Protein AF-0000000068240957 (afdb_homodimer)

Foldseek 3Di:
DVVLLVQLVVQFQHFLQSCVVNAAWDDPPQKIKGFHACARFLPGDFTKIKIWGFAVNAVCVVQVVDDPQLVLLLQLQLQVLLQVLCVVPPFKHFDHQPFFRFNFLQWDQDPGGIMGMIGGRQDDDHRTHHSVVNCCCVNPSVVVSNNLSRHCVNDPVVLSVQQSQLRQQLVQQLVCQVVVQFQKWFFWFFFQDACDPVGLAGNPPGDTEAADPVQWDWGQGPRPGITITGTHGFAEEEEEEAPPLCLVSVLLLQLQQLTAGGPPRRSSRMHGHVLEAEFFFDFQFWFFQDQLQQFFADDPPRDHNHGDTDRTDHRLRRRSRLVRLSVLLPHQEYEYEPVRHDPVQADDAPVNCVVQPPNRGGGQHCLLCRLVCCVPVVHGYYYYDYDDLSNLVRHPWYWYRDNNYTDTCNVVSVVVCVVDPGPDDRDRDDHDDDDFRWKWFLQLLLVQCVQQVNDWFFPWQQWTDRRPFIFGRNVRSNDRTRQASSQLNVLSVVSNPDHTMDRRSSVVSVVCCPDPNCVSDDSHRSHGHYDSSSSSSRQSRGSSIHIHD/DVVLLVLLVVQFQHFLQSVVVNAAWDDPPQKIKGFHACARFLPGDFTKIKIWGFAVNAVCVVQVVDDPQLVLLLQLQLQVLLQVLCVVPPFKHFDHQPFFRFNFLQWDQDPGGIMGMIGGRQDDDHRTHHSVVNCCCVNPSVVVSNNLSRHCVNDPVVLSVQQSQLRQQLVQQLVCQVVVQFQKWDFWFFFQDACDPVGLAGNPPGDTEAADPVQWDWDQGPRPGITITGTHGFAEEEEEEAPPLCLVSVLLLQLQQLTAGGPPRRSSRMHGHVLEAEFFFDFQFWFFQDQLQQWFADDPPRDHNHGDTDRTDHRLRRRSRLVRLSVLLPHQEYEYEPVRHDVVQADDAPVNCVVQPPNRGGGQHCLLCRLVCCVPVVHGYYYYDYDDLSNLVRHPWYWYRGNNYTDTCNVVSVVVCVVDPGPDDRDRDDHDDDDFRWKWFLQLLLVQCVQQVNDWFFPWQQWIDRRPFIFGRNVRSNDRTRQASSQLNVLSVVSNPDHTMDRRSSVVSVVCCPDPNCVSDDSHRSHGHYDSSSSSSRQSRGSSIHIHD

Organism: Vibrio cholerae serotype O1 (strain ATCC 39315 / El Tor Inaba N16961) (NCBI:txid243277)

Nearest PDB structures (foldseek):
  5d6a-assembly1_A  TM=9.905E-01  e=6.266E-98  Vibrio vulnificus YJ016
  4yj1-assembly1_A-2  TM=9.014E-01  e=1.721E-58  Trypanosoma brucei brucei TREU927
  4yix-assembly1_A-2  TM=8.793E-01  e=3.310E-57  Trypanosoma brucei brucei TREU927
  4yiy-assembly1_A  TM=8.798E-01  e=3.057E-55  Trypanosoma brucei brucei TREU927
  4yiy-assembly1_B  TM=8.734E-01  e=5.261E-55  Trypanosoma brucei brucei TREU927

InterPro domains:
  IPR019195 ABC transporter, ATPase, putative [PTHR38149] (3-548)
  IPR027417 P-loop containing nucleoside triphosphate hydrolase [SSF52540] (229-409)
  IPR046833 ATPase of the ABC class, N-terminal [PF20446] (1-151)
  IPR046834 ATPase of the ABC class, C-terminal [PF09818] (157-436)
  IPR049069 MRB1590-like, C-terminal domain [PF21117] (455-547)

Solvent-accessible surface area (backbone atoms only — not comparable to full-atom values): 55824 Å² total; per-residue (Å²): 68,66,67,58,50,55,53,35,64,72,39,51,64,30,58,43,61,60,58,58,72,65,55,44,77,38,57,63,84,73,34,36,40,35,36,78,44,67,42,74,42,78,84,45,67,58,14,38,35,35,38,40,30,44,39,90,75,19,75,52,56,70,48,76,77,46,54,72,51,32,40,45,30,45,31,48,51,32,39,50,46,34,36,62,57,27,65,80,39,88,40,43,50,49,56,75,43,82,64,42,60,62,61,41,39,18,30,43,82,54,98,64,22,45,34,41,20,36,33,38,47,70,49,51,60,78,57,24,25,33,27,68,60,40,46,44,42,64,69,51,50,43,53,50,38,52,46,42,35,53,23,44,90,59,36,63,55,71,59,48,51,50,43,15,42,43,35,32,27,35,54,45,42,44,70,44,26,67,83,70,47,26,44,31,38,41,29,50,62,29,33,63,54,46,61,28,54,91,34,89,50,50,34,80,89,58,73,54,33,51,48,34,75,94,37,49,41,76,44,67,27,91,70,76,40,72,42,52,15,25,46,40,58,60,36,35,33,35,37,30,43,29,67,82,14,42,57,66,43,52,50,52,43,47,60,52,17,46,43,42,33,40,81,86,46,32,46,37,60,30,30,22,45,72,46,50,44,76,54,44,37,43,63,30,40,39,43,62,34,38,64,39,56,79,38,35,44,77,39,62,95,68,49,57,34,66,54,26,64,42,53,49,27,42,35,42,55,28,27,52,48,48,50,51,51,37,55,63,49,59,47,41,28,37,35,38,45,49,43,42,23,19,44,39,32,49,35,63,35,50,56,32,47,67,72,47,44,65,89,60,34,20,51,38,27,39,68,62,43,50,61,50,36,30,75,75,69,60,30,21,34,42,36,39,40,56,13,67,42,76,56,62,81,69,41,74,38,32,36,31,25,54,78,53,30,54,37,78,37,40,69,58,51,54,51,47,45,71,77,54,65,78,79,55,76,81,66,70,86,65,79,84,75,85,76,79,57,47,24,35,39,18,50,58,50,36,52,35,23,62,75,26,73,63,40,65,43,42,52,53,70,39,29,40,31,47,22,76,42,72,23,70,34,61,82,52,73,72,68,79,36,37,24,29,42,30,35,40,43,51,50,52,52,56,47,24,70,42,77,51,64,37,62,43,52,60,61,55,51,51,60,55,55,48,83,71,34,63,72,83,45,73,96,49,21,52,30,18,71,61,55,64,56,56,42,51,55,50,54,55,37,33,79,80,60,48,52,42,111,69,67,66,58,51,56,53,36,64,70,39,51,65,29,58,42,60,60,58,58,72,66,56,44,77,39,58,63,83,74,34,36,40,34,36,78,43,68,40,73,41,79,83,43,68,59,14,37,34,35,39,39,30,45,39,89,74,17,74,52,56,69,49,77,77,46,53,72,51,31,40,44,32,44,30,47,50,32,39,50,48,34,36,63,57,26,65,81,38,90,40,43,49,50,55,74,44,83,65,42,59,62,62,41,40,21,30,44,80,55,99,64,20,44,34,40,21,35,31,36,47,68,48,50,60,80,58,25,24,33,26,68,60,42,46,44,43,63,69,51,51,44,53,50,38,51,46,42,36,54,23,44,92,60,34,63,55,68,58,48,52,51,44,15,41,44,34,32,27,36,52,45,43,45,69,46,25,65,83,70,47,26,43,32,39,41,31,51,63,28,35,63,55,47,60,28,53,92,34,89,49,50,34,79,88,58,74,55,34,52,49,34,77,93,38,50,43,75,45,64,28,91,70,75,42,72,43,52,15,28,46,42,58,60,38,34,32,36,37,32,42,28,66,81,15,42,58,67,44,50,51,52,43,47,60,52,17,45,44,43,35,43,82,86,46,32,44,37,60,29,28,22,44,72,47,51,45,75,54,44,36,44,63,31,39,40,43,63,33,38,62,39,58,79,36,33,43,78,39,64,95,68,48,58,34,66,56,27,65,42,54,49,27,44,35,42,56,28,28,53,47,48,51,52,53,36,54,60,49,60,48,43,29,40,34,37,45,49,42,41,21,19,44,39,31,49,34,63,36,49,58,32,48,66,71,46,44,66,87,59,33,20,52,39,26,40,68,62,43,51,63,51,38,30,73,74,68,60,30,22,35,41,36,38,40,56,14,66,43,76,56,62,82,68,42,74,38,32,34,31,25,54,77,56,29,54,37,79,38,42,68,58,49,53,50,48,45,69,75,54,66,80,82,55,75,79,66,69,86,66,77,86,73,85,78,80,57,47,23,36,41,18,50,56,48,38,51,36,23,63,75,26,72,62,40,66,42,41,53,54,69,40,30,40,31,49,22,76,42,73,25,70,33,62,83,54,74,70,68,78,37,37,24,27,42,30,34,38,43,50,50,51,53,55,46,23,70,41,75,50,66,38,62,43,53,60,60,54,51,50,59,56,55,47,84,71,36,63,73,85,44,72,98,50,21,54,30,19,72,61,54,65,57,57,44,51,56,50,53,54,37,32,78,82,61,50,53,41,109

Sequence (1098 aa):
MDRLIATLKKLEKQNYRAYQQIKGQYDFGDFTLFIDHIQSDPYASASRLRATRAWSLTGLDWLKEKSPAYQMAARDFIARAFAEFAKQDNSLSIAISGQTVLDSTSVLFNEHGIELRFRMSMPAEGRDILAKKALNILTFHLPKYIRRATLERELDKAALLHHCEIVEDQEAMRAQLDDLGLVAFIANGSVLPRLAGNCDLPMKEAVPFIAPKSLEVTLSTPNQGELVGMGIPQGITLIVGGGFHGKSTLLTALERSVYNHIPGDGRERMVTDVKAMKIRAEEGRCVHNLNLSNYINHLPMGKDTTDFSTQDASGSTSQSAWLQESIEAGVTTLLIDEDTSATNFMIRDERMQALVSKGEEPITPLVDRIGQLRDDLGISTLVVMGGSGDYLDVADTVIQMHDYQPVDVTEKAREVIAQHPTLRRNECETPLATFTPRALNCATLQKLLLDGKFRVSAKGLDALRFGKEFTDISALEQLQSSSEVNAIGWLWFQLAQLPGWTDNPAKAMTKMLEGDWYQAMPNHGDLAKPRILDAMAALNRMRKAQFKAMDRLIATLKKLEKQNYRAYQQIKGQYDFGDFTLFIDHIQSDPYASASRLRATRAWSLTGLDWLKEKSPAYQMAARDFIARAFAEFAKQDNSLSIAISGQTVLDSTSVLFNEHGIELRFRMSMPAEGRDILAKKALNILTFHLPKYIRRATLERELDKAALLHHCEIVEDQEAMRAQLDDLGLVAFIANGSVLPRLAGNCDLPMKEAVPFIAPKSLEVTLSTPNQGELVGMGIPQGITLIVGGGFHGKSTLLTALERSVYNHIPGDGRERMVTDVKAMKIRAEEGRCVHNLNLSNYINHLPMGKDTTDFSTQDASGSTSQSAWLQESIEAGVTTLLIDEDTSATNFMIRDERMQALVSKGEEPITPLVDRIGQLRDDLGISTLVVMGGSGDYLDVADTVIQMHDYQPVDVTEKAREVIAQHPTLRRNECETPLATFTPRALNCATLQKLLLDGKFRVSAKGLDALRFGKEFTDISALEQLQSSSEVNAIGWLWFQLAQLPGWTDNPAKAMTKMLEGDWYQAMPNHGDLAKPRILDAMAALNRMRKAQFKA

pLDDT: mean 94.47, std 4.99, range [72.31, 98.81]

Secondary structure (DSSP, 8-state):
-HHHHHHHHHTTTSBGGGGGGG-EEEE-SSSEEEEEE--SSTTSSPEEEEEEEEGGGTS-GGGGGS-HHHHHHHHHHHHHHHHHHHTTSTTEE----TTEE--BSSEEE-SSEEEEEEEE---EETTEE-HHHHHIIIIIIHHHHHHHHH-TTTS-HHHHHHHHHHHHHHHHHHHHHTTTTEEEEEETT----EEETTEEEEPTTPPPP---GGGEEEEEETTTEEEEEEEEESSEEEEEE-TTSSHHHHHHHHHHTTSEE-TTSS-TTEEE-TTEEEE---TT--EEEE--TTTB-S-GGG--STTEEESS--HHHHHHHHHHHHHHHT-SEEEEEGGGS-HHHH---HHHHHHS-GGG--B--GGGTHHHHHHHH--EEEEE-SS--GGGGG-SEEEEEETTEEEE-HHHHHHHHHHS---PPP---SPPPP-PPPEEEHHHHHHHHHHTTT-EEEETTTEEEETTEEEE-TT-TT---HHHHHHHHHHHHHHHTS-SEES-HHHHHHHHTSSSGGGGS-S-SS-BPPPHHHHHHHHTT-TT--EE-/-HHHHHHHHHTTTSBGGGGGGG-EEEE-SSSEEEEEE--SSTTSSPEEEEEEEEGGGTS-GGGGGS-HHHHHHHHHHHHHHHHHHHTTSTTEE----TTEE--BSSEEE-SSEEEEEEEE---EETTEE-HHHHHHIIIIIHHHHHHHHH-TTTS-HHHHHHHHHHHHHHHHHHHHHTTTTEEEEEETT----EEETTEEEEPTTPPPP---GGGEEEEEETTTEEEEEEEEESSEEEEEE-TTSSHHHHHHHHHHTTSEE-TTSS-TTEEE-TTEEEE---TT--EEEE--TTTB-S-GGG--STTEEESS--HHHHHHHHHHHHHHHT-SEEEEEGGGS-HHHH---HHHHHHS-GGG--B--GGGTHHHHHHHH--EEEEE-SS--GGGGG-SEEEEEETTEEEE-HHHHHHHHHHS---PPP---SPPPP-PPPEEEHHHHHHHHHHTTT-EEEETTTEEEETTEEEE-TT-TT---HHHHHHHHHHHHHHHTS-SEES-HHHHHHHHTSSSGGGGS-S-SS-B---HHHHHHHHTT-TT--EE-

Radius of gyration: 31.01 Å; Cα contacts (8 Å, |Δi|>4): 2462; chains: 2; bounding box: 88×85×67 Å

Structure (mmCIF, N/CA/C/O backbone):
data_AF-0000000068240957-model_v1
#
loop_
_entity.id
_entity.type
_entity.pdbx_description
1 polymer 'Isopentenyl-diphosphate delta-isomerase'
#
loop_
_atom_site.group_PDB
_atom_site.id
_atom_site.type_symbol
_atom_site.label_atom_id
_atom_site.label_alt_id
_atom_site.label_comp_id
_atom_site.label_asym_id
_atom_site.label_entity_id
_atom_site.label_seq_id
_atom_site.pdbx_PDB_ins_code
_atom_site.Cartn_x
_atom_site.Cartn_y
_atom_site.Cartn_z
_atom_site.occupancy
_atom_site.B_iso_or_equiv
_atom_site.auth_seq_id
_atom_site.auth_comp_id
_atom_site.auth_asym_id
_atom_site.auth_atom_id
_atom_site.pdbx_PDB_model_num
ATOM 1 N N . MET A 1 1 ? 40.156 -22.547 -15.945 1 86.25 1 MET A N 1
ATOM 2 C CA . MET A 1 1 ? 40.344 -22.094 -14.562 1 86.25 1 MET A CA 1
ATOM 3 C C . MET A 1 1 ? 41.688 -21.391 -14.391 1 86.25 1 MET A C 1
ATOM 5 O O . MET A 1 1 ? 41.75 -20.312 -13.781 1 86.25 1 MET A O 1
ATOM 9 N N . ASP A 1 2 ? 42.688 -21.875 -15.086 1 88 2 ASP A N 1
ATOM 10 C CA . ASP A 1 2 ? 44.031 -21.312 -14.93 1 88 2 ASP A CA 1
ATOM 11 C C . ASP A 1 2 ? 44.094 -19.891 -15.477 1 88 2 ASP A C 1
ATOM 13 O O . ASP A 1 2 ? 44.719 -19.016 -14.867 1 88 2 ASP A O 1
ATOM 17 N N . ARG A 1 3 ? 43.438 -19.75 -16.562 1 91 3 ARG A N 1
ATOM 18 C CA . ARG A 1 3 ? 43.406 -18.406 -17.156 1 91 3 ARG A CA 1
ATOM 19 C C . ARG A 1 3 ? 42.719 -17.422 -16.219 1 91 3 ARG A C 1
ATOM 21 O O . ARG A 1 3 ? 43.156 -16.281 -16.078 1 91 3 ARG A O 1
ATOM 28 N N . LEU A 1 4 ? 41.625 -17.859 -15.625 1 94.5 4 LEU A N 1
ATOM 29 C CA . LEU A 1 4 ? 40.875 -17.016 -14.688 1 94.5 4 LEU A CA 1
ATOM 30 C C . LEU A 1 4 ? 41.75 -16.672 -13.477 1 94.5 4 LEU A C 1
ATOM 32 O O . LEU A 1 4 ? 41.781 -15.523 -13.039 1 94.5 4 LEU A O 1
ATOM 36 N N . ILE A 1 5 ? 42.469 -17.625 -13.008 1 94.25 5 ILE A N 1
ATOM 37 C CA . ILE A 1 5 ? 43.344 -17.438 -11.844 1 94.25 5 ILE A CA 1
ATOM 38 C C . ILE A 1 5 ? 44.469 -16.453 -12.18 1 94.25 5 ILE A C 1
ATOM 40 O O . ILE A 1 5 ? 44.719 -15.523 -11.414 1 94.25 5 ILE A O 1
ATOM 44 N N . ALA A 1 6 ? 45.031 -16.641 -13.328 1 94.44 6 ALA A N 1
ATOM 45 C CA . ALA A 1 6 ? 46.125 -15.758 -13.75 1 94.44 6 ALA A CA 1
ATOM 46 C C . ALA A 1 6 ? 45.625 -14.32 -13.891 1 94.44 6 ALA A C 1
ATOM 48 O O . ALA A 1 6 ? 46.312 -13.383 -13.453 1 94.44 6 ALA A O 1
ATOM 49 N N . THR A 1 7 ? 44.562 -14.203 -14.469 1 95.19 7 THR A N 1
ATOM 50 C CA . THR A 1 7 ? 44 -12.867 -14.68 1 95.19 7 THR A CA 1
ATOM 51 C C . THR A 1 7 ? 43.656 -12.203 -13.344 1 95.19 7 THR A C 1
ATOM 53 O O . THR A 1 7 ? 44 -11.039 -13.125 1 95.19 7 THR A O 1
ATOM 56 N N . LEU A 1 8 ? 43.062 -12.891 -12.422 1 95.12 8 LEU A N 1
ATOM 57 C CA . LEU A 1 8 ? 42.625 -12.336 -11.148 1 95.12 8 LEU A CA 1
ATOM 58 C C . LEU A 1 8 ? 43.812 -11.969 -10.281 1 95.12 8 LEU A C 1
ATOM 60 O O . LEU A 1 8 ? 43.781 -10.961 -9.57 1 95.12 8 LEU A O 1
ATOM 64 N N . LYS A 1 9 ? 44.812 -12.773 -10.367 1 94.25 9 LYS A N 1
ATOM 65 C CA . LYS A 1 9 ? 46 -12.492 -9.578 1 94.25 9 LYS A CA 1
ATOM 66 C C . LYS A 1 9 ? 46.625 -11.156 -9.977 1 94.25 9 LYS A C 1
ATOM 68 O O . LYS A 1 9 ? 47.125 -10.43 -9.125 1 94.25 9 LYS A O 1
ATOM 73 N N . LYS A 1 10 ? 46.5 -10.812 -11.18 1 94.75 10 LYS A N 1
ATOM 74 C CA . LYS A 1 10 ? 47.031 -9.562 -11.68 1 94.75 10 LYS A CA 1
ATOM 75 C C . LYS A 1 10 ? 46.188 -8.367 -11.281 1 94.75 10 LYS A C 1
ATOM 77 O O . LYS A 1 10 ? 46.625 -7.223 -11.328 1 94.75 10 LYS A O 1
ATOM 82 N N . LEU A 1 11 ? 45 -8.656 -10.836 1 94.94 11 LEU A N 1
ATOM 83 C CA . LEU A 1 11 ? 44.031 -7.574 -10.594 1 94.94 11 LEU A CA 1
ATOM 84 C C . LEU A 1 11 ? 44.062 -7.164 -9.125 1 94.94 11 LEU A C 1
ATOM 86 O O . LEU A 1 11 ? 43.344 -6.238 -8.734 1 94.94 11 LEU A O 1
ATOM 90 N N . GLU A 1 12 ? 44.906 -7.75 -8.32 1 93.38 12 GLU A N 1
ATOM 91 C CA . GLU A 1 12 ? 44.906 -7.473 -6.891 1 93.38 12 GLU A CA 1
ATOM 92 C C . GLU A 1 12 ? 45.125 -5.992 -6.617 1 93.38 12 GLU A C 1
ATOM 94 O O . GLU A 1 12 ? 46.094 -5.41 -7.113 1 93.38 12 GLU A O 1
ATOM 99 N N . LYS A 1 13 ? 44.281 -5.352 -5.934 1 92.12 13 LYS A N 1
ATOM 100 C CA . LYS A 1 13 ? 44.375 -3.982 -5.434 1 92.12 13 LYS A CA 1
ATOM 101 C C . LYS A 1 13 ? 44.188 -2.969 -6.559 1 92.12 13 LYS A C 1
ATOM 103 O O . LYS A 1 13 ? 44.344 -1.763 -6.344 1 92.12 13 LYS A O 1
ATOM 108 N N . GLN A 1 14 ? 43.875 -3.531 -7.711 1 92.56 14 GLN A N 1
ATOM 109 C CA . GLN A 1 14 ? 43.531 -2.609 -8.789 1 92.56 14 GLN A CA 1
ATOM 110 C C . GLN A 1 14 ? 42.156 -2.02 -8.586 1 92.56 14 GLN A C 1
ATOM 112 O O . GLN A 1 14 ? 41.438 -2.396 -7.652 1 92.56 14 GLN A O 1
ATOM 117 N N . ASN A 1 15 ? 41.938 -1.093 -9.477 1 89.06 15 ASN A N 1
ATOM 118 C CA . ASN A 1 15 ? 40.625 -0.456 -9.414 1 89.06 15 ASN A CA 1
ATOM 119 C C . ASN A 1 15 ? 39.531 -1.445 -9.734 1 89.06 15 ASN A C 1
ATOM 121 O O . ASN A 1 15 ? 39.688 -2.309 -10.602 1 89.06 15 ASN A O 1
ATOM 125 N N . TYR A 1 16 ? 38.406 -1.317 -9.117 1 91.44 16 TYR A N 1
ATOM 126 C CA . TYR A 1 16 ? 37.281 -2.23 -9.172 1 91.44 16 TYR A CA 1
ATOM 127 C C . TYR A 1 16 ? 36.844 -2.482 -10.609 1 91.44 16 TYR A C 1
ATOM 129 O O . TYR A 1 16 ? 36.438 -3.592 -10.953 1 91.44 16 TYR A O 1
ATOM 137 N N . ARG A 1 17 ? 36.969 -1.469 -11.445 1 89.88 17 ARG A N 1
ATOM 138 C CA . ARG A 1 17 ? 36.531 -1.573 -12.844 1 89.88 17 ARG A CA 1
ATOM 139 C C . ARG A 1 17 ? 37.344 -2.641 -13.57 1 89.88 17 ARG A C 1
ATOM 141 O O . ARG A 1 17 ? 36.875 -3.195 -14.57 1 89.88 17 ARG A O 1
ATOM 148 N N . ALA A 1 18 ? 38.469 -2.896 -13.07 1 93.81 18 ALA A N 1
ATOM 149 C CA . ALA A 1 18 ? 39.375 -3.852 -13.711 1 93.81 18 ALA A CA 1
ATOM 150 C C . ALA A 1 18 ? 38.781 -5.262 -13.68 1 93.81 18 ALA A C 1
ATOM 152 O O . ALA A 1 18 ? 39.188 -6.129 -14.461 1 93.81 18 ALA A O 1
ATOM 153 N N . TYR A 1 19 ? 37.812 -5.504 -12.852 1 95.31 19 TYR A N 1
ATOM 154 C CA . TYR A 1 19 ? 37.125 -6.797 -12.82 1 95.31 19 TYR A CA 1
ATOM 155 C C . TYR A 1 19 ? 36.562 -7.145 -14.195 1 95.31 19 TYR A C 1
ATOM 157 O O . TYR A 1 19 ? 36.312 -8.312 -14.484 1 95.31 19 TYR A O 1
ATOM 165 N N . GLN A 1 20 ? 36.312 -6.148 -15.039 1 94.94 20 GLN A N 1
ATOM 166 C CA . GLN A 1 20 ? 35.75 -6.352 -16.375 1 94.94 20 GLN A CA 1
ATOM 167 C C . GLN A 1 20 ? 36.594 -7.301 -17.203 1 94.94 20 GLN A C 1
ATOM 169 O O . GLN A 1 20 ? 36.125 -7.93 -18.141 1 94.94 20 GLN A O 1
ATOM 174 N N . GLN A 1 21 ? 37.781 -7.465 -16.797 1 95.19 21 GLN A N 1
ATOM 175 C CA . GLN A 1 21 ? 38.75 -8.258 -17.562 1 95.19 21 GLN A CA 1
ATOM 176 C C . GLN A 1 21 ? 38.438 -9.75 -17.406 1 95.19 21 GLN A C 1
ATOM 178 O O . GLN A 1 21 ? 38.969 -10.562 -18.188 1 95.19 21 GLN A O 1
ATOM 183 N N . ILE A 1 22 ? 37.656 -10.031 -16.469 1 95.81 22 ILE A N 1
ATOM 184 C CA . ILE A 1 22 ? 37.438 -11.453 -16.234 1 95.81 22 ILE A CA 1
ATOM 185 C C . ILE 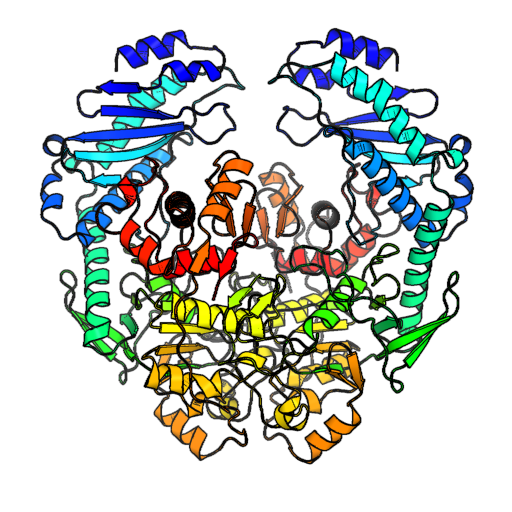A 1 22 ? 36.156 -11.906 -16.922 1 95.81 22 ILE A C 1
ATOM 187 O O . ILE A 1 22 ? 35.781 -13.078 -16.844 1 95.81 22 ILE A O 1
ATOM 191 N N . LYS A 1 23 ? 35.469 -11.047 -17.609 1 96.25 23 LYS A N 1
ATOM 192 C CA . LYS A 1 23 ? 34.312 -11.445 -18.406 1 96.25 23 LYS A CA 1
ATOM 193 C C . LYS A 1 23 ? 34.719 -12.516 -19.438 1 96.25 23 LYS A C 1
ATOM 195 O O . LYS A 1 23 ? 35.781 -12.438 -20.047 1 96.25 23 LYS A O 1
ATOM 200 N N . GLY A 1 24 ? 33.844 -13.602 -19.516 1 95.38 24 GLY A N 1
ATOM 201 C CA . GLY A 1 24 ? 34.125 -14.648 -20.484 1 95.38 24 GLY A CA 1
ATOM 202 C C . GLY A 1 24 ? 33.719 -16.031 -20.016 1 95.38 24 GLY A C 1
ATOM 203 O O . GLY A 1 24 ? 32.875 -16.156 -19.125 1 95.38 24 GLY A O 1
ATOM 204 N N . GLN A 1 25 ? 34.25 -16.984 -20.781 1 96.81 25 GLN A N 1
ATOM 205 C CA . GLN A 1 25 ? 33.938 -18.375 -20.516 1 96.81 25 GLN A CA 1
ATOM 206 C C . GLN A 1 25 ? 35.156 -19.125 -20.031 1 96.81 25 GLN A C 1
ATOM 208 O O . GLN A 1 25 ? 36.281 -18.922 -20.531 1 96.81 25 GLN A O 1
ATOM 213 N N . TYR A 1 26 ? 34.938 -19.938 -19.016 1 97.12 26 TYR A N 1
ATOM 214 C CA . TYR A 1 26 ? 36.062 -20.656 -18.406 1 97.12 26 TYR A CA 1
ATOM 215 C C . TYR A 1 26 ? 35.688 -22.125 -18.188 1 97.12 26 TYR A C 1
ATOM 217 O O . TYR A 1 26 ? 34.594 -22.438 -17.688 1 97.12 26 TYR A O 1
ATOM 225 N N . ASP A 1 27 ? 36.625 -22.953 -18.484 1 96.06 27 ASP A N 1
ATOM 226 C CA . ASP A 1 27 ? 36.406 -24.391 -18.312 1 96.06 27 ASP A CA 1
ATOM 227 C C . ASP A 1 27 ? 36.969 -24.859 -16.969 1 96.06 27 ASP A C 1
ATOM 229 O O . ASP A 1 27 ? 38.188 -24.781 -16.734 1 96.06 27 ASP A O 1
ATOM 233 N N . PHE A 1 28 ? 36.125 -25.438 -16.172 1 95.81 28 PHE A N 1
ATOM 234 C CA . PHE A 1 28 ? 36.531 -25.922 -14.867 1 95.81 28 PHE A CA 1
ATOM 235 C C . PHE A 1 28 ? 36.625 -27.438 -14.852 1 95.81 28 PHE A C 1
ATOM 237 O O . PHE A 1 28 ? 36.719 -28.047 -13.781 1 95.81 28 PHE A O 1
ATOM 244 N N . GLY A 1 29 ? 36.531 -28.078 -16.031 1 92.12 29 GLY A N 1
ATOM 245 C CA . GLY A 1 29 ? 36.562 -29.516 -16.141 1 92.12 29 GLY A CA 1
ATOM 246 C C . GLY A 1 29 ? 35.219 -30.188 -16 1 92.12 29 GLY A C 1
ATOM 247 O O . GLY A 1 29 ? 34.656 -30.688 -16.984 1 92.12 29 GLY A O 1
ATOM 248 N N . ASP A 1 30 ? 34.656 -30.031 -14.812 1 92.81 30 ASP A N 1
ATOM 249 C CA . ASP A 1 30 ? 33.375 -30.688 -14.547 1 92.81 30 ASP A CA 1
ATOM 250 C C . ASP A 1 30 ? 32.188 -29.797 -14.945 1 92.81 30 ASP A C 1
ATOM 252 O O . ASP A 1 30 ? 31.078 -30.281 -15.086 1 92.81 30 ASP A O 1
ATOM 256 N N . PHE A 1 31 ? 32.469 -28.531 -15.078 1 96.5 31 PHE A N 1
ATOM 257 C CA . PHE A 1 31 ? 31.469 -27.594 -15.547 1 96.5 31 PHE A CA 1
ATOM 258 C C . PHE A 1 31 ? 32.125 -26.406 -16.25 1 96.5 31 PHE A C 1
ATOM 260 O O . PHE A 1 31 ? 33.344 -26.25 -16.203 1 96.5 31 PHE A O 1
ATOM 267 N N . THR A 1 32 ? 31.297 -25.625 -16.938 1 97.06 32 THR A N 1
ATOM 268 C CA . THR A 1 32 ? 31.734 -24.406 -17.609 1 97.06 32 THR A CA 1
ATOM 269 C C . THR A 1 32 ? 31.156 -23.172 -16.938 1 97.06 32 THR A C 1
ATOM 271 O O . THR A 1 32 ? 29.953 -23.125 -16.656 1 97.06 32 THR A O 1
ATOM 274 N N . LEU A 1 33 ? 32.031 -22.266 -16.594 1 97.75 33 LEU A N 1
ATOM 275 C CA . LEU A 1 33 ? 31.625 -21.016 -15.953 1 97.75 33 LEU A CA 1
ATOM 276 C C . LEU A 1 33 ? 31.562 -19.891 -16.969 1 97.75 33 LEU A C 1
ATOM 278 O O . LEU A 1 33 ? 32.469 -19.703 -17.766 1 97.75 33 LEU A O 1
ATOM 282 N N . PHE A 1 34 ? 30.453 -19.203 -16.984 1 97.5 34 PHE A N 1
ATOM 283 C CA . PHE A 1 34 ? 30.266 -18 -17.797 1 97.5 34 PHE A CA 1
ATOM 284 C C . PHE A 1 34 ? 30.156 -16.766 -16.906 1 97.5 34 PHE A C 1
ATOM 286 O O . PHE A 1 34 ? 29.297 -16.703 -16.031 1 97.5 34 PHE A O 1
ATOM 293 N N . ILE A 1 35 ? 30.969 -15.789 -17.031 1 97.31 35 ILE A N 1
ATOM 294 C CA . ILE A 1 35 ? 30.844 -14.469 -16.422 1 97.31 35 ILE A CA 1
ATOM 295 C C . ILE A 1 35 ? 30.281 -13.477 -17.438 1 97.31 35 ILE A C 1
ATOM 297 O O . ILE A 1 35 ? 31.031 -12.891 -18.219 1 97.31 35 ILE A O 1
ATOM 301 N N . ASP A 1 36 ? 29.016 -13.273 -17.344 1 96.38 36 ASP A N 1
ATOM 302 C CA . ASP A 1 36 ? 28.297 -12.555 -18.391 1 96.38 36 ASP A CA 1
ATOM 303 C C . ASP A 1 36 ? 28.344 -11.047 -18.172 1 96.38 36 ASP A C 1
ATOM 305 O O . ASP A 1 36 ? 28.484 -10.273 -19.125 1 96.38 36 ASP A O 1
ATOM 309 N N . HIS A 1 37 ? 28.172 -10.648 -16.938 1 95.81 37 HIS A N 1
ATOM 310 C CA . HIS A 1 37 ? 28.125 -9.234 -16.594 1 95.81 37 HIS A CA 1
ATOM 311 C C . HIS A 1 37 ? 28.859 -8.977 -15.273 1 95.81 37 HIS A C 1
ATOM 313 O O . HIS A 1 37 ? 28.734 -9.75 -14.32 1 95.81 37 HIS A O 1
ATOM 319 N N . ILE A 1 38 ? 29.672 -7.891 -15.266 1 95.06 38 ILE A N 1
ATOM 320 C CA . ILE A 1 38 ? 30.406 -7.492 -14.062 1 95.06 38 ILE A CA 1
ATOM 321 C C . ILE A 1 38 ? 29.891 -6.145 -13.57 1 95.06 38 ILE A C 1
ATOM 323 O O . ILE A 1 38 ? 29.766 -5.195 -14.344 1 95.06 38 ILE A O 1
ATOM 327 N N . GLN A 1 39 ? 29.594 -6.199 -12.305 1 92.5 39 GLN A N 1
ATOM 328 C CA . GLN A 1 39 ? 29.109 -4.949 -11.719 1 92.5 39 GLN A CA 1
ATOM 329 C C . GLN A 1 39 ? 30.156 -3.848 -11.859 1 92.5 39 GLN A C 1
ATOM 331 O O . GLN A 1 39 ? 31.359 -4.105 -11.758 1 92.5 39 GLN A O 1
ATOM 336 N N . SER A 1 40 ? 29.688 -2.602 -12.039 1 85.75 40 SER A N 1
ATOM 337 C CA . SER A 1 40 ? 30.562 -1.468 -12.32 1 85.75 40 SER A CA 1
ATOM 338 C C . SER A 1 40 ? 31.188 -0.926 -11.039 1 85.75 40 SER A C 1
ATOM 340 O O . SER A 1 40 ? 32.25 -0.302 -11.078 1 85.75 40 SER A O 1
ATOM 342 N N . ASP A 1 41 ? 30.422 -1.121 -9.977 1 85.25 41 ASP A N 1
ATOM 343 C CA . ASP A 1 41 ? 30.844 -0.637 -8.672 1 85.25 41 ASP A CA 1
ATOM 344 C C . ASP A 1 41 ? 30.438 -1.604 -7.562 1 85.25 41 ASP A C 1
ATOM 346 O O . ASP A 1 41 ? 29.516 -2.406 -7.742 1 85.25 41 ASP A O 1
ATOM 350 N N . PRO A 1 42 ? 31.312 -1.604 -6.523 1 84.12 42 PRO A N 1
ATOM 351 C CA . PRO A 1 42 ? 31 -2.547 -5.449 1 84.12 42 PRO A CA 1
ATOM 352 C C . PRO A 1 42 ? 29.578 -2.385 -4.918 1 84.12 42 PRO A C 1
ATOM 354 O O . PRO A 1 42 ? 29.016 -3.326 -4.355 1 84.12 42 PRO A O 1
ATOM 357 N N . TYR A 1 43 ? 28.922 -1.273 -5.102 1 76.31 43 TYR A N 1
ATOM 358 C CA . TYR A 1 43 ? 27.594 -1.002 -4.543 1 76.31 43 TYR A CA 1
ATOM 359 C C . TYR A 1 43 ? 26.516 -1.131 -5.609 1 76.31 43 TYR A C 1
ATOM 361 O O . TYR A 1 43 ? 25.328 -1 -5.316 1 76.31 43 TYR A O 1
ATOM 369 N N . ALA A 1 44 ? 26.938 -1.353 -6.762 1 82.31 44 ALA A N 1
ATOM 370 C CA . ALA A 1 44 ? 26 -1.571 -7.859 1 82.31 44 ALA A CA 1
ATOM 371 C C . ALA A 1 44 ? 25.375 -2.961 -7.777 1 82.31 44 ALA A C 1
ATOM 373 O O . ALA A 1 44 ? 25.734 -3.758 -6.906 1 82.31 44 ALA A O 1
ATOM 374 N N . SER A 1 45 ? 24.406 -3.189 -8.656 1 87.75 45 SER A N 1
ATOM 375 C CA . SER A 1 45 ? 23.812 -4.516 -8.727 1 87.75 45 SER A CA 1
ATOM 376 C C . SER A 1 45 ? 24.859 -5.586 -8.984 1 87.75 45 SER A C 1
ATOM 378 O O . SER A 1 45 ? 25.781 -5.379 -9.789 1 87.75 45 SER A O 1
ATOM 380 N N . ALA A 1 46 ? 24.703 -6.656 -8.414 1 93.25 46 ALA A N 1
ATOM 381 C CA . ALA A 1 46 ? 25.703 -7.73 -8.422 1 93.25 46 ALA A CA 1
ATOM 382 C C . ALA A 1 46 ? 25.938 -8.242 -9.836 1 93.25 46 ALA A C 1
ATOM 384 O O . ALA A 1 46 ? 25.078 -8.117 -10.711 1 93.25 46 ALA A O 1
ATOM 385 N N . SER A 1 47 ? 27.125 -8.797 -10.023 1 96.44 47 SER A N 1
ATOM 386 C CA . SER A 1 47 ? 27.516 -9.391 -11.297 1 96.44 47 SER A CA 1
ATOM 387 C C . SER A 1 47 ? 26.656 -10.617 -11.617 1 96.44 47 SER A C 1
ATOM 389 O O . SER A 1 47 ? 26.156 -11.273 -10.711 1 96.44 47 SER A O 1
ATOM 391 N N . ARG A 1 48 ? 26.531 -10.93 -12.938 1 97.56 48 ARG A N 1
ATOM 392 C CA . ARG A 1 48 ? 25.719 -12.062 -13.383 1 97.56 48 ARG A CA 1
ATOM 393 C C . ARG A 1 48 ? 26.609 -13.172 -13.945 1 97.56 48 ARG A C 1
ATOM 395 O O . ARG A 1 48 ? 27.422 -12.938 -14.836 1 97.56 48 ARG A O 1
ATOM 402 N N . LEU A 1 49 ? 26.375 -14.344 -13.406 1 97.94 49 LEU A N 1
ATOM 403 C CA . LEU A 1 49 ? 27.156 -15.508 -13.805 1 97.94 49 LEU A CA 1
ATOM 404 C C . LEU A 1 49 ? 26.25 -16.688 -14.141 1 97.94 49 LEU A C 1
ATOM 406 O O . LEU A 1 49 ? 25.094 -16.734 -13.695 1 97.94 49 LEU A O 1
ATOM 410 N N . ARG A 1 50 ? 26.828 -17.656 -14.984 1 97.69 50 ARG A N 1
ATOM 411 C CA . ARG A 1 50 ? 26.172 -18.922 -15.297 1 97.69 50 ARG A CA 1
ATOM 412 C C . ARG A 1 50 ? 27.156 -20.094 -15.195 1 97.69 50 ARG A C 1
ATOM 414 O O . ARG A 1 50 ? 28.344 -19.922 -15.453 1 97.69 50 ARG A O 1
ATOM 421 N N . ALA A 1 51 ? 26.656 -21.156 -14.766 1 97.94 51 ALA A N 1
ATOM 422 C CA . ALA A 1 51 ? 27.406 -22.391 -14.758 1 97.94 51 ALA A CA 1
ATOM 423 C C . ALA A 1 51 ? 26.625 -23.516 -15.43 1 97.94 51 ALA A C 1
ATOM 425 O O . ALA A 1 51 ? 25.453 -23.719 -15.133 1 97.94 51 ALA A O 1
ATOM 426 N N . THR A 1 52 ? 27.281 -24.266 -16.359 1 97.69 52 THR A N 1
ATOM 427 C CA . THR A 1 52 ? 26.625 -25.375 -17.062 1 97.69 52 THR A CA 1
ATOM 428 C C . THR A 1 52 ? 27.375 -26.672 -16.828 1 97.69 52 THR A C 1
ATOM 430 O O . THR A 1 52 ? 28.594 -26.734 -17.016 1 97.69 52 THR A O 1
ATOM 433 N N . ARG A 1 53 ? 26.688 -27.625 -16.375 1 97.94 53 ARG A N 1
ATOM 434 C CA . ARG A 1 53 ? 27.219 -28.969 -16.219 1 97.94 53 ARG A CA 1
ATOM 435 C C . ARG A 1 53 ? 26.516 -29.953 -17.156 1 97.94 53 ARG A C 1
ATOM 437 O O . ARG A 1 53 ? 25.297 -30 -17.203 1 97.94 53 ARG A O 1
ATOM 444 N N . ALA A 1 54 ? 27.297 -30.75 -17.828 1 97.38 54 ALA A N 1
ATOM 445 C CA . ALA A 1 54 ? 26.75 -31.719 -18.766 1 97.38 54 ALA A CA 1
ATOM 446 C C . ALA A 1 54 ? 25.922 -32.781 -18.047 1 97.38 54 ALA A C 1
ATOM 448 O O . ALA A 1 54 ? 26.281 -33.219 -16.953 1 97.38 54 ALA A O 1
ATOM 449 N N . TRP A 1 55 ? 24.844 -33.25 -18.734 1 97.25 55 TRP A N 1
ATOM 450 C CA . TRP A 1 55 ? 23.953 -34.25 -18.156 1 97.25 55 TRP A CA 1
ATOM 451 C C . TRP A 1 55 ? 24.703 -35.5 -17.75 1 97.25 55 TRP A C 1
ATOM 453 O O . TRP A 1 55 ? 24.438 -36.062 -16.703 1 97.25 55 TRP A O 1
ATOM 463 N N . SER A 1 56 ? 25.688 -35.875 -18.531 1 95.38 56 SER A N 1
ATOM 464 C CA . SER A 1 56 ? 26.422 -37.125 -18.344 1 95.38 56 SER A CA 1
ATOM 465 C C . SER A 1 56 ? 27.203 -37.125 -17.031 1 95.38 56 SER A C 1
ATOM 467 O O . SER A 1 56 ? 27.562 -38.188 -16.5 1 95.38 56 SER A O 1
ATOM 469 N N . LEU A 1 57 ? 27.391 -35.969 -16.516 1 96.12 57 LEU A N 1
ATOM 470 C CA . LEU A 1 57 ? 28.219 -35.844 -15.32 1 96.12 57 LEU A CA 1
ATOM 471 C C . LEU A 1 57 ? 27.359 -35.688 -14.07 1 96.12 57 LEU A C 1
ATOM 473 O O . LEU A 1 57 ? 27.875 -35.688 -12.945 1 96.12 57 LEU A O 1
ATOM 477 N N . THR A 1 58 ? 26.047 -35.594 -14.203 1 97.38 58 THR A N 1
ATOM 478 C CA . THR A 1 58 ? 25.203 -35.156 -13.078 1 97.38 58 THR A CA 1
ATOM 479 C C . THR A 1 58 ? 24.578 -36.375 -12.398 1 97.38 58 THR A C 1
ATOM 481 O O . THR A 1 58 ? 24.281 -36.344 -11.203 1 97.38 58 THR A O 1
ATOM 484 N N . GLY A 1 59 ? 24.281 -37.469 -13.148 1 97 59 GLY A N 1
ATOM 485 C CA . GLY A 1 59 ? 23.469 -38.562 -12.664 1 97 59 GLY A CA 1
ATOM 486 C C . GLY A 1 59 ? 21.984 -38.219 -12.617 1 97 59 GLY A C 1
ATOM 487 O O . GLY A 1 59 ? 21.188 -39 -12.055 1 97 59 GLY A O 1
ATOM 488 N N . LEU A 1 60 ? 21.609 -37.125 -13.141 1 97.81 60 LEU A N 1
ATOM 489 C CA . LEU A 1 60 ? 20.25 -36.625 -13.055 1 97.81 60 LEU A CA 1
ATOM 490 C C . LEU A 1 60 ? 19.562 -36.656 -14.422 1 97.81 60 LEU A C 1
ATOM 492 O O . LEU A 1 60 ? 18.5 -36.094 -14.602 1 97.81 60 LEU A O 1
ATOM 496 N N . ASP A 1 61 ? 20.141 -37.375 -15.367 1 96.12 61 ASP A N 1
ATOM 497 C CA . ASP A 1 61 ? 19.656 -37.375 -16.75 1 96.12 61 ASP A CA 1
ATOM 498 C C . ASP A 1 61 ? 18.266 -38 -16.828 1 96.12 61 ASP A C 1
ATOM 500 O O . ASP A 1 61 ? 17.516 -37.781 -17.781 1 96.12 61 ASP A O 1
ATOM 504 N N . TRP A 1 62 ? 17.922 -38.75 -15.812 1 97.12 62 TRP A N 1
ATOM 505 C CA . TRP A 1 62 ? 16.594 -39.406 -15.766 1 97.12 62 TRP A CA 1
ATOM 506 C C . TRP A 1 62 ? 15.5 -38.344 -15.656 1 97.12 62 TRP A C 1
ATOM 508 O O . TRP A 1 62 ? 14.344 -38.594 -16 1 97.12 62 TRP A O 1
ATOM 518 N N . LEU A 1 63 ? 15.805 -37.156 -15.25 1 97.88 63 LEU A N 1
ATOM 519 C CA . LEU A 1 63 ? 14.844 -36.062 -15.117 1 97.88 63 LEU A CA 1
ATOM 520 C C . LEU A 1 63 ? 14.273 -35.656 -16.484 1 97.88 63 LEU A C 1
ATOM 522 O O . LEU A 1 63 ? 13.148 -35.188 -16.578 1 97.88 63 LEU A O 1
ATOM 526 N N . LYS A 1 64 ? 15.008 -35.844 -17.531 1 96.5 64 LYS A N 1
ATOM 527 C CA . LYS A 1 64 ? 14.594 -35.469 -18.875 1 96.5 64 LYS A CA 1
ATOM 528 C C . LYS A 1 64 ? 13.359 -36.25 -19.312 1 96.5 64 LYS A C 1
ATOM 530 O O . LYS A 1 64 ? 12.602 -35.781 -20.172 1 96.5 64 LYS A O 1
ATOM 535 N N . GLU A 1 65 ? 13.125 -37.375 -18.719 1 96.38 65 GLU A N 1
ATOM 536 C CA . GLU A 1 65 ? 12.031 -38.25 -19.109 1 96.38 65 GLU A CA 1
ATOM 537 C C . GLU A 1 65 ? 10.781 -37.969 -18.281 1 96.38 65 GLU A C 1
ATOM 539 O O . GLU A 1 65 ? 9.719 -38.562 -18.531 1 96.38 65 GLU A O 1
ATOM 544 N N . LYS A 1 66 ? 10.906 -37.094 -17.391 1 97.62 66 LYS A N 1
ATOM 545 C CA . LYS A 1 66 ? 9.781 -36.781 -16.516 1 97.62 66 LYS A CA 1
ATOM 546 C C . LYS A 1 66 ? 8.898 -35.688 -17.125 1 97.62 66 LYS A C 1
ATOM 548 O O . LYS A 1 66 ? 9.234 -35.125 -18.172 1 97.62 66 LYS A O 1
ATOM 553 N N . SER A 1 67 ? 7.734 -35.5 -16.531 1 96.81 67 SER A N 1
ATOM 554 C CA . SER A 1 67 ? 6.789 -34.5 -17 1 96.81 67 SER A CA 1
ATOM 555 C C . SER A 1 67 ? 7.363 -33.094 -16.859 1 96.81 67 SER A C 1
ATOM 557 O O . SER A 1 67 ? 8.305 -32.875 -16.094 1 96.81 67 SER A O 1
ATOM 559 N N . PRO A 1 68 ? 6.875 -32.125 -17.609 1 96.38 68 PRO A N 1
ATOM 560 C CA . PRO A 1 68 ? 7.336 -30.734 -17.484 1 96.38 68 PRO A CA 1
ATOM 561 C C . PRO A 1 68 ? 7.223 -30.203 -16.062 1 96.38 68 PRO A C 1
ATOM 563 O O . PRO A 1 68 ? 8.109 -29.484 -15.594 1 96.38 68 PRO A O 1
ATOM 566 N N . ALA A 1 69 ? 6.172 -30.625 -15.352 1 97.62 69 ALA A N 1
ATOM 567 C CA . ALA A 1 69 ? 5.988 -30.188 -13.969 1 97.62 69 ALA A CA 1
ATOM 568 C C . ALA A 1 69 ? 7.082 -30.75 -13.07 1 97.62 69 ALA A C 1
ATOM 570 O O . ALA A 1 69 ? 7.602 -30.047 -12.195 1 97.62 69 ALA A O 1
ATOM 571 N N . TYR A 1 70 ? 7.363 -31.953 -13.297 1 98.5 70 TYR A N 1
ATOM 572 C CA . TYR A 1 70 ? 8.414 -32.625 -12.539 1 98.5 70 TYR A CA 1
ATOM 573 C C . TYR A 1 70 ? 9.766 -31.969 -12.781 1 98.5 70 TYR A C 1
ATOM 575 O O . TYR A 1 70 ? 10.539 -31.734 -11.844 1 98.5 70 TYR A O 1
ATOM 583 N N . GLN A 1 71 ? 10.047 -31.641 -13.984 1 98.25 71 GLN A N 1
ATOM 584 C CA . GLN A 1 71 ? 11.297 -30.984 -14.352 1 98.25 71 GLN A CA 1
ATOM 585 C C . GLN A 1 71 ? 11.391 -29.594 -13.75 1 98.25 71 GLN A C 1
ATOM 587 O O . GLN A 1 71 ? 12.445 -29.188 -13.242 1 98.25 71 GLN A O 1
ATOM 592 N N . MET A 1 72 ? 10.32 -28.859 -13.836 1 97.88 72 MET A N 1
ATOM 593 C CA . MET A 1 72 ? 10.281 -27.547 -13.227 1 97.88 72 MET A CA 1
ATOM 594 C C . MET A 1 72 ? 10.57 -27.625 -11.727 1 97.88 72 MET A C 1
ATOM 596 O O . MET A 1 72 ? 11.336 -26.812 -11.195 1 97.88 72 MET A O 1
ATOM 600 N N . ALA A 1 73 ? 9.961 -28.578 -11.086 1 98.69 73 ALA A N 1
ATOM 601 C CA . ALA A 1 73 ? 10.164 -28.781 -9.648 1 98.69 73 ALA A CA 1
ATOM 602 C C . ALA A 1 73 ? 11.625 -29.125 -9.352 1 98.69 73 ALA A C 1
ATOM 604 O O . ALA A 1 73 ? 12.18 -28.672 -8.352 1 98.69 73 ALA A O 1
ATOM 605 N N . ALA A 1 74 ? 12.172 -29.922 -10.203 1 98.81 74 ALA A N 1
ATOM 606 C CA . ALA A 1 74 ? 13.57 -30.297 -10.023 1 98.81 74 ALA A CA 1
ATOM 607 C C . ALA A 1 74 ? 14.477 -29.078 -10.148 1 98.81 74 ALA A C 1
ATOM 609 O O . ALA A 1 74 ? 15.414 -28.906 -9.359 1 98.81 74 ALA A O 1
ATOM 610 N N . ARG A 1 75 ? 14.203 -28.312 -11.125 1 98.69 75 ARG A N 1
ATOM 611 C CA . ARG A 1 75 ? 14.969 -27.078 -11.289 1 98.69 75 ARG A CA 1
ATOM 612 C C . ARG A 1 75 ? 14.852 -26.203 -10.047 1 98.69 75 ARG A C 1
ATOM 614 O O . ARG A 1 75 ? 15.844 -25.641 -9.586 1 98.69 75 ARG A O 1
ATOM 621 N N . ASP A 1 76 ? 13.672 -26.109 -9.547 1 98.69 76 ASP A N 1
ATOM 622 C CA . ASP A 1 76 ? 13.438 -25.312 -8.344 1 98.69 76 ASP A CA 1
ATOM 623 C C . ASP A 1 76 ? 14.219 -25.875 -7.16 1 98.69 76 ASP A C 1
ATOM 625 O O . ASP A 1 76 ? 14.828 -25.109 -6.402 1 98.69 76 ASP A O 1
ATOM 629 N N . PHE A 1 77 ? 14.188 -27.172 -7.031 1 98.69 77 PHE A N 1
ATOM 630 C CA . PHE A 1 77 ? 14.891 -27.828 -5.93 1 98.69 77 PHE A CA 1
ATOM 631 C C . PHE A 1 77 ? 16.391 -27.547 -6.012 1 98.69 77 PHE A C 1
ATOM 633 O O . PHE A 1 77 ? 17.031 -27.25 -5 1 98.69 77 PHE A O 1
ATOM 640 N N . ILE A 1 78 ? 16.906 -27.641 -7.176 1 98.62 78 ILE A N 1
ATOM 641 C CA . ILE A 1 78 ? 18.328 -27.406 -7.398 1 98.62 78 ILE A CA 1
ATOM 642 C C . ILE A 1 78 ? 18.672 -25.953 -7.059 1 98.62 78 ILE A C 1
ATOM 644 O O . ILE A 1 78 ? 19.703 -25.688 -6.418 1 98.62 78 ILE A O 1
ATOM 648 N N . ALA A 1 79 ? 17.859 -25.062 -7.469 1 98.56 79 ALA A N 1
ATOM 649 C CA . ALA A 1 79 ? 18.078 -23.656 -7.148 1 98.56 79 ALA A CA 1
ATOM 650 C C . ALA A 1 79 ? 18.094 -23.438 -5.637 1 98.56 79 ALA A C 1
ATOM 652 O O . ALA A 1 79 ? 18.953 -22.719 -5.121 1 98.56 79 ALA A O 1
ATOM 653 N N . ARG A 1 80 ? 17.172 -24.031 -4.953 1 98 80 ARG A N 1
ATOM 654 C CA . ARG A 1 80 ? 17.094 -23.891 -3.502 1 98 80 ARG A CA 1
ATOM 655 C C . ARG A 1 80 ? 18.297 -24.516 -2.828 1 98 80 ARG A C 1
ATOM 657 O O . ARG A 1 80 ? 18.797 -24 -1.818 1 98 80 ARG A O 1
ATOM 664 N N . ALA A 1 81 ? 18.719 -25.641 -3.326 1 97.38 81 ALA A N 1
ATOM 665 C CA . ALA A 1 81 ? 19.922 -26.266 -2.793 1 97.38 81 ALA A CA 1
ATOM 666 C C . ALA A 1 81 ? 21.125 -25.344 -2.924 1 97.38 81 ALA A C 1
ATOM 668 O O . ALA A 1 81 ? 21.875 -25.156 -1.963 1 97.38 81 ALA A O 1
ATOM 669 N N . PHE A 1 82 ? 21.266 -24.812 -4.121 1 97.44 82 PHE A N 1
ATOM 670 C CA . PHE A 1 82 ? 22.359 -23.859 -4.344 1 97.44 82 PHE A CA 1
ATOM 671 C C . PHE A 1 82 ? 22.266 -22.688 -3.379 1 97.44 82 PHE A C 1
ATOM 673 O O . PHE A 1 82 ? 23.266 -22.266 -2.807 1 97.44 82 PHE A O 1
ATOM 680 N N . ALA A 1 83 ? 21.078 -22.172 -3.217 1 96.81 83 ALA A N 1
ATOM 681 C CA . ALA A 1 83 ? 20.859 -21.031 -2.346 1 96.81 83 ALA A CA 1
ATOM 682 C C . ALA A 1 83 ? 21.266 -21.344 -0.906 1 96.81 83 ALA A C 1
ATOM 684 O O . ALA A 1 83 ? 21.812 -20.484 -0.204 1 96.81 83 ALA A O 1
ATOM 685 N N . GLU A 1 84 ? 20.938 -22.484 -0.456 1 94.94 84 GLU A N 1
ATOM 686 C CA . GLU A 1 84 ? 21.25 -22.906 0.905 1 94.94 84 GLU A CA 1
ATOM 687 C C . GLU A 1 84 ? 22.766 -22.922 1.133 1 94.94 84 GLU A C 1
ATOM 689 O O . GLU A 1 84 ? 23.25 -22.453 2.17 1 94.94 84 GLU A O 1
ATOM 694 N N . PHE A 1 85 ? 23.484 -23.359 0.183 1 91.94 85 PHE A N 1
ATOM 695 C CA . PHE A 1 85 ? 24.938 -23.422 0.307 1 91.94 85 PHE A CA 1
ATOM 696 C C . PHE A 1 85 ? 25.547 -22.031 0.184 1 91.94 85 PHE A C 1
ATOM 698 O O . PHE A 1 85 ? 26.547 -21.734 0.835 1 91.94 85 PHE A O 1
ATOM 705 N N . ALA A 1 86 ? 24.906 -21.25 -0.616 1 92.62 86 ALA A N 1
ATOM 706 C CA . ALA A 1 86 ? 25.422 -19.891 -0.87 1 92.62 86 ALA A CA 1
ATOM 707 C C . ALA A 1 86 ? 25.234 -19 0.352 1 92.62 86 ALA A C 1
ATOM 709 O O . ALA A 1 86 ? 25.875 -17.953 0.458 1 92.62 86 ALA A O 1
ATOM 710 N N . LYS A 1 87 ? 24.391 -19.359 1.276 1 88.44 87 LYS A N 1
ATOM 711 C CA . LYS A 1 87 ? 24.172 -18.578 2.488 1 88.44 87 LYS A CA 1
ATOM 712 C C . LYS A 1 87 ? 25.469 -18.422 3.283 1 88.44 87 LYS A C 1
ATOM 714 O O . LYS A 1 87 ? 25.609 -17.484 4.07 1 88.44 87 LYS A O 1
ATOM 719 N N . GLN A 1 88 ? 26.312 -19.297 3.113 1 83.94 88 GLN A N 1
ATOM 720 C CA . GLN A 1 88 ? 27.578 -19.266 3.838 1 83.94 88 GLN A CA 1
ATOM 721 C C . GLN A 1 88 ? 28.453 -18.109 3.365 1 83.94 88 GLN A C 1
ATOM 723 O O . GLN A 1 88 ? 29.328 -17.641 4.105 1 83.94 88 GLN A O 1
ATOM 728 N N . ASP A 1 89 ? 28.219 -17.828 2.113 1 80.75 89 ASP A N 1
ATOM 729 C CA . ASP A 1 89 ? 28.938 -16.703 1.525 1 80.75 89 ASP A CA 1
ATOM 730 C C . ASP A 1 89 ? 27.969 -15.602 1.081 1 80.75 89 ASP A C 1
ATOM 732 O O . ASP A 1 89 ? 27.078 -15.852 0.251 1 80.75 89 ASP A O 1
ATOM 736 N N . ASN A 1 90 ? 28 -14.445 1.664 1 82.94 90 ASN A N 1
ATOM 737 C CA . ASN A 1 90 ? 27.078 -13.352 1.386 1 82.94 90 ASN A CA 1
ATOM 738 C C . ASN A 1 90 ? 27.297 -12.766 -0.005 1 82.94 90 ASN A C 1
ATOM 740 O O . ASN A 1 90 ? 26.5 -11.961 -0.479 1 82.94 90 ASN A O 1
ATOM 744 N N . SER A 1 91 ? 28.281 -13.336 -0.722 1 91.31 91 SER A N 1
ATOM 745 C CA . SER A 1 91 ? 28.625 -12.742 -2.01 1 91.31 91 SER A CA 1
ATOM 746 C C . SER A 1 91 ? 27.859 -13.414 -3.148 1 91.31 91 SER A C 1
ATOM 748 O O . SER A 1 91 ? 27.734 -12.852 -4.242 1 91.31 91 SER A O 1
ATOM 750 N N . LEU A 1 92 ? 27.391 -14.641 -2.91 1 95.06 92 LEU A N 1
ATOM 751 C CA . LEU A 1 92 ? 26.688 -15.391 -3.945 1 95.06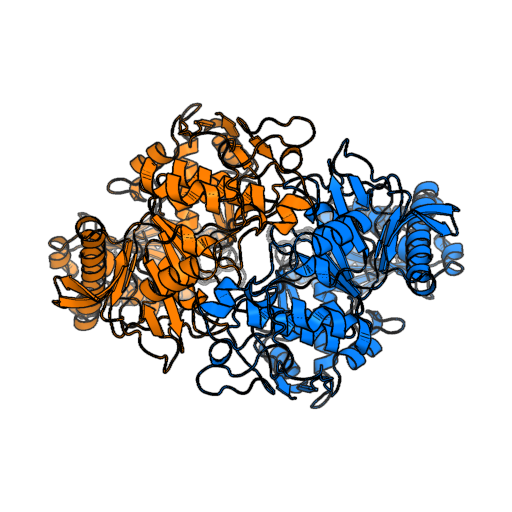 92 LEU A CA 1
ATOM 752 C C . LEU A 1 92 ? 25.188 -15.461 -3.643 1 95.06 92 LEU A C 1
ATOM 754 O O . LEU A 1 92 ? 24.797 -15.609 -2.486 1 95.06 92 LEU A O 1
ATOM 758 N N . SER A 1 93 ? 24.406 -15.258 -4.738 1 95.88 93 SER A N 1
ATOM 759 C CA . SER A 1 93 ? 22.953 -15.367 -4.555 1 95.88 93 SER A CA 1
ATOM 760 C C . SER A 1 93 ? 22.281 -15.914 -5.805 1 95.88 93 SER A C 1
ATOM 762 O O . SER A 1 93 ? 22.75 -15.688 -6.922 1 95.88 93 SER A O 1
ATOM 764 N N . ILE A 1 94 ? 21.266 -16.656 -5.633 1 97.38 94 ILE A N 1
ATOM 765 C CA . ILE A 1 94 ? 20.422 -17.172 -6.707 1 97.38 94 ILE A CA 1
ATOM 766 C C . ILE A 1 94 ? 18.969 -16.875 -6.395 1 97.38 94 ILE A C 1
ATOM 768 O O . ILE A 1 94 ? 18.547 -16.922 -5.234 1 97.38 94 ILE A O 1
ATOM 772 N N . ALA A 1 95 ? 18.203 -16.516 -7.414 1 96.81 95 ALA A N 1
ATOM 773 C CA . ALA A 1 95 ? 16.812 -16.109 -7.215 1 96.81 95 ALA A CA 1
ATOM 774 C C . ALA A 1 95 ? 15.945 -17.312 -6.852 1 96.81 95 ALA A C 1
ATOM 776 O O . ALA A 1 95 ? 16.016 -18.359 -7.5 1 96.81 95 ALA A O 1
ATOM 777 N N . ILE A 1 96 ? 15.203 -17.141 -5.832 1 96.5 96 ILE A N 1
ATOM 778 C CA . ILE A 1 96 ? 14.219 -18.125 -5.414 1 96.5 96 ILE A CA 1
ATOM 779 C C . ILE A 1 96 ? 12.859 -17.469 -5.238 1 96.5 96 ILE A C 1
ATOM 781 O O . ILE A 1 96 ? 12.75 -16.234 -5.246 1 96.5 96 ILE A O 1
ATOM 785 N N . SER A 1 97 ? 11.812 -18.281 -5.113 1 95.56 97 SER A N 1
ATOM 786 C CA . SER A 1 97 ? 10.453 -17.75 -5.066 1 95.56 97 SER A CA 1
ATOM 787 C C . SER A 1 97 ? 9.758 -18.109 -3.762 1 95.56 97 SER A C 1
ATOM 789 O O . SER A 1 97 ? 8.578 -18.469 -3.762 1 95.56 97 SER A O 1
ATOM 791 N N . GLY A 1 98 ? 10.484 -18.109 -2.672 1 94.75 98 GLY A N 1
ATOM 792 C CA . GLY A 1 98 ? 9.898 -18.344 -1.359 1 94.75 98 GLY A CA 1
ATOM 793 C C . GLY A 1 98 ? 9.172 -19.672 -1.253 1 94.75 98 GLY A C 1
ATOM 794 O O . GLY A 1 98 ? 9.75 -20.719 -1.549 1 94.75 98 GLY A O 1
ATOM 795 N N . GLN A 1 99 ? 7.824 -19.547 -0.875 1 97.44 99 GLN A N 1
ATOM 796 C CA . GLN A 1 99 ? 7.035 -20.75 -0.625 1 97.44 99 GLN A CA 1
ATOM 797 C C . GLN A 1 99 ? 6.461 -21.312 -1.923 1 97.44 99 GLN A C 1
ATOM 799 O O . GLN A 1 99 ? 5.957 -22.438 -1.951 1 97.44 99 GLN A O 1
ATOM 804 N N . THR A 1 100 ? 6.582 -20.594 -3.033 1 98 100 THR A N 1
ATOM 805 C CA . THR A 1 100 ? 5.973 -21.016 -4.289 1 98 100 THR A CA 1
ATOM 806 C C . THR A 1 100 ? 7.027 -21.578 -5.242 1 98 100 THR A C 1
ATOM 808 O O . THR A 1 100 ? 8.219 -21.312 -5.078 1 98 100 THR A O 1
ATOM 811 N N . VAL A 1 101 ? 6.594 -22.406 -6.113 1 98.5 101 VAL A N 1
ATOM 812 C CA . VAL A 1 101 ? 7.422 -22.938 -7.191 1 98.5 101 VAL A CA 1
ATOM 813 C C . VAL A 1 101 ? 6.988 -22.328 -8.523 1 98.5 101 VAL A C 1
ATOM 815 O O . VAL A 1 101 ? 5.859 -22.547 -8.969 1 98.5 101 VAL A O 1
ATOM 818 N N . LEU A 1 102 ? 7.848 -21.562 -9.078 1 98 102 LEU A N 1
ATOM 819 C CA . LEU A 1 102 ? 7.57 -20.891 -10.344 1 98 102 LEU A CA 1
ATOM 820 C C . LEU A 1 102 ? 8.5 -21.391 -11.445 1 98 102 LEU A C 1
ATOM 822 O O . LEU A 1 102 ? 9.57 -21.938 -11.156 1 98 102 LEU A O 1
ATOM 826 N N . ASP A 1 103 ? 8.031 -21.312 -12.68 1 97.94 103 ASP A N 1
ATOM 827 C CA . ASP A 1 103 ? 8.914 -21.547 -13.812 1 97.94 103 ASP A CA 1
ATOM 828 C C . ASP A 1 103 ? 9.922 -20.422 -13.969 1 97.94 103 ASP A C 1
ATOM 830 O O . ASP A 1 103 ? 9.641 -19.422 -14.633 1 97.94 103 ASP A O 1
ATOM 834 N N . SER A 1 104 ? 11.102 -20.609 -13.414 1 97.81 104 SER A N 1
ATOM 835 C CA . SER A 1 104 ? 12.078 -19.516 -13.305 1 97.81 104 SER A CA 1
ATOM 836 C C . SER A 1 104 ? 13.336 -19.828 -14.109 1 97.81 104 SER A C 1
ATOM 838 O O . SER A 1 104 ? 13.539 -20.953 -14.555 1 97.81 104 SER A O 1
ATOM 840 N N . THR A 1 105 ? 14.148 -18.828 -14.273 1 98.19 105 THR A N 1
ATOM 841 C CA . THR A 1 105 ? 15.352 -18.969 -15.078 1 98.19 105 THR A CA 1
ATOM 842 C C . THR A 1 105 ? 16.578 -19.203 -14.195 1 98.19 105 THR A C 1
ATOM 844 O O . THR A 1 105 ? 17.703 -19.25 -14.688 1 98.19 105 THR A O 1
ATOM 847 N N . SER A 1 106 ? 16.375 -19.375 -12.906 1 98.25 106 SER A N 1
ATOM 848 C CA . SER A 1 106 ? 17.5 -19.625 -12 1 98.25 106 SER A CA 1
ATOM 849 C C . SER A 1 106 ? 18.25 -20.891 -12.391 1 98.25 106 SER A C 1
ATOM 851 O O . SER A 1 106 ? 19.484 -20.922 -12.32 1 98.25 106 SER A O 1
ATOM 853 N N . VAL A 1 107 ? 17.484 -21.875 -12.703 1 98.62 107 VAL A N 1
ATOM 854 C CA . VAL A 1 107 ? 18.031 -23.141 -13.188 1 98.62 107 VAL A CA 1
ATOM 855 C C . VAL A 1 107 ? 17.297 -23.562 -14.453 1 98.62 107 VAL A C 1
ATOM 857 O O . VAL A 1 107 ? 16.062 -23.547 -14.5 1 98.62 107 VAL A O 1
ATOM 860 N N . LEU A 1 108 ? 18.062 -23.938 -15.469 1 97.88 108 LEU A N 1
ATOM 861 C CA . LEU A 1 108 ? 17.5 -24.375 -16.734 1 97.88 108 LEU A CA 1
ATOM 862 C C . LEU A 1 108 ? 18.016 -25.75 -17.125 1 97.88 108 LEU A C 1
ATOM 864 O O . LEU A 1 108 ? 19.172 -26.094 -16.844 1 97.88 108 LEU A O 1
ATOM 868 N N . PHE A 1 109 ? 17.156 -26.562 -17.641 1 97.31 109 PHE A N 1
ATOM 869 C CA . PHE A 1 109 ? 17.516 -27.797 -18.312 1 97.31 109 PHE A CA 1
ATOM 870 C C . PHE A 1 109 ? 17.578 -27.609 -19.812 1 97.31 109 PHE A C 1
ATOM 872 O O . PHE A 1 109 ? 16.562 -27.297 -20.453 1 97.31 109 PHE A O 1
ATOM 879 N N . ASN A 1 110 ? 18.688 -27.703 -20.328 1 92.44 110 ASN A N 1
ATOM 880 C CA . ASN A 1 110 ? 18.797 -27.625 -21.781 1 92.44 110 ASN A CA 1
ATOM 881 C C . ASN A 1 110 ? 19.328 -28.938 -22.375 1 92.44 110 ASN A C 1
ATOM 883 O O . ASN A 1 110 ? 19.453 -29.938 -21.656 1 92.44 110 ASN A O 1
ATOM 887 N N . GLU A 1 111 ? 19.531 -28.906 -23.688 1 91.44 111 GLU A N 1
ATOM 888 C CA . GLU A 1 111 ? 19.953 -30.125 -24.375 1 91.44 111 GLU A CA 1
ATOM 889 C C . GLU A 1 111 ? 21.328 -30.594 -23.891 1 91.44 111 GLU A C 1
ATOM 891 O O . GLU A 1 111 ? 21.594 -31.797 -23.859 1 91.44 111 GLU A O 1
ATOM 896 N N . HIS A 1 112 ? 22.094 -29.688 -23.375 1 92.38 112 HIS A N 1
ATOM 897 C CA . HIS A 1 112 ? 23.469 -29.984 -23.047 1 92.38 112 HIS A CA 1
ATOM 898 C C . HIS A 1 112 ? 23.625 -30.359 -21.562 1 92.38 112 HIS A C 1
ATOM 900 O O . HIS A 1 112 ? 24.547 -31.078 -21.188 1 92.38 112 HIS A O 1
ATOM 906 N N . GLY A 1 113 ? 22.797 -29.781 -20.781 1 96.88 113 GLY A N 1
ATOM 907 C CA . GLY A 1 113 ? 22.953 -30.062 -19.359 1 96.88 113 GLY A CA 1
ATOM 908 C C . GLY A 1 113 ? 22.125 -29.141 -18.484 1 96.88 113 GLY A C 1
ATOM 909 O O . GLY A 1 113 ? 21.062 -28.672 -18.891 1 96.88 113 GLY A O 1
ATOM 910 N N . ILE A 1 114 ? 22.609 -29.078 -17.234 1 98.25 114 ILE A N 1
ATOM 911 C CA . ILE A 1 114 ? 21.969 -28.234 -16.234 1 98.25 114 ILE A CA 1
ATOM 912 C C . ILE A 1 114 ? 22.688 -26.891 -16.156 1 98.25 114 ILE A C 1
ATOM 914 O O . ILE A 1 114 ? 23.906 -26.844 -15.961 1 98.25 114 ILE A O 1
ATOM 918 N N . GLU A 1 115 ? 21.969 -25.828 -16.344 1 98.19 115 GLU A N 1
ATOM 919 C CA . GLU A 1 115 ? 22.531 -24.484 -16.281 1 98.19 115 GLU A CA 1
ATOM 920 C C . GLU A 1 115 ? 22.031 -23.734 -15.055 1 98.19 115 GLU A C 1
ATOM 922 O O . GLU A 1 115 ? 20.828 -23.641 -14.82 1 98.19 115 GLU A O 1
ATOM 927 N N . LEU A 1 116 ? 22.922 -23.25 -14.258 1 98.38 116 LEU A N 1
ATOM 928 C CA . LEU A 1 116 ? 22.625 -22.375 -13.125 1 98.38 116 LEU A CA 1
ATOM 929 C C . LEU A 1 116 ? 22.906 -20.922 -13.469 1 98.38 116 LEU A C 1
ATOM 931 O O . LEU A 1 116 ? 23.953 -20.609 -14.047 1 98.38 116 LEU A O 1
ATOM 935 N N . ARG A 1 117 ? 22 -20.062 -13.164 1 98.44 117 ARG A N 1
ATOM 936 C CA . ARG A 1 117 ? 22.203 -18.625 -13.32 1 98.44 117 ARG A CA 1
ATOM 937 C C . ARG A 1 117 ? 22.156 -17.922 -11.969 1 98.44 117 ARG A C 1
ATOM 939 O O . ARG A 1 117 ? 21.141 -17.969 -11.266 1 98.44 117 ARG A O 1
ATOM 946 N N . PHE A 1 118 ? 23.203 -17.297 -11.578 1 97.69 118 PHE A N 1
ATOM 947 C CA . PHE A 1 118 ? 23.297 -16.703 -10.242 1 97.69 118 PHE A CA 1
ATOM 948 C C . PHE A 1 118 ? 24.062 -15.391 -10.281 1 97.69 118 PHE A C 1
ATOM 950 O O . PHE A 1 118 ? 24.469 -14.93 -11.352 1 97.69 118 PHE A O 1
ATOM 957 N N . ARG A 1 119 ? 24.109 -14.742 -9.156 1 97 119 ARG A N 1
ATOM 958 C CA . ARG A 1 119 ? 24.781 -13.445 -9.039 1 97 119 ARG A CA 1
ATOM 959 C C . ARG A 1 119 ? 25.922 -13.516 -8.023 1 97 119 ARG A C 1
ATOM 961 O O . ARG A 1 119 ? 25.875 -14.305 -7.086 1 97 119 ARG A O 1
ATOM 968 N N . MET A 1 120 ? 26.859 -12.695 -8.258 1 96.44 120 MET A N 1
ATOM 969 C CA . MET A 1 120 ? 27.984 -12.594 -7.336 1 96.44 120 MET A CA 1
ATOM 970 C C . MET A 1 120 ? 28.391 -11.141 -7.129 1 96.44 120 MET A C 1
ATOM 972 O O . MET A 1 120 ? 28.609 -10.414 -8.102 1 96.44 120 MET A O 1
ATOM 976 N N . SER A 1 121 ? 28.484 -10.789 -5.898 1 95.06 121 SER A N 1
ATOM 977 C CA . SER A 1 121 ? 29.078 -9.5 -5.582 1 95.06 121 SER A CA 1
ATOM 978 C C . SER A 1 121 ? 30.609 -9.602 -5.512 1 95.06 121 SER A C 1
ATOM 980 O O . SER A 1 121 ? 31.141 -10.219 -4.59 1 95.06 121 SER A O 1
ATOM 982 N N . MET A 1 122 ? 31.219 -8.938 -6.41 1 94.94 122 MET A N 1
ATOM 983 C CA . MET A 1 122 ? 32.688 -9.016 -6.461 1 94.94 122 MET A CA 1
ATOM 984 C C . MET A 1 122 ? 33.312 -8.312 -5.258 1 94.94 122 MET A C 1
ATOM 986 O O . MET A 1 122 ? 32.938 -7.18 -4.941 1 94.94 122 MET A O 1
ATOM 990 N N . PRO A 1 123 ? 34.188 -9.047 -4.633 1 94.06 123 PRO A N 1
ATOM 991 C CA . PRO A 1 123 ? 34.75 -8.5 -3.395 1 94.06 123 PRO A CA 1
ATOM 992 C C . PRO A 1 123 ? 35.625 -7.27 -3.633 1 94.06 123 PRO A C 1
ATOM 994 O O . PRO A 1 123 ? 36.344 -7.203 -4.633 1 94.06 123 PRO A O 1
ATOM 997 N N . ALA A 1 124 ? 35.531 -6.445 -2.711 1 91.62 124 ALA A N 1
ATOM 998 C CA . ALA A 1 124 ? 36.344 -5.23 -2.768 1 91.62 124 ALA A CA 1
ATOM 999 C C . ALA A 1 124 ? 36.594 -4.664 -1.371 1 91.62 124 ALA A C 1
ATOM 1001 O O . ALA A 1 124 ? 35.875 -5.012 -0.424 1 91.62 124 ALA A O 1
ATOM 1002 N N . GLU A 1 125 ? 37.625 -4.105 -1.156 1 87.62 125 GLU A N 1
ATOM 1003 C CA . GLU A 1 125 ? 37.875 -3.201 -0.039 1 87.62 125 GLU A CA 1
ATOM 1004 C C . GLU A 1 125 ? 37.75 -1.742 -0.479 1 87.62 125 GLU A C 1
ATOM 1006 O O . GLU A 1 125 ? 38.688 -1.216 -1.117 1 87.62 125 GLU A O 1
ATOM 1011 N N . GLY A 1 126 ? 36.688 -1.228 -0.083 1 79.38 126 GLY A N 1
ATOM 1012 C CA . GLY A 1 126 ? 36.406 0.013 -0.776 1 79.38 126 GLY A CA 1
ATOM 1013 C C . GLY A 1 126 ? 36.156 -0.177 -2.264 1 79.38 126 GLY A C 1
ATOM 1014 O O . GLY A 1 126 ? 35.219 -0.853 -2.67 1 79.38 126 GLY A O 1
ATOM 1015 N N . ARG A 1 127 ? 37.031 0.35 -3.088 1 80.88 127 ARG A N 1
ATOM 1016 C CA . ARG A 1 127 ? 36.938 0.156 -4.531 1 80.88 127 ARG A CA 1
ATOM 1017 C C . ARG A 1 127 ? 38.188 -0.557 -5.074 1 80.88 127 ARG A C 1
ATOM 1019 O O . ARG A 1 127 ? 38.406 -0.557 -6.281 1 80.88 127 ARG A O 1
ATOM 1026 N N . ASP A 1 128 ? 38.938 -1.088 -4.125 1 88.12 128 ASP A N 1
ATOM 1027 C CA . ASP A 1 128 ? 40.062 -1.901 -4.52 1 88.12 128 ASP A CA 1
ATOM 1028 C C . ASP A 1 128 ? 39.719 -3.383 -4.57 1 88.12 128 ASP A C 1
ATOM 1030 O O . ASP A 1 128 ? 39.062 -3.898 -3.656 1 88.12 128 ASP A O 1
ATOM 1034 N N . ILE A 1 129 ? 40.156 -3.895 -5.602 1 94 129 ILE A N 1
ATOM 1035 C CA . ILE A 1 129 ? 39.812 -5.289 -5.855 1 94 129 ILE A CA 1
ATOM 1036 C C . ILE A 1 129 ? 40.469 -6.184 -4.805 1 94 129 ILE A C 1
ATOM 1038 O O . ILE A 1 129 ? 41.656 -6.027 -4.5 1 94 129 ILE A O 1
ATOM 1042 N N . LEU A 1 130 ? 39.719 -7.008 -4.273 1 94.69 130 LEU A N 1
ATOM 1043 C CA . LEU A 1 130 ? 40.25 -8.109 -3.465 1 94.69 130 LEU A CA 1
ATOM 1044 C C . LEU A 1 130 ? 40.312 -9.398 -4.277 1 94.69 130 LEU A C 1
ATOM 1046 O O . LEU A 1 130 ? 39.438 -10.258 -4.156 1 94.69 130 LEU A O 1
ATOM 1050 N N . ALA A 1 131 ? 41.312 -9.555 -4.984 1 94.94 131 ALA A N 1
ATOM 1051 C CA . ALA A 1 131 ? 41.438 -10.641 -5.949 1 94.94 131 ALA A CA 1
ATOM 1052 C C . ALA A 1 131 ? 41.562 -11.992 -5.242 1 94.94 131 ALA A C 1
ATOM 1054 O O . ALA A 1 131 ? 41.062 -13.008 -5.73 1 94.94 131 ALA A O 1
ATOM 1055 N N . LYS A 1 132 ? 42.25 -12.047 -4.168 1 94.94 132 LYS A N 1
ATOM 1056 C CA . LYS A 1 132 ? 42.438 -13.289 -3.416 1 94.94 132 LYS A CA 1
ATOM 1057 C C . LYS A 1 132 ? 41.094 -13.82 -2.939 1 94.94 132 LYS A C 1
ATOM 1059 O O . LYS A 1 132 ? 40.812 -15.023 -3.045 1 94.94 132 LYS A O 1
ATOM 1064 N N . LYS A 1 133 ? 40.344 -12.906 -2.459 1 94.94 133 LYS A N 1
ATOM 1065 C CA . LYS A 1 133 ? 39 -13.305 -1.997 1 94.94 133 LYS A CA 1
ATOM 1066 C C . LYS A 1 133 ? 38.125 -13.758 -3.162 1 94.94 133 LYS A C 1
ATOM 1068 O O . LYS A 1 133 ? 37.406 -14.758 -3.053 1 94.94 133 LYS A O 1
ATOM 1073 N N . ALA A 1 134 ? 38.156 -13.023 -4.219 1 95.94 134 ALA A N 1
ATOM 1074 C CA . ALA A 1 134 ? 37.406 -13.383 -5.414 1 95.94 134 ALA A CA 1
ATOM 1075 C C . ALA A 1 134 ? 37.812 -14.766 -5.922 1 95.94 134 ALA A C 1
ATOM 1077 O O . ALA A 1 134 ? 36.969 -15.578 -6.289 1 95.94 134 ALA A O 1
ATOM 1078 N N . LEU A 1 135 ? 39.125 -14.969 -5.902 1 95.5 135 LEU A N 1
ATOM 1079 C CA . LEU A 1 135 ? 39.656 -16.25 -6.348 1 95.5 135 LEU A CA 1
ATOM 1080 C C . LEU A 1 135 ? 39.188 -17.375 -5.457 1 95.5 135 LEU A C 1
ATOM 1082 O O . LEU A 1 135 ? 38.781 -18.453 -5.949 1 95.5 135 LEU A O 1
ATOM 1086 N N . ASN A 1 136 ? 39.219 -17.109 -4.246 1 95.19 136 ASN A N 1
ATOM 1087 C CA . ASN A 1 136 ? 38.75 -18.125 -3.303 1 95.19 136 ASN A CA 1
ATOM 1088 C C . ASN A 1 136 ? 37.281 -18.469 -3.545 1 95.19 136 ASN A C 1
ATOM 1090 O O . ASN A 1 136 ? 36.906 -19.641 -3.533 1 95.19 136 ASN A O 1
ATOM 1094 N N . ILE A 1 137 ? 36.438 -17.547 -3.766 1 95.62 137 ILE A N 1
ATOM 1095 C CA . ILE A 1 137 ? 35 -17.766 -3.982 1 95.62 137 ILE A CA 1
ATOM 1096 C C . ILE A 1 137 ? 34.781 -18.5 -5.305 1 95.62 137 ILE A C 1
ATOM 1098 O O . ILE A 1 137 ? 34.062 -19.484 -5.359 1 95.62 137 ILE A O 1
ATOM 1102 N N . LEU A 1 138 ? 35.469 -18.125 -6.352 1 96.06 138 LEU A N 1
ATOM 1103 C CA . LEU A 1 138 ? 35.219 -18.609 -7.703 1 96.06 138 LEU A CA 1
ATOM 1104 C C . LEU A 1 138 ? 35.844 -19.984 -7.91 1 96.06 138 LEU A C 1
ATOM 1106 O O . LEU A 1 138 ? 35.344 -20.781 -8.703 1 96.06 138 LEU A O 1
ATOM 1110 N N . THR A 1 139 ? 36.938 -20.281 -7.215 1 95.12 139 THR A N 1
ATOM 1111 C CA . THR A 1 139 ? 37.688 -21.5 -7.555 1 95.12 139 THR A CA 1
ATOM 1112 C C . THR A 1 139 ? 37.562 -22.531 -6.434 1 95.12 139 THR A C 1
ATOM 1114 O O . THR A 1 139 ? 37.812 -23.719 -6.641 1 95.12 139 THR A O 1
ATOM 1117 N N . PHE A 1 140 ? 37.188 -22.062 -5.305 1 93.56 140 PHE A N 1
ATOM 1118 C CA . PHE A 1 140 ? 37.062 -23.016 -4.199 1 93.56 140 PHE A CA 1
ATOM 1119 C C . PHE A 1 140 ? 35.625 -23.172 -3.775 1 93.56 140 PHE A C 1
ATOM 1121 O O . PHE A 1 140 ? 35.062 -24.281 -3.812 1 93.56 140 PHE A O 1
ATOM 1128 N N . HIS A 1 141 ? 34.906 -22.172 -3.35 1 94.62 141 HIS A N 1
ATOM 1129 C CA . HIS A 1 141 ? 33.562 -22.25 -2.824 1 94.62 141 HIS A CA 1
ATOM 1130 C C . HIS A 1 141 ? 32.562 -22.547 -3.932 1 94.62 141 HIS A C 1
ATOM 1132 O O . HIS A 1 141 ? 31.75 -23.469 -3.816 1 94.62 141 HIS A O 1
ATOM 1138 N N . LEU A 1 142 ? 32.625 -21.766 -5.012 1 96.06 142 LEU A N 1
ATOM 1139 C CA . LEU A 1 142 ? 31.641 -21.875 -6.086 1 96.06 142 LEU A CA 1
ATOM 1140 C C . LEU A 1 142 ? 31.609 -23.281 -6.68 1 96.06 142 LEU A C 1
ATOM 1142 O O . LEU A 1 142 ? 30.547 -23.875 -6.84 1 96.06 142 LEU A O 1
ATOM 1146 N N . PRO A 1 143 ? 32.75 -23.844 -7.027 1 95.94 143 PRO A N 1
ATOM 1147 C CA . PRO A 1 143 ? 32.719 -25.203 -7.559 1 95.94 143 PRO A CA 1
ATOM 1148 C C . PRO A 1 143 ? 32.094 -26.203 -6.59 1 95.94 143 PRO A C 1
ATOM 1150 O O . PRO A 1 143 ? 31.391 -27.125 -7.016 1 95.94 143 PRO A O 1
ATOM 1153 N N . LYS A 1 144 ? 32.344 -25.984 -5.344 1 95.44 144 LYS A N 1
ATOM 1154 C CA . LYS A 1 144 ? 31.734 -26.859 -4.332 1 95.44 144 LYS A CA 1
ATOM 1155 C C . LYS A 1 144 ? 30.219 -26.719 -4.32 1 95.44 144 LYS A C 1
ATOM 1157 O O . LYS A 1 144 ? 29.5 -27.719 -4.238 1 95.44 144 LYS A O 1
ATOM 1162 N N . TYR A 1 145 ? 29.75 -25.531 -4.375 1 96.12 145 TYR A N 1
ATOM 1163 C CA . TYR A 1 145 ? 28.312 -25.266 -4.371 1 96.12 145 TYR A CA 1
ATOM 1164 C C . TYR A 1 145 ? 27.656 -25.859 -5.609 1 96.12 145 TYR A C 1
ATOM 1166 O O . TYR A 1 145 ? 26.578 -26.469 -5.523 1 96.12 145 TYR A O 1
ATOM 1174 N N . ILE A 1 146 ? 28.266 -25.688 -6.777 1 97 146 ILE A N 1
ATOM 1175 C CA . ILE A 1 146 ? 27.734 -26.219 -8.031 1 97 146 ILE A CA 1
ATOM 1176 C C . ILE A 1 146 ? 27.672 -27.734 -7.973 1 97 146 ILE A C 1
ATOM 1178 O O . ILE A 1 146 ? 26.672 -28.344 -8.359 1 97 146 ILE A O 1
ATOM 1182 N N . ARG A 1 147 ? 28.719 -28.312 -7.473 1 95.94 147 ARG A N 1
ATOM 1183 C CA . ARG A 1 147 ? 28.781 -29.766 -7.34 1 95.94 147 ARG A CA 1
ATOM 1184 C C . ARG A 1 147 ? 27.656 -30.281 -6.434 1 95.94 147 ARG A C 1
ATOM 1186 O O . ARG A 1 147 ? 26.938 -31.203 -6.805 1 95.94 147 ARG A O 1
ATOM 1193 N N . ARG A 1 148 ? 27.5 -29.672 -5.355 1 95.5 148 ARG A N 1
ATOM 1194 C CA . ARG A 1 148 ? 26.531 -30.109 -4.355 1 95.5 148 ARG A CA 1
ATOM 1195 C C . ARG A 1 148 ? 25.109 -29.906 -4.844 1 95.5 148 ARG A C 1
ATOM 1197 O O . ARG A 1 148 ? 24.188 -30.609 -4.422 1 95.5 148 ARG A O 1
ATOM 1204 N N . ALA A 1 149 ? 24.938 -29.031 -5.793 1 97 149 ALA A N 1
ATOM 1205 C CA . ALA A 1 149 ? 23.594 -28.703 -6.262 1 97 149 ALA A CA 1
ATOM 1206 C C . ALA A 1 149 ? 23.25 -29.484 -7.523 1 97 149 ALA A C 1
ATOM 1208 O O . ALA A 1 149 ? 22.078 -29.625 -7.871 1 97 149 ALA A O 1
ATOM 1209 N N . THR A 1 150 ? 24.25 -30.016 -8.242 1 97.81 150 THR A N 1
ATOM 1210 C CA . THR A 1 150 ? 23.938 -30.531 -9.57 1 97.81 150 THR A CA 1
ATOM 1211 C C . THR A 1 150 ? 24.297 -32 -9.68 1 97.81 150 THR A C 1
ATOM 1213 O O . THR A 1 150 ? 24.031 -32.625 -10.703 1 97.81 150 THR A O 1
ATOM 1216 N N . LEU A 1 151 ? 24.906 -32.594 -8.656 1 97.44 151 LEU A N 1
ATOM 1217 C CA . LEU A 1 151 ? 25.219 -34 -8.68 1 97.44 151 LEU A CA 1
ATOM 1218 C C . LEU A 1 151 ? 24.219 -34.812 -7.848 1 97.44 151 LEU A C 1
ATOM 1220 O O . LEU A 1 151 ? 24.016 -34.5 -6.668 1 97.44 151 LEU A O 1
ATOM 1224 N N . GLU A 1 152 ? 23.703 -35.812 -8.43 1 97.19 152 GLU A N 1
ATOM 1225 C CA . GLU A 1 152 ? 22.703 -36.625 -7.758 1 97.19 152 GLU A CA 1
ATOM 1226 C C . GLU A 1 152 ? 23.25 -37.188 -6.438 1 97.19 152 GLU A C 1
ATOM 1228 O O . GLU A 1 152 ? 22.531 -37.219 -5.43 1 97.19 152 GLU A O 1
ATOM 1233 N N . ARG A 1 153 ? 24.484 -37.625 -6.41 1 95.75 153 ARG A N 1
ATOM 1234 C CA . ARG A 1 153 ? 25.078 -38.281 -5.25 1 95.75 153 ARG A CA 1
ATOM 1235 C C . ARG A 1 153 ? 25.281 -37.281 -4.109 1 95.75 153 ARG A C 1
ATOM 1237 O O . ARG A 1 153 ? 25.453 -37.656 -2.955 1 95.75 153 ARG A O 1
ATOM 1244 N N . GLU A 1 154 ? 25.312 -35.969 -4.414 1 95.94 154 GLU A N 1
ATOM 1245 C CA . GLU A 1 154 ? 25.531 -34.938 -3.402 1 95.94 154 GLU A CA 1
ATOM 1246 C C . GLU A 1 154 ? 24.219 -34.344 -2.932 1 95.94 154 GLU A C 1
ATOM 1248 O O . GLU A 1 154 ? 24.156 -33.719 -1.871 1 95.94 154 GLU A O 1
ATOM 1253 N N . LEU A 1 155 ? 23.188 -34.531 -3.689 1 96.38 155 LEU A N 1
ATOM 1254 C CA . LEU A 1 155 ? 21.875 -34 -3.355 1 96.38 155 LEU A CA 1
ATOM 1255 C C . LEU A 1 155 ? 21.125 -34.938 -2.422 1 96.38 155 LEU A C 1
ATOM 1257 O O . LEU A 1 155 ? 21.391 -36.156 -2.412 1 96.38 155 LEU A O 1
ATOM 1261 N N . ASP A 1 156 ? 20.297 -34.375 -1.595 1 97 156 ASP A N 1
ATOM 1262 C CA . ASP A 1 156 ? 19.328 -35.188 -0.889 1 97 156 ASP A CA 1
ATOM 1263 C C . ASP A 1 156 ? 18.281 -35.75 -1.854 1 97 156 ASP A C 1
ATOM 1265 O O . ASP A 1 156 ? 17.25 -35.125 -2.104 1 97 156 ASP A O 1
ATOM 1269 N N . LYS A 1 157 ? 18.531 -36.906 -2.328 1 96.88 157 LYS A N 1
ATOM 1270 C CA . LYS A 1 157 ? 17.719 -37.5 -3.393 1 96.88 157 LYS A CA 1
ATOM 1271 C C . LYS A 1 157 ? 16.281 -37.688 -2.943 1 96.88 157 LYS A C 1
ATOM 1273 O O . LYS A 1 157 ? 15.344 -37.406 -3.701 1 96.88 157 LYS A O 1
ATOM 1278 N N . ALA A 1 158 ? 16.125 -38.156 -1.711 1 98 158 ALA A N 1
ATOM 1279 C CA . ALA A 1 158 ? 14.773 -38.375 -1.191 1 98 158 ALA A CA 1
ATOM 1280 C C . ALA A 1 158 ? 13.992 -37.062 -1.17 1 98 158 ALA A C 1
ATOM 1282 O O . ALA A 1 158 ? 12.82 -37.031 -1.553 1 98 158 ALA A O 1
ATOM 1283 N N . ALA A 1 159 ? 14.586 -36 -0.724 1 98.19 159 ALA A N 1
ATOM 1284 C CA . ALA A 1 159 ? 13.945 -34.688 -0.683 1 98.19 159 ALA A CA 1
ATOM 1285 C C . ALA A 1 159 ? 13.648 -34.188 -2.09 1 98.19 159 ALA A C 1
ATOM 1287 O O . ALA A 1 159 ? 12.602 -33.562 -2.328 1 98.19 159 ALA A O 1
ATOM 1288 N N . LEU A 1 160 ? 14.586 -34.438 -2.988 1 98.56 160 LEU A N 1
ATOM 1289 C CA . LEU A 1 160 ? 14.398 -34.031 -4.383 1 98.56 160 LEU A CA 1
ATOM 1290 C C . LEU A 1 160 ? 13.172 -34.75 -4.973 1 98.56 160 LEU A C 1
ATOM 1292 O O . LEU A 1 160 ? 12.312 -34.094 -5.566 1 98.56 160 LEU A O 1
ATOM 1296 N N . LEU A 1 161 ? 13.094 -36.031 -4.75 1 98.5 161 LEU A N 1
ATOM 1297 C CA . LEU A 1 161 ? 11.969 -36.781 -5.277 1 98.5 161 LEU A CA 1
ATOM 1298 C C . LEU A 1 161 ? 10.648 -36.312 -4.684 1 98.5 161 LEU A C 1
ATOM 1300 O O . LEU A 1 161 ? 9.688 -36.094 -5.414 1 98.5 161 LEU A O 1
ATOM 1304 N N . HIS A 1 162 ? 10.68 -36.094 -3.406 1 98.56 162 HIS A N 1
ATOM 1305 C CA . HIS A 1 162 ? 9.477 -35.656 -2.713 1 98.56 162 HIS A CA 1
ATOM 1306 C C . HIS A 1 162 ? 9.023 -34.312 -3.215 1 98.56 162 HIS A C 1
ATOM 1308 O O . HIS A 1 162 ? 7.832 -34.094 -3.469 1 98.56 162 HIS A O 1
ATOM 1314 N N . HIS A 1 163 ? 9.922 -33.375 -3.381 1 98.69 163 HIS A N 1
ATOM 1315 C CA . HIS A 1 163 ? 9.648 -32.031 -3.887 1 98.69 163 HIS A CA 1
ATOM 1316 C C . HIS A 1 163 ? 9.016 -32.094 -5.273 1 98.69 163 HIS A C 1
ATOM 1318 O O . HIS A 1 163 ? 8.008 -31.438 -5.523 1 98.69 163 HIS A O 1
ATOM 1324 N N . CYS A 1 164 ? 9.57 -32.906 -6.137 1 98.81 164 CYS A N 1
ATOM 1325 C CA . CYS A 1 164 ? 9.086 -33.031 -7.504 1 98.81 164 CYS A CA 1
ATOM 1326 C C . CYS A 1 164 ? 7.707 -33.656 -7.539 1 98.81 164 CYS A C 1
ATOM 1328 O O . CYS A 1 164 ? 6.82 -33.219 -8.258 1 98.81 164 CYS A O 1
ATOM 1330 N N . GLU A 1 165 ? 7.543 -34.688 -6.734 1 98.69 165 GLU A N 1
ATOM 1331 C CA . GLU A 1 165 ? 6.277 -35.406 -6.695 1 98.69 165 GLU A CA 1
ATOM 1332 C C . GLU A 1 165 ? 5.141 -34.5 -6.207 1 98.69 165 GLU A C 1
ATOM 1334 O O . GLU A 1 165 ? 4.039 -34.531 -6.762 1 98.69 165 GLU A O 1
ATOM 1339 N N . ILE A 1 166 ? 5.391 -33.719 -5.258 1 98.69 166 ILE A N 1
ATOM 1340 C CA . ILE A 1 166 ? 4.383 -32.844 -4.684 1 98.69 166 ILE A CA 1
ATOM 1341 C C . ILE A 1 166 ? 3.967 -31.781 -5.711 1 98.69 166 ILE A C 1
ATOM 1343 O O . ILE A 1 166 ? 2.777 -31.5 -5.875 1 98.69 166 ILE A O 1
ATOM 1347 N N . VAL A 1 167 ? 4.902 -31.234 -6.422 1 98.69 167 VAL A N 1
ATOM 1348 C CA . VAL A 1 167 ? 4.609 -30.219 -7.418 1 98.69 167 VAL A CA 1
ATOM 1349 C C . VAL A 1 167 ? 3.838 -30.828 -8.586 1 98.69 167 VAL A C 1
ATOM 1351 O O . VAL A 1 167 ? 2.861 -30.25 -9.07 1 98.69 167 VAL A O 1
ATOM 1354 N N . GLU A 1 168 ? 4.273 -32.031 -8.984 1 98.69 168 GLU A N 1
ATOM 1355 C CA . GLU A 1 168 ? 3.584 -32.719 -10.062 1 98.69 168 GLU A CA 1
ATOM 1356 C C . GLU A 1 168 ? 2.135 -33.031 -9.688 1 98.69 168 GLU A C 1
ATOM 1358 O O . GLU A 1 168 ? 1.235 -32.906 -10.523 1 98.69 168 GLU A O 1
ATOM 1363 N N . ASP A 1 169 ? 1.95 -33.375 -8.469 1 98.75 169 ASP A N 1
ATOM 1364 C CA . ASP A 1 169 ? 0.604 -33.688 -7.98 1 98.75 169 ASP A CA 1
ATOM 1365 C C . ASP A 1 169 ? -0.272 -32.406 -8.016 1 98.75 169 ASP A C 1
ATOM 1367 O O . ASP A 1 169 ? -1.465 -32.5 -8.32 1 98.75 169 ASP A O 1
ATOM 1371 N N . GLN A 1 170 ? 0.236 -31.297 -7.68 1 98.69 170 GLN A N 1
ATOM 1372 C CA . GLN A 1 170 ? -0.522 -30.047 -7.719 1 98.69 170 GLN A CA 1
ATOM 1373 C C . GLN A 1 170 ? -0.966 -29.719 -9.141 1 98.69 170 GLN A C 1
ATOM 1375 O O . GLN A 1 170 ? -2.113 -29.328 -9.367 1 98.69 170 GLN A O 1
ATOM 1380 N N . GLU A 1 171 ? -0.044 -29.953 -10.078 1 98.31 171 GLU A N 1
ATOM 1381 C CA . GLU A 1 171 ? -0.404 -29.734 -11.477 1 98.31 171 GLU A CA 1
ATOM 1382 C C . GLU A 1 171 ? -1.492 -30.703 -11.93 1 98.31 171 GLU A C 1
ATOM 1384 O O . GLU A 1 171 ? -2.4 -30.328 -12.672 1 98.31 171 GLU A O 1
ATOM 1389 N N . ALA A 1 172 ? -1.358 -31.891 -11.469 1 98.38 172 ALA A N 1
ATOM 1390 C CA . ALA A 1 172 ? -2.354 -32.906 -11.82 1 98.38 172 ALA A CA 1
ATOM 1391 C C . ALA A 1 172 ? -3.717 -32.562 -11.227 1 98.38 172 ALA A C 1
ATOM 1393 O O . ALA A 1 172 ? -4.742 -32.688 -11.898 1 98.38 172 ALA A O 1
ATOM 1394 N N . MET A 1 173 ? -3.738 -32.156 -10.023 1 98.62 173 MET A N 1
ATOM 1395 C CA . MET A 1 173 ? -4.988 -31.75 -9.383 1 98.62 173 MET A CA 1
ATOM 1396 C C . MET A 1 173 ? -5.617 -30.578 -10.109 1 98.62 173 MET A C 1
ATOM 1398 O O . MET A 1 173 ? -6.816 -30.578 -10.398 1 98.62 173 MET A O 1
ATOM 1402 N N . ARG A 1 174 ? -4.875 -29.594 -10.414 1 98.5 174 ARG A N 1
ATOM 1403 C CA . ARG A 1 174 ? -5.383 -28.391 -11.078 1 98.5 174 ARG A CA 1
ATOM 1404 C C . ARG A 1 174 ? -5.98 -28.734 -12.438 1 98.5 174 ARG A C 1
ATOM 1406 O O . ARG A 1 174 ? -6.992 -28.156 -12.836 1 98.5 174 ARG A O 1
ATOM 1413 N N . ALA A 1 175 ? -5.355 -29.672 -13.141 1 97.94 175 ALA A N 1
ATOM 1414 C CA . ALA A 1 175 ? -5.805 -30.078 -14.477 1 97.94 175 ALA A CA 1
ATOM 1415 C C . ALA A 1 175 ? -7.168 -30.766 -14.406 1 97.94 175 ALA A C 1
ATOM 1417 O O . ALA A 1 175 ? -7.875 -30.844 -15.414 1 97.94 175 ALA A O 1
ATOM 1418 N N . GLN A 1 176 ? -7.551 -31.219 -13.242 1 98.25 176 GLN A N 1
ATOM 1419 C CA . GLN A 1 176 ? -8.805 -31.938 -13.078 1 98.25 176 GLN A CA 1
ATOM 1420 C C . GLN A 1 176 ? -9.953 -30.984 -12.758 1 98.25 176 GLN A C 1
ATOM 1422 O O . GLN A 1 176 ? -11.125 -31.375 -12.82 1 98.25 176 GLN A O 1
ATOM 1427 N N . LEU A 1 177 ? -9.68 -29.766 -12.367 1 98.56 177 LEU A N 1
ATOM 1428 C CA . LEU A 1 177 ? -10.688 -28.859 -11.828 1 98.56 177 LEU A CA 1
ATOM 1429 C C . LEU A 1 177 ? -11.797 -28.609 -12.844 1 98.56 177 LEU A C 1
ATOM 1431 O O . LEU A 1 177 ? -12.977 -28.781 -12.531 1 98.56 177 LEU A O 1
ATOM 1435 N N . ASP A 1 178 ? -11.414 -28.328 -14.078 1 97.19 178 ASP A N 1
ATOM 1436 C CA . ASP A 1 178 ? -12.398 -27.969 -15.102 1 97.19 178 ASP A CA 1
ATOM 1437 C C . ASP A 1 178 ? -13.336 -29.141 -15.391 1 97.19 178 ASP A C 1
ATOM 1439 O O . ASP A 1 178 ? -14.555 -28.969 -15.438 1 97.19 178 ASP A O 1
ATOM 1443 N N . ASP A 1 179 ? -12.805 -30.281 -15.508 1 97.44 179 ASP A N 1
ATOM 1444 C CA . ASP A 1 179 ? -13.578 -31.484 -15.812 1 97.44 179 ASP A CA 1
ATOM 1445 C C . ASP A 1 179 ? -14.57 -31.797 -14.695 1 97.44 179 ASP A C 1
ATOM 1447 O O . ASP A 1 179 ? -15.648 -32.344 -14.945 1 97.44 179 ASP A O 1
ATOM 1451 N N . LEU A 1 180 ? -14.203 -31.438 -13.523 1 98 180 LEU A N 1
ATOM 1452 C CA . LEU A 1 180 ? -15.047 -31.734 -12.375 1 98 180 LEU A CA 1
ATOM 1453 C C . LEU A 1 180 ? -15.969 -30.562 -12.055 1 98 180 LEU A C 1
ATOM 1455 O O . LEU A 1 180 ? -16.703 -30.594 -11.062 1 98 180 LEU A O 1
ATOM 1459 N N . GLY A 1 181 ? -15.898 -29.5 -12.852 1 98.12 181 GLY A N 1
ATOM 1460 C CA . GLY A 1 181 ? -16.734 -28.328 -12.633 1 98.12 181 GLY A CA 1
ATOM 1461 C C . GLY A 1 181 ? -16.344 -27.547 -11.391 1 98.12 181 GLY A C 1
ATOM 1462 O O . GLY A 1 181 ? -17.203 -27.031 -10.672 1 98.12 181 GLY A O 1
ATOM 1463 N N . LEU A 1 182 ? -15.039 -27.516 -11.094 1 98.69 182 LEU A N 1
ATOM 1464 C CA . LEU A 1 182 ? -14.523 -26.844 -9.898 1 98.69 182 LEU A CA 1
ATOM 1465 C C . LEU A 1 182 ? -13.656 -25.656 -10.273 1 98.69 182 LEU A C 1
ATOM 1467 O O . LEU A 1 182 ? -13.055 -25.625 -11.352 1 98.69 182 LEU A O 1
ATOM 1471 N N . VAL A 1 183 ? -13.617 -24.672 -9.359 1 98.44 183 VAL A N 1
ATOM 1472 C CA . VAL A 1 183 ? -12.695 -23.562 -9.539 1 98.44 183 VAL A CA 1
ATOM 1473 C C . VAL A 1 183 ? -11.477 -23.75 -8.633 1 98.44 183 VAL A C 1
ATOM 1475 O O . VAL A 1 183 ? -10.414 -23.172 -8.883 1 98.44 183 VAL A O 1
ATOM 1478 N N . ALA A 1 184 ? -11.648 -24.516 -7.543 1 98.81 184 ALA A N 1
ATOM 1479 C CA . ALA A 1 184 ? -10.578 -24.734 -6.578 1 98.81 184 ALA A CA 1
ATOM 1480 C C . ALA A 1 184 ? -10.805 -26.031 -5.785 1 98.81 184 ALA A C 1
ATOM 1482 O O . ALA A 1 184 ? -11.906 -26.562 -5.777 1 98.81 184 ALA A O 1
ATOM 1483 N N . PHE A 1 185 ? -9.773 -26.547 -5.223 1 98.81 185 PHE A N 1
ATOM 1484 C CA . PHE A 1 185 ? -9.781 -27.719 -4.371 1 98.81 185 PHE A CA 1
ATOM 1485 C C . PHE A 1 185 ? -8.844 -27.531 -3.18 1 98.81 185 PHE A C 1
ATOM 1487 O O . PHE A 1 185 ? -7.727 -27.031 -3.336 1 98.81 185 PHE A O 1
ATOM 1494 N N . ILE A 1 186 ? -9.328 -27.812 -1.981 1 98.81 186 ILE A N 1
ATOM 1495 C CA . ILE A 1 186 ? -8.531 -27.781 -0.755 1 98.81 186 ILE A CA 1
ATOM 1496 C C . ILE A 1 186 ? -8.57 -29.156 -0.084 1 98.81 186 ILE A C 1
ATOM 1498 O O . ILE A 1 186 ? -9.625 -29.594 0.393 1 98.81 186 ILE A O 1
ATOM 1502 N N . ALA A 1 187 ? -7.461 -29.781 0.03 1 98.69 187 ALA A N 1
ATOM 1503 C CA . ALA A 1 187 ? -7.402 -31.109 0.64 1 98.69 187 ALA A CA 1
ATOM 1504 C C . ALA A 1 187 ? -7.574 -31.031 2.154 1 98.69 187 ALA A C 1
ATOM 1506 O O . ALA A 1 187 ? -7.16 -30.047 2.779 1 98.69 187 ALA A O 1
ATOM 1507 N N . ASN A 1 188 ? -8.172 -32.094 2.701 1 98.44 188 ASN A N 1
ATOM 1508 C CA . ASN A 1 188 ? -8.211 -32.219 4.156 1 98.44 188 ASN A CA 1
ATOM 1509 C C . ASN A 1 188 ? -6.805 -32.219 4.75 1 98.44 188 ASN A C 1
ATOM 1511 O O . ASN A 1 188 ? -5.895 -32.844 4.184 1 98.44 188 ASN A O 1
ATOM 1515 N N . GLY A 1 189 ? -6.668 -31.469 5.844 1 97.62 189 GLY A N 1
ATOM 1516 C CA . GLY A 1 189 ? -5.379 -31.438 6.516 1 97.62 189 GLY A CA 1
ATOM 1517 C C . GLY A 1 189 ? -4.52 -30.25 6.098 1 97.62 189 GLY A C 1
ATOM 1518 O O . GLY A 1 189 ? -3.463 -30.016 6.684 1 97.62 189 GLY A O 1
ATOM 1519 N N . SER A 1 190 ? -4.902 -29.484 5.137 1 98.12 190 SER A N 1
ATOM 1520 C CA . SER A 1 190 ? -4.152 -28.312 4.695 1 98.12 190 SER A CA 1
ATOM 1521 C C . SER A 1 190 ? -4.055 -27.266 5.801 1 98.12 190 SER A C 1
ATOM 1523 O O . SER A 1 190 ? -4.949 -27.172 6.645 1 98.12 190 SER A O 1
ATOM 1525 N N . VAL A 1 191 ? -2.988 -26.547 5.828 1 97.88 191 VAL A N 1
ATOM 1526 C CA . VAL A 1 191 ? -2.752 -25.453 6.762 1 97.88 191 VAL A CA 1
ATOM 1527 C C . VAL A 1 191 ? -2.762 -24.125 6.012 1 97.88 191 VAL A C 1
ATOM 1529 O O . VAL A 1 191 ? -1.815 -23.797 5.289 1 97.88 191 VAL A O 1
ATOM 1532 N N . LEU A 1 192 ? -3.77 -23.312 6.309 1 96.94 192 LEU A N 1
ATOM 1533 C CA . LEU A 1 192 ? -4.008 -22.125 5.496 1 96.94 192 LEU A CA 1
ATOM 1534 C C . LEU A 1 192 ? -3.361 -20.906 6.125 1 96.94 192 LEU A C 1
ATOM 1536 O O . LEU A 1 192 ? -2.73 -20.109 5.434 1 96.94 192 LEU A O 1
ATOM 1540 N N . PRO A 1 193 ? -3.418 -20.672 7.5 1 94.19 193 PRO A N 1
ATOM 1541 C CA . PRO A 1 193 ? -2.908 -19.438 8.102 1 94.19 193 PRO A CA 1
ATOM 1542 C C . PRO A 1 193 ? -1.383 -19.359 8.086 1 94.19 193 PRO A C 1
ATOM 1544 O O . PRO A 1 193 ? -0.708 -20.391 8.055 1 94.19 193 PRO A O 1
ATOM 1547 N N . ARG A 1 194 ? -0.888 -18.172 8.047 1 94.94 194 ARG A N 1
ATOM 1548 C CA . ARG A 1 194 ? 0.545 -17.906 8.047 1 94.94 194 ARG A CA 1
ATOM 1549 C C . ARG A 1 194 ? 1.004 -17.375 9.398 1 94.94 194 ARG A C 1
ATOM 1551 O O . ARG A 1 194 ? 0.179 -17 10.242 1 94.94 194 ARG A O 1
ATOM 1558 N N . LEU A 1 195 ? 2.262 -17.312 9.555 1 91.81 195 LEU A N 1
ATOM 1559 C CA . LEU A 1 195 ? 2.867 -16.938 10.828 1 91.81 195 LEU A CA 1
ATOM 1560 C C . LEU A 1 195 ? 2.547 -15.492 11.18 1 91.81 195 LEU A C 1
ATOM 1562 O O . LEU A 1 195 ? 2.264 -15.18 12.336 1 91.81 195 LEU A O 1
ATOM 1566 N N . ALA A 1 196 ? 2.676 -14.648 10.18 1 89.75 196 ALA A N 1
ATOM 1567 C CA . ALA A 1 196 ? 2.414 -13.211 10.32 1 89.75 196 ALA A CA 1
ATOM 1568 C C . ALA A 1 196 ? 2.062 -12.586 8.969 1 89.75 196 ALA A C 1
ATOM 1570 O O . ALA A 1 196 ? 2.256 -13.203 7.922 1 89.75 196 ALA A O 1
ATOM 1571 N N . GLY A 1 197 ? 1.493 -11.445 9.039 1 86.25 197 GLY A N 1
ATOM 1572 C CA . GLY A 1 197 ? 1.105 -10.766 7.816 1 86.25 197 GLY A CA 1
ATOM 1573 C C . GLY A 1 197 ? 2.273 -10.508 6.883 1 86.25 197 GLY A C 1
ATOM 1574 O O . GLY A 1 197 ? 2.1 -10.445 5.664 1 86.25 197 GLY A O 1
ATOM 1575 N N . ASN A 1 198 ? 3.432 -10.367 7.48 1 85.62 198 ASN A N 1
ATOM 1576 C CA . ASN A 1 198 ? 4.613 -10.094 6.668 1 85.62 198 ASN A CA 1
ATOM 1577 C C . ASN A 1 198 ? 5.484 -11.336 6.516 1 85.62 198 ASN A C 1
ATOM 1579 O O . ASN A 1 198 ? 6.656 -11.234 6.141 1 85.62 198 ASN A O 1
ATOM 1583 N N . CYS A 1 199 ? 4.898 -12.539 6.859 1 90.69 199 CYS A N 1
ATOM 1584 C CA . CYS A 1 199 ? 5.625 -13.805 6.781 1 90.69 199 CYS A CA 1
ATOM 1585 C C . CYS A 1 199 ? 4.758 -14.898 6.18 1 90.69 199 CYS A C 1
ATOM 1587 O O . CYS A 1 199 ? 3.719 -15.258 6.742 1 90.69 199 CYS A O 1
ATOM 1589 N N . ASP A 1 200 ? 5.238 -15.5 5.133 1 93.94 200 ASP A N 1
ATOM 1590 C CA . ASP A 1 200 ? 4.43 -16.453 4.371 1 93.94 200 ASP A CA 1
ATOM 1591 C C . ASP A 1 200 ? 4.633 -17.875 4.879 1 93.94 200 ASP A C 1
ATOM 1593 O O . ASP A 1 200 ? 4.105 -18.828 4.297 1 93.94 200 ASP A O 1
ATOM 1597 N N . LEU A 1 201 ? 5.391 -18.078 5.988 1 96.06 201 LEU A N 1
ATOM 1598 C CA . LEU A 1 201 ? 5.57 -19.391 6.59 1 96.06 201 LEU A CA 1
ATOM 1599 C C . LEU A 1 201 ? 4.293 -19.844 7.293 1 96.06 201 LEU A C 1
ATOM 1601 O O . LEU A 1 201 ? 3.52 -19.016 7.781 1 96.06 201 LEU A O 1
ATOM 1605 N N . PRO A 1 202 ? 4.082 -21.141 7.273 1 96.12 202 PRO A N 1
ATOM 1606 C CA . PRO A 1 202 ? 2.848 -21.625 7.895 1 96.12 202 PRO A CA 1
ATOM 1607 C C . PRO A 1 202 ? 2.809 -21.375 9.398 1 96.12 202 PRO A C 1
ATOM 1609 O O . PRO A 1 202 ? 3.84 -21.469 10.07 1 96.12 202 PRO A O 1
ATOM 1612 N N . MET A 1 203 ? 1.665 -21.031 9.859 1 94.38 203 MET A N 1
ATOM 1613 C CA . MET A 1 203 ? 1.451 -20.875 11.297 1 94.38 203 MET A CA 1
ATOM 1614 C C . MET A 1 203 ? 1.665 -22.203 12.023 1 94.38 203 MET A C 1
ATOM 1616 O O . MET A 1 203 ? 1.226 -23.25 11.547 1 94.38 203 MET A O 1
ATOM 1620 N N . LYS A 1 204 ? 2.295 -22.109 13.18 1 91.62 204 LYS A N 1
ATOM 1621 C CA . LYS A 1 204 ? 2.496 -23.312 13.992 1 91.62 204 LYS A CA 1
ATOM 1622 C C . LYS A 1 204 ? 1.218 -23.703 14.727 1 91.62 204 LYS A C 1
ATOM 1624 O O . LYS A 1 204 ? 0.479 -22.828 15.203 1 91.62 204 LYS A O 1
ATOM 1629 N N . GLU A 1 205 ? 0.903 -24.891 14.773 1 90 205 GLU A N 1
ATOM 1630 C CA . GLU A 1 205 ? -0.234 -25.422 15.516 1 90 205 GLU A CA 1
ATOM 1631 C C . GLU A 1 205 ? -1.554 -24.875 14.977 1 90 205 GLU A C 1
ATOM 1633 O O . GLU A 1 205 ? -2.477 -24.609 15.742 1 90 205 GLU A O 1
ATOM 1638 N N . ALA A 1 206 ? -1.584 -24.594 13.711 1 92.56 206 ALA A N 1
ATOM 1639 C CA . ALA A 1 206 ? -2.807 -24.125 13.062 1 92.56 206 ALA A CA 1
ATOM 1640 C C . ALA A 1 206 ? -3.85 -25.234 13.008 1 92.56 206 ALA A C 1
ATOM 1642 O O . ALA A 1 206 ? -3.508 -26.422 13.047 1 92.56 206 ALA A O 1
ATOM 1643 N N . VAL A 1 207 ? -5.098 -24.891 13 1 93.5 207 VAL A N 1
ATOM 1644 C CA . VAL A 1 207 ? -6.184 -25.844 12.828 1 93.5 207 VAL A CA 1
ATOM 1645 C C . VAL A 1 207 ? -6.207 -26.344 11.383 1 93.5 207 VAL A C 1
ATOM 1647 O O . VAL A 1 207 ? -6.395 -25.562 10.445 1 93.5 207 VAL A O 1
ATOM 1650 N N . PRO A 1 208 ? -5.992 -27.625 11.203 1 96.62 208 PRO A N 1
ATOM 1651 C CA . PRO A 1 208 ? -6.016 -28.141 9.836 1 96.62 208 PRO A CA 1
ATOM 1652 C C . PRO A 1 208 ? -7.402 -28.062 9.195 1 96.62 208 PRO A C 1
ATOM 1654 O O . PRO A 1 208 ? -8.414 -28.266 9.875 1 96.62 208 PRO A O 1
ATOM 1657 N N . PHE A 1 209 ? -7.461 -27.875 7.941 1 97.75 209 PHE A N 1
ATOM 1658 C CA . PHE A 1 209 ? -8.68 -27.688 7.164 1 97.75 209 PHE A CA 1
ATOM 1659 C C . PHE A 1 209 ? -9.43 -29.016 7.023 1 97.75 209 PHE A C 1
ATOM 1661 O O . PHE A 1 209 ? -8.82 -30.062 6.766 1 97.75 209 PHE A O 1
ATOM 1668 N N . ILE A 1 210 ? -10.719 -29.031 7.203 1 98.19 210 ILE A N 1
ATOM 1669 C CA . ILE A 1 210 ? -11.562 -30.188 7 1 98.19 210 ILE A CA 1
ATOM 1670 C C . ILE A 1 210 ? -12.797 -29.797 6.18 1 98.19 210 ILE A C 1
ATOM 1672 O O . ILE A 1 210 ? -13.539 -28.906 6.562 1 98.19 210 ILE A O 1
ATOM 1676 N N . ALA A 1 211 ? -13.008 -30.531 5.098 1 98.25 211 ALA A N 1
ATOM 1677 C CA . ALA A 1 211 ? -14.102 -30.203 4.176 1 98.25 211 ALA A CA 1
ATOM 1678 C C . ALA A 1 211 ? -15.445 -30.641 4.75 1 98.25 211 ALA A C 1
ATOM 1680 O O . ALA A 1 211 ? -15.555 -31.688 5.383 1 98.25 211 ALA A O 1
ATOM 1681 N N . PRO A 1 212 ? -16.453 -29.781 4.578 1 98.06 212 PRO A N 1
ATOM 1682 C CA . PRO A 1 212 ? -17.781 -30.297 4.871 1 98.06 212 PRO A CA 1
ATOM 1683 C C . PRO A 1 212 ? -18.188 -31.438 3.932 1 98.06 212 PRO A C 1
ATOM 1685 O O . PRO A 1 212 ? -17.859 -31.406 2.744 1 98.06 212 PRO A O 1
ATOM 1688 N N . LYS A 1 213 ? -18.953 -32.281 4.402 1 97.19 213 LYS A N 1
ATOM 1689 C CA . LYS A 1 213 ? -19.297 -33.5 3.672 1 97.19 213 LYS A CA 1
ATOM 1690 C C . LYS A 1 213 ? -20 -33.156 2.352 1 97.19 213 LYS A C 1
ATOM 1692 O O . LYS A 1 213 ? -19.734 -33.781 1.331 1 97.19 213 LYS A O 1
ATOM 1697 N N . SER A 1 214 ? -20.781 -32.188 2.33 1 97.62 214 SER A N 1
ATOM 1698 C CA . SER A 1 214 ? -21.594 -31.844 1.165 1 97.62 214 SER A CA 1
ATOM 1699 C C . SER A 1 214 ? -20.734 -31.312 0.025 1 97.62 214 SER A C 1
ATOM 1701 O O . SER A 1 214 ? -21.156 -31.328 -1.134 1 97.62 214 SER A O 1
ATOM 1703 N N . LEU A 1 215 ? -19.531 -30.891 0.31 1 98.19 215 LEU A N 1
ATOM 1704 C CA . LEU A 1 215 ? -18.656 -30.312 -0.71 1 98.19 215 LEU A CA 1
ATOM 1705 C C . LEU A 1 215 ? -17.406 -31.156 -0.883 1 98.19 215 LEU A C 1
ATOM 1707 O O . LEU A 1 215 ? -16.453 -30.734 -1.545 1 98.19 215 LEU A O 1
ATOM 1711 N N . GLU A 1 216 ? -17.359 -32.281 -0.28 1 98.25 216 GLU A N 1
ATOM 1712 C CA . GLU A 1 216 ? -16.203 -33.156 -0.331 1 98.25 216 GLU A CA 1
ATOM 1713 C C . GLU A 1 216 ? -16.062 -33.812 -1.702 1 98.25 216 GLU A C 1
ATOM 1715 O O . GLU A 1 216 ? -17.047 -34.312 -2.26 1 98.25 216 GLU A O 1
ATOM 1720 N N . VAL A 1 217 ? -14.914 -33.781 -2.234 1 98.44 217 VAL A N 1
ATOM 1721 C CA . VAL A 1 217 ? -14.586 -34.438 -3.506 1 98.44 217 VAL A CA 1
ATOM 1722 C C . VAL A 1 217 ? -13.234 -35.125 -3.396 1 98.44 217 VAL A C 1
ATOM 1724 O O . VAL A 1 217 ? -12.469 -34.875 -2.465 1 98.44 217 VAL A O 1
ATOM 1727 N N . THR A 1 218 ? -13.008 -36.031 -4.32 1 98.44 218 THR A N 1
ATOM 1728 C CA . THR A 1 218 ? -11.75 -36.781 -4.371 1 98.44 218 THR A CA 1
ATOM 1729 C C . THR A 1 218 ? -11.023 -36.5 -5.688 1 98.44 218 THR A C 1
ATOM 1731 O O . THR A 1 218 ? -11.617 -36.625 -6.762 1 98.44 218 THR A O 1
ATOM 1734 N N . LEU A 1 219 ? -9.844 -36.094 -5.598 1 98.44 219 LEU A N 1
ATOM 1735 C CA . LEU A 1 219 ? -8.984 -35.938 -6.766 1 98.44 219 LEU A CA 1
ATOM 1736 C C . LEU A 1 219 ? -7.891 -37 -6.773 1 98.44 219 LEU A C 1
ATOM 1738 O O . LEU A 1 219 ? -7.434 -37.438 -5.711 1 98.44 219 LEU A O 1
ATOM 1742 N N . SER A 1 220 ? -7.473 -37.375 -7.969 1 97.94 220 SER A N 1
ATOM 1743 C CA . SER A 1 220 ? -6.406 -38.344 -8.109 1 97.94 220 SER A CA 1
ATOM 1744 C C . SER A 1 220 ? -5.066 -37.688 -8.406 1 97.94 220 SER A C 1
ATOM 1746 O O . SER A 1 220 ? -5.008 -36.719 -9.188 1 97.94 220 SER A O 1
ATOM 1748 N N . THR A 1 221 ? -4.09 -38.156 -7.77 1 98.12 221 THR A N 1
ATOM 1749 C CA . THR A 1 221 ? -2.744 -37.656 -8.016 1 98.12 221 THR A CA 1
ATOM 1750 C C . THR A 1 221 ? -1.802 -38.812 -8.391 1 98.12 221 THR A C 1
ATOM 1752 O O . THR A 1 221 ? -2 -39.938 -7.969 1 98.12 221 THR A O 1
ATOM 1755 N N . PRO A 1 222 ? -0.822 -38.562 -9.164 1 97.81 222 PRO A N 1
ATOM 1756 C CA . PRO A 1 222 ? 0.106 -39.594 -9.609 1 97.81 222 PRO A CA 1
ATOM 1757 C C . PRO A 1 222 ? 0.976 -40.125 -8.469 1 97.81 222 PRO A C 1
ATOM 1759 O O . PRO A 1 222 ? 1.381 -41.312 -8.492 1 97.81 222 PRO A O 1
ATOM 1762 N N . ASN A 1 223 ? 1.223 -39.312 -7.426 1 98.06 223 ASN A N 1
ATOM 1763 C CA . ASN A 1 223 ? 2.24 -39.719 -6.465 1 98.06 223 ASN A CA 1
ATOM 1764 C C . ASN A 1 223 ? 1.657 -39.875 -5.066 1 98.06 223 ASN A C 1
ATOM 1766 O O . ASN A 1 223 ? 2.209 -40.625 -4.242 1 98.06 223 ASN A O 1
ATOM 1770 N N . GLN A 1 224 ? 0.575 -39.219 -4.758 1 96.69 224 GLN A N 1
ATOM 1771 C CA . GLN A 1 224 ? 0.008 -39.312 -3.416 1 96.69 224 GLN A CA 1
ATOM 1772 C C . GLN A 1 224 ? -1.288 -40.125 -3.408 1 96.69 224 GLN A C 1
ATOM 1774 O O . GLN A 1 224 ? -1.92 -40.281 -2.361 1 96.69 224 GLN A O 1
ATOM 1779 N N . GLY A 1 225 ? -1.688 -40.562 -4.52 1 97.31 225 GLY A N 1
ATOM 1780 C CA . GLY A 1 225 ? -2.957 -41.25 -4.613 1 97.31 225 GLY A CA 1
ATOM 1781 C C . GLY A 1 225 ? -4.156 -40.344 -4.574 1 97.31 225 GLY A C 1
ATOM 1782 O O . GLY A 1 225 ? -4.125 -39.25 -5.145 1 97.31 225 GLY A O 1
ATOM 1783 N N . GLU A 1 226 ? -5.191 -40.812 -3.945 1 98 226 GLU A N 1
ATOM 1784 C CA . GLU A 1 226 ? -6.426 -40.062 -3.867 1 98 226 GLU A CA 1
ATOM 1785 C C . GLU A 1 226 ? -6.387 -39.062 -2.701 1 98 226 GLU A C 1
ATOM 1787 O O . GLU A 1 226 ? -5.969 -39.438 -1.597 1 98 226 GLU A O 1
ATOM 1792 N N . LEU A 1 227 ? -6.762 -37.906 -3.025 1 98.25 227 LEU A N 1
ATOM 1793 C CA . LEU A 1 227 ? -6.855 -36.875 -2.002 1 98.25 227 LEU A CA 1
ATOM 1794 C C . LEU A 1 227 ? -8.297 -36.406 -1.836 1 98.25 227 LEU A C 1
ATOM 1796 O O . LEU A 1 227 ? -8.969 -36.062 -2.82 1 98.25 227 LEU A O 1
ATOM 1800 N N . VAL A 1 228 ? -8.734 -36.375 -0.608 1 98.56 228 VAL A N 1
ATOM 1801 C CA . VAL A 1 228 ? -10.086 -35.938 -0.278 1 98.56 228 VAL A CA 1
ATOM 1802 C C . VAL A 1 228 ? -10.047 -34.531 0.293 1 98.56 228 VAL A C 1
ATOM 1804 O O . VAL A 1 228 ? -9.164 -34.188 1.086 1 98.56 228 VAL A O 1
ATOM 1807 N N . GLY A 1 229 ? -10.969 -33.75 -0.19 1 98.69 229 GLY A N 1
ATOM 1808 C CA . GLY A 1 229 ? -11.023 -32.375 0.291 1 98.69 229 GLY A CA 1
ATOM 1809 C C . GLY A 1 229 ? -12.258 -31.625 -0.186 1 98.69 229 GLY A C 1
ATOM 1810 O O . GLY A 1 229 ? -13.227 -32.25 -0.634 1 98.69 229 GLY A O 1
ATOM 1811 N N . MET A 1 230 ? -12.266 -30.297 -0.028 1 98.81 230 MET A N 1
ATOM 1812 C CA . MET A 1 230 ? -13.391 -29.469 -0.429 1 98.81 230 MET A CA 1
ATOM 1813 C C . MET A 1 230 ? -13.211 -28.969 -1.859 1 98.81 230 MET A C 1
ATOM 1815 O O . MET A 1 230 ? -12.195 -28.359 -2.188 1 98.81 230 MET A O 1
ATOM 1819 N N . GLY A 1 231 ? -14.148 -29.297 -2.689 1 98.75 231 GLY A N 1
ATOM 1820 C CA . GLY A 1 231 ? -14.227 -28.703 -4.008 1 98.75 231 GLY A CA 1
ATOM 1821 C C . GLY A 1 231 ? -15.141 -27.484 -4.055 1 98.75 231 GLY A C 1
ATOM 1822 O O . GLY A 1 231 ? -16.266 -27.516 -3.539 1 98.75 231 GLY A O 1
ATOM 1823 N N . ILE A 1 232 ? -14.664 -26.422 -4.555 1 98.75 232 ILE A N 1
ATOM 1824 C CA . ILE A 1 232 ? -15.5 -25.25 -4.773 1 98.75 232 ILE A CA 1
ATOM 1825 C C . ILE A 1 232 ? -16.031 -25.25 -6.203 1 98.75 232 ILE A C 1
ATOM 1827 O O . ILE A 1 232 ? -15.273 -25.156 -7.164 1 98.75 232 ILE A O 1
ATOM 1831 N N . PRO A 1 233 ? -17.281 -25.297 -6.379 1 98.56 233 PRO A N 1
ATOM 1832 C CA . PRO A 1 233 ? -17.844 -25.438 -7.719 1 98.56 233 PRO A CA 1
ATOM 1833 C C . PRO A 1 233 ? -17.781 -24.156 -8.531 1 98.56 233 PRO A C 1
ATOM 1835 O O . PRO A 1 233 ? -17.688 -23.062 -7.965 1 98.56 233 PRO A O 1
ATOM 1838 N N . GLN A 1 234 ? -17.797 -24.328 -9.828 1 98.31 234 GLN A N 1
ATOM 1839 C CA . GLN A 1 234 ? -18 -23.188 -10.703 1 98.31 234 GLN A CA 1
ATOM 1840 C C . GLN A 1 234 ? -19.344 -22.5 -10.422 1 98.31 234 GLN A C 1
ATOM 1842 O O . GLN A 1 234 ? -20.297 -23.141 -9.977 1 98.31 234 GLN A O 1
ATOM 1847 N N . GLY A 1 235 ? -19.375 -21.219 -10.711 1 98.31 235 GLY A N 1
ATOM 1848 C CA . GLY A 1 235 ? -20.516 -20.406 -10.375 1 98.31 235 GLY A CA 1
ATOM 1849 C C . GLY A 1 235 ? -20.203 -19.297 -9.375 1 98.31 235 GLY A C 1
ATOM 1850 O O . GLY A 1 235 ? -19.109 -18.734 -9.398 1 98.31 235 GLY A O 1
ATOM 1851 N N . ILE A 1 236 ? -21.219 -18.922 -8.609 1 98.38 236 ILE A N 1
ATOM 1852 C CA . ILE A 1 236 ? -21.062 -17.875 -7.613 1 98.38 236 ILE A CA 1
ATOM 1853 C C . ILE A 1 236 ? -21 -18.5 -6.219 1 98.38 236 ILE A C 1
ATOM 1855 O O . ILE A 1 236 ? -22 -19.078 -5.75 1 98.38 236 ILE A O 1
ATOM 1859 N N . THR A 1 237 ? -19.875 -18.469 -5.57 1 98.56 237 THR A N 1
ATOM 1860 C CA . THR A 1 237 ? -19.688 -18.969 -4.215 1 98.56 237 THR A CA 1
ATOM 1861 C C . THR A 1 237 ? -19.469 -17.812 -3.234 1 98.56 237 THR A C 1
ATOM 1863 O O . THR A 1 237 ? -18.625 -16.953 -3.469 1 98.56 237 THR A O 1
ATOM 1866 N N . LEU A 1 238 ? -20.234 -17.812 -2.174 1 97.94 238 LEU A N 1
ATOM 1867 C CA . LEU A 1 238 ? -20.062 -16.828 -1.109 1 97.94 238 LEU A CA 1
ATOM 1868 C C . LEU A 1 238 ? -19.375 -17.438 0.1 1 97.94 238 LEU A C 1
ATOM 1870 O O . LEU A 1 238 ? -19.719 -18.547 0.515 1 97.94 238 LEU A O 1
ATOM 1874 N N . ILE A 1 239 ? -18.375 -16.812 0.568 1 97.12 239 ILE A N 1
ATOM 1875 C CA . ILE A 1 239 ? -17.734 -17.172 1.83 1 97.12 239 ILE A CA 1
ATOM 1876 C C . ILE A 1 239 ? -18.156 -16.172 2.916 1 97.12 239 ILE A C 1
ATOM 1878 O O . ILE A 1 239 ? -17.859 -14.984 2.824 1 97.12 239 ILE A O 1
ATOM 1882 N N . VAL A 1 240 ? -18.844 -16.672 3.932 1 95.06 240 VAL A N 1
ATOM 1883 C CA . VAL A 1 240 ? -19.391 -15.82 4.977 1 95.06 240 VAL A CA 1
ATOM 1884 C C . VAL A 1 240 ? -18.891 -16.281 6.344 1 95.06 240 VAL A C 1
ATOM 1886 O O . VAL A 1 240 ? -18.172 -17.281 6.441 1 95.06 240 VAL A O 1
ATOM 1889 N N . GLY A 1 241 ? -19.203 -15.523 7.41 1 90.44 241 GLY A N 1
ATOM 1890 C CA . GLY A 1 241 ? -18.797 -15.852 8.766 1 90.44 241 GLY A CA 1
ATOM 1891 C C . GLY A 1 241 ? -18.453 -14.625 9.602 1 90.44 241 GLY A C 1
ATOM 1892 O O . GLY A 1 241 ? -18.406 -13.516 9.078 1 90.44 241 GLY A O 1
ATOM 1893 N N . GLY A 1 242 ? -18.297 -14.93 10.836 1 84.25 242 GLY A N 1
ATOM 1894 C CA . GLY A 1 242 ? -17.953 -13.844 11.75 1 84.25 242 GLY A CA 1
ATOM 1895 C C . GLY A 1 242 ? -16.531 -13.352 11.594 1 84.25 242 GLY A C 1
ATOM 1896 O O . GLY A 1 242 ? -15.75 -13.93 10.836 1 84.25 242 GLY A O 1
ATOM 1897 N N . GLY A 1 243 ? -16.297 -12.25 12.25 1 82.19 243 GLY A N 1
ATOM 1898 C CA . GLY A 1 243 ? -14.938 -11.727 12.258 1 82.19 243 GLY A CA 1
ATOM 1899 C C . GLY A 1 243 ? -13.93 -12.68 12.883 1 82.19 243 GLY A C 1
ATOM 1900 O O . GLY A 1 243 ? -14.234 -13.344 13.875 1 82.19 243 GLY A O 1
ATOM 1901 N N . PHE A 1 244 ? -12.766 -12.758 12.25 1 82.19 244 PHE A N 1
ATOM 1902 C CA . PHE A 1 244 ? -11.633 -13.508 12.781 1 82.19 244 PHE A CA 1
ATOM 1903 C C . PHE A 1 244 ? -11.922 -15 12.781 1 82.19 244 PHE A C 1
ATOM 1905 O O . PHE A 1 244 ? -11.359 -15.75 13.586 1 82.19 244 PHE A O 1
ATOM 1912 N N . HIS A 1 245 ? -12.805 -15.438 11.914 1 88.62 245 HIS A N 1
ATOM 1913 C CA . HIS A 1 245 ? -13.102 -16.859 11.789 1 88.62 245 HIS A CA 1
ATOM 1914 C C . HIS A 1 245 ? -12.375 -17.469 10.594 1 88.62 245 HIS A C 1
ATOM 1916 O O . HIS A 1 245 ? -12.516 -18.672 10.32 1 88.62 245 HIS A O 1
ATOM 1922 N N . GLY A 1 246 ? -11.664 -16.656 9.82 1 91.12 246 GLY A N 1
ATOM 1923 C CA . GLY A 1 246 ? -10.781 -17.203 8.805 1 91.12 246 GLY A CA 1
ATOM 1924 C C . GLY A 1 246 ? -11.242 -16.922 7.391 1 91.12 246 GLY A C 1
ATOM 1925 O O . GLY A 1 246 ? -10.773 -17.547 6.441 1 91.12 246 GLY A O 1
ATOM 1926 N N . LYS A 1 247 ? -12.195 -16.031 7.16 1 93.62 247 LYS A N 1
ATOM 1927 C CA . LYS A 1 247 ? -12.703 -15.719 5.832 1 93.62 247 LYS A CA 1
ATOM 1928 C C . LYS A 1 247 ? -11.586 -15.242 4.91 1 93.62 247 LYS A C 1
ATOM 1930 O O . LYS A 1 247 ? -11.367 -15.82 3.844 1 93.62 247 LYS A O 1
ATOM 1935 N N . SER A 1 248 ? -10.906 -14.242 5.348 1 92.31 248 SER A N 1
ATOM 1936 C CA . SER A 1 248 ? -9.836 -13.688 4.531 1 92.31 248 SER A CA 1
ATOM 1937 C C . SER A 1 248 ? -8.672 -14.664 4.395 1 92.31 248 SER A C 1
ATOM 1939 O O . SER A 1 248 ? -8.016 -14.719 3.355 1 92.31 248 SER A O 1
ATOM 1941 N N . THR A 1 249 ? -8.414 -15.477 5.422 1 94 249 THR A N 1
ATOM 1942 C CA . THR A 1 249 ? -7.367 -16.5 5.383 1 94 249 THR A CA 1
ATOM 1943 C C . THR A 1 249 ? -7.641 -17.516 4.273 1 94 249 THR A C 1
ATOM 1945 O O . THR A 1 249 ? -6.738 -17.859 3.512 1 94 249 THR A O 1
ATOM 1948 N N . LEU A 1 250 ? -8.891 -17.891 4.227 1 97.06 250 LEU A N 1
ATOM 1949 C CA . LEU A 1 250 ? -9.281 -18.828 3.188 1 97.06 250 LEU A CA 1
ATOM 1950 C C . LEU A 1 250 ? -9.109 -18.219 1.802 1 97.06 250 LEU A C 1
ATOM 1952 O O . LEU A 1 250 ? -8.516 -18.828 0.914 1 97.06 250 LEU A O 1
ATOM 1956 N N . LEU A 1 251 ? -9.594 -17.016 1.604 1 96.94 251 LEU A N 1
ATOM 1957 C CA . LEU A 1 251 ? -9.5 -16.375 0.299 1 96.94 251 LEU A CA 1
ATOM 1958 C C . LEU A 1 251 ? -8.047 -16.156 -0.102 1 96.94 251 LEU A C 1
ATOM 1960 O O . LEU A 1 251 ? -7.684 -16.359 -1.262 1 96.94 251 LEU A O 1
ATOM 1964 N N . THR A 1 252 ? -7.254 -15.773 0.834 1 95.69 252 THR A N 1
ATOM 1965 C CA . THR A 1 252 ? -5.84 -15.539 0.557 1 95.69 252 THR A CA 1
ATOM 1966 C C . THR A 1 252 ? -5.148 -16.844 0.138 1 95.69 252 THR A C 1
ATOM 1968 O O . THR A 1 252 ? -4.336 -16.844 -0.788 1 95.69 252 THR A O 1
ATOM 1971 N N . ALA A 1 253 ? -5.457 -17.875 0.837 1 97.5 253 ALA A N 1
ATOM 1972 C CA . ALA A 1 253 ? -4.898 -19.172 0.466 1 97.5 253 ALA A CA 1
ATOM 1973 C C . ALA A 1 253 ? -5.305 -19.562 -0.952 1 97.5 253 ALA A C 1
ATOM 1975 O O . ALA A 1 253 ? -4.48 -20.031 -1.731 1 97.5 253 ALA A O 1
ATOM 1976 N N . LEU A 1 254 ? -6.547 -19.297 -1.286 1 98.06 254 LEU A N 1
ATOM 1977 C CA . LEU A 1 254 ? -7.062 -19.641 -2.609 1 98.06 254 LEU A CA 1
ATOM 1978 C C . LEU A 1 254 ? -6.391 -18.781 -3.686 1 98.06 254 LEU A C 1
ATOM 1980 O O . LEU A 1 254 ? -6.016 -19.297 -4.742 1 98.06 254 LEU A O 1
ATOM 1984 N N . GLU A 1 255 ? -6.254 -17.547 -3.438 1 97.06 255 GLU A N 1
ATOM 1985 C CA . GLU A 1 255 ? -5.688 -16.641 -4.441 1 97.06 255 GLU A CA 1
ATOM 1986 C C . GLU A 1 255 ? -4.23 -17 -4.734 1 97.06 255 GLU A C 1
ATOM 1988 O O . GLU A 1 255 ? -3.764 -16.844 -5.867 1 97.06 255 GLU A O 1
ATOM 1993 N N . ARG A 1 256 ? -3.533 -17.547 -3.746 1 97.12 256 ARG A N 1
ATOM 1994 C CA . ARG A 1 256 ? -2.127 -17.891 -3.924 1 97.12 256 ARG A CA 1
ATOM 1995 C C . ARG A 1 256 ? -1.981 -19.297 -4.52 1 97.12 256 ARG A C 1
ATOM 1997 O O . ARG A 1 256 ? -0.936 -19.625 -5.078 1 97.12 256 ARG A O 1
ATOM 2004 N N . SER A 1 257 ? -2.979 -20.062 -4.402 1 98.25 257 SER A N 1
ATOM 2005 C CA . SER A 1 257 ? -2.906 -21.438 -4.844 1 98.25 257 SER A CA 1
ATOM 2006 C C . SER A 1 257 ? -3.066 -21.547 -6.355 1 98.25 257 SER A C 1
ATOM 2008 O O . SER A 1 257 ? -3.223 -22.656 -6.891 1 98.25 257 SER A O 1
ATOM 2010 N N . VAL A 1 258 ? -3.041 -20.406 -7.027 1 98.31 258 VAL A N 1
ATOM 2011 C CA . VAL A 1 258 ? -2.875 -20.438 -8.477 1 98.31 258 VAL A CA 1
ATOM 2012 C C . VAL A 1 258 ? -1.473 -20.922 -8.82 1 98.31 258 VAL A C 1
ATOM 2014 O O . VAL A 1 258 ? -1.228 -21.375 -9.945 1 98.31 258 VAL A O 1
ATOM 2017 N N . TYR A 1 259 ? -0.595 -20.859 -7.809 1 98.44 259 TYR A N 1
ATOM 2018 C CA . TYR A 1 259 ? 0.771 -21.344 -7.934 1 98.44 259 TYR A CA 1
ATOM 2019 C C . TYR A 1 259 ? 0.948 -22.656 -7.16 1 98.44 259 TYR A C 1
ATOM 2021 O O . TYR A 1 259 ? 0.11 -23 -6.328 1 98.44 259 TYR A O 1
ATOM 2029 N N . ASN A 1 260 ? 2.023 -23.359 -7.496 1 98.62 260 ASN A N 1
ATOM 2030 C CA . ASN A 1 260 ? 2.422 -24.516 -6.707 1 98.62 260 ASN A CA 1
ATOM 2031 C C . ASN A 1 260 ? 3.197 -24.109 -5.461 1 98.62 260 ASN A C 1
ATOM 2033 O O . ASN A 1 260 ? 3.908 -23.094 -5.469 1 98.62 260 ASN A O 1
ATOM 2037 N N . HIS A 1 261 ? 2.986 -24.875 -4.395 1 98.69 261 HIS A N 1
ATOM 2038 C CA . HIS A 1 261 ? 3.699 -24.625 -3.146 1 98.69 261 HIS A CA 1
ATOM 2039 C C . HIS A 1 261 ? 4.648 -25.766 -2.811 1 98.69 261 HIS A C 1
ATOM 2041 O O . HIS A 1 261 ? 4.43 -26.906 -3.24 1 98.69 261 HIS A O 1
ATOM 2047 N N . ILE A 1 262 ? 5.684 -25.484 -2.068 1 98.62 262 ILE A N 1
ATOM 2048 C CA . ILE A 1 262 ? 6.688 -26.469 -1.689 1 98.62 262 ILE A CA 1
ATOM 2049 C C . ILE A 1 262 ? 6.121 -27.406 -0.627 1 98.62 262 ILE A C 1
ATOM 2051 O O . ILE A 1 262 ? 5.16 -27.062 0.064 1 98.62 262 ILE A O 1
ATOM 2055 N N . PRO A 1 263 ? 6.758 -28.641 -0.541 1 98.19 263 PRO A N 1
ATOM 2056 C CA . PRO A 1 263 ? 6.332 -29.547 0.529 1 98.19 263 PRO A CA 1
ATOM 2057 C C . PRO A 1 263 ? 6.504 -28.938 1.919 1 98.19 263 PRO A C 1
ATOM 2059 O O . PRO A 1 263 ? 7.52 -28.281 2.193 1 98.19 263 PRO A O 1
ATOM 2062 N N . GLY A 1 264 ? 5.5 -29.078 2.721 1 96.69 264 GLY A N 1
ATOM 2063 C CA . GLY A 1 264 ? 5.578 -28.594 4.09 1 96.69 264 GLY A CA 1
ATOM 2064 C C . GLY A 1 264 ? 4.992 -27.203 4.266 1 96.69 264 GLY A C 1
ATOM 2065 O O . GLY A 1 264 ? 4.867 -26.719 5.391 1 96.69 264 GLY A O 1
ATOM 2066 N N . ASP A 1 265 ? 4.594 -26.594 3.203 1 97.56 265 ASP A N 1
ATOM 2067 C CA . ASP A 1 265 ? 4.004 -25.266 3.264 1 97.56 265 ASP A CA 1
ATOM 2068 C C . ASP A 1 265 ? 2.604 -25.312 3.865 1 97.56 265 ASP A C 1
ATOM 2070 O O . ASP A 1 265 ? 2.145 -24.328 4.461 1 97.56 265 ASP A O 1
ATOM 2074 N N . GLY A 1 266 ? 1.928 -26.375 3.785 1 97.69 266 GLY A N 1
ATOM 2075 C CA . GLY A 1 266 ? 0.55 -26.5 4.234 1 97.69 266 GLY A CA 1
ATOM 2076 C C . GLY A 1 266 ? -0.461 -26.266 3.125 1 97.69 266 GLY A C 1
ATOM 2077 O O . GLY A 1 266 ? -1.628 -26.641 3.254 1 97.69 266 GLY A O 1
ATOM 2078 N N . ARG A 1 267 ? -0.02 -25.688 2.045 1 97.75 267 ARG A N 1
ATOM 2079 C CA . ARG A 1 267 ? -0.909 -25.406 0.925 1 97.75 267 ARG A CA 1
ATOM 2080 C C . ARG A 1 267 ? -0.538 -26.234 -0.298 1 97.75 267 ARG A C 1
ATOM 2082 O O . ARG A 1 267 ? -1.038 -25.984 -1.397 1 97.75 267 ARG A O 1
ATOM 2089 N N . GLU A 1 268 ? 0.328 -27.188 -0.118 1 98.38 268 GLU A N 1
ATOM 2090 C CA . GLU A 1 268 ? 0.818 -27.953 -1.25 1 98.38 268 GLU A CA 1
ATOM 2091 C C . GLU A 1 268 ? -0.229 -28.969 -1.722 1 98.38 268 GLU A C 1
ATOM 2093 O O . GLU A 1 268 ? 0.002 -29.703 -2.68 1 98.38 268 GLU A O 1
ATOM 2098 N N . ARG A 1 269 ? -1.365 -28.984 -1.113 1 98.25 269 ARG A N 1
ATOM 2099 C CA . ARG A 1 269 ? -2.465 -29.844 -1.562 1 98.25 269 ARG A CA 1
ATOM 2100 C C . ARG A 1 269 ? -3.713 -29 -1.851 1 98.25 269 ARG A C 1
ATOM 2102 O O . ARG A 1 269 ? -4.836 -29.5 -1.736 1 98.25 269 ARG A O 1
ATOM 2109 N N . MET A 1 270 ? -3.496 -27.781 -2.139 1 98 270 MET A N 1
ATOM 2110 C CA . MET A 1 270 ? -4.523 -26.844 -2.559 1 98 270 MET A CA 1
ATOM 2111 C C . MET A 1 270 ? -4.23 -26.297 -3.955 1 98 270 MET A C 1
ATOM 2113 O O . MET A 1 270 ? -3.078 -26 -4.277 1 98 270 MET A O 1
ATOM 2117 N N . VAL A 1 271 ? -5.262 -26.25 -4.812 1 98.81 271 VAL A N 1
ATOM 2118 C CA . VAL A 1 271 ? -5.066 -25.719 -6.152 1 98.81 271 VAL A CA 1
ATOM 2119 C C . VAL A 1 271 ? -6.254 -24.844 -6.543 1 98.81 271 VAL A C 1
ATOM 2121 O O . VAL A 1 271 ? -7.387 -25.109 -6.129 1 98.81 271 VAL A O 1
ATOM 2124 N N . THR A 1 272 ? -6.039 -23.812 -7.234 1 98.75 272 THR A N 1
ATOM 2125 C CA . THR A 1 272 ? -7.035 -22.906 -7.781 1 98.75 272 THR A CA 1
ATOM 2126 C C . THR A 1 272 ? -6.848 -22.734 -9.289 1 98.75 272 THR A C 1
ATOM 2128 O O . THR A 1 272 ? -5.738 -22.906 -9.805 1 98.75 272 THR A O 1
ATOM 2131 N N . ASP A 1 273 ? -7.898 -22.438 -9.953 1 97.5 273 ASP A N 1
ATOM 2132 C CA . ASP A 1 273 ? -7.863 -22.078 -11.367 1 97.5 273 ASP A CA 1
ATOM 2133 C C . ASP A 1 273 ? -6.746 -21.078 -11.656 1 97.5 273 ASP A C 1
ATOM 2135 O O . ASP A 1 273 ? -6.672 -20.016 -11.031 1 97.5 273 ASP A O 1
ATOM 2139 N N . VAL A 1 274 ? -5.887 -21.406 -12.617 1 97.56 274 VAL A N 1
ATOM 2140 C CA . VAL A 1 274 ? -4.719 -20.578 -12.922 1 97.56 274 VAL A CA 1
ATOM 2141 C C . VAL A 1 274 ? -5.168 -19.219 -13.445 1 97.56 274 VAL A C 1
ATOM 2143 O O . VAL A 1 274 ? -4.445 -18.234 -13.312 1 97.56 274 VAL A O 1
ATOM 2146 N N . LYS A 1 275 ? -6.363 -19.094 -14 1 98.12 275 LYS A N 1
ATOM 2147 C CA . LYS A 1 275 ? -6.883 -17.844 -14.555 1 98.12 275 LYS A CA 1
ATOM 2148 C C . LYS A 1 275 ? -7.781 -17.141 -13.555 1 98.12 275 LYS A C 1
ATOM 2150 O O . LYS A 1 275 ? -8.703 -16.422 -13.945 1 98.12 275 LYS A O 1
ATOM 2155 N N . ALA A 1 276 ? -7.566 -17.406 -12.281 1 98.69 276 ALA A N 1
ATOM 2156 C CA . ALA A 1 276 ? -8.266 -16.672 -11.234 1 98.69 276 ALA A CA 1
ATOM 2157 C C . ALA A 1 276 ? -7.582 -15.328 -10.953 1 98.69 276 ALA A C 1
ATOM 2159 O O . ALA A 1 276 ? -6.352 -15.25 -10.906 1 98.69 276 ALA A O 1
ATOM 2160 N N . MET A 1 277 ? -8.414 -14.289 -10.883 1 98.62 277 MET A N 1
ATOM 2161 C CA . MET A 1 277 ? -7.898 -12.953 -10.617 1 98.62 277 MET A CA 1
ATOM 2162 C C . MET A 1 277 ? -8.617 -12.312 -9.43 1 98.62 277 MET A C 1
ATOM 2164 O O . MET A 1 277 ? -9.852 -12.297 -9.391 1 98.62 277 MET A O 1
ATOM 2168 N N . LYS A 1 278 ? -7.867 -11.891 -8.445 1 98.25 278 LYS A N 1
ATOM 2169 C CA . LYS A 1 278 ? -8.445 -11.117 -7.352 1 98.25 278 LYS A CA 1
ATOM 2170 C C . LYS A 1 278 ? -8.523 -9.633 -7.703 1 98.25 278 LYS A C 1
ATOM 2172 O O . LYS A 1 278 ? -7.523 -9.039 -8.117 1 98.25 278 LYS A O 1
ATOM 2177 N N . ILE A 1 279 ? -9.688 -9.062 -7.59 1 97.88 279 ILE A N 1
ATOM 2178 C CA . ILE A 1 279 ? -9.852 -7.645 -7.902 1 97.88 279 ILE A CA 1
ATOM 2179 C C . ILE A 1 279 ? -10.25 -6.879 -6.645 1 97.88 279 ILE A C 1
ATOM 2181 O O . ILE A 1 279 ? -10.805 -7.457 -5.707 1 97.88 279 ILE A O 1
ATOM 2185 N N . ARG A 1 280 ? -9.945 -5.648 -6.547 1 96.81 280 ARG A N 1
ATOM 2186 C CA . ARG A 1 280 ? -10.242 -4.766 -5.422 1 96.81 280 ARG A CA 1
ATOM 2187 C C . ARG A 1 280 ? -10.359 -3.318 -5.883 1 96.81 280 ARG A C 1
ATOM 2189 O O . ARG A 1 280 ? -10.102 -3.006 -7.043 1 96.81 280 ARG A O 1
ATOM 2196 N N . ALA A 1 281 ? -10.805 -2.523 -4.977 1 95.25 281 ALA A N 1
ATOM 2197 C CA . ALA A 1 281 ? -10.766 -1.088 -5.246 1 95.25 281 ALA A CA 1
ATOM 2198 C C . ALA A 1 281 ? -9.336 -0.562 -5.195 1 95.25 281 ALA A C 1
ATOM 2200 O O . ALA A 1 281 ? -8.547 -0.958 -4.328 1 95.25 281 ALA A O 1
ATOM 2201 N N . GLU A 1 282 ? -8.969 0.179 -6.152 1 94.5 282 GLU A N 1
ATOM 2202 C CA . GLU A 1 282 ? -7.656 0.817 -6.23 1 94.5 282 GLU A CA 1
ATOM 2203 C C . GLU A 1 282 ? -7.785 2.299 -6.57 1 94.5 282 GLU A C 1
ATOM 2205 O O . GLU A 1 282 ? -7.457 2.717 -7.684 1 94.5 282 GLU A O 1
ATOM 2210 N N . GLU A 1 283 ? -8.094 3.039 -5.609 1 89.88 283 GLU A N 1
ATOM 2211 C CA . GLU A 1 283 ? -8.344 4.465 -5.805 1 89.88 283 GLU A CA 1
ATOM 2212 C C . GLU A 1 283 ? -7.082 5.184 -6.281 1 89.88 283 GLU A C 1
ATOM 2214 O O . GLU A 1 283 ? -5.984 4.922 -5.781 1 89.88 283 GLU A O 1
ATOM 2219 N N . GLY A 1 284 ? -7.27 6.066 -7.242 1 91.44 284 GLY A N 1
ATOM 2220 C CA . GLY A 1 284 ? -6.176 6.902 -7.711 1 91.44 284 GLY A CA 1
ATOM 2221 C C . GLY A 1 284 ? -5.453 6.316 -8.906 1 91.44 284 GLY A C 1
ATOM 2222 O O . GLY A 1 284 ? -4.648 7 -9.547 1 91.44 284 GLY A O 1
ATOM 2223 N N . ARG A 1 285 ? -5.73 5.066 -9.281 1 94.62 285 ARG A N 1
ATOM 2224 C CA . ARG A 1 285 ? -5.039 4.461 -10.414 1 94.62 285 ARG A CA 1
ATOM 2225 C C . ARG A 1 285 ? -5.539 5.047 -11.734 1 94.62 285 ARG A C 1
ATOM 2227 O O . ARG A 1 285 ? -6.562 5.734 -11.766 1 94.62 285 ARG A O 1
ATOM 2234 N N . CYS A 1 286 ? -4.859 4.812 -12.812 1 96.56 286 CYS A N 1
ATOM 2235 C CA . CYS A 1 286 ? -5.254 5.266 -14.141 1 96.56 286 CYS A CA 1
ATOM 2236 C C . CYS A 1 286 ? -6.117 4.223 -14.844 1 96.56 286 CYS A C 1
ATOM 2238 O O . CYS A 1 286 ? -6.086 3.045 -14.484 1 96.56 286 CYS A O 1
ATOM 2240 N N . VAL A 1 287 ? -6.914 4.621 -15.727 1 96.62 287 VAL A N 1
ATOM 2241 C CA . VAL A 1 287 ? -7.707 3.801 -16.641 1 96.62 287 VAL A CA 1
ATOM 2242 C C . VAL A 1 287 ? -7.578 4.34 -18.062 1 96.62 287 VAL A C 1
ATOM 2244 O O . VAL A 1 287 ? -7.598 5.551 -18.281 1 96.62 287 VAL A O 1
ATOM 2247 N N . HIS A 1 288 ? -7.359 3.441 -19.031 1 97.81 288 HIS A N 1
ATOM 2248 C CA . HIS A 1 288 ? -7.098 3.879 -20.406 1 97.81 288 HIS A CA 1
ATOM 2249 C C . HIS A 1 288 ? -8.164 3.357 -21.359 1 97.81 288 HIS A C 1
ATOM 2251 O O . HIS A 1 288 ? -8.227 2.156 -21.625 1 97.81 288 HIS A O 1
ATOM 2257 N N . ASN A 1 289 ? -8.992 4.242 -21.953 1 96.56 289 ASN A N 1
ATOM 2258 C CA . ASN A 1 289 ? -9.891 3.979 -23.078 1 96.56 289 ASN A CA 1
ATOM 2259 C C . ASN A 1 289 ? -10.688 2.697 -22.875 1 96.56 289 ASN A C 1
ATOM 2261 O O . ASN A 1 289 ? -10.773 1.859 -23.766 1 96.56 289 ASN A O 1
ATOM 2265 N N . LEU A 1 290 ? -11.211 2.492 -21.766 1 96.56 290 LEU A N 1
ATOM 2266 C CA . LEU A 1 290 ? -11.922 1.268 -21.406 1 96.56 290 LEU A CA 1
ATOM 2267 C C . LEU A 1 290 ? -13.43 1.455 -21.547 1 96.56 290 LEU A C 1
ATOM 2269 O O . LEU A 1 290 ? -13.961 2.504 -21.172 1 96.56 290 LEU A O 1
ATOM 2273 N N . ASN A 1 291 ? -14.094 0.544 -22.141 1 95.38 291 ASN A N 1
ATOM 2274 C CA . ASN A 1 291 ? -15.555 0.57 -22.156 1 95.38 291 ASN A CA 1
ATOM 2275 C C . ASN A 1 291 ? -16.141 0.055 -20.844 1 95.38 291 ASN A C 1
ATOM 2277 O O . ASN A 1 291 ? -16.062 -1.141 -20.562 1 95.38 291 ASN A O 1
ATOM 2281 N N . LEU A 1 292 ? -16.719 0.888 -20.078 1 94 292 LEU A N 1
ATOM 2282 C CA . LEU A 1 292 ? -17.25 0.543 -18.766 1 94 292 LEU A CA 1
ATOM 2283 C C . LEU A 1 292 ? -18.781 0.629 -18.766 1 94 292 LEU A C 1
ATOM 2285 O O . LEU A 1 292 ? -19.406 0.656 -17.703 1 94 292 LEU A O 1
ATOM 2289 N N . SER A 1 293 ? -19.406 0.636 -19.906 1 92.5 293 SER A N 1
ATOM 2290 C CA . SER A 1 293 ? -20.844 0.886 -20.031 1 92.5 293 SER A CA 1
ATOM 2291 C C . SER A 1 293 ? -21.656 -0.207 -19.344 1 92.5 293 SER A C 1
ATOM 2293 O O . SER A 1 293 ? -22.812 0.009 -19 1 92.5 293 SER A O 1
ATOM 2295 N N . ASN A 1 294 ? -21.078 -1.362 -19.156 1 93.44 294 ASN A N 1
ATOM 2296 C CA . ASN A 1 294 ? -21.766 -2.434 -18.438 1 93.44 294 ASN A CA 1
ATOM 2297 C C . ASN A 1 294 ? -22.016 -2.072 -16.984 1 93.44 294 ASN A C 1
ATOM 2299 O O . ASN A 1 294 ? -22.922 -2.613 -16.344 1 93.44 294 ASN A O 1
ATOM 2303 N N . TYR A 1 295 ? -21.188 -1.128 -16.438 1 93.38 295 TYR A N 1
ATOM 2304 C CA . TYR A 1 295 ? -21.172 -0.939 -14.992 1 93.38 295 TYR A CA 1
ATOM 2305 C C . TYR A 1 295 ? -21.422 0.521 -14.625 1 93.38 295 TYR A C 1
ATOM 2307 O O . TYR A 1 295 ? -21.812 0.83 -13.5 1 93.38 295 TYR A O 1
ATOM 2315 N N . ILE A 1 296 ? -21 1.348 -15.445 1 90 296 ILE A N 1
ATOM 2316 C CA . ILE A 1 296 ? -21.094 2.777 -15.172 1 90 296 ILE A CA 1
ATOM 2317 C C . ILE A 1 296 ? -21.828 3.479 -16.312 1 90 296 ILE A C 1
ATOM 2319 O O . ILE A 1 296 ? -21.422 3.367 -17.469 1 90 296 ILE A O 1
ATOM 2323 N N . ASN A 1 297 ? -22.844 4.188 -15.883 1 84.56 297 ASN A N 1
ATOM 2324 C CA . ASN A 1 297 ? -23.594 4.938 -16.875 1 84.56 297 ASN A CA 1
ATOM 2325 C C . ASN A 1 297 ? -23.828 6.379 -16.438 1 84.56 297 ASN A C 1
ATOM 2327 O O . ASN A 1 297 ? -23.875 6.668 -15.242 1 84.56 297 ASN A O 1
ATOM 2331 N N . HIS A 1 298 ? -23.906 7.344 -17.266 1 78.94 298 HIS A N 1
ATOM 2332 C CA . HIS A 1 298 ? -24.328 8.719 -17.016 1 78.94 298 HIS A CA 1
ATOM 2333 C C . HIS A 1 298 ? -23.344 9.422 -16.078 1 78.94 298 HIS A C 1
ATOM 2335 O O . HIS A 1 298 ? -23.766 10.016 -15.078 1 78.94 298 HIS A O 1
ATOM 2341 N N . LEU A 1 299 ? -22.156 9.375 -16.391 1 80 299 LEU A N 1
ATOM 2342 C CA . LEU A 1 299 ? -21.188 10.094 -15.57 1 80 299 LEU A CA 1
ATOM 2343 C C . LEU A 1 299 ? -21.438 11.594 -15.617 1 80 299 LEU A C 1
ATOM 2345 O O . LEU A 1 299 ? -21.984 12.109 -16.594 1 80 299 LEU A O 1
ATOM 2349 N N . PRO A 1 300 ? -21.047 12.266 -14.539 1 77.19 300 PRO A N 1
ATOM 2350 C CA . PRO A 1 300 ? -21.203 13.727 -14.539 1 77.19 300 PRO A CA 1
ATOM 2351 C C . PRO A 1 300 ? -20.547 14.391 -15.742 1 77.19 300 PRO A C 1
ATOM 2353 O O . PRO A 1 300 ? -19.562 13.883 -16.266 1 77.19 300 PRO A O 1
ATOM 2356 N N . MET A 1 301 ? -21.094 15.539 -16.188 1 75.25 301 MET A N 1
ATOM 2357 C CA . MET A 1 301 ? -20.609 16.375 -17.281 1 75.25 301 MET A CA 1
ATOM 2358 C C . MET A 1 301 ? -20.656 15.617 -18.609 1 75.25 301 MET A C 1
ATOM 2360 O O . MET A 1 301 ? -19.953 15.969 -19.547 1 75.25 301 MET A O 1
ATOM 2364 N N . GLY A 1 302 ? -21.328 14.477 -18.641 1 72.31 302 GLY A N 1
ATOM 2365 C CA . GLY A 1 302 ? -21.562 13.734 -19.859 1 72.31 302 GLY A CA 1
ATOM 2366 C C . GLY A 1 302 ? -20.344 12.953 -20.328 1 72.31 302 GLY A C 1
ATOM 2367 O O . GLY A 1 302 ? -20.172 12.719 -21.531 1 72.31 302 GLY A O 1
ATOM 2368 N N . LYS A 1 303 ? -19.547 12.648 -19.422 1 78.5 303 LYS A N 1
ATOM 2369 C CA . LYS A 1 303 ? -18.375 11.867 -19.797 1 78.5 303 LYS A CA 1
ATOM 2370 C C . LYS A 1 303 ? -18.781 10.516 -20.375 1 78.5 303 LYS A C 1
ATOM 2372 O O . LYS A 1 303 ? -19.703 9.867 -19.875 1 78.5 303 LYS A O 1
ATOM 2377 N N . ASP A 1 304 ? -18.078 10.156 -21.438 1 84.06 304 ASP A N 1
ATOM 2378 C CA . ASP A 1 304 ? -18.359 8.93 -22.172 1 84.06 304 ASP A CA 1
ATOM 2379 C C . ASP A 1 304 ? -17.812 7.711 -21.438 1 84.06 304 ASP A C 1
ATOM 2381 O O . ASP A 1 304 ? -16.609 7.648 -21.141 1 84.06 304 ASP A O 1
ATOM 2385 N N . THR A 1 305 ? -18.656 6.73 -21.125 1 89.12 305 THR A N 1
ATOM 2386 C CA . THR A 1 305 ? -18.234 5.531 -20.406 1 89.12 305 THR A CA 1
ATOM 2387 C C . THR A 1 305 ? -17.844 4.43 -21.391 1 89.12 305 THR A C 1
ATOM 2389 O O . THR A 1 305 ? -17.312 3.393 -20.984 1 89.12 305 THR A O 1
ATOM 2392 N N . THR A 1 306 ? -18.062 4.629 -22.688 1 91.5 306 THR A N 1
ATOM 2393 C CA . THR A 1 306 ? -17.703 3.646 -23.703 1 91.5 306 THR A CA 1
ATOM 2394 C C . THR A 1 306 ? -16.219 3.779 -24.078 1 91.5 306 THR A C 1
ATOM 2396 O O . THR A 1 306 ? -15.648 2.881 -24.688 1 91.5 306 THR A O 1
ATOM 2399 N N . ASP A 1 307 ? -15.727 4.828 -23.766 1 93.56 307 ASP A N 1
ATOM 2400 C CA . ASP A 1 307 ? -14.305 5.109 -23.938 1 93.56 307 ASP A CA 1
ATOM 2401 C C . ASP A 1 307 ? -13.75 5.91 -22.766 1 93.56 307 ASP A C 1
ATOM 2403 O O . ASP A 1 307 ? -13.266 7.027 -22.938 1 93.56 307 ASP A O 1
ATOM 2407 N N . PHE A 1 308 ? -13.688 5.27 -21.688 1 93.19 308 PHE A N 1
ATOM 2408 C CA . PHE A 1 308 ? -13.414 5.934 -20.422 1 93.19 308 PHE A CA 1
ATOM 2409 C C . PHE A 1 308 ? -11.914 5.977 -20.141 1 93.19 308 PHE A C 1
ATOM 2411 O O . PHE A 1 308 ? -11.234 4.957 -20.25 1 93.19 308 PHE A O 1
ATOM 2418 N N . SER A 1 309 ? -11.391 7.168 -19.812 1 93.75 309 SER A N 1
ATOM 2419 C CA . SER A 1 309 ? -10 7.344 -19.406 1 93.75 309 SER A CA 1
ATOM 2420 C C . SER A 1 309 ? -9.898 8.328 -18.234 1 93.75 309 SER A C 1
ATOM 2422 O O . SER A 1 309 ? -10.625 9.32 -18.188 1 93.75 309 SER A O 1
ATOM 2424 N N . THR A 1 310 ? -9.062 8 -17.297 1 91.88 310 THR A N 1
ATOM 2425 C CA . THR A 1 310 ? -8.789 8.891 -16.188 1 91.88 310 THR A CA 1
ATOM 2426 C C . THR A 1 310 ? -7.422 8.586 -15.578 1 91.88 310 THR A C 1
ATOM 2428 O O . THR A 1 310 ? -6.902 7.477 -15.719 1 91.88 310 THR A O 1
ATOM 2431 N N . GLN A 1 311 ? -6.758 9.555 -14.984 1 93.06 311 GLN A N 1
ATOM 2432 C CA . GLN A 1 311 ? -5.504 9.375 -14.258 1 93.06 311 GLN A CA 1
ATOM 2433 C C . GLN A 1 311 ? -5.754 9.289 -12.758 1 93.06 311 GLN A C 1
ATOM 2435 O O . GLN A 1 311 ? -4.809 9.172 -11.969 1 93.06 311 GLN A O 1
ATOM 2440 N N . ASP A 1 312 ? -7.035 9.297 -12.422 1 91.69 312 ASP A N 1
ATOM 2441 C CA . ASP A 1 312 ? -7.422 9.289 -11.016 1 91.69 312 ASP A CA 1
ATOM 2442 C C . ASP A 1 312 ? -8.797 8.648 -10.828 1 91.69 312 ASP A C 1
ATOM 2444 O O . ASP A 1 312 ? -9.766 9.328 -10.508 1 91.69 312 ASP A O 1
ATOM 2448 N N . ALA A 1 313 ? -8.836 7.387 -10.836 1 91.69 313 ALA A N 1
ATOM 2449 C CA . ALA A 1 313 ? -10.094 6.652 -10.742 1 91.69 313 ALA A CA 1
ATOM 2450 C C . ALA A 1 313 ? -10.602 6.625 -9.297 1 91.69 313 ALA A C 1
ATOM 2452 O O . ALA A 1 313 ? -9.812 6.527 -8.359 1 91.69 313 ALA A O 1
ATOM 2453 N N . SER A 1 314 ? -11.898 6.668 -9.148 1 89.56 314 SER A N 1
ATOM 2454 C CA . SER A 1 314 ? -12.523 6.469 -7.852 1 89.56 314 SER A CA 1
ATOM 2455 C C . SER A 1 314 ? -12.57 4.988 -7.48 1 89.56 314 SER A C 1
ATOM 2457 O O . SER A 1 314 ? -12.227 4.129 -8.289 1 89.56 314 SER A O 1
ATOM 2459 N N . GLY A 1 315 ? -12.977 4.68 -6.301 1 91.5 315 GLY A N 1
ATOM 2460 C CA . GLY A 1 315 ? -13.055 3.299 -5.848 1 91.5 315 GLY A CA 1
ATOM 2461 C C . GLY A 1 315 ? -13.906 2.422 -6.742 1 91.5 315 GLY A C 1
ATOM 2462 O O . GLY A 1 315 ? -13.453 1.377 -7.211 1 91.5 315 GLY A O 1
ATOM 2463 N N . SER A 1 316 ? -15.07 2.891 -7.062 1 92.19 316 SER A N 1
ATOM 2464 C CA . SER A 1 316 ? -16 2.092 -7.852 1 92.19 316 SER A CA 1
ATOM 2465 C C . SER A 1 316 ? -15.547 1.979 -9.305 1 92.19 316 SER A C 1
ATOM 2467 O O . SER A 1 316 ? -15.602 0.898 -9.891 1 92.19 316 SER A O 1
ATOM 2469 N N . THR A 1 317 ? -14.992 3.086 -9.812 1 92.31 317 THR A N 1
ATOM 2470 C CA . THR A 1 317 ? -14.547 3.064 -11.203 1 92.31 317 THR A CA 1
ATOM 2471 C C . THR A 1 317 ? -13.281 2.23 -11.359 1 92.31 317 THR A C 1
ATOM 2473 O O . THR A 1 317 ? -13.109 1.528 -12.359 1 92.31 317 THR A O 1
ATOM 2476 N N . SER A 1 318 ? -12.438 2.262 -10.375 1 95.69 318 SER A N 1
ATOM 2477 C CA . SER A 1 318 ? -11.203 1.488 -10.445 1 95.69 318 SER A CA 1
ATOM 2478 C C . SER A 1 318 ? -11.492 -0.01 -10.398 1 95.69 318 SER A C 1
ATOM 2480 O O . SER A 1 318 ? -10.891 -0.783 -11.148 1 95.69 318 SER A O 1
ATOM 2482 N N . GLN A 1 319 ? -12.398 -0.391 -9.555 1 96.81 319 GLN A N 1
ATOM 2483 C CA . GLN A 1 319 ? -12.711 -1.81 -9.414 1 96.81 319 GLN A CA 1
ATOM 2484 C C . GLN A 1 319 ? -13.469 -2.328 -10.633 1 96.81 319 GLN A C 1
ATOM 2486 O O . GLN A 1 319 ? -13.203 -3.432 -11.117 1 96.81 319 GLN A O 1
ATOM 2491 N N . SER A 1 320 ? -14.406 -1.533 -11.156 1 96.44 320 SER A N 1
ATOM 2492 C CA . SER A 1 320 ? -15.109 -1.923 -12.375 1 96.44 320 SER A CA 1
ATOM 2493 C C . SER A 1 320 ? -14.148 -2.039 -13.555 1 96.44 320 SER A C 1
ATOM 2495 O O . SER A 1 320 ? -14.281 -2.941 -14.383 1 96.44 320 SER A O 1
ATOM 2497 N N . ALA A 1 321 ? -13.219 -1.092 -13.555 1 97.25 321 ALA A N 1
ATOM 2498 C CA . ALA A 1 321 ? -12.203 -1.153 -14.602 1 97.25 321 ALA A CA 1
ATOM 2499 C C . ALA A 1 321 ? -11.383 -2.436 -14.5 1 97.25 321 ALA A C 1
ATOM 2501 O O . ALA A 1 321 ? -11.117 -3.098 -15.508 1 97.25 321 ALA A O 1
ATOM 2502 N N . TRP A 1 322 ? -10.977 -2.799 -13.281 1 98.38 322 TRP A N 1
ATOM 2503 C CA . TRP A 1 322 ? -10.188 -4.012 -13.062 1 98.38 322 TRP A CA 1
ATOM 2504 C C . TRP A 1 322 ? -10.961 -5.246 -13.516 1 98.38 322 TRP A C 1
ATOM 2506 O O . TRP A 1 322 ? -10.391 -6.145 -14.141 1 98.38 322 TRP A O 1
ATOM 2516 N N . LEU A 1 323 ? -12.219 -5.258 -13.281 1 98.12 323 LEU A N 1
ATOM 2517 C CA . LEU A 1 323 ? -13.078 -6.355 -13.719 1 98.12 323 LEU A CA 1
ATOM 2518 C C . LEU A 1 323 ? -13.086 -6.465 -15.242 1 98.12 323 LEU A C 1
ATOM 2520 O O . LEU A 1 323 ? -12.812 -7.531 -15.789 1 98.12 323 LEU A O 1
ATOM 2524 N N . GLN A 1 324 ? -13.367 -5.379 -15.883 1 97.56 324 GLN A N 1
ATOM 2525 C CA . GLN A 1 324 ? -13.445 -5.383 -17.344 1 97.56 324 GLN A CA 1
ATOM 2526 C C . GLN A 1 324 ? -12.094 -5.711 -17.969 1 97.56 324 GLN A C 1
ATOM 2528 O O . GLN A 1 324 ? -12.023 -6.445 -18.953 1 97.56 324 GLN A O 1
ATOM 2533 N N . GLU A 1 325 ? -11.039 -5.145 -17.406 1 98.25 325 GLU A N 1
ATOM 2534 C CA . GLU A 1 325 ? -9.688 -5.441 -17.875 1 98.25 325 GLU A CA 1
ATOM 2535 C C . GLU A 1 325 ? -9.359 -6.926 -17.719 1 98.25 325 GLU A C 1
ATOM 2537 O O . GLU A 1 325 ? -8.688 -7.508 -18.562 1 98.25 325 GLU A O 1
ATOM 2542 N N . SER A 1 326 ? -9.805 -7.574 -16.625 1 98.31 326 SER A N 1
ATOM 2543 C CA . SER A 1 326 ? -9.586 -9 -16.406 1 98.31 326 SER A CA 1
ATOM 2544 C C . SER A 1 326 ? -10.32 -9.844 -17.438 1 98.31 326 SER A C 1
ATOM 2546 O O . SER A 1 326 ? -9.797 -10.852 -17.906 1 98.31 326 SER A O 1
ATOM 2548 N N . ILE A 1 327 ? -11.531 -9.414 -17.766 1 97.56 327 ILE A N 1
ATOM 2549 C CA . ILE A 1 327 ? -12.305 -10.109 -18.797 1 97.56 327 ILE A CA 1
ATOM 2550 C C . ILE A 1 327 ? -11.562 -10.039 -20.125 1 97.56 327 ILE A C 1
ATOM 2552 O O . ILE A 1 327 ? -11.414 -11.055 -20.812 1 97.56 327 ILE A O 1
ATOM 2556 N N . GLU A 1 328 ? -11.031 -8.859 -20.375 1 96.31 328 GLU A N 1
ATOM 2557 C CA . GLU A 1 328 ? -10.258 -8.656 -21.609 1 96.31 328 GLU A CA 1
ATOM 2558 C C . GLU A 1 328 ? -9.047 -9.578 -21.641 1 96.31 328 GLU A C 1
ATOM 2560 O O . GLU A 1 328 ? -8.648 -10.039 -22.719 1 96.31 328 GLU A O 1
ATOM 2565 N N . ALA A 1 329 ? -8.492 -9.883 -20.5 1 97.19 329 ALA A N 1
ATOM 2566 C CA . ALA A 1 329 ? -7.262 -10.656 -20.391 1 97.19 329 ALA A CA 1
ATOM 2567 C C . ALA A 1 329 ? -7.562 -12.156 -20.312 1 97.19 329 ALA A C 1
ATOM 2569 O O . ALA A 1 329 ? -6.648 -12.977 -20.312 1 97.19 329 ALA A O 1
ATOM 2570 N N . GLY A 1 330 ? -8.828 -12.562 -20.156 1 96.88 330 GLY A N 1
ATOM 2571 C CA . GLY A 1 330 ? -9.211 -13.961 -20.234 1 96.88 330 GLY A CA 1
ATOM 2572 C C . GLY A 1 330 ? -9.461 -14.594 -18.875 1 96.88 330 GLY A C 1
ATOM 2573 O O . GLY A 1 330 ? -9.266 -15.797 -18.703 1 96.88 330 GLY A O 1
ATOM 2574 N N . VAL A 1 331 ? -9.977 -13.82 -17.938 1 98.19 331 VAL A N 1
ATOM 2575 C CA . VAL A 1 331 ? -10.25 -14.32 -16.594 1 98.19 331 VAL A CA 1
ATOM 2576 C C . VAL A 1 331 ? -11.375 -15.352 -16.641 1 98.19 331 VAL A C 1
ATOM 2578 O O . VAL A 1 331 ? -12.32 -15.211 -17.422 1 98.19 331 VAL A O 1
ATOM 2581 N N . THR A 1 332 ? -11.273 -16.406 -15.805 1 98.31 332 THR A N 1
ATOM 2582 C CA . THR A 1 332 ? -12.336 -17.391 -15.719 1 98.31 332 THR A CA 1
ATOM 2583 C C . THR A 1 332 ? -12.93 -17.422 -14.312 1 98.31 332 THR A C 1
ATOM 2585 O O . THR A 1 332 ? -14.016 -17.969 -14.102 1 98.31 332 THR A O 1
ATOM 2588 N N . THR A 1 333 ? -12.172 -16.922 -13.359 1 98.69 333 THR A N 1
ATOM 2589 C CA . THR A 1 333 ? -12.633 -16.875 -11.977 1 98.69 333 THR A CA 1
ATOM 2590 C C . THR A 1 333 ? -12.242 -15.562 -11.32 1 98.69 333 THR A C 1
ATOM 2592 O O . THR A 1 333 ? -11.094 -15.133 -11.406 1 98.69 333 THR A O 1
ATOM 2595 N N . LEU A 1 334 ? -13.211 -14.906 -10.695 1 98.56 334 LEU A N 1
ATOM 2596 C CA . LEU A 1 334 ? -12.961 -13.664 -9.969 1 98.56 334 LEU A CA 1
ATOM 2597 C C . LEU A 1 334 ? -12.984 -13.906 -8.461 1 98.56 334 LEU A C 1
ATOM 2599 O O . LEU A 1 334 ? -13.852 -14.633 -7.961 1 98.56 334 LEU A O 1
ATOM 2603 N N . LEU A 1 335 ? -12.016 -13.445 -7.789 1 98.62 335 LEU A N 1
ATOM 2604 C CA . LEU A 1 335 ? -11.953 -13.43 -6.332 1 98.62 335 LEU A CA 1
ATOM 2605 C C . LEU A 1 335 ? -12.164 -12.023 -5.789 1 98.62 335 LEU A C 1
ATOM 2607 O O . LEU A 1 335 ? -11.492 -11.078 -6.219 1 98.62 335 LEU A O 1
ATOM 2611 N N . ILE A 1 336 ? -13.109 -11.859 -4.891 1 97.44 336 ILE A N 1
ATOM 2612 C CA . ILE A 1 336 ? -13.461 -10.539 -4.383 1 97.44 336 ILE A CA 1
ATOM 2613 C C . ILE A 1 336 ? -13.562 -10.586 -2.859 1 97.44 336 ILE A C 1
ATOM 2615 O O . ILE A 1 336 ? -14.195 -11.484 -2.299 1 97.44 336 ILE A O 1
ATOM 2619 N N . ASP A 1 337 ? -12.906 -9.711 -2.215 1 95.19 337 ASP A N 1
ATOM 2620 C CA . ASP A 1 337 ? -13.023 -9.492 -0.775 1 95.19 337 ASP A CA 1
ATOM 2621 C C . ASP A 1 337 ? -13.789 -8.211 -0.471 1 95.19 337 ASP A C 1
ATOM 2623 O O . ASP A 1 337 ? -13.375 -7.121 -0.879 1 95.19 337 ASP A O 1
ATOM 2627 N N . GLU A 1 338 ? -14.828 -8.344 0.212 1 91.62 338 GLU A N 1
ATOM 2628 C CA . GLU A 1 338 ? -15.68 -7.207 0.536 1 91.62 338 GLU A CA 1
ATOM 2629 C C . GLU A 1 338 ? -14.883 -6.102 1.227 1 91.62 338 GLU A C 1
ATOM 2631 O O . GLU A 1 338 ? -15.141 -4.918 1.003 1 91.62 338 GLU A O 1
ATOM 2636 N N . ASP A 1 339 ? -13.914 -6.469 2 1 90.44 339 ASP A N 1
ATOM 2637 C CA . ASP A 1 339 ? -13.18 -5.523 2.834 1 90.44 339 ASP A CA 1
ATOM 2638 C C . ASP A 1 339 ? -12.258 -4.645 1.985 1 90.44 339 ASP A C 1
ATOM 2640 O O . ASP A 1 339 ? -11.789 -3.602 2.447 1 90.44 339 ASP A O 1
ATOM 2644 N N . THR A 1 340 ? -11.984 -5.043 0.796 1 92.75 340 THR A N 1
ATOM 2645 C CA . THR A 1 340 ? -11.094 -4.266 -0.056 1 92.75 340 THR A CA 1
ATOM 2646 C C . THR A 1 340 ? -11.82 -3.787 -1.308 1 92.75 340 THR A C 1
ATOM 2648 O O . THR A 1 340 ? -11.188 -3.402 -2.295 1 92.75 340 THR A O 1
ATOM 2651 N N . SER A 1 341 ? -13.109 -3.855 -1.297 1 94.31 341 SER A N 1
ATOM 2652 C CA . SER A 1 341 ? -13.914 -3.471 -2.449 1 94.31 341 SER A CA 1
ATOM 2653 C C . SER A 1 341 ? -14.633 -2.146 -2.205 1 94.31 341 SER A C 1
ATOM 2655 O O . SER A 1 341 ? -14.836 -1.747 -1.058 1 94.31 341 SER A O 1
ATOM 2657 N N . ALA A 1 342 ? -14.93 -1.484 -3.277 1 92.81 342 ALA A N 1
ATOM 2658 C CA . ALA A 1 342 ? -15.812 -0.329 -3.189 1 92.81 342 ALA A CA 1
ATOM 2659 C C . ALA A 1 342 ? -17.266 -0.763 -2.955 1 92.81 342 ALA A C 1
ATOM 2661 O O . ALA A 1 342 ? -17.859 -1.446 -3.793 1 92.81 342 ALA A O 1
ATOM 2662 N N . THR A 1 343 ? -17.828 -0.343 -1.917 1 89.69 343 THR A N 1
ATOM 2663 C CA . THR A 1 343 ? -19.141 -0.799 -1.504 1 89.69 343 THR A CA 1
ATOM 2664 C C . THR A 1 343 ? -20.188 -0.451 -2.559 1 89.69 343 THR A C 1
ATOM 2666 O O . THR A 1 343 ? -21.047 -1.277 -2.891 1 89.69 343 THR A O 1
ATOM 2669 N N . ASN A 1 344 ? -20.094 0.718 -3.146 1 88.75 344 ASN A N 1
ATOM 2670 C CA . ASN A 1 344 ? -21.094 1.162 -4.102 1 88.75 344 ASN A CA 1
ATOM 2671 C C . ASN A 1 344 ? -21 0.385 -5.414 1 88.75 344 ASN A C 1
ATOM 2673 O O . ASN A 1 344 ? -21.953 0.395 -6.211 1 88.75 344 ASN A O 1
ATOM 2677 N N . PHE A 1 345 ? -19.922 -0.226 -5.672 1 93.44 345 PHE A N 1
ATOM 2678 C CA . PHE A 1 345 ? -19.828 -1.12 -6.82 1 93.44 345 PHE A CA 1
ATOM 2679 C C . PHE A 1 345 ? -20.391 -2.498 -6.488 1 93.44 345 PHE A C 1
ATOM 2681 O O . PHE A 1 345 ? -20.906 -3.191 -7.363 1 93.44 345 PHE A O 1
ATOM 2688 N N . MET A 1 346 ? -20.234 -2.854 -5.23 1 93 346 MET A N 1
ATOM 2689 C CA . MET A 1 346 ? -20.672 -4.18 -4.812 1 93 346 MET A CA 1
ATOM 2690 C C . MET A 1 346 ? -22.203 -4.215 -4.652 1 93 346 MET A C 1
ATOM 2692 O O . MET A 1 346 ? -22.844 -5.164 -5.094 1 93 346 MET A O 1
ATOM 2696 N N . ILE A 1 347 ? -22.703 -3.141 -3.969 1 89.19 347 ILE A N 1
ATOM 2697 C CA . ILE A 1 347 ? -24.125 -3.178 -3.668 1 89.19 347 ILE A CA 1
ATOM 2698 C C . ILE A 1 347 ? -24.672 -1.755 -3.57 1 89.19 347 ILE A C 1
ATOM 2700 O O . ILE A 1 347 ? -23.906 -0.798 -3.439 1 89.19 347 ILE A O 1
ATOM 2704 N N . ARG A 1 348 ? -26 -1.657 -3.725 1 86.94 348 ARG A N 1
ATOM 2705 C CA . ARG A 1 348 ? -26.812 -0.496 -3.369 1 86.94 348 ARG A CA 1
ATOM 2706 C C . ARG A 1 348 ? -28.125 -0.923 -2.729 1 86.94 348 ARG A C 1
ATOM 2708 O O . ARG A 1 348 ? -29 -1.466 -3.402 1 86.94 348 ARG A O 1
ATOM 2715 N N . ASP A 1 349 ? -28.203 -0.612 -1.448 1 81.94 349 ASP A N 1
ATOM 2716 C CA . ASP A 1 349 ? -29.375 -1.123 -0.747 1 81.94 349 ASP A CA 1
ATOM 2717 C C . ASP A 1 349 ? -30.594 -0.244 -1.009 1 81.94 349 ASP A C 1
ATOM 2719 O O . ASP A 1 349 ? -30.5 0.764 -1.713 1 81.94 349 ASP A O 1
ATOM 2723 N N . GLU A 1 350 ? -31.672 -0.634 -0.488 1 81.81 350 GLU A N 1
ATOM 2724 C CA . GLU A 1 350 ? -32.969 0.002 -0.786 1 81.81 350 GLU A CA 1
ATOM 2725 C C . GLU A 1 350 ? -32.969 1.446 -0.293 1 81.81 350 GLU A C 1
ATOM 2727 O O . GLU A 1 350 ? -33.5 2.33 -0.97 1 81.81 350 GLU A O 1
ATOM 2732 N N . ARG A 1 351 ? -32.438 1.69 0.81 1 84.69 351 ARG A N 1
ATOM 2733 C CA . ARG A 1 351 ? -32.438 3.029 1.393 1 84.69 351 ARG A CA 1
ATOM 2734 C C . ARG A 1 351 ? -31.578 3.99 0.589 1 84.69 351 ARG A C 1
ATOM 2736 O O . ARG A 1 351 ? -31.969 5.137 0.354 1 84.69 351 ARG A O 1
ATOM 2743 N N . MET A 1 352 ? -30.516 3.533 0.179 1 87.19 352 MET A N 1
ATOM 2744 C CA . MET A 1 352 ? -29.641 4.363 -0.646 1 87.19 352 MET A CA 1
ATOM 2745 C C . MET A 1 352 ? -30.25 4.613 -2.018 1 87.19 352 MET A C 1
ATOM 2747 O O . MET A 1 352 ? -30.109 5.695 -2.584 1 87.19 352 MET A O 1
ATOM 2751 N N . GLN A 1 353 ? -30.953 3.6 -2.48 1 85.06 353 GLN A N 1
ATOM 2752 C CA . GLN A 1 353 ? -31.656 3.771 -3.748 1 85.06 353 GLN A CA 1
ATOM 2753 C C . GLN A 1 353 ? -32.719 4.848 -3.641 1 85.06 353 GLN A C 1
ATOM 2755 O O . GLN A 1 353 ? -32.969 5.594 -4.594 1 85.06 353 GLN A O 1
ATOM 2760 N N . ALA A 1 354 ? -33.25 4.895 -2.502 1 86.06 354 ALA A N 1
ATOM 2761 C CA . ALA A 1 354 ? -34.312 5.875 -2.268 1 86.06 354 ALA A CA 1
ATOM 2762 C C . ALA A 1 354 ? -33.719 7.27 -2.066 1 86.06 354 ALA A C 1
ATOM 2764 O O . ALA A 1 354 ? -34.312 8.266 -2.486 1 86.06 354 ALA A O 1
ATOM 2765 N N . LEU A 1 355 ? -32.625 7.348 -1.487 1 89.19 355 LEU A N 1
ATOM 2766 C CA . LEU A 1 355 ? -32.031 8.633 -1.161 1 89.19 355 LEU A CA 1
ATOM 2767 C C . LEU A 1 355 ? -31.375 9.25 -2.395 1 89.19 355 LEU A C 1
ATOM 2769 O O . LEU A 1 355 ? -31.516 10.453 -2.639 1 89.19 355 LEU A O 1
ATOM 2773 N N . VAL A 1 356 ? -30.641 8.461 -3.115 1 86 356 VAL A N 1
ATOM 2774 C CA . VAL A 1 356 ? -29.969 8.875 -4.34 1 86 356 VAL A CA 1
ATOM 2775 C C . VAL A 1 356 ? -30.641 8.234 -5.547 1 86 356 VAL A C 1
ATOM 2777 O O . VAL A 1 356 ? -30.516 7.027 -5.773 1 86 356 VAL A O 1
ATOM 2780 N N . SER A 1 357 ? -31.266 9.039 -6.273 1 80.56 357 SER A N 1
ATOM 2781 C CA . SER A 1 357 ? -32.031 8.516 -7.398 1 80.56 357 SER A CA 1
ATOM 2782 C C . SER A 1 357 ? -31.141 7.863 -8.438 1 80.56 357 SER A C 1
ATOM 2784 O O . SER A 1 357 ? -29.953 8.203 -8.539 1 80.56 357 SER A O 1
ATOM 2786 N N . LYS A 1 358 ? -31.766 6.945 -9.117 1 76.44 358 LYS A N 1
ATOM 2787 C CA . LYS A 1 358 ? -31.016 6.188 -10.109 1 76.44 358 LYS A CA 1
ATOM 2788 C C . LYS A 1 358 ? -30.422 7.113 -11.172 1 76.44 358 LYS A C 1
ATOM 2790 O O . LYS A 1 358 ? -29.312 6.879 -11.656 1 76.44 358 LYS A O 1
ATOM 2795 N N . GLY A 1 359 ? -31.062 8.07 -11.5 1 75.12 359 GLY A N 1
ATOM 2796 C CA . GLY A 1 359 ? -30.562 9.023 -12.477 1 75.12 359 GLY A CA 1
ATOM 2797 C C . GLY A 1 359 ? -29.312 9.742 -12 1 75.12 359 GLY A C 1
ATOM 2798 O O . GLY A 1 359 ? -28.516 10.227 -12.82 1 75.12 359 GLY A O 1
ATOM 2799 N N . GLU A 1 360 ? -29.141 9.68 -10.75 1 78.06 360 GLU A N 1
ATOM 2800 C CA . GLU A 1 360 ? -28 10.375 -10.164 1 78.06 360 GLU A CA 1
ATOM 2801 C C . GLU A 1 360 ? -26.906 9.398 -9.766 1 78.06 360 GLU A C 1
ATOM 2803 O O . GLU A 1 360 ? -25.875 9.805 -9.203 1 78.06 360 GLU A O 1
ATOM 2808 N N . GLU A 1 361 ? -27.188 8.156 -10.07 1 79.69 361 GLU A N 1
ATOM 2809 C CA . GLU A 1 361 ? -26.203 7.125 -9.758 1 79.69 361 GLU A CA 1
ATOM 2810 C C . GLU A 1 361 ? -25.719 6.426 -11.031 1 79.69 361 GLU A C 1
ATOM 2812 O O . GLU A 1 361 ? -26.438 5.59 -11.594 1 79.69 361 GLU A O 1
ATOM 2817 N N . PRO A 1 362 ? -24.5 6.672 -11.297 1 83.56 362 PRO A N 1
ATOM 2818 C CA . PRO A 1 362 ? -24 6.117 -12.555 1 83.56 362 PRO A CA 1
ATOM 2819 C C . PRO A 1 362 ? -23.641 4.637 -12.438 1 83.56 362 PRO A C 1
ATOM 2821 O O . PRO A 1 362 ? -23.531 3.945 -13.453 1 83.56 362 PRO A O 1
ATOM 2824 N N . ILE A 1 363 ? -23.5 4.039 -11.281 1 87.69 363 ILE A N 1
ATOM 2825 C CA . ILE A 1 363 ? -22.906 2.713 -11.109 1 87.69 363 ILE A CA 1
ATOM 2826 C C . ILE A 1 363 ? -24.016 1.659 -11.078 1 87.69 363 ILE A C 1
ATOM 2828 O O . ILE A 1 363 ? -25.016 1.824 -10.375 1 87.69 363 ILE A O 1
ATOM 2832 N N . THR A 1 364 ? -23.938 0.752 -11.898 1 90.69 364 THR A N 1
ATOM 2833 C CA . THR A 1 364 ? -24.688 -0.49 -11.734 1 90.69 364 THR A CA 1
ATOM 2834 C C . THR A 1 364 ? -23.922 -1.466 -10.844 1 90.69 364 THR A C 1
ATOM 2836 O O . THR A 1 364 ? -22.844 -1.942 -11.211 1 90.69 364 THR A O 1
ATOM 2839 N N . PRO A 1 365 ? -24.5 -1.75 -9.734 1 92.25 365 PRO A N 1
ATOM 2840 C CA . PRO A 1 365 ? -23.75 -2.582 -8.781 1 92.25 365 PRO A CA 1
ATOM 2841 C C . PRO A 1 365 ? -23.469 -3.98 -9.32 1 92.25 365 PRO A C 1
ATOM 2843 O O . PRO A 1 365 ? -24.234 -4.508 -10.125 1 92.25 365 PRO A O 1
ATOM 2846 N N . LEU A 1 366 ? -22.422 -4.57 -8.883 1 94.75 366 LEU A N 1
ATOM 2847 C CA . LEU A 1 366 ? -21.984 -5.883 -9.328 1 94.75 366 LEU A CA 1
ATOM 2848 C C . LEU A 1 366 ? -23.016 -6.953 -9 1 94.75 366 LEU A C 1
ATOM 2850 O O . LEU A 1 366 ? -23.188 -7.914 -9.75 1 94.75 366 LEU A O 1
ATOM 2854 N N . VAL A 1 367 ? -23.75 -6.785 -7.891 1 93.44 367 VAL A N 1
ATOM 2855 C CA . VAL A 1 367 ? -24.766 -7.754 -7.461 1 93.44 367 VAL A CA 1
ATOM 2856 C C . VAL A 1 367 ? -25.797 -7.941 -8.562 1 93.44 367 VAL A C 1
ATOM 2858 O O . VAL A 1 367 ? -26.391 -9.016 -8.688 1 93.44 367 VAL A O 1
ATOM 2861 N N . ASP A 1 368 ? -25.969 -6.953 -9.422 1 93.19 368 ASP A N 1
ATOM 2862 C CA . ASP A 1 368 ? -26.969 -7 -10.484 1 93.19 368 ASP A CA 1
ATOM 2863 C C . ASP A 1 368 ? -26.359 -7.559 -11.773 1 93.19 368 ASP A C 1
ATOM 2865 O O . ASP A 1 368 ? -27.094 -7.906 -12.711 1 93.19 368 ASP A O 1
ATOM 2869 N N . ARG A 1 369 ? -25.078 -7.66 -11.828 1 94.75 369 ARG A N 1
ATOM 2870 C CA . ARG A 1 369 ? -24.391 -8.094 -13.047 1 94.75 369 ARG A CA 1
ATOM 2871 C C . ARG A 1 369 ? -23.75 -9.461 -12.859 1 94.75 369 ARG A C 1
ATOM 2873 O O . ARG A 1 369 ? -23.469 -10.164 -13.836 1 94.75 369 ARG A O 1
ATOM 2880 N N . ILE A 1 370 ? -23.5 -9.859 -11.695 1 95.44 370 ILE A N 1
ATOM 2881 C CA . ILE A 1 370 ? -22.672 -11.016 -11.359 1 95.44 370 ILE A CA 1
ATOM 2882 C C . ILE A 1 370 ? -23.312 -12.289 -11.922 1 95.44 370 ILE A C 1
ATOM 2884 O O . ILE A 1 370 ? -22.609 -13.195 -12.367 1 95.44 370 ILE A O 1
ATOM 2888 N N . GLY A 1 371 ? -24.641 -12.391 -11.938 1 95.31 371 GLY A N 1
ATOM 2889 C CA . GLY A 1 371 ? -25.328 -13.516 -12.547 1 95.31 371 GLY A CA 1
ATOM 2890 C C . GLY A 1 371 ? -25.078 -13.625 -14.039 1 95.31 371 GLY A C 1
ATOM 2891 O O . GLY A 1 371 ? -24.922 -14.727 -14.57 1 95.31 371 GLY A O 1
ATOM 2892 N N . GLN A 1 372 ? -25.031 -12.492 -14.664 1 95.19 372 GLN A N 1
ATOM 2893 C CA . GLN A 1 372 ? -24.797 -12.461 -16.109 1 95.19 372 GLN A CA 1
ATOM 2894 C C . GLN A 1 372 ? -23.359 -12.867 -16.438 1 95.19 372 GLN A C 1
ATOM 2896 O O . GLN A 1 372 ? -23.094 -13.469 -17.469 1 95.19 372 GLN A O 1
ATOM 2901 N N . LEU A 1 373 ? -22.453 -12.492 -15.594 1 96.81 373 LEU A N 1
ATOM 2902 C CA . LEU A 1 373 ? -21.078 -12.914 -15.797 1 96.81 373 LEU A CA 1
ATOM 2903 C C . LEU A 1 373 ? -20.969 -14.43 -15.781 1 96.81 373 LEU A C 1
ATOM 2905 O O . LEU A 1 373 ? -20.266 -15.016 -16.609 1 96.81 373 LEU A O 1
ATOM 2909 N N . ARG A 1 374 ? -21.672 -15.008 -14.875 1 96.19 374 ARG A N 1
ATOM 2910 C CA . ARG A 1 374 ? -21.703 -16.469 -14.781 1 96.19 374 ARG A CA 1
ATOM 2911 C C . ARG A 1 374 ? -22.422 -17.062 -15.992 1 96.19 374 ARG A C 1
ATOM 2913 O O . ARG A 1 374 ? -21.859 -17.922 -16.688 1 96.19 374 ARG A O 1
ATOM 2920 N N . ASP A 1 375 ? -23.594 -16.594 -16.328 1 96.06 375 ASP A N 1
ATOM 2921 C CA . ASP A 1 375 ? -24.484 -17.234 -17.297 1 96.06 375 ASP A CA 1
ATOM 2922 C C . ASP A 1 375 ? -24.047 -16.953 -18.719 1 96.06 375 ASP A C 1
ATOM 2924 O O . ASP A 1 375 ? -24.094 -17.844 -19.578 1 96.06 375 ASP A O 1
ATOM 2928 N N . ASP A 1 376 ? -23.562 -15.734 -18.938 1 95.19 376 ASP A N 1
ATOM 2929 C CA . ASP A 1 376 ? -23.281 -15.32 -20.312 1 95.19 376 ASP A CA 1
ATOM 2930 C C . ASP A 1 376 ? -21.797 -15.5 -20.641 1 95.19 376 ASP A C 1
ATOM 2932 O O . ASP A 1 376 ? -21.453 -15.766 -21.797 1 95.19 376 ASP A O 1
ATOM 2936 N N . LEU A 1 377 ? -20.938 -15.344 -19.672 1 96.19 377 LEU A N 1
ATOM 2937 C CA . LEU A 1 377 ? -19.5 -15.359 -19.969 1 96.19 377 LEU A CA 1
ATOM 2938 C C . LEU A 1 377 ? -18.828 -16.562 -19.344 1 96.19 377 LEU A C 1
ATOM 2940 O O . LEU A 1 377 ? -17.656 -16.828 -19.609 1 96.19 377 LEU A O 1
ATOM 2944 N N . GLY A 1 378 ? -19.531 -17.281 -18.469 1 96.56 378 GLY A N 1
ATOM 2945 C CA . GLY A 1 378 ? -18.953 -18.453 -17.828 1 96.56 378 GLY A CA 1
ATOM 2946 C C . GLY A 1 378 ? -17.875 -18.109 -16.797 1 96.56 378 GLY A C 1
ATOM 2947 O O . GLY A 1 378 ? -16.953 -18.891 -16.578 1 96.56 378 GLY A O 1
ATOM 2948 N N . ILE A 1 379 ? -17.953 -16.922 -16.234 1 98.06 379 ILE A N 1
ATOM 2949 C CA . ILE A 1 379 ? -16.969 -16.469 -15.242 1 98.06 379 ILE A CA 1
ATOM 2950 C C . ILE A 1 379 ? -17.484 -16.781 -13.836 1 98.06 379 ILE A C 1
ATOM 2952 O O . ILE A 1 379 ? -18.562 -16.328 -13.453 1 98.06 379 ILE A O 1
ATOM 2956 N N . SER A 1 380 ? -16.75 -17.609 -13.117 1 98.62 380 SER A N 1
ATOM 2957 C CA . SER A 1 380 ? -17.078 -17.906 -11.734 1 98.62 380 SER A CA 1
ATOM 2958 C C . SER A 1 380 ? -16.594 -16.812 -10.797 1 98.62 380 SER A C 1
ATOM 2960 O O . SER A 1 380 ? -15.68 -16.062 -11.133 1 98.62 380 SER A O 1
ATOM 2962 N N . THR A 1 381 ? -17.312 -16.656 -9.68 1 98.25 381 THR A N 1
ATOM 2963 C CA . THR A 1 381 ? -16.938 -15.617 -8.727 1 98.25 381 THR A CA 1
ATOM 2964 C C . THR A 1 381 ? -16.938 -16.156 -7.301 1 98.25 381 THR A C 1
ATOM 2966 O O . THR A 1 381 ? -17.891 -16.828 -6.895 1 98.25 381 THR A O 1
ATOM 2969 N N . LEU A 1 382 ? -15.891 -16.031 -6.602 1 98.25 382 LEU A N 1
ATOM 2970 C CA . LEU A 1 382 ? -15.805 -16.25 -5.16 1 98.25 382 LEU A CA 1
ATOM 2971 C C . LEU A 1 382 ? -15.773 -14.93 -4.406 1 98.25 382 LEU A C 1
ATOM 2973 O O . LEU A 1 382 ? -14.867 -14.117 -4.602 1 98.25 382 LEU A O 1
ATOM 2977 N N . VAL A 1 383 ? -16.75 -14.688 -3.537 1 97.19 383 VAL A N 1
ATOM 2978 C CA . VAL A 1 383 ? -16.891 -13.406 -2.842 1 97.19 383 VAL A CA 1
ATOM 2979 C C . VAL A 1 383 ? -16.875 -13.641 -1.333 1 97.19 383 VAL A C 1
ATOM 2981 O O . VAL A 1 383 ? -17.688 -14.406 -0.812 1 97.19 383 VAL A O 1
ATOM 2984 N N . VAL A 1 384 ? -15.953 -13.047 -0.704 1 95.62 384 VAL A N 1
ATOM 2985 C CA . VAL A 1 384 ? -15.984 -13.016 0.755 1 95.62 384 VAL A CA 1
ATOM 2986 C C . VAL A 1 384 ? -16.875 -11.875 1.231 1 95.62 384 VAL A C 1
ATOM 2988 O O . VAL A 1 384 ? -16.656 -10.711 0.875 1 95.62 384 VAL A O 1
ATOM 2991 N N . MET A 1 385 ? -17.875 -12.234 2.004 1 91.94 385 MET A N 1
ATOM 2992 C CA . MET A 1 385 ? -18.844 -11.258 2.502 1 91.94 385 MET A CA 1
ATOM 2993 C C . MET A 1 385 ? -18.969 -11.344 4.02 1 91.94 385 MET A C 1
ATOM 2995 O O . MET A 1 385 ? -19.016 -12.445 4.578 1 91.94 385 MET A O 1
ATOM 2999 N N . GLY A 1 386 ? -19.078 -10.219 4.691 1 82.88 386 GLY A N 1
ATOM 3000 C CA . GLY A 1 386 ? -19.234 -10.203 6.137 1 82.88 386 GLY A CA 1
ATOM 3001 C C . GLY A 1 386 ? -20.453 -9.422 6.598 1 82.88 386 GLY A C 1
ATOM 3002 O O . GLY A 1 386 ? -21.078 -9.781 7.598 1 82.88 386 GLY A O 1
ATOM 3003 N N . GLY A 1 387 ? -20.844 -8.438 5.879 1 81.62 387 GLY A N 1
ATOM 3004 C CA . GLY A 1 387 ? -21.844 -7.531 6.418 1 81.62 387 GLY A CA 1
ATOM 3005 C C . GLY A 1 387 ? -23.109 -7.477 5.582 1 81.62 387 GLY A C 1
ATOM 3006 O O . GLY A 1 387 ? -24.203 -7.215 6.105 1 81.62 387 GLY A O 1
ATOM 3007 N N . SER A 1 388 ? -23 -7.738 4.371 1 83.19 388 SER A N 1
ATOM 3008 C CA . SER A 1 388 ? -24.141 -7.582 3.484 1 83.19 388 SER A CA 1
ATOM 3009 C C . SER A 1 388 ? -24.672 -8.938 3.014 1 83.19 388 SER A C 1
ATOM 3011 O O . SER A 1 388 ? -23.891 -9.797 2.592 1 83.19 388 SER A O 1
ATOM 3013 N N . GLY A 1 389 ? -25.969 -9.086 3.08 1 86.56 389 GLY A N 1
ATOM 3014 C CA . GLY A 1 389 ? -26.562 -10.344 2.652 1 86.56 389 GLY A CA 1
ATOM 3015 C C . GLY A 1 389 ? -27.188 -10.266 1.266 1 86.56 389 GLY A C 1
ATOM 3016 O O . GLY A 1 389 ? -27.875 -11.188 0.833 1 86.56 389 GLY A O 1
ATOM 3017 N N . ASP A 1 390 ? -26.922 -9.234 0.508 1 87.12 390 ASP A N 1
ATOM 3018 C CA . ASP A 1 390 ? -27.547 -9.008 -0.79 1 87.12 390 ASP A CA 1
ATOM 3019 C C . ASP A 1 390 ? -27.078 -10.047 -1.811 1 87.12 390 ASP A C 1
ATOM 3021 O O . ASP A 1 390 ? -27.812 -10.391 -2.734 1 87.12 390 ASP A O 1
ATOM 3025 N N . TYR A 1 391 ? -25.969 -10.602 -1.627 1 92.75 391 TYR A N 1
ATOM 3026 C CA . TYR A 1 391 ? -25.422 -11.531 -2.602 1 92.75 391 TYR A CA 1
ATOM 3027 C C . TYR A 1 391 ? -25.969 -12.93 -2.396 1 92.75 391 TYR A C 1
ATOM 3029 O O . TYR A 1 391 ? -25.734 -13.828 -3.217 1 92.75 391 TYR A O 1
ATOM 3037 N N . LEU A 1 392 ? -26.672 -13.164 -1.314 1 93.44 392 LEU A N 1
ATOM 3038 C CA . LEU A 1 392 ? -27.266 -14.477 -1.06 1 93.44 392 LEU A CA 1
ATOM 3039 C C . LEU A 1 392 ? -28.219 -14.875 -2.172 1 93.44 392 LEU A C 1
ATOM 3041 O O . LEU A 1 392 ? -28.328 -16.047 -2.529 1 93.44 392 LEU A O 1
ATOM 3045 N N . ASP A 1 393 ? -28.844 -13.891 -2.789 1 91.69 393 ASP A N 1
ATOM 3046 C CA . ASP A 1 393 ? -29.875 -14.133 -3.805 1 91.69 393 ASP A CA 1
ATOM 3047 C C . ASP A 1 393 ? -29.266 -14.727 -5.07 1 91.69 393 ASP A C 1
ATOM 3049 O O . ASP A 1 393 ? -29.938 -15.406 -5.836 1 91.69 393 ASP A O 1
ATOM 3053 N N . VAL A 1 394 ? -28.031 -14.461 -5.297 1 93.5 394 VAL A N 1
ATOM 3054 C CA . VAL A 1 394 ? -27.422 -14.844 -6.566 1 93.5 394 VAL A CA 1
ATOM 3055 C C . VAL A 1 394 ? -26.406 -15.961 -6.34 1 93.5 394 VAL A C 1
ATOM 3057 O O . VAL A 1 394 ? -25.812 -16.469 -7.293 1 93.5 394 VAL A O 1
ATOM 3060 N N . ALA A 1 395 ? -26.234 -16.422 -5.129 1 96.56 395 ALA A N 1
ATOM 3061 C CA . ALA A 1 395 ? -25.188 -17.391 -4.785 1 96.56 395 ALA A CA 1
ATOM 3062 C C . ALA A 1 395 ? -25.625 -18.812 -5.117 1 96.56 395 ALA A C 1
ATOM 3064 O O . ALA A 1 395 ? -26.781 -19.188 -4.863 1 96.56 395 ALA A O 1
ATOM 3065 N N . ASP A 1 396 ? -24.75 -19.562 -5.715 1 97.88 396 ASP A N 1
ATOM 3066 C CA . ASP A 1 396 ? -24.984 -20.984 -5.941 1 97.88 396 ASP A CA 1
ATOM 3067 C C . ASP A 1 396 ? -24.562 -21.812 -4.73 1 97.88 396 ASP A C 1
ATOM 3069 O O . ASP A 1 396 ? -25.141 -22.859 -4.449 1 97.88 396 ASP A O 1
ATOM 3073 N N . THR A 1 397 ? -23.5 -21.422 -4.105 1 98.25 397 THR A N 1
ATOM 3074 C CA . THR A 1 397 ? -22.922 -22.094 -2.939 1 98.25 397 THR A CA 1
ATOM 3075 C C . THR A 1 397 ? -22.562 -21.062 -1.864 1 98.25 397 THR A C 1
ATOM 3077 O O . THR A 1 397 ? -22.062 -19.984 -2.172 1 98.25 397 THR A O 1
ATOM 3080 N N . VAL A 1 398 ? -22.906 -21.359 -0.638 1 98.06 398 VAL A N 1
ATOM 3081 C CA . VAL A 1 398 ? -22.562 -20.484 0.479 1 98.06 398 VAL A CA 1
ATOM 3082 C C . VAL A 1 398 ? -21.781 -21.281 1.532 1 98.06 398 VAL A C 1
ATOM 3084 O O . VAL A 1 398 ? -22.281 -22.25 2.082 1 98.06 398 VAL A O 1
ATOM 3087 N N . ILE A 1 399 ? -20.578 -20.859 1.812 1 97.94 399 ILE A N 1
ATOM 3088 C CA . ILE A 1 399 ? -19.703 -21.5 2.789 1 97.94 399 ILE A CA 1
ATOM 3089 C C . ILE A 1 399 ? -19.484 -20.562 3.979 1 97.94 399 ILE A C 1
ATOM 3091 O O . ILE A 1 399 ? -19.031 -19.438 3.812 1 97.94 399 ILE A O 1
ATOM 3095 N N . GLN A 1 400 ? -19.812 -20.984 5.176 1 96.69 400 GLN A N 1
ATOM 3096 C CA . GLN A 1 400 ? -19.578 -20.219 6.395 1 96.69 400 GLN A CA 1
ATOM 3097 C C . GLN A 1 400 ? -18.312 -20.703 7.102 1 96.69 400 GLN A C 1
ATOM 3099 O O . GLN A 1 400 ? -18.141 -21.906 7.348 1 96.69 400 GLN A O 1
ATOM 3104 N N . MET A 1 401 ? -17.406 -19.812 7.312 1 95.25 401 MET A N 1
ATOM 3105 C CA . MET A 1 401 ? -16.266 -20.125 8.164 1 95.25 401 MET A CA 1
ATOM 3106 C C . MET A 1 401 ? -16.625 -20.016 9.641 1 95.25 401 MET A C 1
ATOM 3108 O O . MET A 1 401 ? -17.047 -18.953 10.094 1 95.25 401 MET A O 1
ATOM 3112 N N . HIS A 1 402 ? -16.5 -21.031 10.32 1 92.38 402 HIS A N 1
ATOM 3113 C CA . HIS A 1 402 ? -16.797 -21.109 11.75 1 92.38 402 HIS A CA 1
ATOM 3114 C C . HIS A 1 402 ? -15.656 -21.781 12.508 1 92.38 402 HIS A C 1
ATOM 3116 O O . HIS A 1 402 ? -15.391 -22.969 12.305 1 92.38 402 HIS A O 1
ATOM 3122 N N . ASP A 1 403 ? -14.984 -21.016 13.414 1 90.94 403 ASP A N 1
ATOM 3123 C CA . ASP A 1 403 ? -13.836 -21.516 14.156 1 90.94 403 ASP A CA 1
ATOM 3124 C C . ASP A 1 403 ? -12.766 -22.078 13.211 1 90.94 403 ASP A C 1
ATOM 3126 O O . ASP A 1 403 ? -12.289 -23.203 13.391 1 90.94 403 ASP A O 1
ATOM 3130 N N . TYR A 1 404 ? -12.602 -21.438 12.172 1 92.25 404 TYR A N 1
ATOM 3131 C CA . TYR A 1 404 ? -11.555 -21.672 11.18 1 92.25 404 TYR A CA 1
ATOM 3132 C C . TYR A 1 404 ? -11.875 -22.906 10.352 1 92.25 404 TYR A C 1
ATOM 3134 O O . TYR A 1 404 ? -10.992 -23.469 9.695 1 92.25 404 TYR A O 1
ATOM 3142 N N . GLN A 1 405 ? -13.133 -23.375 10.414 1 95.88 405 GLN A N 1
ATOM 3143 C CA . GLN A 1 405 ? -13.578 -24.5 9.602 1 95.88 405 GLN A CA 1
ATOM 3144 C C . GLN A 1 405 ? -14.719 -24.094 8.664 1 95.88 405 GLN A C 1
ATOM 3146 O O . GLN A 1 405 ? -15.555 -23.266 9.023 1 95.88 405 GLN A O 1
ATOM 3151 N N . PRO A 1 406 ? -14.75 -24.703 7.492 1 97.5 406 PRO A N 1
ATOM 3152 C CA . PRO A 1 406 ? -15.852 -24.406 6.566 1 97.5 406 PRO A CA 1
ATOM 3153 C C . PRO A 1 406 ? -17.094 -25.234 6.848 1 97.5 406 PRO A C 1
ATOM 3155 O O . PRO A 1 406 ? -17 -26.422 7.148 1 97.5 406 PRO A O 1
ATOM 3158 N N . VAL A 1 407 ? -18.203 -24.594 6.777 1 97.19 407 VAL A N 1
ATOM 3159 C CA . VAL A 1 407 ? -19.516 -25.25 6.887 1 97.19 407 VAL A CA 1
ATOM 3160 C C . VAL A 1 407 ? -20.375 -24.859 5.691 1 97.19 407 VAL A C 1
ATOM 3162 O O . VAL A 1 407 ? -20.484 -23.688 5.344 1 97.19 407 VAL A O 1
ATOM 3165 N N . ASP A 1 408 ? -20.953 -25.875 5.055 1 97.94 408 ASP A N 1
ATOM 3166 C CA . ASP A 1 408 ? -21.875 -25.609 3.955 1 97.94 408 ASP A CA 1
ATOM 3167 C C . ASP A 1 408 ? -23.219 -25.141 4.477 1 97.94 408 ASP A C 1
ATOM 3169 O O . ASP A 1 408 ? -23.969 -25.922 5.074 1 97.94 408 ASP A O 1
ATOM 3173 N N . VAL A 1 409 ? -23.531 -23.891 4.18 1 97.12 409 VAL A N 1
ATOM 3174 C CA . VAL A 1 409 ? -24.797 -23.344 4.668 1 97.12 409 VAL A CA 1
ATOM 3175 C C . VAL A 1 409 ? -25.672 -22.938 3.488 1 97.12 409 VAL A C 1
ATOM 3177 O O . VAL A 1 409 ? -26.422 -21.969 3.582 1 97.12 409 VAL A O 1
ATOM 3180 N N . THR A 1 410 ? -25.484 -23.531 2.359 1 97.5 410 THR A N 1
ATOM 3181 C CA . THR A 1 410 ? -26.219 -23.219 1.148 1 97.5 410 THR A CA 1
ATOM 3182 C C . THR A 1 410 ? -27.734 -23.344 1.386 1 97.5 410 THR A C 1
ATOM 3184 O O . THR A 1 410 ? -28.5 -22.453 1.024 1 97.5 410 THR A O 1
ATOM 3187 N N . GLU A 1 411 ? -28.141 -24.406 2.01 1 96.62 411 GLU A N 1
ATOM 3188 C CA . GLU A 1 411 ? -29.562 -24.609 2.279 1 96.62 411 GLU A CA 1
ATOM 3189 C C . GLU A 1 411 ? -30.078 -23.609 3.297 1 96.62 411 GLU A C 1
ATOM 3191 O O . GLU A 1 411 ? -31.188 -23.078 3.141 1 96.62 411 GLU A O 1
ATOM 3196 N N . LYS A 1 412 ? -29.281 -23.391 4.27 1 95.38 412 LYS A N 1
ATOM 3197 C CA . LYS A 1 412 ? -29.672 -22.391 5.258 1 95.38 412 LYS A CA 1
ATOM 3198 C C . LYS A 1 412 ? -29.844 -21.016 4.613 1 95.38 412 LYS A C 1
ATOM 3200 O O . LYS A 1 412 ? -30.766 -20.266 4.961 1 95.38 412 LYS A O 1
ATOM 3205 N N . ALA A 1 413 ? -28.969 -20.656 3.773 1 95.38 413 ALA A N 1
ATOM 3206 C CA . ALA A 1 413 ? -29.047 -19.375 3.062 1 95.38 413 ALA A CA 1
ATOM 3207 C C . ALA A 1 413 ? -30.344 -19.266 2.27 1 95.38 413 ALA A C 1
ATOM 3209 O O . ALA A 1 413 ? -30.953 -18.203 2.232 1 95.38 413 ALA A O 1
ATOM 3210 N N . ARG A 1 414 ? -30.75 -20.328 1.675 1 95.19 414 ARG A N 1
ATOM 3211 C CA . ARG A 1 414 ? -32 -20.344 0.925 1 95.19 414 ARG A CA 1
ATOM 3212 C C . ARG A 1 414 ? -33.188 -20.078 1.841 1 95.19 414 ARG A C 1
ATOM 3214 O O . ARG A 1 414 ? -34.125 -19.359 1.462 1 95.19 414 ARG A O 1
ATOM 3221 N N . GLU A 1 415 ? -33.094 -20.609 2.969 1 94.88 415 GLU A N 1
ATOM 3222 C CA . GLU A 1 415 ? -34.125 -20.375 3.959 1 94.88 415 GLU A CA 1
ATOM 3223 C C . GLU A 1 415 ? -34.156 -18.906 4.379 1 94.88 415 GLU A C 1
ATOM 3225 O O . GLU A 1 415 ? -35.25 -18.312 4.516 1 94.88 415 GLU A O 1
ATOM 3230 N N . VAL A 1 416 ? -33.062 -18.391 4.574 1 92.44 416 VAL A N 1
ATOM 3231 C CA . VAL A 1 416 ? -32.938 -17 4.992 1 92.44 416 VAL A CA 1
ATOM 3232 C C . VAL A 1 416 ? -33.531 -16.094 3.914 1 92.44 416 VAL A C 1
ATOM 3234 O O . VAL A 1 416 ? -34.219 -15.117 4.219 1 92.44 416 VAL A O 1
ATOM 3237 N N . ILE A 1 417 ? -33.25 -16.391 2.705 1 92.56 417 ILE A N 1
ATOM 3238 C CA . ILE A 1 417 ? -33.75 -15.602 1.579 1 92.56 417 ILE A CA 1
ATOM 3239 C C . ILE A 1 417 ? -35.281 -15.633 1.57 1 92.56 417 ILE A C 1
ATOM 3241 O O . ILE A 1 417 ? -35.906 -14.609 1.333 1 92.56 417 ILE A O 1
ATOM 3245 N N . ALA A 1 418 ? -35.781 -16.75 1.818 1 92.38 418 ALA A N 1
ATOM 3246 C CA . ALA A 1 418 ? -37.25 -16.922 1.817 1 92.38 418 ALA A CA 1
ATOM 3247 C C . ALA A 1 418 ? -37.875 -16.141 2.955 1 92.38 418 ALA A C 1
ATOM 3249 O O . ALA A 1 418 ? -38.969 -15.555 2.787 1 92.38 418 ALA A O 1
ATOM 3250 N N . GLN A 1 419 ? -37.219 -16.047 4.047 1 90.38 419 GLN A N 1
ATOM 3251 C CA . GLN A 1 419 ? -37.781 -15.398 5.238 1 90.38 419 GLN A CA 1
ATOM 3252 C C . GLN A 1 419 ? -37.562 -13.891 5.191 1 90.38 419 GLN A C 1
ATOM 3254 O O . GLN A 1 419 ? -38.344 -13.133 5.797 1 90.38 419 GLN A O 1
ATOM 3259 N N . HIS A 1 420 ? -36.5 -13.523 4.484 1 87.69 420 HIS A N 1
ATOM 3260 C CA . HIS A 1 420 ? -36.156 -12.109 4.414 1 87.69 420 HIS A CA 1
ATOM 3261 C C . HIS A 1 420 ? -35.938 -11.664 2.969 1 87.69 420 HIS A C 1
ATOM 3263 O O . HIS A 1 420 ? -34.844 -11.312 2.568 1 87.69 420 HIS A O 1
ATOM 3269 N N . PRO A 1 421 ? -37.031 -11.516 2.285 1 83.69 421 PRO A N 1
ATOM 3270 C CA . PRO A 1 421 ? -36.906 -11.125 0.879 1 83.69 421 PRO A CA 1
ATOM 3271 C C . PRO A 1 421 ? -36.375 -9.711 0.706 1 83.69 421 PRO A C 1
ATOM 3273 O O . PRO A 1 421 ? -36.656 -8.828 1.52 1 83.69 421 PRO A O 1
ATOM 3276 N N . THR A 1 422 ? -35.562 -9.586 -0.244 1 78.56 422 THR A N 1
ATOM 3277 C CA . THR A 1 422 ? -34.969 -8.281 -0.501 1 78.56 422 THR A CA 1
ATOM 3278 C C . THR A 1 422 ? -36 -7.301 -1.04 1 78.56 422 THR A C 1
ATOM 3280 O O . THR A 1 422 ? -36.938 -7.703 -1.749 1 78.56 422 THR A O 1
ATOM 3283 N N . LEU A 1 423 ? -35.75 -6.031 -0.68 1 75.69 423 LEU A N 1
ATOM 3284 C CA . LEU A 1 423 ? -36.594 -4.977 -1.231 1 75.69 423 LEU A CA 1
ATOM 3285 C C . LEU A 1 423 ? -35.812 -4.133 -2.238 1 75.69 423 LEU A C 1
ATOM 3287 O O . LEU A 1 423 ? -36.312 -3.123 -2.73 1 75.69 423 LEU A O 1
ATOM 3291 N N . ARG A 1 424 ? -34.656 -4.672 -2.537 1 79.88 424 ARG A N 1
ATOM 3292 C CA . ARG A 1 424 ? -33.812 -3.971 -3.512 1 79.88 424 ARG A CA 1
ATOM 3293 C C . ARG A 1 424 ? -34.344 -4.18 -4.93 1 79.88 424 ARG A C 1
ATOM 3295 O O . ARG A 1 424 ? -34.875 -5.246 -5.25 1 79.88 424 ARG A O 1
ATOM 3302 N N . ARG A 1 425 ? -34.188 -3.125 -5.785 1 79.5 425 ARG A N 1
ATOM 3303 C CA . ARG A 1 425 ? -34.562 -3.219 -7.195 1 79.5 425 ARG A CA 1
ATOM 3304 C C . ARG A 1 425 ? -33.344 -3.451 -8.062 1 79.5 425 ARG A C 1
ATOM 3306 O O . ARG A 1 425 ? -32.281 -2.83 -7.852 1 79.5 425 ARG A O 1
ATOM 3313 N N . ASN A 1 426 ? -33.438 -4.383 -8.898 1 82.62 426 ASN A N 1
ATOM 3314 C CA . ASN A 1 426 ? -32.375 -4.59 -9.875 1 82.62 426 ASN A CA 1
ATOM 3315 C C . ASN A 1 426 ? -32.156 -3.354 -10.75 1 82.62 426 ASN A C 1
ATOM 3317 O O . ASN A 1 426 ? -33.125 -2.793 -11.273 1 82.62 426 ASN A O 1
ATOM 3321 N N . GLU A 1 427 ? -30.969 -2.953 -10.945 1 80.38 427 GLU A N 1
ATOM 3322 C CA . GLU A 1 427 ? -30.703 -1.687 -11.625 1 80.38 427 GLU A CA 1
ATOM 3323 C C . GLU A 1 427 ? -30.094 -1.912 -13 1 80.38 427 GLU A C 1
ATOM 3325 O O . GLU A 1 427 ? -29.578 -0.977 -13.617 1 80.38 427 GLU A O 1
ATOM 3330 N N . CYS A 1 428 ? -30.125 -3.111 -13.438 1 79.25 428 CYS A N 1
ATOM 3331 C CA . CYS A 1 428 ? -29.625 -3.389 -14.781 1 79.25 428 CYS A CA 1
ATOM 3332 C C . CYS A 1 428 ? -30.594 -2.844 -15.836 1 79.25 428 CYS A C 1
ATOM 3334 O O . CYS A 1 428 ? -31.781 -3.17 -15.828 1 79.25 428 CYS A O 1
ATOM 3336 N N . GLU A 1 429 ? -29.984 -2.033 -16.688 1 77.88 429 GLU A N 1
ATOM 3337 C CA . GLU A 1 429 ? -30.844 -1.433 -17.719 1 77.88 429 GLU A CA 1
ATOM 3338 C C . GLU A 1 429 ? -30.609 -2.088 -19.078 1 77.88 429 GLU A C 1
ATOM 3340 O O . GLU A 1 429 ? -31.484 -2.055 -19.938 1 77.88 429 GLU A O 1
ATOM 3345 N N . THR A 1 430 ? -29.453 -2.676 -19.297 1 82.56 430 THR A N 1
ATOM 3346 C CA . THR A 1 430 ? -29.047 -3.254 -20.578 1 82.56 430 THR A CA 1
ATOM 3347 C C . THR A 1 430 ? -28.422 -4.629 -20.375 1 82.56 430 THR A C 1
ATOM 3349 O O . THR A 1 430 ? -27.922 -4.938 -19.297 1 82.56 430 THR A O 1
ATOM 3352 N N . PRO A 1 431 ? -28.562 -5.434 -21.438 1 87.69 431 PRO A N 1
ATOM 3353 C CA . PRO A 1 431 ? -27.828 -6.699 -21.359 1 87.69 431 PRO A CA 1
ATOM 3354 C C . PRO A 1 431 ? -26.312 -6.5 -21.266 1 87.69 431 PRO A C 1
ATOM 3356 O O . PRO A 1 431 ? -25.812 -5.43 -21.594 1 87.69 431 PRO A O 1
ATOM 3359 N N . LEU A 1 432 ? -25.719 -7.539 -20.734 1 91.81 432 LEU A N 1
ATOM 3360 C CA . LEU A 1 432 ? -24.266 -7.492 -20.656 1 91.81 432 LEU A CA 1
ATOM 3361 C C . LEU A 1 432 ? -23.625 -7.492 -22.047 1 91.81 432 LEU A C 1
ATOM 3363 O O . LEU A 1 432 ? -23.875 -8.398 -22.844 1 91.81 432 LEU A O 1
ATOM 3367 N N . ALA A 1 433 ? -22.891 -6.465 -22.266 1 90.69 433 ALA A N 1
ATOM 3368 C CA . ALA A 1 433 ? -22.25 -6.34 -23.578 1 90.69 433 ALA A CA 1
ATOM 3369 C C . ALA A 1 433 ? -20.844 -6.938 -23.547 1 90.69 433 ALA A C 1
ATOM 3371 O O . ALA A 1 433 ? -20.188 -6.969 -22.484 1 90.69 433 ALA A O 1
ATOM 3372 N N . THR A 1 434 ? -20.453 -7.531 -24.656 1 91.19 434 THR A N 1
ATOM 3373 C CA . THR A 1 434 ? -19.078 -7.984 -24.844 1 91.19 434 THR A CA 1
ATOM 3374 C C . THR A 1 434 ? -18.297 -7.016 -25.734 1 91.19 434 THR A C 1
ATOM 3376 O O . THR A 1 434 ? -18.859 -6.473 -26.688 1 91.19 434 THR A O 1
ATOM 3379 N N . PHE A 1 435 ? -17.078 -6.898 -25.359 1 91.19 435 PHE A N 1
ATOM 3380 C CA . PHE A 1 435 ? -16.266 -5.922 -26.078 1 91.19 435 PHE A CA 1
ATOM 3381 C C . PHE A 1 435 ? -15.016 -6.57 -26.672 1 91.19 435 PHE A C 1
ATOM 3383 O O . PHE A 1 435 ? -14.508 -7.551 -26.109 1 91.19 435 PHE A O 1
ATOM 3390 N N . THR A 1 436 ? -14.539 -5.988 -27.766 1 91.75 436 THR A N 1
ATOM 3391 C CA . THR A 1 436 ? -13.242 -6.387 -28.297 1 91.75 436 THR A CA 1
ATOM 3392 C C . THR A 1 436 ? -12.109 -5.871 -27.422 1 91.75 436 THR A C 1
ATOM 3394 O O . THR A 1 436 ? -12.203 -4.789 -26.844 1 91.75 436 THR A O 1
ATOM 3397 N N . PRO A 1 437 ? -11.047 -6.68 -27.328 1 94.69 437 PRO A N 1
ATOM 3398 C CA . PRO A 1 437 ? -9.906 -6.203 -26.547 1 94.69 437 PRO A CA 1
ATOM 3399 C C . PRO A 1 437 ? -9.328 -4.891 -27.062 1 94.69 437 PRO A C 1
ATOM 3401 O O . PRO A 1 437 ? -9.289 -4.676 -28.281 1 94.69 437 PRO A O 1
ATOM 3404 N N . ARG A 1 438 ? -8.906 -4.066 -26.266 1 96.56 438 ARG A N 1
ATOM 3405 C CA . ARG A 1 438 ? -8.289 -2.797 -26.641 1 96.56 438 ARG A CA 1
ATOM 3406 C C . ARG A 1 438 ? -6.934 -3.023 -27.297 1 96.56 438 ARG A C 1
ATOM 3408 O O . ARG A 1 438 ? -6.207 -3.949 -26.938 1 96.56 438 ARG A O 1
ATOM 3415 N N . ALA A 1 439 ? -6.625 -2.137 -28.141 1 97.62 439 ALA A N 1
ATOM 3416 C CA . ALA A 1 439 ? -5.316 -2.17 -28.781 1 97.62 439 ALA A CA 1
ATOM 3417 C C . ALA A 1 439 ? -4.293 -1.358 -27.984 1 97.62 439 ALA A C 1
ATOM 3419 O O . ALA A 1 439 ? -4.656 -0.439 -27.25 1 97.62 439 ALA A O 1
ATOM 3420 N N . LEU A 1 440 ? -3.033 -1.729 -28.094 1 98.12 440 LEU A N 1
ATOM 3421 C CA . LEU A 1 440 ? -1.936 -1.061 -27.406 1 98.12 440 LEU A CA 1
ATOM 3422 C C . LEU A 1 440 ? -0.961 -0.445 -28.406 1 98.12 440 LEU A C 1
ATOM 3424 O O . LEU A 1 440 ? -0.604 -1.079 -29.406 1 98.12 440 LEU A O 1
ATOM 3428 N N . ASN A 1 441 ? -0.578 0.752 -28.172 1 98 441 ASN A N 1
ATOM 3429 C CA . ASN A 1 441 ? 0.431 1.413 -28.984 1 98 441 ASN A CA 1
ATOM 3430 C C . ASN A 1 441 ? 1.843 1.012 -28.578 1 98 441 ASN A C 1
ATOM 3432 O O . ASN A 1 441 ? 2.418 1.604 -27.656 1 98 441 ASN A O 1
ATOM 3436 N N . CYS A 1 442 ? 2.424 0.157 -29.25 1 97.56 442 CYS A N 1
ATOM 3437 C CA . CYS A 1 442 ? 3.738 -0.379 -28.922 1 97.56 442 CYS A CA 1
ATOM 3438 C C . CYS A 1 442 ? 4.82 0.679 -29.109 1 97.56 442 CYS A C 1
ATOM 3440 O O . CYS A 1 442 ? 5.855 0.636 -28.438 1 97.56 442 CYS A O 1
ATOM 3442 N N . ALA A 1 443 ? 4.566 1.649 -29.938 1 96.25 443 ALA A N 1
ATOM 3443 C CA . ALA A 1 443 ? 5.535 2.717 -30.172 1 96.25 443 ALA A CA 1
ATOM 3444 C C . ALA A 1 443 ? 5.75 3.561 -28.922 1 96.25 443 ALA A C 1
ATOM 3446 O O . ALA A 1 443 ? 6.855 4.047 -28.672 1 96.25 443 ALA A O 1
ATOM 3447 N N . THR A 1 444 ? 4.727 3.721 -28.25 1 96 444 THR A N 1
ATOM 3448 C CA . THR A 1 444 ? 4.832 4.484 -27.016 1 96 444 THR A CA 1
ATOM 3449 C C . THR A 1 444 ? 5.73 3.77 -26 1 96 444 THR A C 1
ATOM 3451 O O . THR A 1 444 ? 6.496 4.41 -25.281 1 96 444 THR A O 1
ATOM 3454 N N . LEU A 1 445 ? 5.699 2.465 -25.906 1 96.62 445 LEU A N 1
ATOM 3455 C CA . LEU A 1 445 ? 6.57 1.684 -25.031 1 96.62 445 LEU A CA 1
ATOM 3456 C C . LEU A 1 445 ? 8.031 1.842 -25.453 1 96.62 445 LEU A C 1
ATOM 3458 O O . LEU A 1 445 ? 8.906 1.98 -24.594 1 96.62 445 LEU A O 1
ATOM 3462 N N . GLN A 1 446 ? 8.203 1.85 -26.719 1 96.06 446 GLN A N 1
ATOM 3463 C CA . GLN A 1 446 ? 9.555 2.012 -27.234 1 96.06 446 GLN A CA 1
ATOM 3464 C C . GLN A 1 446 ? 10.133 3.375 -26.844 1 96.06 446 GLN A C 1
ATOM 3466 O O . GLN A 1 446 ? 11.305 3.48 -26.484 1 96.06 446 GLN A O 1
ATOM 3471 N N . LYS A 1 447 ? 9.344 4.359 -27 1 95.94 447 LYS A N 1
ATOM 3472 C CA . LYS A 1 447 ? 9.766 5.707 -26.641 1 95.94 447 LYS A CA 1
ATOM 3473 C C . LYS A 1 447 ? 10.148 5.781 -25.156 1 95.94 447 LYS A C 1
ATOM 3475 O O . LYS A 1 447 ? 11.141 6.422 -24.797 1 95.94 447 LYS A O 1
ATOM 3480 N N . LEU A 1 448 ? 9.391 5.137 -24.297 1 95.62 448 LEU A N 1
ATOM 3481 C CA . LEU A 1 448 ? 9.672 5.125 -22.875 1 95.62 448 LEU A CA 1
ATOM 3482 C C . LEU A 1 448 ? 11.016 4.465 -22.578 1 95.62 448 LEU A C 1
ATOM 3484 O O . LEU A 1 448 ? 11.781 4.941 -21.734 1 95.62 448 LEU A O 1
ATOM 3488 N N . LEU A 1 449 ? 11.289 3.354 -23.25 1 95.31 449 LEU A N 1
ATOM 3489 C CA . LEU A 1 449 ? 12.555 2.646 -23.078 1 95.31 449 LEU A CA 1
ATOM 3490 C C . LEU A 1 449 ? 13.727 3.52 -23.5 1 95.31 449 LEU A C 1
ATOM 3492 O O . LEU A 1 449 ? 14.75 3.582 -22.812 1 95.31 449 LEU A O 1
ATOM 3496 N N . LEU A 1 450 ? 13.539 4.188 -24.625 1 93.5 450 LEU A N 1
ATOM 3497 C CA . LEU A 1 450 ? 14.586 5.059 -25.156 1 93.5 450 LEU A CA 1
ATOM 3498 C C . LEU A 1 450 ? 14.891 6.195 -24.188 1 93.5 450 LEU A C 1
ATOM 3500 O O . LEU A 1 450 ? 16.062 6.5 -23.922 1 93.5 450 LEU A O 1
ATOM 3504 N N . ASP A 1 451 ? 13.898 6.75 -23.656 1 92.5 451 ASP A N 1
ATOM 3505 C CA . ASP A 1 451 ? 14.047 7.871 -22.734 1 92.5 451 ASP A CA 1
ATOM 3506 C C . ASP A 1 451 ? 14.734 7.438 -21.438 1 92.5 451 ASP A C 1
ATOM 3508 O O . ASP A 1 451 ? 15.398 8.242 -20.781 1 92.5 451 ASP A O 1
ATOM 3512 N N . GLY A 1 452 ? 14.562 6.203 -21.094 1 92.44 452 GLY A N 1
ATOM 3513 C CA . GLY A 1 452 ? 15.094 5.723 -19.828 1 92.44 452 GLY A CA 1
ATOM 3514 C C . GLY A 1 452 ? 16.312 4.832 -19.984 1 92.44 452 GLY A C 1
ATOM 3515 O O . GLY A 1 452 ? 16.578 3.975 -19.141 1 92.44 452 GLY A O 1
ATOM 3516 N N . LYS A 1 453 ? 16.922 4.879 -21.062 1 92.31 453 LYS A N 1
ATOM 3517 C CA . LYS A 1 453 ? 18.156 4.145 -21.359 1 92.31 453 LYS A CA 1
ATOM 3518 C C . LYS A 1 453 ? 17.922 2.637 -21.266 1 92.31 453 LYS A C 1
ATOM 3520 O O . LYS A 1 453 ? 18.766 1.909 -20.734 1 92.31 453 LYS A O 1
ATOM 3525 N N . PHE A 1 454 ? 16.734 2.188 -21.578 1 91.94 454 PHE A N 1
ATOM 3526 C CA . PHE A 1 454 ? 16.344 0.792 -21.734 1 91.94 454 PHE A CA 1
ATOM 3527 C C . PHE A 1 454 ? 16.406 0.053 -20.406 1 91.94 454 PHE A C 1
ATOM 3529 O O . PHE A 1 454 ? 16.656 -1.156 -20.359 1 91.94 454 PHE A O 1
ATOM 3536 N N . ARG A 1 455 ? 16.25 0.79 -19.328 1 93.56 455 ARG A N 1
ATOM 3537 C CA . ARG A 1 455 ? 16.266 0.167 -18 1 93.56 455 ARG A CA 1
ATOM 3538 C C . ARG A 1 455 ? 14.938 -0.502 -17.688 1 93.56 455 ARG A C 1
ATOM 3540 O O . ARG A 1 455 ? 13.875 0.1 -17.875 1 93.56 455 ARG A O 1
ATOM 3547 N N . VAL A 1 456 ? 14.977 -1.771 -17.344 1 96 456 VAL A N 1
ATOM 3548 C CA . VAL A 1 456 ? 13.828 -2.557 -16.906 1 96 456 VAL A CA 1
ATOM 3549 C C . VAL A 1 456 ? 14.156 -3.277 -15.602 1 96 456 VAL A C 1
ATOM 3551 O O . VAL A 1 456 ? 15.117 -4.051 -15.539 1 96 456 VAL A O 1
ATOM 3554 N N . SER A 1 457 ? 13.398 -2.945 -14.547 1 95.69 457 SER A N 1
ATOM 3555 C CA . SER A 1 457 ? 13.727 -3.6 -13.281 1 95.69 457 SER A CA 1
ATOM 3556 C C . SER A 1 457 ? 12.539 -3.584 -12.32 1 95.69 457 SER A C 1
ATOM 3558 O O . SER A 1 457 ? 11.797 -2.598 -12.258 1 95.69 457 SER A O 1
ATOM 3560 N N . ALA A 1 458 ? 12.453 -4.676 -11.602 1 95.5 458 ALA A N 1
ATOM 3561 C CA . ALA A 1 458 ? 11.453 -4.773 -10.539 1 95.5 458 ALA A CA 1
ATOM 3562 C C . ALA A 1 458 ? 11.945 -4.105 -9.258 1 95.5 458 ALA A C 1
ATOM 3564 O O . ALA A 1 458 ? 13.125 -4.215 -8.906 1 95.5 458 ALA A O 1
ATOM 3565 N N . LYS A 1 459 ? 11.125 -3.377 -8.617 1 92.5 459 LYS A N 1
ATOM 3566 C CA . LYS A 1 459 ? 11.344 -2.922 -7.246 1 92.5 459 LYS A CA 1
ATOM 3567 C C . LYS A 1 459 ? 10.484 -3.711 -6.262 1 92.5 459 LYS A C 1
ATOM 3569 O O . LYS A 1 459 ? 9.445 -3.227 -5.812 1 92.5 459 LYS A O 1
ATOM 3574 N N . GLY A 1 460 ? 11.016 -4.934 -5.953 1 92.06 460 GLY A N 1
ATOM 3575 C CA . GLY A 1 460 ? 10.188 -5.852 -5.18 1 92.06 460 GLY A CA 1
ATOM 3576 C C . GLY A 1 460 ? 8.914 -6.258 -5.898 1 92.06 460 GLY A C 1
ATOM 3577 O O . GLY A 1 460 ? 8.945 -6.59 -7.086 1 92.06 460 GLY A O 1
ATOM 3578 N N . LEU A 1 461 ? 7.848 -6.242 -5.109 1 93.31 461 LEU A N 1
ATOM 3579 C CA . LEU A 1 461 ? 6.535 -6.562 -5.66 1 93.31 461 LEU A CA 1
ATOM 3580 C C . LEU A 1 461 ? 5.68 -5.305 -5.781 1 93.31 461 LEU A C 1
ATOM 3582 O O . LEU A 1 461 ? 4.504 -5.383 -6.148 1 93.31 461 LEU A O 1
ATOM 3586 N N . ASP A 1 462 ? 6.293 -4.137 -5.609 1 92.19 462 ASP A N 1
ATOM 3587 C CA . ASP A 1 462 ? 5.508 -2.918 -5.453 1 92.19 462 ASP A CA 1
ATOM 3588 C C . ASP A 1 462 ? 5.508 -2.092 -6.734 1 92.19 462 ASP A C 1
ATOM 3590 O O . ASP A 1 462 ? 4.582 -1.316 -6.984 1 92.19 462 ASP A O 1
ATOM 3594 N N . ALA A 1 463 ? 6.574 -2.234 -7.477 1 96.19 463 ALA A N 1
ATOM 3595 C CA . ALA A 1 463 ? 6.68 -1.352 -8.633 1 96.19 463 ALA A CA 1
ATOM 3596 C C . ALA A 1 463 ? 7.527 -1.989 -9.734 1 96.19 463 ALA A C 1
ATOM 3598 O O . ALA A 1 463 ? 8.383 -2.832 -9.453 1 96.19 463 ALA A O 1
ATOM 3599 N N . LEU A 1 464 ? 7.273 -1.62 -10.93 1 98 464 LEU A N 1
ATOM 3600 C CA . LEU A 1 464 ? 8.039 -1.999 -12.109 1 98 464 LEU A CA 1
ATOM 3601 C C . LEU A 1 464 ? 8.586 -0.766 -12.828 1 98 464 LEU A C 1
ATOM 3603 O O . LEU A 1 464 ? 7.816 0.101 -13.25 1 98 464 LEU A O 1
ATOM 3607 N N . ARG A 1 465 ? 9.844 -0.672 -12.867 1 97.44 465 ARG A N 1
ATOM 3608 C CA . ARG A 1 465 ? 10.492 0.399 -13.625 1 97.44 465 ARG A CA 1
ATOM 3609 C C . ARG A 1 465 ? 10.609 0.035 -15.102 1 97.44 465 ARG A C 1
ATOM 3611 O O . ARG A 1 465 ? 11.125 -1.03 -15.445 1 97.44 465 ARG A O 1
ATOM 3618 N N . PHE A 1 466 ? 10.148 0.811 -15.945 1 97.88 466 PHE A N 1
ATOM 3619 C CA . PHE A 1 466 ? 10.227 0.681 -17.391 1 97.88 466 PHE A CA 1
ATOM 3620 C C . PHE A 1 466 ? 10.688 1.988 -18.031 1 97.88 466 PHE A C 1
ATOM 3622 O O . PHE A 1 466 ? 9.875 2.887 -18.266 1 97.88 466 PHE A O 1
ATOM 3629 N N . GLY A 1 467 ? 11.945 2.045 -18.281 1 96 467 GLY A N 1
ATOM 3630 C CA . GLY A 1 467 ? 12.531 3.326 -18.625 1 96 467 GLY A CA 1
ATOM 3631 C C . GLY A 1 467 ? 12.516 4.328 -17.484 1 96 467 GLY A C 1
ATOM 3632 O O . GLY A 1 467 ? 13.016 4.039 -16.406 1 96 467 GLY A O 1
ATOM 3633 N N . LYS A 1 468 ? 11.945 5.434 -17.719 1 93.19 468 LYS A N 1
ATOM 3634 C CA . LYS A 1 468 ? 11.867 6.465 -16.688 1 93.19 468 LYS A CA 1
ATOM 3635 C C . LYS A 1 468 ? 10.578 6.328 -15.875 1 93.19 468 LYS A C 1
ATOM 3637 O O . LYS A 1 468 ? 10.438 6.953 -14.82 1 93.19 468 LYS A O 1
ATOM 3642 N N . GLU A 1 469 ? 9.773 5.406 -16.359 1 94.25 469 GLU A N 1
ATOM 3643 C CA . GLU A 1 469 ? 8.453 5.277 -15.742 1 94.25 469 GLU A CA 1
ATOM 3644 C C . GLU A 1 469 ? 8.453 4.215 -14.648 1 94.25 469 GLU A C 1
ATOM 3646 O O . GLU A 1 469 ? 9.078 3.162 -14.797 1 94.25 469 GLU A O 1
ATOM 3651 N N . PHE A 1 470 ? 7.855 4.555 -13.523 1 94.44 470 PHE A N 1
ATOM 3652 C CA . PHE A 1 470 ? 7.582 3.592 -12.461 1 94.44 470 PHE A CA 1
ATOM 3653 C C . PHE A 1 470 ? 6.094 3.283 -12.383 1 94.44 470 PHE A C 1
ATOM 3655 O O . PHE A 1 470 ? 5.273 4.191 -12.234 1 94.44 470 PHE A O 1
ATOM 3662 N N . THR A 1 471 ? 5.797 2.074 -12.562 1 96.94 471 THR A N 1
ATOM 3663 C CA . THR A 1 471 ? 4.41 1.629 -12.477 1 96.94 471 THR A CA 1
ATOM 3664 C C . THR A 1 471 ? 4.129 1.003 -11.109 1 96.94 471 THR A C 1
ATOM 3666 O O . THR A 1 471 ? 4.77 0.023 -10.727 1 96.94 471 THR A O 1
ATOM 3669 N N . ASP A 1 472 ? 3.193 1.604 -10.438 1 95.94 472 ASP A N 1
ATOM 3670 C CA . ASP A 1 472 ? 2.781 1.067 -9.141 1 95.94 472 ASP A CA 1
ATOM 3671 C C . ASP A 1 472 ? 1.938 -0.193 -9.312 1 95.94 472 ASP A C 1
ATOM 3673 O O . ASP A 1 472 ? 0.854 -0.146 -9.898 1 95.94 472 ASP A O 1
ATOM 3677 N N . ILE A 1 473 ? 2.434 -1.295 -8.781 1 97.38 473 ILE A N 1
ATOM 3678 C CA . ILE A 1 473 ? 1.692 -2.545 -8.906 1 97.38 473 ILE A CA 1
ATOM 3679 C C . ILE A 1 473 ? 1.479 -3.162 -7.527 1 97.38 473 ILE A C 1
ATOM 3681 O O . ILE A 1 473 ? 1.354 -4.383 -7.398 1 97.38 473 ILE A O 1
ATOM 3685 N N . SER A 1 474 ? 1.47 -2.391 -6.492 1 94.19 474 SER A N 1
ATOM 3686 C CA . SER A 1 474 ? 1.365 -2.852 -5.113 1 94.19 474 SER A CA 1
ATOM 3687 C C . SER A 1 474 ? 0.009 -3.494 -4.848 1 94.19 474 SER A C 1
ATOM 3689 O O . SER A 1 474 ? -0.124 -4.324 -3.943 1 94.19 474 SER A O 1
ATOM 3691 N N . ALA A 1 475 ? -0.979 -3.137 -5.676 1 95.12 475 ALA A N 1
ATOM 3692 C CA . ALA A 1 475 ? -2.326 -3.664 -5.477 1 95.12 475 ALA A CA 1
ATOM 3693 C C . ALA A 1 475 ? -2.438 -5.094 -5.992 1 95.12 475 ALA A C 1
ATOM 3695 O O . ALA A 1 475 ? -3.404 -5.797 -5.688 1 95.12 475 ALA A O 1
ATOM 3696 N N . LEU A 1 476 ? -1.51 -5.555 -6.84 1 97.12 476 LEU A N 1
ATOM 3697 C CA . LEU A 1 476 ? -1.541 -6.902 -7.402 1 97.12 476 LEU A CA 1
ATOM 3698 C C . LEU A 1 476 ? -1.057 -7.926 -6.383 1 97.12 476 LEU A C 1
ATOM 3700 O O . LEU A 1 476 ? 0.093 -8.367 -6.438 1 97.12 476 LEU A O 1
ATOM 3704 N N . GLU A 1 477 ? -1.913 -8.461 -5.684 1 94.81 477 GLU A N 1
ATOM 3705 C CA . GLU A 1 477 ? -1.604 -9.273 -4.508 1 94.81 477 GLU A CA 1
ATOM 3706 C C . GLU A 1 477 ? -1.162 -10.672 -4.906 1 94.81 477 GLU A C 1
ATOM 3708 O O . GLU A 1 477 ? -0.563 -11.391 -4.102 1 94.81 477 GLU A O 1
ATOM 3713 N N . GLN A 1 478 ? -1.43 -11.055 -6.094 1 97.25 478 GLN A N 1
ATOM 3714 C CA . GLN A 1 478 ? -1.16 -12.438 -6.473 1 97.25 478 GLN A CA 1
ATOM 3715 C C . GLN A 1 478 ? 0.274 -12.602 -6.965 1 97.25 478 GLN A C 1
ATOM 3717 O O . GLN A 1 478 ? 0.749 -13.727 -7.145 1 97.25 478 GLN A O 1
ATOM 3722 N N . LEU A 1 479 ? 1.007 -11.523 -7.203 1 97.38 479 LEU A N 1
ATOM 3723 C CA . LEU A 1 479 ? 2.426 -11.633 -7.523 1 97.38 479 LEU A CA 1
ATOM 3724 C C . LEU A 1 479 ? 3.217 -12.141 -6.32 1 97.38 479 LEU A C 1
ATOM 3726 O O . LEU A 1 479 ? 3.051 -11.633 -5.207 1 97.38 479 LEU A O 1
ATOM 3730 N N . GLN A 1 480 ? 4.148 -13.141 -6.539 1 95.88 480 GLN A N 1
ATOM 3731 C CA . GLN A 1 480 ? 4.793 -13.812 -5.418 1 95.88 480 GLN A CA 1
ATOM 3732 C C . GLN A 1 480 ? 6.297 -13.547 -5.41 1 95.88 480 GLN A C 1
ATOM 3734 O O . GLN A 1 480 ? 6.969 -13.789 -4.402 1 95.88 480 GLN A O 1
ATOM 3739 N N . SER A 1 481 ? 6.801 -13.008 -6.57 1 96.56 481 SER A N 1
ATOM 3740 C CA . SER A 1 481 ? 8.25 -12.828 -6.664 1 96.56 481 SER A CA 1
ATOM 3741 C C . SER A 1 481 ? 8.602 -11.633 -7.547 1 96.56 481 SER A C 1
ATOM 3743 O O . SER A 1 481 ? 7.902 -11.352 -8.523 1 96.56 481 SER A O 1
ATOM 3745 N N . SER A 1 482 ? 9.688 -11.031 -7.18 1 97.31 482 SER A N 1
ATOM 3746 C CA . SER A 1 482 ? 10.195 -9.969 -8.031 1 97.31 482 SER A CA 1
ATOM 3747 C C . SER A 1 482 ? 10.617 -10.5 -9.398 1 97.31 482 SER A C 1
ATOM 3749 O O . SER A 1 482 ? 10.641 -9.758 -10.383 1 97.31 482 SER A O 1
ATOM 3751 N N . SER A 1 483 ? 10.938 -11.797 -9.453 1 98.19 483 SER A N 1
ATOM 3752 C CA . SER A 1 483 ? 11.312 -12.422 -10.719 1 98.19 483 SER A CA 1
ATOM 3753 C C . SER A 1 483 ? 10.156 -12.383 -11.711 1 98.19 483 SER A C 1
ATOM 3755 O O . SER A 1 483 ? 10.367 -12.25 -12.922 1 98.19 483 SER A O 1
ATOM 3757 N N . GLU A 1 484 ? 8.953 -12.516 -11.211 1 98.31 484 GLU A N 1
ATOM 3758 C CA . GLU A 1 484 ? 7.777 -12.367 -12.062 1 98.31 484 GLU A CA 1
ATOM 3759 C C . GLU A 1 484 ? 7.668 -10.945 -12.617 1 98.31 484 GLU A C 1
ATOM 3761 O O . GLU A 1 484 ? 7.398 -10.758 -13.805 1 98.31 484 GLU A O 1
ATOM 3766 N N . VAL A 1 485 ? 7.906 -10.023 -11.742 1 98.5 485 VAL A N 1
ATOM 3767 C CA . VAL A 1 485 ? 7.801 -8.617 -12.109 1 98.5 485 VAL A CA 1
ATOM 3768 C C . VAL A 1 485 ? 8.859 -8.281 -13.164 1 98.5 485 VAL A C 1
ATOM 3770 O O . VAL A 1 485 ? 8.57 -7.586 -14.141 1 98.5 485 VAL A O 1
ATOM 3773 N N . ASN A 1 486 ? 10.07 -8.797 -12.945 1 98.25 486 ASN A N 1
ATOM 3774 C CA . ASN A 1 486 ? 11.109 -8.617 -13.953 1 98.25 486 ASN A CA 1
ATOM 3775 C C . ASN A 1 486 ? 10.68 -9.172 -15.305 1 98.25 486 ASN A C 1
ATOM 3777 O O . ASN A 1 486 ? 10.852 -8.516 -16.328 1 98.25 486 ASN A O 1
ATOM 3781 N N . ALA A 1 487 ? 10.141 -10.336 -15.25 1 98.38 487 ALA A N 1
ATOM 3782 C CA . ALA A 1 487 ? 9.727 -10.977 -16.5 1 98.38 487 ALA A CA 1
ATOM 3783 C C . ALA A 1 487 ? 8.625 -10.18 -17.188 1 98.38 487 ALA A C 1
ATOM 3785 O O . ALA A 1 487 ? 8.586 -10.086 -18.422 1 98.38 487 ALA A O 1
ATOM 3786 N N . ILE A 1 488 ? 7.715 -9.586 -16.438 1 98.56 488 ILE A N 1
ATOM 3787 C CA . ILE A 1 488 ? 6.668 -8.727 -16.984 1 98.56 488 ILE A CA 1
ATOM 3788 C C . ILE A 1 488 ? 7.297 -7.543 -17.719 1 98.56 488 ILE A C 1
ATOM 3790 O O . ILE A 1 488 ? 6.891 -7.207 -18.828 1 98.56 488 ILE A O 1
ATOM 3794 N N . GLY A 1 489 ? 8.289 -6.965 -17.078 1 98.38 489 GLY A N 1
ATOM 3795 C CA . GLY A 1 489 ? 9 -5.875 -17.734 1 98.38 489 GLY A CA 1
ATOM 3796 C C . GLY A 1 489 ? 9.602 -6.273 -19.062 1 98.38 489 GLY A C 1
ATOM 3797 O O . GLY A 1 489 ? 9.516 -5.523 -20.047 1 98.38 489 GLY A O 1
ATOM 3798 N N . TRP A 1 490 ? 10.141 -7.426 -19.109 1 97.44 490 TRP A N 1
ATOM 3799 C CA . TRP A 1 490 ? 10.789 -7.871 -20.344 1 97.44 490 TRP A CA 1
ATOM 3800 C C . TRP A 1 490 ? 9.75 -8.281 -21.391 1 97.44 490 TRP A C 1
ATOM 3802 O O . TRP A 1 490 ? 10.016 -8.211 -22.594 1 97.44 490 TRP A O 1
ATOM 3812 N N . LEU A 1 491 ? 8.578 -8.711 -20.969 1 97.62 491 LEU A N 1
ATOM 3813 C CA . LEU A 1 491 ? 7.473 -8.891 -21.906 1 97.62 491 LEU A CA 1
ATOM 3814 C C . LEU A 1 491 ? 7.094 -7.574 -22.562 1 97.62 491 LEU A C 1
ATOM 3816 O O . LEU A 1 491 ? 6.863 -7.523 -23.766 1 97.62 491 LEU A O 1
ATOM 3820 N N . TRP A 1 492 ? 7.02 -6.508 -21.672 1 97.75 492 TRP A N 1
ATOM 3821 C CA . TRP A 1 492 ? 6.742 -5.18 -22.203 1 97.75 492 TRP A CA 1
ATOM 3822 C C . TRP A 1 492 ? 7.801 -4.766 -23.234 1 97.75 492 TRP A C 1
ATOM 3824 O O . TRP A 1 492 ? 7.488 -4.137 -24.234 1 97.75 492 TRP A O 1
ATOM 3834 N N . PHE A 1 493 ? 9.031 -5.137 -22.938 1 97.44 493 PHE A N 1
ATOM 3835 C CA . PHE A 1 493 ? 10.148 -4.855 -23.844 1 97.44 493 PHE A CA 1
ATOM 3836 C C . PHE A 1 493 ? 9.93 -5.504 -25.203 1 97.44 493 PHE A C 1
ATOM 3838 O O . PHE A 1 493 ? 10.156 -4.879 -26.234 1 97.44 493 PHE A O 1
ATOM 3845 N N . GLN A 1 494 ? 9.492 -6.742 -25.188 1 96.62 494 GLN A N 1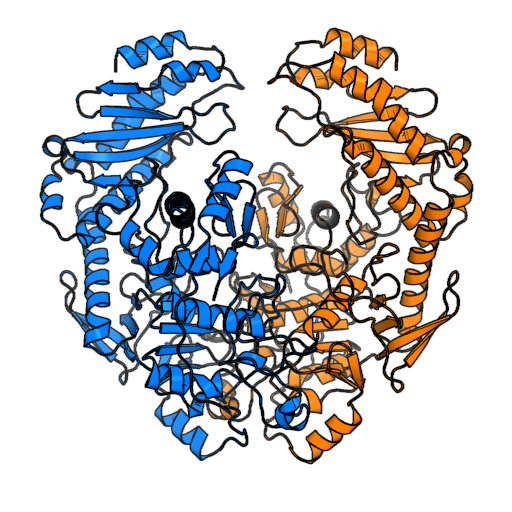
ATOM 3846 C CA . GLN A 1 494 ? 9.211 -7.453 -26.438 1 96.62 494 GLN A CA 1
ATOM 3847 C C . GLN A 1 494 ? 8.047 -6.816 -27.172 1 96.62 494 GLN A C 1
ATOM 3849 O O . GLN A 1 494 ? 8.086 -6.688 -28.406 1 96.62 494 GLN A O 1
ATOM 3854 N N . LEU A 1 495 ? 7.031 -6.418 -26.469 1 97.06 495 LEU A N 1
ATOM 3855 C CA . LEU A 1 495 ? 5.918 -5.711 -27.094 1 97.06 495 LEU A CA 1
ATOM 3856 C C . LEU A 1 495 ? 6.398 -4.441 -27.781 1 97.06 495 LEU A C 1
ATOM 3858 O O . LEU A 1 495 ? 5.934 -4.117 -28.875 1 97.06 495 LEU A O 1
ATOM 3862 N N . ALA A 1 496 ? 7.305 -3.781 -27.109 1 96.75 496 ALA A N 1
ATOM 3863 C CA . ALA A 1 496 ? 7.82 -2.506 -27.609 1 96.75 496 ALA A CA 1
ATOM 3864 C C . ALA A 1 496 ? 8.516 -2.684 -28.953 1 96.75 496 ALA A C 1
ATOM 3866 O O . ALA A 1 496 ? 8.664 -1.722 -29.703 1 96.75 496 ALA A O 1
ATOM 3867 N N . GLN A 1 497 ? 8.938 -3.891 -29.203 1 95 497 GLN A N 1
ATOM 3868 C CA . GLN A 1 497 ? 9.656 -4.152 -30.438 1 95 497 GLN A CA 1
ATOM 3869 C C . GLN A 1 497 ? 8.695 -4.332 -31.609 1 95 497 GLN A C 1
ATOM 3871 O O . GLN A 1 497 ? 9.109 -4.309 -32.781 1 95 497 GLN A O 1
ATOM 3876 N N . LEU A 1 498 ? 7.461 -4.496 -31.297 1 95.19 498 LEU A N 1
ATOM 3877 C CA . LEU A 1 498 ? 6.465 -4.637 -32.375 1 95.19 498 LEU A CA 1
ATOM 3878 C C . LEU A 1 498 ? 6.152 -3.285 -33 1 95.19 498 LEU A C 1
ATOM 3880 O O . LEU A 1 498 ? 6.172 -2.256 -32.312 1 95.19 498 LEU A O 1
ATOM 3884 N N . PRO A 1 499 ? 5.848 -3.279 -34.281 1 93.25 499 PRO A N 1
ATOM 3885 C CA . PRO A 1 499 ? 5.543 -2.008 -34.93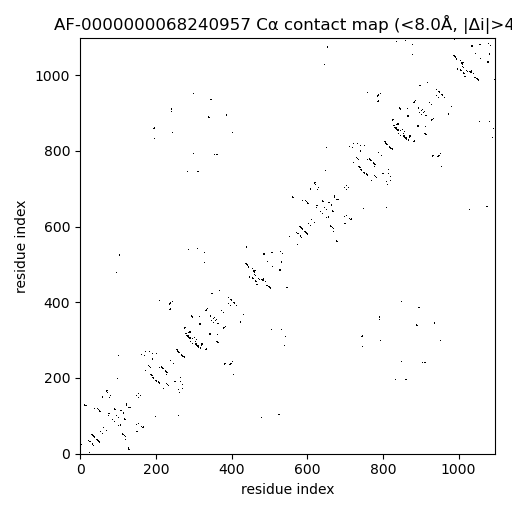8 1 93.25 499 PRO A CA 1
ATOM 3886 C C . PRO A 1 499 ? 4.113 -1.537 -34.688 1 93.25 499 PRO A C 1
ATOM 3888 O O . PRO A 1 499 ? 3.172 -2.332 -34.781 1 93.25 499 PRO A O 1
ATOM 3891 N N . GLY A 1 500 ? 3.943 -0.393 -34.406 1 94 500 GLY A N 1
ATOM 3892 C CA . GLY A 1 500 ? 2.637 0.244 -34.344 1 94 500 GLY A CA 1
ATOM 3893 C C . GLY A 1 500 ? 1.766 -0.287 -33.25 1 94 500 GLY A C 1
ATOM 3894 O O . GLY A 1 500 ? 2.199 -0.351 -32.094 1 94 500 GLY A O 1
ATOM 3895 N N . TRP A 1 501 ? 0.523 -0.645 -33.625 1 96.25 501 TRP A N 1
ATOM 3896 C CA . TRP A 1 501 ? -0.483 -1.062 -32.656 1 96.25 501 TRP A CA 1
ATOM 3897 C C . TRP A 1 501 ? -0.624 -2.582 -32.656 1 96.25 501 TRP A C 1
ATOM 3899 O O . TRP A 1 501 ? -0.551 -3.23 -33.688 1 96.25 501 TRP A O 1
ATOM 3909 N N . THR A 1 502 ? -0.723 -3.117 -31.516 1 96.69 502 THR A N 1
ATOM 3910 C CA . THR A 1 502 ? -1.146 -4.504 -31.375 1 96.69 502 THR A CA 1
ATOM 3911 C C . THR A 1 502 ? -2.605 -4.582 -30.922 1 96.69 502 THR A C 1
ATOM 3913 O O . THR A 1 502 ? -2.979 -4.027 -29.891 1 96.69 502 THR A O 1
ATOM 3916 N N . ASP A 1 503 ? -3.414 -5.332 -31.641 1 95.38 503 ASP A N 1
ATOM 3917 C CA . ASP A 1 503 ? -4.859 -5.355 -31.438 1 95.38 503 ASP A CA 1
ATOM 3918 C C . ASP A 1 503 ? -5.227 -6.129 -30.172 1 95.38 503 ASP A C 1
ATOM 3920 O O . ASP A 1 503 ? -6.285 -5.906 -29.578 1 95.38 503 ASP A O 1
ATOM 3924 N N . ASN A 1 504 ? -4.371 -7.051 -29.859 1 96.75 504 ASN A N 1
ATOM 3925 C CA . ASN A 1 504 ? -4.629 -7.879 -28.688 1 96.75 504 ASN A CA 1
ATOM 3926 C C . ASN A 1 504 ? -3.346 -8.156 -27.906 1 96.75 504 ASN A C 1
ATOM 3928 O O . ASN A 1 504 ? -2.74 -9.219 -28.062 1 96.75 504 ASN A O 1
ATOM 3932 N N . PRO A 1 505 ? -3.008 -7.242 -27.047 1 97.38 505 PRO A N 1
ATOM 3933 C CA . PRO A 1 505 ? -1.752 -7.398 -26.312 1 97.38 505 PRO A CA 1
ATOM 3934 C C . PRO A 1 505 ? -1.715 -8.68 -25.469 1 97.38 505 PRO A C 1
ATOM 3936 O O . PRO A 1 505 ? -0.651 -9.281 -25.312 1 97.38 505 PRO A O 1
ATOM 3939 N N . ALA A 1 506 ? -2.822 -9.133 -24.938 1 97.38 506 ALA A N 1
ATOM 3940 C CA . ALA A 1 506 ? -2.865 -10.383 -24.172 1 97.38 506 ALA A CA 1
ATOM 3941 C C . ALA A 1 506 ? -2.465 -11.57 -25.031 1 97.38 506 ALA A C 1
ATOM 3943 O O . ALA A 1 506 ? -1.664 -12.406 -24.609 1 97.38 506 ALA A O 1
ATOM 3944 N N . LYS A 1 507 ? -2.998 -11.625 -26.219 1 96.94 507 LYS A N 1
ATOM 3945 C CA . LYS A 1 507 ? -2.666 -12.703 -27.156 1 96.94 507 LYS A CA 1
ATOM 3946 C C . LYS A 1 507 ? -1.207 -12.617 -27.594 1 96.94 507 LYS A C 1
ATOM 3948 O O . LYS A 1 507 ? -0.532 -13.648 -27.703 1 96.94 507 LYS A O 1
ATOM 3953 N N . ALA A 1 508 ? -0.779 -11.414 -27.828 1 97.06 508 ALA A N 1
ATOM 3954 C CA . ALA A 1 508 ? 0.618 -11.227 -28.219 1 97.06 508 ALA A CA 1
ATOM 3955 C C . ALA A 1 508 ? 1.559 -11.742 -27.141 1 97.06 508 ALA A C 1
ATOM 3957 O O . ALA A 1 508 ? 2.512 -12.469 -27.422 1 97.06 508 ALA A O 1
ATOM 3958 N N . MET A 1 509 ? 1.272 -11.398 -25.922 1 97.25 509 MET A N 1
ATOM 3959 C CA . MET A 1 509 ? 2.123 -11.836 -24.812 1 97.25 509 MET A CA 1
ATOM 3960 C C . MET A 1 509 ? 2.004 -13.336 -24.594 1 97.25 509 MET A C 1
ATOM 3962 O O . MET A 1 509 ? 2.975 -13.992 -24.203 1 97.25 509 MET A O 1
ATOM 3966 N N . THR A 1 510 ? 0.841 -13.898 -24.812 1 97.19 510 THR A N 1
ATOM 3967 C CA . THR A 1 510 ? 0.668 -15.344 -24.719 1 97.19 510 THR A CA 1
ATOM 3968 C C . THR A 1 510 ? 1.599 -16.062 -25.688 1 97.19 510 THR A C 1
ATOM 3970 O O . THR A 1 510 ? 2.244 -17.047 -25.328 1 97.19 510 THR A O 1
ATOM 3973 N N . LYS A 1 511 ? 1.683 -15.562 -26.844 1 96.31 511 LYS A N 1
ATOM 3974 C CA . LYS A 1 511 ? 2.557 -16.156 -27.844 1 96.31 511 LYS A CA 1
ATOM 3975 C C . LYS A 1 511 ? 4.023 -16.047 -27.438 1 96.31 511 LYS A C 1
ATOM 3977 O O . LYS A 1 511 ? 4.793 -16.984 -27.641 1 96.31 511 LYS A O 1
ATOM 3982 N N . MET A 1 512 ? 4.348 -14.984 -26.844 1 96.19 512 MET A N 1
ATOM 3983 C CA . MET A 1 512 ? 5.723 -14.766 -26.406 1 96.19 512 MET A CA 1
ATOM 3984 C C . MET A 1 512 ? 6.113 -15.742 -25.312 1 96.19 512 MET A C 1
ATOM 3986 O O . MET A 1 512 ? 7.289 -16.078 -25.156 1 96.19 512 MET A O 1
ATOM 3990 N N . LEU A 1 513 ? 5.148 -16.203 -24.547 1 96.44 513 LEU A N 1
ATOM 3991 C CA . LEU A 1 513 ? 5.434 -17.047 -23.391 1 96.44 513 LEU A CA 1
ATOM 3992 C C . LEU A 1 513 ? 5.312 -18.516 -23.75 1 96.44 513 LEU A C 1
ATOM 3994 O O . LEU A 1 513 ? 5.5 -19.391 -22.906 1 96.44 513 LEU A O 1
ATOM 3998 N N . GLU A 1 514 ? 5.059 -18.828 -25 1 94 514 GLU A N 1
ATOM 3999 C CA . GLU A 1 514 ? 4.953 -20.219 -25.438 1 94 514 GLU A CA 1
ATOM 4000 C C . GLU A 1 514 ? 6.332 -20.859 -25.578 1 94 514 GLU A C 1
ATOM 4002 O O . GLU A 1 514 ? 7.316 -20.172 -25.844 1 94 514 GLU A O 1
ATOM 4007 N N . GLY A 1 515 ? 6.352 -22.141 -25.281 1 91.56 515 GLY A N 1
ATOM 4008 C CA . GLY A 1 515 ? 7.598 -22.875 -25.438 1 91.56 515 GLY A CA 1
ATOM 4009 C C . GLY A 1 515 ? 8.68 -22.422 -24.484 1 91.56 515 GLY A C 1
ATOM 4010 O O . GLY A 1 515 ? 8.445 -22.344 -23.266 1 91.56 515 GLY A O 1
ATOM 4011 N N . ASP A 1 516 ? 9.906 -22.25 -25.062 1 91.88 516 ASP A N 1
ATOM 4012 C CA . ASP A 1 516 ? 11.016 -21.75 -24.25 1 91.88 516 ASP A CA 1
ATOM 4013 C C . ASP A 1 516 ? 10.938 -20.234 -24.109 1 91.88 516 ASP A C 1
ATOM 4015 O O . ASP A 1 516 ? 11.758 -19.5 -24.688 1 91.88 516 ASP A O 1
ATOM 4019 N N . TRP A 1 517 ? 10.094 -19.828 -23.25 1 94.56 517 TRP A N 1
ATOM 4020 C CA . TRP A 1 517 ? 9.695 -18.422 -23.125 1 94.56 517 TRP A CA 1
ATOM 4021 C C . TRP A 1 517 ? 10.891 -17.547 -22.766 1 94.56 517 TRP A C 1
ATOM 4023 O O . TRP A 1 517 ? 10.945 -16.375 -23.172 1 94.56 517 TRP A O 1
ATOM 4033 N N . TYR A 1 518 ? 11.891 -18.094 -22.047 1 93.94 518 TYR A N 1
ATOM 4034 C CA . TYR A 1 518 ? 13.008 -17.312 -21.516 1 93.94 518 TYR A CA 1
ATOM 4035 C C . TYR A 1 518 ? 14.023 -17 -22.609 1 93.94 518 TYR A C 1
ATOM 4037 O O . TYR A 1 518 ? 14.898 -16.156 -22.438 1 93.94 518 TYR A O 1
ATOM 4045 N N . GLN A 1 519 ? 13.922 -17.641 -23.719 1 91.62 519 GLN A N 1
ATOM 4046 C CA . GLN A 1 519 ? 14.891 -17.453 -24.797 1 91.62 519 GLN A CA 1
ATOM 4047 C C . GLN A 1 519 ? 14.781 -16.062 -25.406 1 91.62 519 GLN A C 1
ATOM 4049 O O . GLN A 1 519 ? 15.75 -15.531 -25.953 1 91.62 519 GLN A O 1
ATOM 4054 N N . ALA A 1 520 ? 13.594 -15.508 -25.281 1 88.38 520 ALA A N 1
ATOM 4055 C CA . ALA A 1 520 ? 13.375 -14.172 -25.828 1 88.38 520 ALA A CA 1
ATOM 4056 C C . ALA A 1 520 ? 13.734 -13.102 -24.812 1 88.38 520 ALA A C 1
ATOM 4058 O O . ALA A 1 520 ? 13.586 -11.906 -25.078 1 88.38 520 ALA A O 1
ATOM 4059 N N . MET A 1 521 ? 14.266 -13.484 -23.719 1 93.69 521 MET A N 1
ATOM 4060 C CA . MET A 1 521 ? 14.625 -12.57 -22.625 1 93.69 521 MET A CA 1
ATOM 4061 C C . MET A 1 521 ? 16.125 -12.648 -22.328 1 93.69 521 MET A C 1
ATOM 4063 O O . MET A 1 521 ? 16.812 -13.516 -22.859 1 93.69 521 MET A O 1
ATOM 4067 N N . PRO A 1 522 ? 16.625 -11.672 -21.594 1 93.88 522 PRO A N 1
ATOM 4068 C CA . PRO A 1 522 ? 18.047 -11.727 -21.266 1 93.88 522 PRO A CA 1
ATOM 4069 C C . PRO A 1 522 ? 18.406 -12.953 -20.422 1 93.88 522 PRO A C 1
ATOM 4071 O O . PRO A 1 522 ? 17.547 -13.508 -19.719 1 93.88 522 PRO A O 1
ATOM 4074 N N . ASN A 1 523 ? 19.641 -13.297 -20.547 1 93.81 523 ASN A N 1
ATOM 4075 C CA . ASN A 1 523 ? 20.125 -14.438 -19.781 1 93.81 523 ASN A CA 1
ATOM 4076 C C . ASN A 1 523 ? 20.266 -14.086 -18.297 1 93.81 523 ASN A C 1
ATOM 4078 O O . ASN A 1 523 ? 21.359 -14.172 -17.734 1 93.81 523 ASN A O 1
ATOM 4082 N N . HIS A 1 524 ? 19.172 -13.734 -17.766 1 95.81 524 HIS A N 1
ATOM 4083 C CA . HIS A 1 524 ? 19.125 -13.391 -16.344 1 95.81 524 HIS A CA 1
ATOM 4084 C C . HIS A 1 524 ? 18.562 -14.547 -15.531 1 95.81 524 HIS A C 1
ATOM 4086 O O . HIS A 1 524 ? 17.703 -15.305 -16.016 1 95.81 524 HIS A O 1
ATOM 4092 N N . GLY A 1 525 ? 19.062 -14.719 -14.383 1 97.56 525 GLY A N 1
ATOM 4093 C CA . GLY A 1 525 ? 18.609 -15.805 -13.523 1 97.56 525 GLY A CA 1
ATOM 4094 C C . GLY A 1 525 ? 17.453 -15.406 -12.617 1 97.56 525 GLY A C 1
ATOM 4095 O O . GLY A 1 525 ? 16.938 -16.234 -11.867 1 97.56 525 GLY A O 1
ATOM 4096 N N . ASP A 1 526 ? 17.031 -14.18 -12.703 1 97.56 526 ASP A N 1
ATOM 4097 C CA . ASP A 1 526 ? 15.984 -13.68 -11.812 1 97.56 526 ASP A CA 1
ATOM 4098 C C . ASP A 1 526 ? 14.719 -13.344 -12.602 1 97.56 526 ASP A C 1
ATOM 4100 O O . ASP A 1 526 ? 14.141 -12.266 -12.414 1 97.56 526 ASP A O 1
ATOM 4104 N N . LEU A 1 527 ? 14.328 -14.266 -13.5 1 98.31 527 LEU A N 1
ATOM 4105 C CA . LEU A 1 527 ? 13.062 -14.195 -14.219 1 98.31 527 LEU A CA 1
ATOM 4106 C C . LEU A 1 527 ? 12.18 -15.398 -13.891 1 98.31 527 LEU A C 1
ATOM 4108 O O . LEU A 1 527 ? 12.688 -16.5 -13.695 1 98.31 527 LEU A O 1
ATOM 4112 N N . ALA A 1 528 ? 10.938 -15.172 -13.82 1 98.38 528 ALA A N 1
ATOM 4113 C CA . ALA A 1 528 ? 9.938 -16.219 -13.641 1 98.38 528 ALA A CA 1
ATOM 4114 C C . ALA A 1 528 ? 8.727 -15.992 -14.531 1 98.38 528 ALA A C 1
ATOM 4116 O O . ALA A 1 528 ? 8.273 -14.859 -14.695 1 98.38 528 ALA A O 1
ATOM 4117 N N . LYS A 1 529 ? 8.266 -17.047 -15.133 1 98.06 529 LYS A N 1
ATOM 4118 C CA . LYS A 1 529 ? 7.16 -16.938 -16.078 1 98.06 529 LYS A CA 1
ATOM 4119 C C . LYS A 1 529 ? 5.922 -16.344 -15.422 1 98.06 529 LYS A C 1
ATOM 4121 O O . LYS A 1 529 ? 5.371 -16.922 -14.484 1 98.06 529 LYS A O 1
ATOM 4126 N N . PRO A 1 530 ? 5.492 -15.18 -15.875 1 97.75 530 PRO A N 1
ATOM 4127 C CA . PRO A 1 530 ? 4.301 -14.57 -15.281 1 97.75 530 PRO A CA 1
ATOM 4128 C C . PRO A 1 530 ? 3.002 -15.086 -15.898 1 97.75 530 PRO A C 1
ATOM 4130 O O . PRO A 1 530 ? 3.023 -15.672 -16.984 1 97.75 530 PRO A O 1
ATOM 4133 N N . ARG A 1 531 ? 1.907 -14.914 -15.188 1 97.69 531 ARG A N 1
ATOM 4134 C CA . ARG A 1 531 ? 0.595 -15.125 -15.789 1 97.69 531 ARG A CA 1
ATOM 4135 C C . ARG A 1 531 ? 0.214 -13.961 -16.703 1 97.69 531 ARG A C 1
ATOM 4137 O O . ARG A 1 531 ? 0.587 -12.812 -16.438 1 97.69 531 ARG A O 1
ATOM 4144 N N . ILE A 1 532 ? -0.535 -14.258 -17.703 1 97.94 532 ILE A N 1
ATOM 4145 C CA . ILE A 1 532 ? -0.964 -13.219 -18.641 1 97.94 532 ILE A CA 1
ATOM 4146 C C . ILE A 1 532 ? -1.855 -12.211 -17.922 1 97.94 532 ILE A C 1
ATOM 4148 O O . ILE A 1 532 ? -1.755 -11.008 -18.156 1 97.94 532 ILE A O 1
ATOM 4152 N N . LEU A 1 533 ? -2.709 -12.672 -17.031 1 98.44 533 LEU A N 1
ATOM 4153 C CA . LEU A 1 533 ? -3.592 -11.805 -16.25 1 98.44 533 LEU A CA 1
ATOM 4154 C C . LEU A 1 533 ? -2.791 -10.773 -15.469 1 98.44 533 LEU A C 1
ATOM 4156 O O . LEU A 1 533 ? -3.156 -9.602 -15.43 1 98.44 533 LEU A O 1
ATOM 4160 N N . ASP A 1 534 ? -1.659 -11.219 -14.914 1 98.5 534 ASP A N 1
ATOM 4161 C CA . ASP A 1 534 ? -0.82 -10.328 -14.125 1 98.5 534 ASP A CA 1
ATOM 4162 C C . ASP A 1 534 ? -0.069 -9.344 -15.023 1 98.5 534 ASP A C 1
ATOM 4164 O O . ASP A 1 534 ? 0.073 -8.164 -14.68 1 98.5 534 ASP A O 1
ATOM 4168 N N . ALA A 1 535 ? 0.386 -9.82 -16.109 1 98.5 535 ALA A N 1
ATOM 4169 C CA . ALA A 1 535 ? 1.106 -8.969 -17.047 1 98.5 535 ALA A CA 1
ATOM 4170 C C . ALA A 1 535 ? 0.207 -7.852 -17.562 1 98.5 535 ALA A C 1
ATOM 4172 O O . ALA A 1 535 ? 0.62 -6.691 -17.641 1 98.5 535 ALA A O 1
ATOM 4173 N N . MET A 1 536 ? -1.011 -8.219 -17.922 1 98.56 536 MET A N 1
ATOM 4174 C CA . MET A 1 536 ? -1.963 -7.234 -18.422 1 98.56 536 MET A CA 1
ATOM 4175 C C . MET A 1 536 ? -2.379 -6.262 -17.328 1 98.56 536 MET A C 1
ATOM 4177 O O . MET A 1 536 ? -2.529 -5.066 -17.578 1 98.56 536 MET A O 1
ATOM 4181 N N . ALA A 1 537 ? -2.625 -6.809 -16.141 1 98.69 537 ALA A N 1
ATOM 4182 C CA . ALA A 1 537 ? -2.996 -5.945 -15.023 1 98.69 537 ALA A CA 1
ATOM 4183 C C . ALA A 1 537 ? -1.923 -4.891 -14.766 1 98.69 537 ALA A C 1
ATOM 4185 O O . ALA A 1 537 ? -2.236 -3.725 -14.516 1 98.69 537 ALA A O 1
ATOM 4186 N N . ALA A 1 538 ? -0.648 -5.324 -14.797 1 98.62 538 ALA A N 1
ATOM 4187 C CA . ALA A 1 538 ? 0.46 -4.387 -14.617 1 98.62 538 ALA A CA 1
ATOM 4188 C C . ALA A 1 538 ? 0.492 -3.355 -15.742 1 98.62 538 ALA A C 1
ATOM 4190 O O . ALA A 1 538 ? 0.654 -2.16 -15.484 1 98.62 538 ALA A O 1
ATOM 4191 N N . LEU A 1 539 ? 0.301 -3.787 -16.953 1 98.44 539 LEU A N 1
ATOM 4192 C CA . LEU A 1 539 ? 0.332 -2.9 -18.109 1 98.44 539 LEU A CA 1
ATOM 4193 C C . LEU A 1 539 ? -0.767 -1.849 -18.016 1 98.44 539 LEU A C 1
ATOM 4195 O O . LEU A 1 539 ? -0.545 -0.683 -18.344 1 98.44 539 LEU A O 1
ATOM 4199 N N . ASN A 1 540 ? -1.937 -2.254 -17.594 1 98.44 540 ASN A N 1
ATOM 4200 C CA . ASN A 1 540 ? -3.078 -1.356 -17.453 1 98.44 540 ASN A CA 1
ATOM 4201 C C . ASN A 1 540 ? -2.809 -0.274 -16.406 1 98.44 540 ASN A C 1
ATOM 4203 O O . ASN A 1 540 ? -3.508 0.74 -16.359 1 98.44 540 ASN A O 1
ATOM 4207 N N . ARG A 1 541 ? -1.791 -0.411 -15.602 1 98 541 ARG A N 1
ATOM 4208 C CA . ARG A 1 541 ? -1.487 0.524 -14.523 1 98 541 ARG A CA 1
ATOM 4209 C C . ARG A 1 541 ? -0.348 1.459 -14.914 1 98 541 ARG A C 1
ATOM 4211 O O . ARG A 1 541 ? 0.023 2.35 -14.148 1 98 541 ARG A O 1
ATOM 4218 N N . MET A 1 542 ? 0.229 1.223 -16.094 1 97.5 542 MET A N 1
ATOM 4219 C CA . MET A 1 542 ? 1.237 2.15 -16.594 1 97.5 542 MET A CA 1
ATOM 4220 C C . MET A 1 542 ? 0.595 3.451 -17.062 1 97.5 542 MET A C 1
ATOM 4222 O O . MET A 1 542 ? -0.106 3.473 -18.062 1 97.5 542 MET A O 1
ATOM 4226 N N . ARG A 1 543 ? 0.838 4.52 -16.422 1 96.38 543 ARG A N 1
ATOM 4227 C CA . ARG A 1 543 ? 0.146 5.785 -16.641 1 96.38 543 ARG A CA 1
ATOM 4228 C C . ARG A 1 543 ? 0.404 6.312 -18.047 1 96.38 543 ARG A C 1
ATOM 4230 O O . ARG A 1 543 ? -0.465 6.949 -18.641 1 96.38 543 ARG A O 1
ATOM 4237 N N . LYS A 1 544 ? 1.536 6.02 -18.656 1 96.12 544 LYS A N 1
ATOM 4238 C CA . LYS A 1 544 ? 1.9 6.59 -19.953 1 96.12 544 LYS A CA 1
ATOM 4239 C C . LYS A 1 544 ? 1.555 5.637 -21.078 1 96.12 544 LYS A C 1
ATOM 4241 O O . LYS A 1 544 ? 1.834 5.926 -22.25 1 96.12 544 LYS A O 1
ATOM 4246 N N . ALA A 1 545 ? 0.963 4.496 -20.734 1 96.62 545 ALA A N 1
ATOM 4247 C CA . ALA A 1 545 ? 0.542 3.574 -21.781 1 96.62 545 ALA A CA 1
ATOM 4248 C C . ALA A 1 545 ? -0.566 4.184 -22.641 1 96.62 545 ALA A C 1
ATOM 4250 O O . ALA A 1 545 ? -1.369 4.984 -22.141 1 96.62 545 ALA A O 1
ATOM 4251 N N . GLN A 1 546 ? -0.59 3.834 -23.891 1 97.12 546 GLN A N 1
ATOM 4252 C CA . GLN A 1 546 ? -1.616 4.324 -24.812 1 97.12 546 GLN A CA 1
ATOM 4253 C C . GLN A 1 546 ? -2.422 3.17 -25.406 1 97.12 546 GLN A C 1
ATOM 4255 O O . GLN A 1 546 ? -1.868 2.307 -26.078 1 97.12 546 GLN A O 1
ATOM 4260 N N . PHE A 1 547 ? -3.678 3.174 -25.062 1 97.62 547 PHE A N 1
ATOM 4261 C CA . PHE A 1 547 ? -4.613 2.182 -25.578 1 97.62 547 PHE A CA 1
ATOM 4262 C C . PHE A 1 547 ? -5.621 2.826 -26.531 1 97.62 547 PHE A C 1
ATOM 4264 O O . PHE A 1 547 ? -5.77 4.051 -26.547 1 97.62 547 PHE A O 1
ATOM 4271 N N . LYS A 1 548 ? -6.23 2.139 -27.344 1 94.88 548 LYS A N 1
ATOM 4272 C CA . LYS A 1 548 ? -7.363 2.592 -28.156 1 94.88 548 LYS A CA 1
ATOM 4273 C C . LYS A 1 548 ? -8.461 1.53 -28.203 1 94.88 548 LYS A C 1
ATOM 4275 O O . LYS A 1 548 ? -8.164 0.334 -28.266 1 94.88 548 LYS A O 1
ATOM 4280 N N . ALA A 1 549 ? -9.711 2.006 -28.109 1 86.94 549 ALA A N 1
ATOM 4281 C CA . ALA A 1 549 ? -10.867 1.117 -28.125 1 86.94 549 ALA A CA 1
ATOM 4282 C C . ALA A 1 549 ? -11.164 0.625 -29.531 1 86.94 549 ALA A C 1
ATOM 4284 O O . ALA A 1 549 ? -10.867 1.314 -30.516 1 86.94 549 ALA A O 1
ATOM 4285 N N . MET B 1 1 ? 36.031 32.094 5.301 1 86.12 1 MET B N 1
ATOM 4286 C CA . MET B 1 1 ? 35.969 31.656 3.904 1 86.12 1 MET B CA 1
ATOM 4287 C C . MET B 1 1 ? 37.344 31.297 3.373 1 86.12 1 MET B C 1
ATOM 4289 O O . MET B 1 1 ? 37.5 30.25 2.734 1 86.12 1 MET B O 1
ATOM 4293 N N . ASP B 1 2 ? 38.344 32.062 3.795 1 87.94 2 ASP B N 1
ATOM 4294 C CA . ASP B 1 2 ? 39.688 31.828 3.283 1 87.94 2 ASP B CA 1
ATOM 4295 C C . ASP B 1 2 ? 40.25 30.484 3.744 1 87.94 2 ASP B C 1
ATOM 4297 O O . ASP B 1 2 ? 40.875 29.766 2.971 1 87.94 2 ASP B O 1
ATOM 4301 N N . ARG B 1 3 ? 39.938 30.234 4.945 1 90.81 3 ARG B N 1
ATOM 4302 C CA . ARG B 1 3 ? 40.375 28.953 5.48 1 90.81 3 ARG B CA 1
ATOM 4303 C C . ARG B 1 3 ? 39.719 27.797 4.727 1 90.81 3 ARG B C 1
ATOM 4305 O O . ARG B 1 3 ? 40.375 26.781 4.445 1 90.81 3 ARG B O 1
ATOM 4312 N N . LEU B 1 4 ? 38.469 27.906 4.453 1 94.5 4 LEU B N 1
ATOM 4313 C CA . LEU B 1 4 ? 37.75 26.891 3.709 1 94.5 4 LEU B CA 1
ATOM 4314 C C . LEU B 1 4 ? 38.344 26.719 2.305 1 94.5 4 LEU B C 1
ATOM 4316 O O . LEU B 1 4 ? 38.531 25.609 1.833 1 94.5 4 LEU B O 1
ATOM 4320 N N . ILE B 1 5 ? 38.656 27.812 1.69 1 94.19 5 ILE B N 1
ATOM 4321 C CA . ILE B 1 5 ? 39.219 27.828 0.342 1 94.19 5 ILE B CA 1
ATOM 4322 C C . ILE B 1 5 ? 40.594 27.141 0.345 1 94.19 5 ILE B C 1
ATOM 4324 O O . ILE B 1 5 ? 40.875 26.297 -0.502 1 94.19 5 ILE B O 1
ATOM 4328 N N . ALA B 1 6 ? 41.375 27.5 1.315 1 94.38 6 ALA B N 1
ATOM 4329 C CA . ALA B 1 6 ? 42.719 26.938 1.408 1 94.38 6 ALA B CA 1
ATOM 4330 C C . ALA B 1 6 ? 42.656 25.422 1.621 1 94.38 6 ALA B C 1
ATOM 4332 O O . ALA B 1 6 ? 43.406 24.672 0.994 1 94.38 6 ALA B O 1
ATOM 4333 N N . THR B 1 7 ? 41.812 25.062 2.447 1 95.19 7 THR B N 1
ATOM 4334 C CA . THR B 1 7 ? 41.688 23.641 2.746 1 95.19 7 THR B CA 1
ATOM 4335 C C . THR B 1 7 ? 41.188 22.875 1.524 1 95.19 7 THR B C 1
ATOM 4337 O O . THR B 1 7 ? 41.75 21.812 1.188 1 95.19 7 THR B O 1
ATOM 4340 N N . LEU B 1 8 ? 40.219 23.344 0.817 1 95.12 8 LEU B N 1
ATOM 4341 C CA . LEU B 1 8 ? 39.625 22.656 -0.323 1 95.12 8 LEU B CA 1
ATOM 4342 C C . LEU B 1 8 ? 40.594 22.578 -1.481 1 95.12 8 LEU B C 1
ATOM 4344 O O . LEU B 1 8 ? 40.656 21.562 -2.193 1 95.12 8 LEU B O 1
ATOM 4348 N N . LYS B 1 9 ? 41.344 23.609 -1.617 1 94.25 9 LYS B N 1
ATOM 4349 C CA . LYS B 1 9 ? 42.344 23.609 -2.697 1 94.25 9 LYS B CA 1
ATOM 4350 C C . LYS B 1 9 ? 43.344 22.484 -2.52 1 94.25 9 LYS B C 1
ATOM 4352 O O . LYS B 1 9 ? 43.781 21.875 -3.498 1 94.25 9 LYS B O 1
ATOM 4357 N N . LYS B 1 10 ? 43.625 22.141 -1.34 1 94.81 10 LYS B N 1
ATOM 4358 C CA . LYS B 1 10 ? 44.562 21.094 -1.037 1 94.81 10 LYS B CA 1
ATOM 4359 C C . LYS B 1 10 ? 43.969 19.703 -1.244 1 94.81 10 LYS B C 1
ATOM 4361 O O . LYS B 1 10 ? 44.688 18.719 -1.353 1 94.81 10 LYS B O 1
ATOM 4366 N N . LEU B 1 11 ? 42.688 19.672 -1.359 1 94.94 11 LEU B N 1
ATOM 4367 C CA . LEU B 1 11 ? 42 18.391 -1.382 1 94.94 11 LEU B CA 1
ATOM 4368 C C . LEU B 1 11 ? 41.719 17.938 -2.814 1 94.94 11 LEU B C 1
ATOM 4370 O O . LEU B 1 11 ? 41.188 16.859 -3.039 1 94.94 11 LEU B O 1
ATOM 4374 N N . GLU B 1 12 ? 42.156 18.703 -3.799 1 93.25 12 GLU B N 1
ATOM 4375 C CA . GLU B 1 12 ? 41.844 18.375 -5.188 1 93.25 12 GLU B CA 1
ATOM 4376 C C . GLU B 1 12 ? 42.375 17 -5.566 1 93.25 12 GLU B C 1
ATOM 4378 O O . GLU B 1 12 ? 43.531 16.688 -5.352 1 93.25 12 GLU B O 1
ATOM 4383 N N . LYS B 1 13 ? 41.531 16.141 -6.023 1 92.19 13 LYS B N 1
ATOM 4384 C CA . LYS B 1 13 ? 41.844 14.82 -6.578 1 92.19 13 LYS B CA 1
ATOM 4385 C C . LYS B 1 13 ? 42.219 13.828 -5.477 1 92.19 13 LYS B C 1
ATOM 4387 O O . LYS B 1 13 ? 42.594 12.688 -5.758 1 92.19 13 LYS B O 1
ATOM 4392 N N . GLN B 1 14 ? 42.062 14.336 -4.266 1 92.56 14 GLN B N 1
ATOM 4393 C CA . GLN B 1 14 ? 42.25 13.391 -3.168 1 92.56 14 GLN B CA 1
ATOM 4394 C C . GLN B 1 14 ? 41.031 12.477 -3.023 1 92.56 14 GLN B C 1
ATOM 4396 O O . GLN B 1 14 ? 40.062 12.633 -3.73 1 92.56 14 GLN B O 1
ATOM 4401 N N . ASN B 1 15 ? 41.312 11.555 -2.139 1 89.25 15 ASN B N 1
ATOM 4402 C CA . ASN B 1 15 ? 40.219 10.609 -1.882 1 89.25 15 ASN B CA 1
ATOM 4403 C C . ASN B 1 15 ? 39.031 11.305 -1.253 1 89.25 15 ASN B C 1
ATOM 4405 O O . ASN B 1 15 ? 39.188 12.203 -0.426 1 89.25 15 ASN B O 1
ATOM 4409 N N . TYR B 1 16 ? 37.844 10.891 -1.574 1 91.5 16 TYR B N 1
ATOM 4410 C CA . TYR B 1 16 ? 36.594 11.5 -1.197 1 91.5 16 TYR B CA 1
ATOM 4411 C C . TYR B 1 16 ? 36.5 11.68 0.313 1 91.5 16 TYR B C 1
ATOM 4413 O O . TYR B 1 16 ? 35.906 12.656 0.794 1 91.5 16 TYR B O 1
ATOM 4421 N N . ARG B 1 17 ? 37.062 10.75 1.062 1 89.88 17 ARG B N 1
ATOM 4422 C CA . ARG B 1 17 ? 37.031 10.789 2.52 1 89.88 17 ARG B CA 1
ATOM 4423 C C . ARG B 1 17 ? 37.688 12.047 3.059 1 89.88 17 ARG B C 1
ATOM 4425 O O . ARG B 1 17 ? 37.375 12.5 4.16 1 89.88 17 ARG B O 1
ATOM 4432 N N . ALA B 1 18 ? 38.562 12.555 2.291 1 93.75 18 ALA B N 1
ATOM 4433 C CA . ALA B 1 18 ? 39.312 13.727 2.717 1 93.75 18 ALA B CA 1
ATOM 4434 C C . ALA B 1 18 ? 38.406 14.945 2.887 1 93.75 18 ALA B C 1
ATOM 4436 O O . ALA B 1 18 ? 38.781 15.914 3.557 1 93.75 18 ALA B O 1
ATOM 4437 N N . TYR B 1 19 ? 37.25 14.906 2.336 1 95.31 19 TYR B N 1
ATOM 4438 C CA . TYR B 1 19 ? 36.281 15.992 2.527 1 95.31 19 TYR B CA 1
ATOM 4439 C C . TYR B 1 19 ? 36 16.234 4.008 1 95.31 19 TYR B C 1
ATOM 4441 O O . TYR B 1 19 ? 35.562 17.312 4.398 1 95.31 19 TYR B O 1
ATOM 4449 N N . GLN B 1 20 ? 36.25 15.234 4.867 1 95 20 GLN B N 1
ATOM 4450 C CA . GLN B 1 20 ? 36 15.336 6.301 1 95 20 GLN B CA 1
ATOM 4451 C C . GLN B 1 20 ? 36.812 16.5 6.91 1 95 20 GLN B C 1
ATOM 4453 O O . GLN B 1 20 ? 36.438 17.016 7.965 1 95 20 GLN B O 1
ATOM 4458 N N . GLN B 1 21 ? 37.75 16.938 6.238 1 95.19 21 GLN B N 1
ATOM 4459 C CA . GLN B 1 21 ? 38.656 17.969 6.746 1 95.19 21 GLN B CA 1
ATOM 4460 C C . GLN B 1 21 ? 37.969 19.328 6.727 1 95.19 21 GLN B C 1
ATOM 4462 O O . GLN B 1 21 ? 38.438 20.266 7.371 1 95.19 21 GLN B O 1
ATOM 4467 N N . ILE B 1 22 ? 36.906 19.375 6.016 1 95.88 22 ILE B N 1
ATOM 4468 C CA . ILE B 1 22 ? 36.312 20.703 5.902 1 95.88 22 ILE B CA 1
ATOM 4469 C C . ILE B 1 22 ? 35.188 20.844 6.91 1 95.88 22 ILE B C 1
ATOM 4471 O O . ILE B 1 22 ? 34.531 21.891 6.965 1 95.88 22 ILE B O 1
ATOM 4475 N N . LYS B 1 23 ? 34.938 19.859 7.723 1 96.25 23 LYS B N 1
ATOM 4476 C CA . LYS B 1 23 ? 33.969 19.984 8.805 1 96.25 23 LYS B CA 1
ATOM 4477 C C . LYS B 1 23 ? 34.312 21.156 9.734 1 96.25 23 LYS B C 1
ATOM 4479 O O . LYS B 1 23 ? 35.5 21.359 10.055 1 96.25 23 LYS B O 1
ATOM 4484 N N . GLY B 1 24 ? 33.25 22 10.078 1 95.38 24 GLY B N 1
ATOM 4485 C CA . GLY B 1 24 ? 33.531 23.125 10.977 1 95.38 24 GLY B CA 1
ATOM 4486 C C . GLY B 1 24 ? 32.656 24.344 10.672 1 95.38 24 GLY B C 1
ATOM 4487 O O . GLY B 1 24 ? 31.625 24.234 10.031 1 95.38 24 GLY B O 1
ATOM 4488 N N . GLN B 1 25 ? 33.125 25.406 11.312 1 96.81 25 GLN B N 1
ATOM 4489 C CA . GLN B 1 25 ? 32.406 26.688 11.195 1 96.81 25 GLN B CA 1
ATOM 4490 C C . GLN B 1 25 ? 33.25 27.703 10.422 1 96.81 25 GLN B C 1
ATOM 4492 O O . GLN B 1 25 ? 34.469 27.797 10.617 1 96.81 25 GLN B O 1
ATOM 4497 N N . TYR B 1 26 ? 32.594 28.406 9.516 1 97.12 26 TYR B N 1
ATOM 4498 C CA . TYR B 1 26 ? 33.281 29.359 8.664 1 97.12 26 TYR B CA 1
ATOM 4499 C C . TYR B 1 26 ? 32.531 30.688 8.609 1 97.12 26 TYR B C 1
ATOM 4501 O O . TYR B 1 26 ? 31.312 30.703 8.414 1 97.12 26 TYR B O 1
ATOM 4509 N N . ASP B 1 27 ? 33.281 31.703 8.688 1 96 27 ASP B N 1
ATOM 4510 C CA . ASP B 1 27 ? 32.688 33.062 8.609 1 96 27 ASP B CA 1
ATOM 4511 C C . ASP B 1 27 ? 32.75 33.594 7.188 1 96 27 ASP B C 1
ATOM 4513 O O . ASP B 1 27 ? 33.844 33.781 6.637 1 96 27 ASP B O 1
ATOM 4517 N N . PHE B 1 28 ? 31.609 33.906 6.668 1 95.75 28 PHE B N 1
ATOM 4518 C CA . PHE B 1 28 ? 31.516 34.438 5.309 1 95.75 28 PHE B CA 1
ATOM 4519 C C . PHE B 1 28 ? 31.219 35.938 5.32 1 95.75 28 PHE B C 1
ATOM 4521 O O . PHE B 1 28 ? 30.906 36.531 4.281 1 95.75 28 PHE B O 1
ATOM 4528 N N . GLY B 1 29 ? 31.281 36.562 6.5 1 92 29 GLY B N 1
ATOM 4529 C CA . GLY B 1 29 ? 31.016 37.969 6.641 1 92 29 GLY B CA 1
ATOM 4530 C C . GLY B 1 29 ? 29.547 38.281 6.887 1 92 29 GLY B C 1
ATOM 4531 O O . GLY B 1 29 ? 29.156 38.688 7.992 1 92 29 GLY B O 1
ATOM 4532 N N . ASP B 1 30 ? 28.734 37.969 5.887 1 92.75 30 ASP B N 1
ATOM 4533 C CA . ASP B 1 30 ? 27.312 38.281 5.988 1 92.75 30 ASP B CA 1
ATOM 4534 C C . ASP B 1 30 ? 26.531 37.125 6.645 1 92.75 30 ASP B C 1
ATOM 4536 O O . ASP B 1 30 ? 25.406 37.344 7.098 1 92.75 30 ASP B O 1
ATOM 4540 N N . PHE B 1 31 ? 27.141 36 6.66 1 96.5 31 PHE B N 1
ATOM 4541 C CA . PHE B 1 31 ? 26.547 34.844 7.34 1 96.5 31 PHE B CA 1
ATOM 4542 C C . PHE B 1 31 ? 27.625 33.875 7.801 1 96.5 31 PHE B C 1
ATOM 4544 O O . PHE B 1 31 ? 28.797 34 7.434 1 96.5 31 PHE B O 1
ATOM 4551 N N . THR B 1 32 ? 27.25 32.938 8.656 1 97.06 32 THR B N 1
ATOM 4552 C CA . THR B 1 32 ? 28.125 31.891 9.148 1 97.06 32 THR B CA 1
ATOM 4553 C C . THR B 1 32 ? 27.703 30.531 8.594 1 97.06 32 THR B C 1
ATOM 4555 O O . THR B 1 32 ? 26.531 30.172 8.648 1 97.06 32 THR B O 1
ATOM 4558 N N . LEU B 1 33 ? 28.672 29.859 8.016 1 97.69 33 LEU B N 1
ATOM 4559 C CA . LEU B 1 33 ? 28.422 28.531 7.457 1 97.69 33 LEU B CA 1
ATOM 4560 C C . LEU B 1 33 ? 28.906 27.438 8.414 1 97.69 33 LEU B C 1
ATOM 4562 O O . LEU B 1 33 ? 30.016 27.516 8.945 1 97.69 33 LEU B O 1
ATOM 4566 N N . PHE B 1 34 ? 28.047 26.5 8.695 1 97.5 34 PHE B N 1
ATOM 4567 C CA . PHE B 1 34 ? 28.391 25.328 9.484 1 97.5 34 PHE B CA 1
ATOM 4568 C C . PHE B 1 34 ? 28.359 24.062 8.625 1 97.5 34 PHE B C 1
ATOM 4570 O O . PHE B 1 34 ? 27.344 23.781 7.984 1 97.5 34 PHE B O 1
ATOM 4577 N N . ILE B 1 35 ? 29.391 23.328 8.492 1 97.38 35 ILE B N 1
ATOM 4578 C CA . ILE B 1 35 ? 29.438 22 7.891 1 97.38 35 ILE B CA 1
ATOM 4579 C C . ILE B 1 35 ? 29.422 20.938 8.992 1 97.38 35 ILE B C 1
ATOM 4581 O O . ILE B 1 35 ? 30.469 20.562 9.523 1 97.38 35 ILE B O 1
ATOM 4585 N N . ASP B 1 36 ? 28.266 20.422 9.219 1 96.44 36 ASP B N 1
ATOM 4586 C CA . ASP B 1 36 ? 28.047 19.578 10.391 1 96.44 36 ASP B CA 1
ATOM 4587 C C . ASP B 1 36 ? 28.406 18.125 10.109 1 96.44 36 ASP B C 1
ATOM 4589 O O . ASP B 1 36 ? 28.969 17.438 10.969 1 96.44 36 ASP B O 1
ATOM 4593 N N . HIS B 1 37 ? 28.016 17.656 8.953 1 95.88 37 HIS B N 1
ATOM 4594 C CA . HIS B 1 37 ? 28.234 16.266 8.57 1 95.88 37 HIS B CA 1
ATOM 4595 C C . HIS B 1 37 ? 28.656 16.156 7.109 1 95.88 37 HIS B C 1
ATOM 4597 O O . HIS B 1 37 ? 28.109 16.844 6.25 1 95.88 37 HIS B O 1
ATOM 4603 N N . ILE B 1 38 ? 29.672 15.289 6.852 1 95.19 38 ILE B N 1
ATOM 4604 C CA . ILE B 1 38 ? 30.141 15.047 5.488 1 95.19 38 ILE B CA 1
ATOM 4605 C C . ILE B 1 38 ? 29.859 13.602 5.098 1 95.19 38 ILE B C 1
ATOM 4607 O O . ILE B 1 38 ? 30.188 12.672 5.844 1 95.19 38 ILE B O 1
ATOM 4611 N N . GLN B 1 39 ? 29.234 13.539 3.955 1 92.56 39 GLN B N 1
ATOM 4612 C CA . GLN B 1 39 ? 28.953 12.195 3.471 1 92.56 39 GLN B CA 1
ATOM 4613 C C . GLN B 1 39 ? 30.234 11.391 3.297 1 92.56 39 GLN B C 1
ATOM 4615 O O . GLN B 1 39 ? 31.266 11.938 2.895 1 92.56 39 GLN B O 1
ATOM 4620 N N . SER B 1 40 ? 30.156 10.07 3.553 1 85.81 40 SER B N 1
ATOM 4621 C CA . SER B 1 40 ? 31.312 9.195 3.555 1 85.81 40 SER B CA 1
ATOM 4622 C C . SER B 1 40 ? 31.703 8.781 2.139 1 85.81 40 SER B C 1
ATOM 4624 O O . SER B 1 40 ? 32.875 8.438 1.88 1 85.81 40 SER B O 1
ATOM 4626 N N . ASP B 1 41 ? 30.656 8.742 1.324 1 85.5 41 ASP B N 1
ATOM 4627 C CA . ASP B 1 41 ? 30.844 8.336 -0.066 1 85.5 41 ASP B CA 1
ATOM 4628 C C . ASP B 1 41 ? 29.922 9.133 -0.992 1 85.5 41 ASP B C 1
ATOM 4630 O O . ASP B 1 41 ? 28.922 9.688 -0.551 1 85.5 41 ASP B O 1
ATOM 4634 N N . PRO B 1 42 ? 30.484 9.32 -2.219 1 84.19 42 PRO B N 1
ATOM 4635 C CA . PRO B 1 42 ? 29.672 10.125 -3.141 1 84.19 42 PRO B CA 1
ATOM 4636 C C . PRO B 1 42 ? 28.25 9.602 -3.289 1 84.19 42 PRO B C 1
ATOM 4638 O O . PRO B 1 42 ? 27.344 10.352 -3.65 1 84.19 42 PRO B O 1
ATOM 4641 N N . TYR B 1 43 ? 27.969 8.375 -2.99 1 76.44 43 TYR B N 1
ATOM 4642 C CA . TYR B 1 43 ? 26.656 7.762 -3.197 1 76.44 43 TYR B CA 1
ATOM 4643 C C . TYR B 1 43 ? 25.891 7.652 -1.885 1 76.44 43 TYR B C 1
ATOM 4645 O O . TYR B 1 43 ? 24.734 7.223 -1.867 1 76.44 43 TYR B O 1
ATOM 4653 N N . ALA B 1 44 ? 26.531 8 -0.873 1 82.62 44 ALA B N 1
ATOM 4654 C CA . ALA B 1 44 ? 25.875 8.016 0.436 1 82.62 44 ALA B CA 1
ATOM 4655 C C . ALA B 1 44 ? 24.938 9.211 0.567 1 82.62 44 ALA B C 1
ATOM 4657 O O . ALA B 1 44 ? 24.844 10.039 -0.338 1 82.62 44 ALA B O 1
ATOM 4658 N N . SER B 1 45 ? 24.203 9.219 1.675 1 87.94 45 SER B N 1
ATOM 4659 C CA . SER B 1 45 ? 23.328 10.359 1.941 1 87.94 45 SER B CA 1
ATOM 4660 C C . SER B 1 45 ? 24.109 11.664 1.961 1 87.94 45 SER B C 1
ATOM 4662 O O . SER B 1 45 ? 25.234 11.719 2.49 1 87.94 45 SER B O 1
ATOM 4664 N N . ALA B 1 46 ? 23.562 12.648 1.479 1 93.38 46 ALA B N 1
ATOM 4665 C CA . ALA B 1 46 ? 24.219 13.938 1.265 1 93.38 46 ALA B CA 1
ATOM 4666 C C . ALA B 1 46 ? 24.688 14.539 2.586 1 93.38 46 ALA B C 1
ATOM 4668 O O . ALA B 1 46 ? 24.141 14.234 3.646 1 93.38 46 ALA B O 1
ATOM 4669 N N . SER B 1 47 ? 25.703 15.367 2.482 1 96.5 47 SER B N 1
ATOM 4670 C CA . SER B 1 47 ? 26.25 16.078 3.631 1 96.5 47 SER B CA 1
ATOM 4671 C C . SER B 1 47 ? 25.25 17.078 4.199 1 96.5 47 SER B C 1
ATOM 4673 O O . SER B 1 47 ? 24.359 17.547 3.479 1 96.5 47 SER B O 1
ATOM 4675 N N . ARG B 1 48 ? 25.375 17.391 5.527 1 97.62 48 ARG B N 1
ATOM 4676 C CA . ARG B 1 48 ? 24.469 18.297 6.199 1 97.62 48 ARG B CA 1
ATOM 4677 C C . ARG B 1 48 ? 25.156 19.609 6.551 1 97.62 48 ARG B C 1
ATOM 4679 O O . ARG B 1 48 ? 26.219 19.609 7.191 1 97.62 48 ARG B O 1
ATOM 4686 N N . LEU B 1 49 ? 24.516 20.672 6.129 1 97.94 49 LEU B N 1
ATOM 4687 C CA . LEU B 1 49 ? 25.062 22.016 6.355 1 97.94 49 LEU B CA 1
ATOM 4688 C C . LEU B 1 49 ? 24.016 22.938 6.953 1 97.94 49 LEU B C 1
ATOM 4690 O O . LEU B 1 49 ? 22.812 22.688 6.828 1 97.94 49 LEU B O 1
ATOM 4694 N N . ARG B 1 50 ? 24.531 24.047 7.656 1 97.75 50 ARG B N 1
ATOM 4695 C CA . ARG B 1 50 ? 23.672 25.125 8.164 1 97.75 50 ARG B CA 1
ATOM 4696 C C . ARG B 1 50 ? 24.281 26.484 7.859 1 97.75 50 ARG B C 1
ATOM 4698 O O . ARG B 1 50 ? 25.5 26.641 7.789 1 97.75 50 ARG B O 1
ATOM 4705 N N . ALA B 1 51 ? 23.438 27.375 7.609 1 97.94 51 ALA B N 1
ATOM 4706 C CA . ALA B 1 51 ? 23.844 28.781 7.445 1 97.94 51 ALA B CA 1
ATOM 4707 C C . ALA B 1 51 ? 23 29.688 8.336 1 97.94 51 ALA B C 1
ATOM 4709 O O . ALA B 1 51 ? 21.781 29.578 8.367 1 97.94 51 ALA B O 1
ATOM 4710 N N . THR B 1 52 ? 23.672 30.594 9.094 1 97.69 52 THR B N 1
ATOM 4711 C CA . THR B 1 52 ? 22.969 31.531 9.977 1 97.69 52 THR B CA 1
ATOM 4712 C C . THR B 1 52 ? 23.281 32.969 9.594 1 97.69 52 THR B C 1
ATOM 4714 O O . THR B 1 52 ? 24.453 33.344 9.469 1 97.69 52 THR B O 1
ATOM 4717 N N . ARG B 1 53 ? 22.281 33.688 9.375 1 97.94 53 ARG B N 1
ATOM 4718 C CA . ARG B 1 53 ? 22.422 35.125 9.125 1 97.94 53 ARG B CA 1
ATOM 4719 C C . ARG B 1 53 ? 21.766 35.938 10.242 1 97.94 53 ARG B C 1
ATOM 4721 O O . ARG B 1 53 ? 20.609 35.688 10.609 1 97.94 53 ARG B O 1
ATOM 4728 N N . ALA B 1 54 ? 22.469 36.938 10.727 1 97.38 54 ALA B N 1
ATOM 4729 C CA . ALA B 1 54 ? 21.953 37.781 11.812 1 97.38 54 ALA B CA 1
ATOM 4730 C C . ALA B 1 54 ? 20.734 38.562 11.359 1 97.38 54 ALA B C 1
ATOM 4732 O O . ALA B 1 54 ? 20.672 39.031 10.219 1 97.38 54 ALA B O 1
ATOM 4733 N N . TRP B 1 55 ? 19.797 38.781 12.312 1 97.25 55 TRP B N 1
ATOM 4734 C CA . TRP B 1 55 ? 18.562 39.5 12.023 1 97.25 55 TRP B CA 1
ATOM 4735 C C . TRP B 1 55 ? 18.859 40.906 11.477 1 97.25 55 TRP B C 1
ATOM 4737 O O . TRP B 1 55 ? 18.188 41.375 10.547 1 97.25 55 TRP B O 1
ATOM 4747 N N . SER B 1 56 ? 19.875 41.531 11.977 1 95.38 56 SER B N 1
ATOM 4748 C CA . SER B 1 56 ? 20.219 42.906 11.648 1 95.38 56 SER B CA 1
ATOM 4749 C C . SER B 1 56 ? 20.609 43.062 10.18 1 95.38 56 SER B C 1
ATOM 4751 O O . SER B 1 56 ? 20.562 44.156 9.617 1 95.38 56 SER B O 1
ATOM 4753 N N . LEU B 1 57 ? 20.922 41.969 9.594 1 96 57 LEU B N 1
ATOM 4754 C CA . LEU B 1 57 ? 21.422 42 8.219 1 96 57 LEU B CA 1
ATOM 4755 C C . LEU B 1 57 ? 20.328 41.625 7.234 1 96 57 LEU B C 1
ATOM 4757 O O . LEU B 1 57 ? 20.516 41.719 6.02 1 96 57 LEU B O 1
ATOM 4761 N N . THR B 1 58 ? 19.172 41.188 7.707 1 97.31 58 THR B N 1
ATOM 4762 C CA . THR B 1 58 ? 18.203 40.562 6.828 1 97.31 58 THR B CA 1
ATOM 4763 C C . THR B 1 58 ? 17.141 41.531 6.375 1 97.31 58 THR B C 1
ATOM 4765 O O . THR B 1 58 ? 16.562 41.406 5.289 1 97.31 58 THR B O 1
ATOM 4768 N N . GLY B 1 59 ? 16.781 42.562 7.207 1 97 59 GLY B N 1
ATOM 4769 C CA . GLY B 1 59 ? 15.625 43.406 6.988 1 97 59 GLY B CA 1
ATOM 4770 C C . GLY B 1 59 ? 14.312 42.719 7.305 1 97 59 GLY B C 1
ATOM 4771 O O . GLY B 1 59 ? 13.242 43.219 6.992 1 97 59 GLY B O 1
ATOM 4772 N N . LEU B 1 60 ? 14.367 41.562 7.863 1 97.81 60 LEU B N 1
ATOM 4773 C CA . LEU B 1 60 ? 13.195 40.75 8.117 1 97.81 60 LEU B CA 1
ATOM 4774 C C . LEU B 1 60 ? 12.898 40.656 9.609 1 97.81 60 LEU B C 1
ATOM 4776 O O . LEU B 1 60 ? 12.086 39.844 10.039 1 97.81 60 LEU B O 1
ATOM 4780 N N . ASP B 1 61 ? 13.508 41.531 10.398 1 96.12 61 ASP B N 1
ATOM 4781 C CA . ASP B 1 61 ? 13.398 41.438 11.859 1 96.12 61 ASP B CA 1
ATOM 4782 C C . ASP B 1 61 ? 11.969 41.719 12.312 1 96.12 61 ASP B C 1
ATOM 4784 O O . ASP B 1 61 ? 11.578 41.312 13.414 1 96.12 61 ASP B O 1
ATOM 4788 N N . TRP B 1 62 ? 11.195 42.312 11.453 1 97.06 62 TRP B N 1
ATOM 4789 C CA . TRP B 1 62 ? 9.805 42.594 11.766 1 97.06 62 TRP B CA 1
ATOM 4790 C C . TRP B 1 62 ? 9.008 41.312 11.898 1 97.06 62 TRP B C 1
ATOM 4792 O O . TRP B 1 62 ? 7.953 41.281 12.547 1 97.06 62 TRP B O 1
ATOM 4802 N N . LEU B 1 63 ? 9.477 40.219 11.398 1 97.88 63 LEU B N 1
ATOM 4803 C CA . LEU B 1 63 ? 8.812 38.938 11.484 1 97.88 63 LEU B CA 1
ATOM 4804 C C . LEU B 1 63 ? 8.734 38.438 12.93 1 97.88 63 LEU B C 1
ATOM 4806 O O . LEU B 1 63 ? 7.824 37.688 13.297 1 97.88 63 LEU B O 1
ATOM 4810 N N . LYS B 1 64 ? 9.648 38.844 13.75 1 96.5 64 LYS B N 1
ATOM 4811 C CA . LYS B 1 64 ? 9.703 38.406 15.148 1 96.5 64 LYS B CA 1
ATOM 4812 C C . LYS B 1 64 ? 8.469 38.875 15.914 1 96.5 64 LYS B C 1
ATOM 4814 O O . LYS B 1 64 ? 8.102 38.281 16.938 1 96.5 64 LYS B O 1
ATOM 4819 N N . GLU B 1 65 ? 7.82 39.875 15.43 1 96.38 65 GLU B N 1
ATOM 4820 C CA . GLU B 1 65 ? 6.684 40.469 16.125 1 96.38 65 GLU B CA 1
ATOM 4821 C C . GLU B 1 65 ? 5.367 39.875 15.641 1 96.38 65 GLU B C 1
ATOM 4823 O O . GLU B 1 65 ? 4.301 40.188 16.172 1 96.38 65 GLU B O 1
ATOM 4828 N N . LYS B 1 66 ? 5.473 39.031 14.727 1 97.62 66 LYS B N 1
ATOM 4829 C CA . LYS B 1 66 ? 4.27 38.438 14.164 1 97.62 66 LYS B CA 1
ATOM 4830 C C . LYS B 1 66 ? 3.875 37.188 14.938 1 97.62 66 LYS B C 1
ATOM 4832 O O . LYS B 1 66 ? 4.598 36.75 15.828 1 97.62 66 LYS B O 1
ATOM 4837 N N . SER B 1 67 ? 2.682 36.656 14.664 1 96.88 67 SER B N 1
ATOM 4838 C CA . SER B 1 67 ? 2.172 35.469 15.328 1 96.88 67 SER B CA 1
ATOM 4839 C C . SER B 1 67 ? 3.021 34.25 15 1 96.88 67 SER B C 1
ATOM 4841 O O . SER B 1 67 ? 3.754 34.25 14.016 1 96.88 67 SER B O 1
ATOM 4843 N N . PRO B 1 68 ? 2.996 33.219 15.82 1 96.38 68 PRO B N 1
ATOM 4844 C CA . PRO B 1 68 ? 3.736 31.984 15.531 1 96.38 68 PRO B CA 1
ATOM 4845 C C . PRO B 1 68 ? 3.395 31.406 14.164 1 96.38 68 PRO B C 1
ATOM 4847 O O . PRO B 1 68 ? 4.281 30.906 13.461 1 96.38 68 PRO B O 1
ATOM 4850 N N . ALA B 1 69 ? 2.123 31.516 13.766 1 97.62 69 ALA B N 1
ATOM 4851 C CA . ALA B 1 69 ? 1.706 31 12.469 1 97.62 69 ALA B CA 1
ATOM 4852 C C . ALA B 1 69 ? 2.355 31.797 11.336 1 97.62 69 ALA B C 1
ATOM 4854 O O . ALA B 1 69 ? 2.785 31.219 10.328 1 97.62 69 ALA B O 1
ATOM 4855 N N . TYR B 1 70 ? 2.377 33.031 11.523 1 98.5 70 TYR B N 1
ATOM 4856 C CA . TYR B 1 70 ? 3.002 33.906 10.539 1 98.5 70 TYR B CA 1
ATOM 4857 C C . TYR B 1 70 ? 4.492 33.625 10.406 1 98.5 70 TYR B C 1
ATOM 4859 O O . TYR B 1 70 ? 5.023 33.562 9.297 1 98.5 70 TYR B O 1
ATOM 4867 N N . GLN B 1 71 ? 5.137 33.406 11.484 1 98.25 71 GLN B N 1
ATOM 4868 C CA . GLN B 1 71 ? 6.562 33.125 11.492 1 98.25 71 GLN B CA 1
ATOM 4869 C C . GLN B 1 71 ? 6.844 31.766 10.844 1 98.25 71 GLN B C 1
ATOM 4871 O O . GLN B 1 71 ? 7.793 31.625 10.07 1 98.25 71 GLN B O 1
ATOM 4876 N N . MET B 1 72 ? 6.047 30.797 11.18 1 97.94 72 MET B N 1
ATOM 4877 C CA . MET B 1 72 ? 6.18 29.469 10.562 1 97.94 72 MET B CA 1
ATOM 4878 C C . MET B 1 72 ? 6.043 29.578 9.047 1 97.94 72 MET B C 1
ATOM 4880 O O . MET B 1 72 ? 6.82 28.953 8.305 1 97.94 72 MET B O 1
ATOM 4884 N N . ALA B 1 73 ? 5.07 30.344 8.602 1 98.69 73 ALA B N 1
ATOM 4885 C CA . ALA B 1 73 ? 4.84 30.531 7.176 1 98.69 73 ALA B CA 1
ATOM 4886 C C . ALA B 1 73 ? 6.039 31.219 6.516 1 98.69 73 ALA B C 1
ATOM 4888 O O . ALA B 1 73 ? 6.414 30.875 5.395 1 98.69 73 ALA B O 1
ATOM 4889 N N . ALA B 1 74 ? 6.574 32.156 7.223 1 98.81 74 ALA B N 1
ATOM 4890 C CA . ALA B 1 74 ? 7.746 32.844 6.695 1 98.81 74 ALA B CA 1
ATOM 4891 C C . ALA B 1 74 ? 8.93 31.906 6.547 1 98.81 74 ALA B C 1
ATOM 4893 O O . ALA B 1 74 ? 9.641 31.938 5.539 1 98.81 74 ALA B O 1
ATOM 4894 N N . ARG B 1 75 ? 9.117 31.125 7.535 1 98.69 75 ARG B N 1
ATOM 4895 C CA . ARG B 1 75 ? 10.18 30.125 7.453 1 98.69 75 ARG B CA 1
ATOM 4896 C C . ARG B 1 75 ? 9.969 29.203 6.258 1 98.69 75 ARG B C 1
ATOM 4898 O O . ARG B 1 75 ? 10.914 28.875 5.539 1 98.69 75 ARG B O 1
ATOM 4905 N N . ASP B 1 76 ? 8.758 28.812 6.078 1 98.69 76 ASP B N 1
ATOM 4906 C CA . ASP B 1 76 ? 8.422 27.938 4.953 1 98.69 76 ASP B CA 1
ATOM 4907 C C . ASP B 1 76 ? 8.711 28.625 3.621 1 98.69 76 ASP B C 1
ATOM 4909 O O . ASP B 1 76 ? 9.266 28.016 2.705 1 98.69 76 ASP B O 1
ATOM 4913 N N . PHE B 1 77 ? 8.32 29.891 3.553 1 98.69 77 PHE B N 1
ATOM 4914 C CA . PHE B 1 77 ? 8.531 30.641 2.328 1 98.69 77 PHE B CA 1
ATOM 4915 C C . PHE B 1 77 ? 10.023 30.75 2.012 1 98.69 77 PHE B C 1
ATOM 4917 O O . PHE B 1 77 ? 10.43 30.594 0.86 1 98.69 77 PHE B O 1
ATOM 4924 N N . ILE B 1 78 ? 10.781 31.016 3.004 1 98.62 78 ILE B N 1
ATOM 4925 C CA . ILE B 1 78 ? 12.227 31.141 2.846 1 98.62 78 ILE B CA 1
ATOM 4926 C C . ILE B 1 78 ? 12.82 29.812 2.379 1 98.62 78 ILE B C 1
ATOM 4928 O O . ILE B 1 78 ? 13.68 29.797 1.488 1 98.62 78 ILE B O 1
ATOM 4932 N N . ALA B 1 79 ? 12.383 28.75 2.961 1 98.56 79 ALA B N 1
ATOM 4933 C CA . ALA B 1 79 ? 12.852 27.438 2.549 1 98.56 79 ALA B CA 1
ATOM 4934 C C . ALA B 1 79 ? 12.531 27.172 1.079 1 98.56 79 ALA B C 1
ATOM 4936 O O . ALA B 1 79 ? 13.383 26.672 0.333 1 98.56 79 ALA B O 1
ATOM 4937 N N . ARG B 1 80 ? 11.336 27.5 0.676 1 98 80 ARG B N 1
ATOM 4938 C CA . ARG B 1 80 ? 10.93 27.297 -0.709 1 98 80 ARG B CA 1
ATOM 4939 C C . ARG B 1 80 ? 11.734 28.188 -1.655 1 98 80 ARG B C 1
ATOM 4941 O O . ARG B 1 80 ? 12.055 27.766 -2.771 1 98 80 ARG B O 1
ATOM 4948 N N . ALA B 1 81 ? 11.977 29.391 -1.243 1 97.44 81 ALA B N 1
ATOM 4949 C CA . ALA B 1 81 ? 12.805 30.281 -2.047 1 97.44 81 ALA B CA 1
ATOM 4950 C C . ALA B 1 81 ? 14.195 29.703 -2.262 1 97.44 81 ALA B C 1
ATOM 4952 O O . ALA B 1 81 ? 14.703 29.672 -3.387 1 97.44 81 ALA B O 1
ATOM 4953 N N . PHE B 1 82 ? 14.773 29.25 -1.159 1 97.44 82 PHE B N 1
ATOM 4954 C CA . PHE B 1 82 ? 16.078 28.609 -1.258 1 97.44 82 PHE B CA 1
ATOM 4955 C C . PHE B 1 82 ? 16.031 27.422 -2.201 1 97.44 82 PHE B C 1
ATOM 4957 O O . PHE B 1 82 ? 16.922 27.234 -3.027 1 97.44 82 PHE B O 1
ATOM 4964 N N . ALA B 1 83 ? 15.016 26.625 -2.074 1 96.81 83 ALA B N 1
ATOM 4965 C CA . ALA B 1 83 ? 14.867 25.438 -2.896 1 96.81 83 ALA B CA 1
ATOM 4966 C C . ALA B 1 83 ? 14.789 25.781 -4.379 1 96.81 83 ALA B C 1
ATOM 4968 O O . ALA B 1 83 ? 15.32 25.062 -5.227 1 96.81 83 ALA B O 1
ATOM 4969 N N . GLU B 1 84 ? 14.078 26.797 -4.688 1 94.94 84 GLU B N 1
ATOM 4970 C CA . GLU B 1 84 ? 13.93 27.25 -6.07 1 94.94 84 GLU B CA 1
ATOM 4971 C C . GLU B 1 84 ? 15.273 27.625 -6.68 1 94.94 84 GLU B C 1
ATOM 4973 O O . GLU B 1 84 ? 15.57 27.25 -7.82 1 94.94 84 GLU B O 1
ATOM 4978 N N . PHE B 1 85 ? 16.078 28.266 -5.934 1 92 85 PHE B N 1
ATOM 4979 C CA . PHE B 1 85 ? 17.391 28.672 -6.422 1 92 85 PHE B CA 1
ATOM 4980 C C . PHE B 1 85 ? 18.328 27.484 -6.512 1 92 85 PHE B C 1
ATOM 4982 O O . PHE B 1 85 ? 19.172 27.422 -7.41 1 92 85 PHE B O 1
ATOM 4989 N N . ALA B 1 86 ? 18.141 26.578 -5.609 1 92.69 86 ALA B N 1
ATOM 4990 C CA . ALA B 1 86 ? 19.016 25.406 -5.543 1 92.69 86 ALA B CA 1
ATOM 4991 C C . ALA B 1 86 ? 18.75 24.453 -6.707 1 92.69 86 ALA B C 1
ATOM 4993 O O . ALA B 1 86 ? 19.578 23.594 -7.02 1 92.69 86 ALA B O 1
ATOM 4994 N N . LYS B 1 87 ? 17.641 24.562 -7.363 1 88.44 87 LYS B N 1
ATOM 4995 C CA . LYS B 1 87 ? 17.312 23.719 -8.508 1 88.44 87 LYS B CA 1
ATOM 4996 C C . LYS B 1 87 ? 18.359 23.859 -9.609 1 88.44 87 LYS B C 1
ATOM 4998 O O . LYS B 1 87 ? 18.516 22.953 -10.438 1 88.44 87 LYS B O 1
ATOM 5003 N N . GLN B 1 88 ? 18.969 24.922 -9.633 1 84 88 GLN B N 1
ATOM 5004 C CA . GLN B 1 88 ? 19.984 25.188 -10.656 1 84 88 GLN B CA 1
ATOM 5005 C C . GLN B 1 88 ? 21.203 24.297 -10.461 1 84 88 GLN B C 1
ATOM 5007 O O . GLN B 1 88 ? 21.938 24.031 -11.422 1 84 88 GLN B O 1
ATOM 5012 N N . ASP B 1 89 ? 21.359 24.016 -9.203 1 80.94 89 ASP B N 1
ATOM 5013 C CA . ASP B 1 89 ? 22.453 23.109 -8.859 1 80.94 89 ASP B CA 1
ATOM 5014 C C . ASP B 1 89 ? 21.938 21.828 -8.219 1 80.94 89 ASP B C 1
ATOM 5016 O O . ASP B 1 89 ? 21.266 21.875 -7.176 1 80.94 89 ASP B O 1
ATOM 5020 N N . ASN B 1 90 ? 22.109 20.703 -8.836 1 82.94 90 ASN B N 1
ATOM 5021 C CA . ASN B 1 90 ? 21.578 19.422 -8.367 1 82.94 90 ASN B CA 1
ATOM 5022 C C . ASN B 1 90 ? 22.297 18.953 -7.102 1 82.94 90 ASN B C 1
ATOM 5024 O O . ASN B 1 90 ? 21.875 17.984 -6.465 1 82.94 90 ASN B O 1
ATOM 5028 N N . SER B 1 91 ? 23.25 19.766 -6.641 1 91.31 91 SER B N 1
ATOM 5029 C CA . SER B 1 91 ? 24.047 19.312 -5.508 1 91.31 91 SER B CA 1
ATOM 5030 C C . SER B 1 91 ? 23.469 19.812 -4.188 1 91.31 91 SER B C 1
ATOM 5032 O O . SER B 1 91 ? 23.781 19.266 -3.123 1 91.31 91 SER B O 1
ATOM 5034 N N . LEU B 1 92 ? 22.688 20.875 -4.25 1 95.06 92 LEU B N 1
ATOM 5035 C CA . LEU B 1 92 ? 22.109 21.469 -3.043 1 95.06 92 LEU B CA 1
ATOM 5036 C C . LEU B 1 92 ? 20.609 21.156 -2.943 1 95.06 92 LEU B C 1
ATOM 5038 O O . LEU B 1 92 ? 19.906 21.156 -3.953 1 95.06 92 LEU B O 1
ATOM 5042 N N . SER B 1 93 ? 20.219 20.797 -1.684 1 95.88 93 SER B N 1
ATOM 5043 C CA . SER B 1 93 ? 18.797 20.531 -1.488 1 95.88 93 SER B CA 1
ATOM 5044 C C . SER B 1 93 ? 18.344 20.938 -0.086 1 95.88 93 SER B C 1
ATOM 5046 O O . SER B 1 93 ? 19.125 20.875 0.863 1 95.88 93 SER B O 1
ATOM 5048 N N . ILE B 1 94 ? 17.172 21.406 0.027 1 97.38 94 ILE B N 1
ATOM 5049 C CA . ILE B 1 94 ? 16.531 21.734 1.299 1 97.38 94 ILE B CA 1
ATOM 5050 C C . ILE B 1 94 ? 15.156 21.062 1.366 1 97.38 94 ILE B C 1
ATOM 5052 O O . ILE B 1 94 ? 14.461 20.969 0.354 1 97.38 94 ILE B O 1
ATOM 5056 N N . ALA B 1 95 ? 14.805 20.562 2.535 1 96.88 95 ALA B N 1
ATOM 5057 C CA . ALA B 1 95 ? 13.555 19.812 2.682 1 96.88 95 ALA B CA 1
ATOM 5058 C C . ALA B 1 95 ? 12.352 20.75 2.598 1 96.88 95 ALA B C 1
ATOM 5060 O O . ALA B 1 95 ? 12.328 21.797 3.242 1 96.88 95 ALA B O 1
ATOM 5061 N N . ILE B 1 96 ? 11.445 20.375 1.793 1 96.56 96 ILE B N 1
ATOM 5062 C CA . ILE B 1 96 ? 10.172 21.078 1.672 1 96.56 96 ILE B CA 1
ATOM 5063 C C . ILE B 1 96 ? 9.016 20.094 1.834 1 96.56 96 ILE B C 1
ATOM 5065 O O . ILE B 1 96 ? 9.219 18.875 1.826 1 96.56 96 ILE B O 1
ATOM 5069 N N . SER B 1 97 ? 7.805 20.625 2.014 1 95.56 97 SER B N 1
ATOM 5070 C CA . SER B 1 97 ? 6.656 19.766 2.303 1 95.56 97 SER B CA 1
ATOM 5071 C C . SER B 1 97 ? 5.578 19.906 1.236 1 95.56 97 SER B C 1
ATOM 5073 O O . SER B 1 97 ? 4.387 19.969 1.555 1 95.56 97 SER B O 1
ATOM 5075 N N . GLY B 1 98 ? 5.969 20.047 -0.002 1 94.69 98 GLY B N 1
ATOM 5076 C CA . GLY B 1 98 ? 5.027 20.094 -1.11 1 94.69 98 GLY B CA 1
ATOM 5077 C C . GLY B 1 98 ? 3.994 21.188 -0.98 1 94.69 98 GLY B C 1
ATOM 5078 O O . GLY B 1 98 ? 4.344 22.359 -0.804 1 94.69 98 GLY B O 1
ATOM 5079 N N . GLN B 1 99 ? 2.668 20.734 -1.002 1 97.44 99 GLN B N 1
ATOM 5080 C CA . GLN B 1 99 ? 1.57 21.688 -0.998 1 97.44 99 GLN B CA 1
ATOM 5081 C C . GLN B 1 99 ? 1.229 22.125 0.423 1 97.44 99 GLN B C 1
ATOM 5083 O O . GLN B 1 99 ? 0.49 23.094 0.619 1 97.44 99 GLN B O 1
ATOM 5088 N N . THR B 1 100 ? 1.812 21.5 1.44 1 98 100 THR B N 1
ATOM 5089 C CA . THR B 1 100 ? 1.464 21.797 2.826 1 98 100 THR B CA 1
ATOM 5090 C C . THR B 1 100 ? 2.553 22.641 3.492 1 98 100 THR B C 1
ATOM 5092 O O . THR B 1 100 ? 3.691 22.672 3.021 1 98 100 THR B O 1
ATOM 5095 N N . VAL B 1 101 ? 2.17 23.359 4.465 1 98.5 101 VAL B N 1
ATOM 5096 C CA . VAL B 1 101 ? 3.09 24.109 5.312 1 98.5 101 VAL B CA 1
ATOM 5097 C C . VAL B 1 101 ? 3.176 23.453 6.691 1 98.5 101 VAL B C 1
ATOM 5099 O O . VAL B 1 101 ? 2.186 23.406 7.422 1 98.5 101 VAL B O 1
ATOM 5102 N N . LEU B 1 102 ? 4.309 22.938 6.984 1 98.06 102 LEU B N 1
ATOM 5103 C CA . LEU B 1 102 ? 4.539 22.266 8.258 1 98.06 102 LEU B CA 1
ATOM 5104 C C . LEU B 1 102 ? 5.566 23.016 9.094 1 98.06 102 LEU B C 1
ATOM 5106 O O . LEU B 1 102 ? 6.355 23.797 8.562 1 98.06 102 LEU B O 1
ATOM 5110 N N . ASP B 1 103 ? 5.477 22.875 10.406 1 97.94 103 ASP B N 1
ATOM 5111 C CA . ASP B 1 103 ? 6.539 23.359 11.281 1 97.94 103 ASP B CA 1
ATOM 5112 C C . ASP B 1 103 ? 7.801 22.516 11.133 1 97.94 103 ASP B C 1
ATOM 5114 O O . ASP B 1 103 ? 7.953 21.5 11.812 1 97.94 103 ASP B O 1
ATOM 5118 N N . SER B 1 104 ? 8.703 22.969 10.297 1 97.88 104 SER B N 1
ATOM 5119 C CA . SER B 1 104 ? 9.852 22.156 9.906 1 97.88 104 SER B CA 1
ATOM 5120 C C . SER B 1 104 ? 11.164 22.781 10.367 1 97.88 104 SER B C 1
ATOM 5122 O O . SER B 1 104 ? 11.188 23.938 10.773 1 97.88 104 SER B O 1
ATOM 5124 N N . THR B 1 105 ? 12.203 22.031 10.273 1 98.25 105 THR B N 1
ATOM 5125 C CA . THR B 1 105 ? 13.5 22.5 10.75 1 98.25 105 THR B CA 1
ATOM 5126 C C . THR B 1 105 ? 14.359 22.984 9.594 1 98.25 105 THR B C 1
ATOM 5128 O O . THR B 1 105 ? 15.531 23.312 9.773 1 98.25 105 THR B O 1
ATOM 5131 N N . SER B 1 106 ? 13.805 23.047 8.406 1 98.31 106 SER B N 1
ATOM 5132 C CA . SER B 1 106 ? 14.547 23.547 7.25 1 98.31 106 SER B CA 1
ATOM 5133 C C . SER B 1 106 ? 15.047 24.969 7.473 1 98.31 106 SER B C 1
ATOM 5135 O O . SER B 1 106 ? 16.172 25.312 7.082 1 98.31 106 SER B O 1
ATOM 5137 N N . VAL B 1 107 ? 14.164 25.75 8 1 98.62 107 VAL B N 1
ATOM 5138 C CA . VAL B 1 107 ? 14.492 27.125 8.367 1 98.62 107 VAL B CA 1
ATOM 5139 C C . VAL B 1 107 ? 14.031 27.406 9.797 1 98.62 107 VAL B C 1
ATOM 5141 O O . VAL B 1 107 ? 12.898 27.078 10.164 1 98.62 107 VAL B O 1
ATOM 5144 N N . LEU B 1 108 ? 14.922 27.984 10.602 1 97.94 108 LEU B N 1
ATOM 5145 C CA . LEU B 1 108 ? 14.609 28.297 11.984 1 97.94 108 LEU B CA 1
ATOM 5146 C C . LEU B 1 108 ? 14.852 29.781 12.273 1 97.94 108 LEU B C 1
ATOM 5148 O O . LEU B 1 108 ? 15.766 30.391 11.711 1 97.94 108 LEU B O 1
ATOM 5152 N N . PHE B 1 109 ? 13.977 30.375 13.008 1 97.31 109 PHE B N 1
ATOM 5153 C CA . PHE B 1 109 ? 14.172 31.688 13.594 1 97.31 109 PHE B CA 1
ATOM 5154 C C . PHE B 1 109 ? 14.664 31.578 15.039 1 97.31 109 PHE B C 1
ATOM 5156 O O . PHE B 1 109 ? 13.961 31.031 15.898 1 97.31 109 PHE B O 1
ATOM 5163 N N . ASN B 1 110 ? 15.82 31.953 15.258 1 92.38 110 ASN B N 1
ATOM 5164 C CA . ASN B 1 110 ? 16.312 31.953 16.625 1 92.38 110 ASN B CA 1
ATOM 5165 C C . ASN B 1 110 ? 16.641 33.375 17.109 1 92.38 110 ASN B C 1
ATOM 5167 O O . ASN B 1 110 ? 16.312 34.344 16.422 1 92.38 110 ASN B O 1
ATOM 5171 N N . GLU B 1 111 ? 17.172 33.438 18.328 1 91.5 111 GLU B N 1
ATOM 5172 C CA . GLU B 1 111 ? 17.438 34.75 18.922 1 91.5 111 GLU B CA 1
ATOM 5173 C C . GLU B 1 111 ? 18.484 35.531 18.109 1 91.5 111 GLU B C 1
ATOM 5175 O O . GLU B 1 111 ? 18.438 36.75 18.047 1 91.5 111 GLU B O 1
ATOM 5180 N N . HIS B 1 112 ? 19.281 34.812 17.391 1 92.44 112 HIS B N 1
ATOM 5181 C CA . HIS B 1 112 ? 20.422 35.438 16.719 1 92.44 112 HIS B CA 1
ATOM 5182 C C . HIS B 1 112 ? 20.094 35.781 15.273 1 92.44 112 HIS B C 1
ATOM 5184 O O . HIS B 1 112 ? 20.688 36.688 14.688 1 92.44 112 HIS B O 1
ATOM 5190 N N . GLY B 1 113 ? 19.266 35 14.703 1 96.88 113 GLY B N 1
ATOM 5191 C CA . GLY B 1 113 ? 18.969 35.25 13.305 1 96.88 113 GLY B CA 1
ATOM 5192 C C . GLY B 1 113 ? 18.188 34.125 12.641 1 96.88 113 GLY B C 1
ATOM 5193 O O . GLY B 1 113 ? 17.422 33.438 13.289 1 96.88 113 GLY B O 1
ATOM 5194 N N . ILE B 1 114 ? 18.344 34.156 11.305 1 98.25 114 ILE B N 1
ATOM 5195 C CA . ILE B 1 114 ? 17.703 33.125 10.469 1 98.25 114 ILE B CA 1
ATOM 5196 C C . ILE B 1 114 ? 18.688 32 10.164 1 98.25 114 ILE B C 1
ATOM 5198 O O . ILE B 1 114 ? 19.781 32.25 9.664 1 98.25 114 ILE B O 1
ATOM 5202 N N . GLU B 1 115 ? 18.328 30.797 10.5 1 98.19 115 GLU B N 1
ATOM 5203 C CA . GLU B 1 115 ? 19.172 29.641 10.25 1 98.19 115 GLU B CA 1
ATOM 5204 C C . GLU B 1 115 ? 18.562 28.75 9.164 1 98.19 115 GLU B C 1
ATOM 5206 O O . GLU B 1 115 ? 17.391 28.359 9.242 1 98.19 115 GLU B O 1
ATOM 5211 N N . LEU B 1 116 ? 19.312 28.484 8.156 1 98.38 116 LEU B N 1
ATOM 5212 C CA . LEU B 1 116 ? 18.953 27.531 7.109 1 98.38 116 LEU B CA 1
ATOM 5213 C C . LEU B 1 116 ? 19.672 26.203 7.32 1 98.38 116 LEU B C 1
ATOM 5215 O O . LEU B 1 116 ? 20.859 26.172 7.609 1 98.38 116 LEU B O 1
ATOM 5219 N N . ARG B 1 117 ? 18.953 25.125 7.23 1 98.44 117 ARG B N 1
ATOM 5220 C CA . ARG B 1 117 ? 19.531 23.781 7.281 1 98.44 117 ARG B CA 1
ATOM 5221 C C . ARG B 1 117 ? 19.312 23.047 5.961 1 98.44 117 ARG B C 1
ATOM 5223 O O . ARG B 1 117 ? 18.172 22.812 5.555 1 98.44 117 ARG B O 1
ATOM 5230 N N . PHE B 1 118 ? 20.359 22.688 5.293 1 97.75 118 PHE B N 1
ATOM 5231 C CA . PHE B 1 118 ? 20.234 22.094 3.961 1 97.75 118 PHE B CA 1
ATOM 5232 C C . PHE B 1 118 ? 21.297 21.016 3.752 1 97.75 118 PHE B C 1
ATOM 5234 O O . PHE B 1 118 ? 22.047 20.688 4.672 1 97.75 118 PHE B O 1
ATOM 5241 N N . ARG B 1 119 ? 21.203 20.359 2.627 1 97 119 ARG B N 1
ATOM 5242 C CA . ARG B 1 119 ? 22.109 19.281 2.295 1 97 119 ARG B CA 1
ATOM 5243 C C . ARG B 1 119 ? 22.906 19.594 1.026 1 97 119 ARG B C 1
ATOM 5245 O O . ARG B 1 119 ? 22.422 20.328 0.158 1 97 119 ARG B O 1
ATOM 5252 N N . MET B 1 120 ? 24.047 19.016 0.98 1 96.5 120 MET B N 1
ATOM 5253 C CA . MET B 1 120 ? 24.875 19.172 -0.206 1 96.5 120 MET B CA 1
ATOM 5254 C C . MET B 1 120 ? 25.578 17.859 -0.558 1 96.5 120 MET B C 1
ATOM 5256 O O . MET B 1 120 ? 26.203 17.25 0.297 1 96.5 120 MET B O 1
ATOM 5260 N N . SER B 1 121 ? 25.422 17.5 -1.777 1 95.12 121 SER B N 1
ATOM 5261 C CA . SER B 1 121 ? 26.234 16.391 -2.281 1 95.12 121 SER B CA 1
ATOM 5262 C C . SER B 1 121 ? 27.609 16.875 -2.738 1 95.12 121 SER B C 1
ATOM 5264 O O . SER B 1 121 ? 27.719 17.562 -3.756 1 95.12 121 SER B O 1
ATOM 5266 N N . MET B 1 122 ? 28.562 16.406 -2.059 1 95 122 MET B N 1
ATOM 5267 C CA . MET B 1 122 ? 29.922 16.859 -2.387 1 95 122 MET B CA 1
ATOM 5268 C C . MET B 1 122 ? 30.359 16.281 -3.73 1 95 122 MET B C 1
ATOM 5270 O O . MET B 1 122 ? 30.219 15.094 -3.986 1 95 122 MET B O 1
ATOM 5274 N N . PRO B 1 123 ? 30.859 17.203 -4.535 1 94.12 123 PRO B N 1
ATOM 5275 C CA . PRO B 1 123 ? 31.188 16.766 -5.895 1 94.12 123 PRO B CA 1
ATOM 5276 C C . PRO B 1 123 ? 32.375 15.797 -5.934 1 94.12 123 PRO B C 1
ATOM 5278 O O . PRO B 1 123 ? 33.312 15.945 -5.168 1 94.12 123 PRO B O 1
ATOM 5281 N N . ALA B 1 124 ? 32.25 14.938 -6.84 1 91.81 124 ALA B N 1
ATOM 5282 C CA . ALA B 1 124 ? 33.312 13.961 -7.039 1 91.81 124 ALA B CA 1
ATOM 5283 C C . ALA B 1 124 ? 33.312 13.43 -8.469 1 91.81 124 ALA B C 1
ATOM 5285 O O . ALA B 1 124 ? 32.312 13.555 -9.188 1 91.81 124 ALA B O 1
ATOM 5286 N N . GLU B 1 125 ? 34.375 13.148 -8.953 1 87.62 125 GLU B N 1
ATOM 5287 C CA . GLU B 1 125 ? 34.531 12.297 -10.125 1 87.62 125 GLU B CA 1
ATOM 5288 C C . GLU B 1 125 ? 34.906 10.875 -9.719 1 87.62 125 GLU B C 1
ATOM 5290 O O . GLU B 1 125 ? 36.062 10.609 -9.359 1 87.62 125 GLU B O 1
ATOM 5295 N N . GLY B 1 126 ? 33.938 10.094 -9.852 1 79.44 126 GLY B N 1
ATOM 5296 C CA . GLY B 1 126 ? 34.125 8.836 -9.148 1 79.44 126 GLY B CA 1
ATOM 5297 C C . GLY B 1 126 ? 34.25 9.016 -7.648 1 79.44 126 GLY B C 1
ATOM 5298 O O . GLY B 1 126 ? 33.312 9.445 -6.984 1 79.44 126 GLY B O 1
ATOM 5299 N N . ARG B 1 127 ? 35.438 8.734 -7.098 1 81.06 127 ARG B N 1
ATOM 5300 C CA . ARG B 1 127 ? 35.656 8.945 -5.672 1 81.06 127 ARG B CA 1
ATOM 5301 C C . ARG B 1 127 ? 36.781 9.953 -5.445 1 81.06 127 ARG B C 1
ATOM 5303 O O . ARG B 1 127 ? 37.344 10.047 -4.34 1 81.06 127 ARG B O 1
ATOM 5310 N N . ASP B 1 128 ? 37.094 10.633 -6.535 1 88.19 128 ASP B N 1
ATOM 5311 C CA . ASP B 1 128 ? 38.094 11.711 -6.426 1 88.19 128 ASP B CA 1
ATOM 5312 C C . ASP B 1 128 ? 37.375 13.055 -6.227 1 88.19 128 ASP B C 1
ATOM 5314 O O . ASP B 1 128 ? 36.406 13.375 -6.922 1 88.19 128 ASP B O 1
ATOM 5318 N N . ILE B 1 129 ? 37.969 13.703 -5.34 1 94 129 ILE B N 1
ATOM 5319 C CA . ILE B 1 129 ? 37.375 14.977 -4.957 1 94 129 ILE B CA 1
ATOM 5320 C C . ILE B 1 129 ? 37.5 15.969 -6.109 1 94 129 ILE B C 1
ATOM 5322 O O . ILE B 1 129 ? 38.562 16.094 -6.715 1 94 129 ILE B O 1
ATOM 5326 N N . LEU B 1 130 ? 36.438 16.562 -6.398 1 94.69 130 LEU B N 1
ATOM 5327 C CA . LEU B 1 130 ? 36.438 17.734 -7.273 1 94.69 130 LEU B CA 1
ATOM 5328 C C . LEU B 1 130 ? 36.406 19.031 -6.461 1 94.69 130 LEU B C 1
ATOM 5330 O O . LEU B 1 130 ? 35.344 19.641 -6.324 1 94.69 130 LEU B O 1
ATOM 5334 N N . ALA B 1 131 ? 37.5 19.453 -6.031 1 94.94 131 ALA B N 1
ATOM 5335 C CA . ALA B 1 131 ? 37.594 20.562 -5.094 1 94.94 131 ALA B CA 1
ATOM 5336 C C . ALA B 1 131 ? 37.188 21.875 -5.762 1 94.94 131 ALA B C 1
ATOM 5338 O O . ALA B 1 131 ? 36.594 22.75 -5.121 1 94.94 131 ALA B O 1
ATOM 5339 N N . LYS B 1 132 ? 37.531 22.078 -6.977 1 94.94 132 LYS B N 1
ATOM 5340 C CA . LYS B 1 132 ? 37.188 23.297 -7.699 1 94.94 132 LYS B CA 1
ATOM 5341 C C . LYS B 1 132 ? 35.688 23.469 -7.793 1 94.94 132 LYS B C 1
ATOM 5343 O O . LYS B 1 132 ? 35.156 24.562 -7.582 1 94.94 132 LYS B O 1
ATOM 5348 N N . LYS B 1 133 ? 35.094 22.391 -8.094 1 95 133 LYS B N 1
ATOM 5349 C CA . LYS B 1 133 ? 33.625 22.422 -8.188 1 95 133 LYS B CA 1
ATOM 5350 C C . LYS B 1 133 ? 33 22.688 -6.82 1 95 133 LYS B C 1
ATOM 5352 O O . LYS B 1 133 ? 32.062 23.469 -6.703 1 95 133 LYS B O 1
ATOM 5357 N N . ALA B 1 134 ? 33.5 22.016 -5.828 1 96 134 ALA B N 1
ATOM 5358 C CA . ALA B 1 134 ? 33 22.203 -4.465 1 96 134 ALA B CA 1
ATOM 5359 C C . ALA B 1 134 ? 33.156 23.656 -4.031 1 96 134 ALA B C 1
ATOM 5361 O O . ALA B 1 134 ? 32.281 24.25 -3.42 1 96 134 ALA B O 1
ATOM 5362 N N . LEU B 1 135 ? 34.344 24.188 -4.387 1 95.5 135 LEU B N 1
ATOM 5363 C CA . LEU B 1 135 ? 34.656 25.578 -4.047 1 95.5 135 LEU B CA 1
ATOM 5364 C C . LEU B 1 135 ? 33.656 26.516 -4.738 1 95.5 135 LEU B C 1
ATOM 5366 O O . LEU B 1 135 ? 33.188 27.469 -4.125 1 95.5 135 LEU B O 1
ATOM 5370 N N . ASN B 1 136 ? 33.469 26.234 -5.93 1 95.19 136 ASN B N 1
ATOM 5371 C CA . ASN B 1 136 ? 32.531 27.062 -6.684 1 95.19 136 ASN B CA 1
ATOM 5372 C C . ASN B 1 136 ? 31.125 27.047 -6.059 1 95.19 136 ASN B C 1
ATOM 5374 O O . ASN B 1 136 ? 30.5 28.094 -5.938 1 95.19 136 ASN B O 1
ATOM 5378 N N . ILE B 1 137 ? 30.641 25.953 -5.66 1 95.69 137 ILE B N 1
ATOM 5379 C CA . ILE B 1 137 ? 29.312 25.812 -5.074 1 95.69 137 ILE B CA 1
ATOM 5380 C C . ILE B 1 137 ? 29.266 26.5 -3.715 1 95.69 137 ILE B C 1
ATOM 5382 O O . ILE B 1 137 ? 28.344 27.281 -3.434 1 95.69 137 ILE B O 1
ATOM 5386 N N . LEU B 1 138 ? 30.266 26.344 -2.9 1 96.06 138 LEU B N 1
ATOM 5387 C CA . LEU B 1 138 ? 30.266 26.797 -1.513 1 96.06 138 LEU B CA 1
ATOM 5388 C C . LEU B 1 138 ? 30.562 28.297 -1.426 1 96.06 138 LEU B C 1
ATOM 5390 O O . LEU B 1 138 ? 30.109 28.969 -0.502 1 96.06 138 LEU B O 1
ATOM 5394 N N . THR B 1 139 ? 31.328 28.828 -2.373 1 95.19 139 THR B N 1
ATOM 5395 C CA . THR B 1 139 ? 31.797 30.203 -2.191 1 95.19 139 THR B CA 1
ATOM 5396 C C . THR B 1 139 ? 31.141 31.141 -3.207 1 95.19 139 THR B C 1
ATOM 5398 O O . THR B 1 139 ? 31.156 32.344 -3.037 1 95.19 139 THR B O 1
ATOM 5401 N N . PHE B 1 140 ? 30.609 30.562 -4.207 1 93.62 140 PHE B N 1
ATOM 5402 C CA . PHE B 1 140 ? 29.984 31.406 -5.211 1 93.62 140 PHE B CA 1
ATOM 5403 C C . PHE B 1 140 ? 28.469 31.203 -5.242 1 93.62 140 PHE B C 1
ATOM 5405 O O . PHE B 1 140 ? 27.703 32.125 -5.02 1 93.62 140 PHE B O 1
ATOM 5412 N N . HIS B 1 141 ? 27.969 30.047 -5.516 1 94.62 141 HIS B N 1
ATOM 5413 C CA . HIS B 1 141 ? 26.547 29.75 -5.672 1 94.62 141 HIS B CA 1
ATOM 5414 C C . HIS B 1 141 ? 25.828 29.828 -4.332 1 94.62 141 HIS B C 1
ATOM 5416 O O . HIS B 1 141 ? 24.812 30.516 -4.207 1 94.62 141 HIS B O 1
ATOM 5422 N N . LEU B 1 142 ? 26.344 29.125 -3.336 1 96.12 142 LEU B N 1
ATOM 5423 C CA . LEU B 1 142 ? 25.688 29.016 -2.041 1 96.12 142 LEU B CA 1
ATOM 5424 C C . LEU B 1 142 ? 25.469 30.391 -1.416 1 96.12 142 LEU B C 1
ATOM 5426 O O . LEU B 1 142 ? 24.359 30.703 -0.965 1 96.12 142 LEU B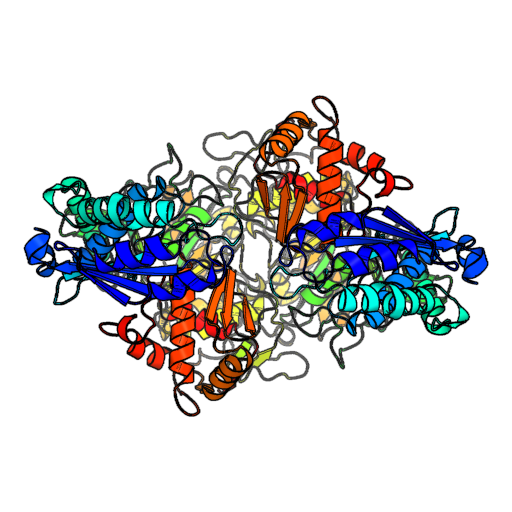 O 1
ATOM 5430 N N . PRO B 1 143 ? 26.484 31.234 -1.346 1 95.94 143 PRO B N 1
ATOM 5431 C CA . PRO B 1 143 ? 26.266 32.562 -0.782 1 95.94 143 PRO B CA 1
ATOM 5432 C C . PRO B 1 143 ? 25.188 33.344 -1.522 1 95.94 143 PRO B C 1
ATOM 5434 O O . PRO B 1 143 ? 24.406 34.062 -0.898 1 95.94 143 PRO B O 1
ATOM 5437 N N . LYS B 1 144 ? 25.141 33.156 -2.797 1 95.44 144 LYS B N 1
ATOM 5438 C CA . LYS B 1 144 ? 24.109 33.812 -3.594 1 95.44 144 LYS B CA 1
ATOM 5439 C C . LYS B 1 144 ? 22.719 33.312 -3.219 1 95.44 144 LYS B C 1
ATOM 5441 O O . LYS B 1 144 ? 21.781 34.094 -3.08 1 95.44 144 LYS B O 1
ATOM 5446 N N . TYR B 1 145 ? 22.594 32.031 -3.082 1 96.06 145 TYR B N 1
ATOM 5447 C CA . TYR B 1 145 ? 21.312 31.438 -2.727 1 96.06 145 TYR B CA 1
ATOM 5448 C C . TYR B 1 145 ? 20.859 31.891 -1.338 1 96.06 145 TYR B C 1
ATOM 5450 O O . TYR B 1 145 ? 19.688 32.219 -1.126 1 96.06 145 TYR B O 1
ATOM 5458 N N . ILE B 1 146 ? 21.781 31.922 -0.373 1 97 146 ILE B N 1
ATOM 5459 C CA . ILE B 1 146 ? 21.469 32.312 0.993 1 97 146 ILE B CA 1
ATOM 5460 C C . ILE B 1 146 ? 21.031 33.781 1.004 1 97 146 ILE B C 1
ATOM 5462 O O . ILE B 1 146 ? 20.047 34.156 1.658 1 97 146 ILE B O 1
ATOM 5466 N N . ARG B 1 147 ? 21.734 34.594 0.27 1 95.94 147 ARG B N 1
ATOM 5467 C CA . ARG B 1 147 ? 21.406 36 0.173 1 95.94 147 ARG B CA 1
ATOM 5468 C C . ARG B 1 147 ? 20 36.188 -0.395 1 95.94 147 ARG B C 1
ATOM 5470 O O . ARG B 1 147 ? 19.188 36.938 0.179 1 95.94 147 ARG B O 1
ATOM 5477 N N . ARG B 1 148 ? 19.703 35.531 -1.414 1 95.56 148 ARG B N 1
ATOM 5478 C CA . ARG B 1 148 ? 18.438 35.688 -2.113 1 95.56 148 ARG B CA 1
ATOM 5479 C C . ARG B 1 148 ? 17.281 35.156 -1.28 1 95.56 148 ARG B C 1
ATOM 5481 O O . ARG B 1 148 ? 16.141 35.594 -1.427 1 95.56 148 ARG B O 1
ATOM 5488 N N . ALA B 1 149 ? 17.594 34.281 -0.351 1 97 149 ALA B N 1
ATOM 5489 C CA . ALA B 1 149 ? 16.547 33.656 0.435 1 97 149 ALA B CA 1
ATOM 5490 C C . ALA B 1 149 ? 16.344 34.375 1.772 1 97 149 ALA B C 1
ATOM 5492 O O . ALA B 1 149 ? 15.305 34.219 2.412 1 97 149 ALA B O 1
ATOM 5493 N N . THR B 1 150 ? 17.344 35.156 2.219 1 97.81 150 THR B N 1
ATOM 5494 C CA . THR B 1 150 ? 17.266 35.625 3.602 1 97.81 150 THR B CA 1
ATOM 5495 C C . THR B 1 150 ? 17.266 37.156 3.666 1 97.81 150 THR B C 1
ATOM 5497 O O . THR B 1 150 ? 17.125 37.719 4.746 1 97.81 150 THR B O 1
ATOM 5500 N N . LEU B 1 151 ? 17.422 37.812 2.539 1 97.44 151 LEU B N 1
ATOM 5501 C CA . LEU B 1 151 ? 17.375 39.281 2.525 1 97.44 151 LEU B CA 1
ATOM 5502 C C . LEU B 1 151 ? 16.031 39.781 2.008 1 97.44 151 LEU B C 1
ATOM 5504 O O . LEU B 1 151 ? 15.602 39.406 0.912 1 97.44 151 LEU B O 1
ATOM 5508 N N . GLU B 1 152 ? 15.445 40.656 2.727 1 97.19 152 GLU B N 1
ATOM 5509 C CA . GLU B 1 152 ? 14.141 41.188 2.363 1 97.19 152 GLU B CA 1
ATOM 5510 C C . GLU B 1 152 ? 14.164 41.812 0.971 1 97.19 152 GLU B C 1
ATOM 5512 O O . GLU B 1 152 ? 13.234 41.594 0.179 1 97.19 152 GLU B O 1
ATOM 5517 N N . ARG B 1 153 ? 15.211 42.531 0.653 1 95.75 153 ARG B N 1
ATOM 5518 C CA . ARG B 1 153 ? 15.312 43.25 -0.603 1 95.75 153 ARG B CA 1
ATOM 5519 C C . ARG B 1 153 ? 15.453 42.312 -1.786 1 95.75 153 ARG B C 1
ATOM 5521 O O . ARG B 1 153 ? 15.219 42.688 -2.932 1 95.75 153 ARG B O 1
ATOM 5528 N N . GLU B 1 154 ? 15.867 41.062 -1.536 1 95.94 154 GLU B N 1
ATOM 5529 C CA . GLU B 1 154 ? 16.062 40.094 -2.605 1 95.94 154 GLU B CA 1
ATOM 5530 C C . GLU B 1 154 ? 14.867 39.156 -2.74 1 95.94 154 GLU B C 1
ATOM 5532 O O . GLU B 1 154 ? 14.688 38.5 -3.771 1 95.94 154 GLU B O 1
ATOM 5537 N N . LEU B 1 155 ? 14.062 39.094 -1.735 1 96.38 155 LEU B N 1
ATOM 5538 C CA . LEU B 1 155 ? 12.875 38.25 -1.736 1 96.38 155 LEU B CA 1
ATOM 5539 C C . LEU B 1 155 ? 11.703 38.969 -2.418 1 96.38 155 LEU B C 1
ATOM 5541 O O . LEU B 1 155 ? 11.656 40.188 -2.461 1 96.38 155 LEU B O 1
ATOM 5545 N N . ASP B 1 156 ? 10.859 38.188 -3.031 1 97 156 ASP B N 1
ATOM 5546 C CA . ASP B 1 156 ? 9.562 38.719 -3.436 1 97 156 ASP B CA 1
ATOM 5547 C C . ASP B 1 156 ? 8.703 39.031 -2.217 1 97 156 ASP B C 1
ATOM 5549 O O . ASP B 1 156 ? 7.949 38.188 -1.74 1 97 156 ASP B O 1
ATOM 5553 N N . LYS B 1 157 ? 8.758 40.219 -1.781 1 96.94 157 LYS B N 1
ATOM 5554 C CA . LYS B 1 157 ? 8.133 40.625 -0.527 1 96.94 157 LYS B CA 1
ATOM 5555 C C . LYS B 1 157 ? 6.621 40.438 -0.583 1 96.94 157 LYS B C 1
ATOM 5557 O O . LYS B 1 157 ? 6.012 39.969 0.384 1 96.94 157 LYS B O 1
ATOM 5562 N N . ALA B 1 158 ? 6.051 40.812 -1.723 1 98 158 ALA B N 1
ATOM 5563 C CA . ALA B 1 158 ? 4.605 40.688 -1.871 1 98 158 ALA B CA 1
ATOM 5564 C C . ALA B 1 158 ? 4.184 39.219 -1.733 1 98 158 ALA B C 1
ATOM 5566 O O . ALA B 1 158 ? 3.195 38.906 -1.067 1 98 158 ALA B O 1
ATOM 5567 N N . ALA B 1 159 ? 4.895 38.312 -2.352 1 98.19 159 ALA B N 1
ATOM 5568 C CA . ALA B 1 159 ? 4.605 36.906 -2.27 1 98.19 159 ALA B CA 1
ATOM 5569 C C . ALA B 1 159 ? 4.816 36.375 -0.851 1 98.19 159 ALA B C 1
ATOM 5571 O O . ALA B 1 159 ? 4.059 35.531 -0.377 1 98.19 159 ALA B O 1
ATOM 5572 N N . LEU B 1 160 ? 5.871 36.875 -0.22 1 98.56 160 LEU B N 1
ATOM 5573 C CA . LEU B 1 160 ? 6.141 36.5 1.165 1 98.56 160 LEU B CA 1
ATOM 5574 C C . LEU B 1 160 ? 4.977 36.875 2.07 1 98.56 160 LEU B C 1
ATOM 5576 O O . LEU B 1 160 ? 4.484 36.062 2.844 1 98.56 160 LEU B O 1
ATOM 5580 N N . LEU B 1 161 ? 4.527 38.094 1.922 1 98.5 161 LEU B N 1
ATOM 5581 C CA . LEU B 1 161 ? 3.424 38.594 2.742 1 98.5 161 LEU B CA 1
ATOM 5582 C C . LEU B 1 161 ? 2.16 37.781 2.492 1 98.5 161 LEU B C 1
ATOM 5584 O O . LEU B 1 161 ? 1.498 37.344 3.439 1 98.5 161 LEU B O 1
ATOM 5588 N N . HIS B 1 162 ? 1.904 37.531 1.246 1 98.56 162 HIS B N 1
ATOM 5589 C CA . HIS B 1 162 ? 0.711 36.781 0.872 1 98.56 162 HIS B CA 1
ATOM 5590 C C . HIS B 1 162 ? 0.754 35.375 1.429 1 98.56 162 HIS B C 1
ATOM 5592 O O . HIS B 1 162 ? -0.24 34.875 1.972 1 98.56 162 HIS B O 1
ATOM 5598 N N . HIS B 1 163 ? 1.86 34.719 1.33 1 98.69 163 HIS B N 1
ATOM 5599 C CA . HIS B 1 163 ? 2.068 33.375 1.845 1 98.69 163 HIS B CA 1
ATOM 5600 C C . HIS B 1 163 ? 1.82 33.312 3.348 1 98.69 163 HIS B C 1
ATOM 5602 O O . HIS B 1 163 ? 1.11 32.406 3.83 1 98.69 163 HIS B O 1
ATOM 5608 N N . CYS B 1 164 ? 2.367 34.25 4.059 1 98.81 164 CYS B N 1
ATOM 5609 C CA . CYS B 1 164 ? 2.236 34.281 5.512 1 98.81 164 CYS B CA 1
ATOM 5610 C C . CYS B 1 164 ? 0.796 34.594 5.918 1 98.81 164 CYS B C 1
ATOM 5612 O O . CYS B 1 164 ? 0.266 33.938 6.832 1 98.81 164 CYS B O 1
ATOM 5614 N N . GLU B 1 165 ? 0.186 35.5 5.219 1 98.69 165 GLU B N 1
ATOM 5615 C CA . GLU B 1 165 ? -1.185 35.875 5.527 1 98.69 165 GLU B CA 1
ATOM 5616 C C . GLU B 1 165 ? -2.152 34.719 5.324 1 98.69 165 GLU B C 1
ATOM 5618 O O . GLU B 1 165 ? -3.045 34.5 6.145 1 98.69 165 GLU B O 1
ATOM 5623 N N . ILE B 1 166 ? -1.974 33.969 4.32 1 98.69 166 ILE B N 1
ATOM 5624 C CA . ILE B 1 166 ? -2.846 32.875 3.998 1 98.69 166 ILE B CA 1
ATOM 5625 C C . ILE B 1 166 ? -2.709 31.781 5.066 1 98.69 166 ILE B C 1
ATOM 5627 O O . ILE B 1 166 ? -3.707 31.219 5.52 1 98.69 166 ILE B O 1
ATOM 5631 N N . VAL B 1 167 ? -1.516 31.5 5.492 1 98.69 167 VAL B N 1
ATOM 5632 C CA . VAL B 1 167 ? -1.278 30.469 6.496 1 98.69 167 VAL B CA 1
ATOM 5633 C C . VAL B 1 167 ? -1.853 30.922 7.84 1 98.69 167 VAL B C 1
ATOM 5635 O O . VAL B 1 167 ? -2.494 30.125 8.539 1 98.69 167 VAL B O 1
ATOM 5638 N N . GLU B 1 168 ? -1.635 32.188 8.148 1 98.69 168 GLU B N 1
ATOM 5639 C CA . GLU B 1 168 ? -2.178 32.75 9.391 1 98.69 168 GLU B CA 1
ATOM 5640 C C . GLU B 1 168 ? -3.701 32.656 9.406 1 98.69 168 GLU B C 1
ATOM 5642 O O . GLU B 1 168 ? -4.301 32.375 10.445 1 98.69 168 GLU B O 1
ATOM 5647 N N . ASP B 1 169 ? -4.281 32.906 8.289 1 98.75 169 ASP B N 1
ATOM 5648 C CA . ASP B 1 169 ? -5.734 32.844 8.18 1 98.75 169 ASP B CA 1
ATOM 5649 C C . ASP B 1 169 ? -6.234 31.422 8.398 1 98.75 169 ASP B C 1
ATOM 5651 O O . ASP B 1 169 ? -7.293 31.219 9 1 98.75 169 ASP B O 1
ATOM 5655 N N . GLN B 1 170 ? -5.566 30.453 7.906 1 98.69 170 GLN B N 1
ATOM 5656 C CA . GLN B 1 170 ? -5.961 29.062 8.102 1 98.69 170 GLN B CA 1
ATOM 5657 C C . GLN B 1 170 ? -5.93 28.688 9.578 1 98.69 170 GLN B C 1
ATOM 5659 O O . GLN B 1 170 ? -6.848 28.031 10.078 1 98.69 170 GLN B O 1
ATOM 5664 N N . GLU B 1 171 ? -4.891 29.172 10.258 1 98.38 171 GLU B N 1
ATOM 5665 C CA . GLU B 1 171 ? -4.812 28.906 11.695 1 98.38 171 GLU B CA 1
ATOM 5666 C C . GLU B 1 171 ? -5.953 29.594 12.438 1 98.38 171 GLU B C 1
ATOM 5668 O O . GLU B 1 171 ? -6.516 29.031 13.383 1 98.38 171 GLU B O 1
ATOM 5673 N N . ALA B 1 172 ? -6.23 30.766 11.992 1 98.38 172 ALA B N 1
ATOM 5674 C CA . ALA B 1 172 ? -7.32 31.5 12.617 1 98.38 172 ALA B CA 1
ATOM 5675 C C . ALA B 1 172 ? -8.664 30.812 12.383 1 98.38 172 ALA B C 1
ATOM 5677 O O . ALA B 1 172 ? -9.484 30.719 13.297 1 98.38 172 ALA B O 1
ATOM 5678 N N . MET B 1 173 ? -8.898 30.375 11.219 1 98.62 173 MET B N 1
ATOM 5679 C CA . MET B 1 173 ? -10.133 29.656 10.906 1 98.62 173 MET B CA 1
ATOM 5680 C C . MET B 1 173 ? -10.242 28.391 11.734 1 98.62 173 MET B C 1
ATOM 5682 O O . MET B 1 173 ? -11.289 28.109 12.32 1 98.62 173 MET B O 1
ATOM 5686 N N . ARG B 1 174 ? -9.227 27.625 11.812 1 98.56 174 ARG B N 1
ATOM 5687 C CA . ARG B 1 174 ? -9.234 26.375 12.539 1 98.56 174 ARG B CA 1
ATOM 5688 C C . ARG B 1 174 ? -9.523 26.594 14.023 1 98.56 174 ARG B C 1
ATOM 5690 O O . ARG B 1 174 ? -10.219 25.797 14.648 1 98.56 174 ARG B O 1
ATOM 5697 N N . ALA B 1 175 ? -8.992 27.688 14.578 1 98 175 ALA B N 1
ATOM 5698 C CA . ALA B 1 175 ? -9.172 28.016 15.992 1 98 175 ALA B CA 1
ATOM 5699 C C . ALA B 1 175 ? -10.625 28.328 16.297 1 98 175 ALA B C 1
ATOM 5701 O O . ALA B 1 175 ? -11.055 28.266 17.453 1 98 175 ALA B O 1
ATOM 5702 N N . GLN B 1 176 ? -11.398 28.641 15.289 1 98.25 176 GLN B N 1
ATOM 5703 C CA . GLN B 1 176 ? -12.789 29.031 15.477 1 98.25 176 GLN B CA 1
ATOM 5704 C C . GLN B 1 176 ? -13.719 27.812 15.43 1 98.25 176 GLN B C 1
ATOM 5706 O O . GLN B 1 176 ? -14.883 27.906 15.805 1 98.25 176 GLN B O 1
ATOM 5711 N N . LEU B 1 177 ? -13.25 26.672 14.938 1 98.56 177 LEU B N 1
ATOM 5712 C CA . LEU B 1 177 ? -14.109 25.531 14.648 1 98.56 177 LEU B CA 1
ATOM 5713 C C . LEU B 1 177 ? -14.828 25.047 15.914 1 98.56 177 LEU B C 1
ATOM 5715 O O . LEU B 1 177 ? -16.047 24.906 15.914 1 98.56 177 LEU B O 1
ATOM 5719 N N . ASP B 1 178 ? -14.078 24.906 16.984 1 97.25 178 ASP B N 1
ATOM 5720 C CA . ASP B 1 178 ? -14.641 24.359 18.219 1 97.25 178 ASP B CA 1
ATOM 5721 C C . ASP B 1 178 ? -15.734 25.266 18.781 1 97.25 178 ASP B C 1
ATOM 5723 O O . ASP B 1 178 ? -16.812 24.797 19.141 1 97.25 178 ASP B O 1
ATOM 5727 N N . ASP B 1 179 ? -15.492 26.531 18.781 1 97.44 179 ASP B N 1
ATOM 5728 C CA . ASP B 1 179 ? -16.438 27.5 19.328 1 97.44 179 ASP B CA 1
ATOM 5729 C C . ASP B 1 179 ? -17.719 27.531 18.516 1 97.44 179 ASP B C 1
ATOM 5731 O O . ASP B 1 179 ? -18.797 27.797 19.047 1 97.44 179 ASP B O 1
ATOM 5735 N N . LEU B 1 180 ? -17.594 27.219 17.281 1 98 180 LEU B N 1
ATOM 5736 C CA . LEU B 1 180 ? -18.75 27.266 16.391 1 98 180 LEU B CA 1
ATOM 5737 C C . LEU B 1 180 ? -19.406 25.891 16.281 1 98 180 LEU B C 1
ATOM 5739 O O . LEU B 1 180 ? -20.344 25.703 15.516 1 98 180 LEU B O 1
ATOM 5743 N N . GLY B 1 181 ? -18.875 24.906 17 1 98.12 181 GLY B N 1
ATOM 5744 C CA . GLY B 1 181 ? -19.422 23.547 16.953 1 98.12 181 GLY B CA 1
ATOM 5745 C C . GLY B 1 181 ? -19.172 22.859 15.633 1 98.12 181 GLY B C 1
ATOM 5746 O O . GLY B 1 181 ? -20.047 22.125 15.141 1 98.12 181 GLY B O 1
ATOM 5747 N N . LEU B 1 182 ? -18.031 23.141 15.016 1 98.69 182 LEU B N 1
ATOM 5748 C CA . LEU B 1 182 ? -17.703 22.578 13.703 1 98.69 182 LEU B CA 1
ATOM 5749 C C . LEU B 1 182 ? -16.484 21.656 13.805 1 98.69 182 LEU B C 1
ATOM 5751 O O . LEU B 1 182 ? -15.648 21.812 14.688 1 98.69 182 LEU B O 1
ATOM 5755 N N . VAL B 1 183 ? -16.438 20.688 12.875 1 98.44 183 VAL B N 1
ATOM 5756 C CA . VAL B 1 183 ? -15.258 19.844 12.773 1 98.44 183 VAL B CA 1
ATOM 5757 C C . VAL B 1 183 ? -14.406 20.281 11.586 1 98.44 183 VAL B C 1
ATOM 5759 O O . VAL B 1 183 ? -13.203 20 11.539 1 98.44 183 VAL B O 1
ATOM 5762 N N . ALA B 1 184 ? -15.047 20.953 10.609 1 98.81 184 ALA B N 1
ATOM 5763 C CA . ALA B 1 184 ? -14.344 21.406 9.406 1 98.81 184 ALA B CA 1
ATOM 5764 C C . ALA B 1 184 ? -15.07 22.562 8.742 1 98.81 184 ALA B C 1
ATOM 5766 O O . ALA B 1 184 ? -16.25 22.812 9.031 1 98.81 184 ALA B O 1
ATOM 5767 N N . PHE B 1 185 ? -14.391 23.297 7.953 1 98.81 185 PHE B N 1
ATOM 5768 C CA . PHE B 1 185 ? -14.898 24.422 7.168 1 98.81 185 PHE B CA 1
ATOM 5769 C C . PHE B 1 185 ? -14.289 24.422 5.773 1 98.81 185 PHE B C 1
ATOM 5771 O O . PHE B 1 185 ? -13.086 24.219 5.617 1 98.81 185 PHE B O 1
ATOM 5778 N N . ILE B 1 186 ? -15.117 24.531 4.75 1 98.81 186 ILE B N 1
ATOM 5779 C CA . ILE B 1 186 ? -14.688 24.656 3.359 1 98.81 186 ILE B CA 1
ATOM 5780 C C . ILE B 1 186 ? -15.234 25.953 2.766 1 98.81 186 ILE B C 1
ATOM 5782 O O . ILE B 1 186 ? -16.438 26.109 2.592 1 98.81 186 ILE B O 1
ATOM 5786 N N . ALA B 1 187 ? -14.383 26.844 2.391 1 98.69 187 ALA B N 1
ATOM 5787 C CA . ALA B 1 187 ? -14.812 28.109 1.83 1 98.69 187 ALA B CA 1
ATOM 5788 C C . ALA B 1 187 ? -15.344 27.938 0.411 1 98.69 187 ALA B C 1
ATOM 5790 O O . ALA B 1 187 ? -14.875 27.078 -0.332 1 98.69 187 ALA B O 1
ATOM 5791 N N . ASN B 1 188 ? -16.297 28.797 0.075 1 98.44 188 ASN B N 1
ATOM 5792 C CA . ASN B 1 188 ? -16.734 28.859 -1.316 1 98.44 188 ASN B CA 1
ATOM 5793 C C . ASN B 1 188 ? -15.578 29.203 -2.252 1 98.44 188 ASN B C 1
ATOM 5795 O O . ASN B 1 188 ? -14.734 30.031 -1.917 1 98.44 188 ASN B O 1
ATOM 5799 N N . GLY B 1 189 ? -15.547 28.469 -3.373 1 97.62 189 GLY B N 1
ATOM 5800 C CA . GLY B 1 189 ? -14.5 28.734 -4.355 1 97.62 189 GLY B CA 1
ATOM 5801 C C . GLY B 1 189 ? -13.297 27.828 -4.211 1 97.62 189 GLY B C 1
ATOM 5802 O O . GLY B 1 189 ? -12.406 27.828 -5.059 1 97.62 189 GLY B O 1
ATOM 5803 N N . SER B 1 190 ? -13.227 27.016 -3.211 1 98.12 190 SER B N 1
ATOM 5804 C CA . SER B 1 190 ? -12.117 26.078 -3.016 1 98.12 190 SER B CA 1
ATOM 5805 C C . SER B 1 190 ? -12.062 25.047 -4.141 1 98.12 190 SER B C 1
ATOM 5807 O O . SER B 1 190 ? -13.086 24.703 -4.73 1 98.12 190 SER B O 1
ATOM 5809 N N . VAL B 1 191 ? -10.891 24.609 -4.461 1 97.94 191 VAL B N 1
ATOM 5810 C CA . VAL B 1 191 ? -10.633 23.578 -5.461 1 97.94 191 VAL B CA 1
ATOM 5811 C C . VAL B 1 191 ? -10.125 22.312 -4.777 1 97.94 191 VAL B C 1
ATOM 5813 O O . VAL B 1 191 ? -8.977 22.266 -4.336 1 97.94 191 VAL B O 1
ATOM 5816 N N . LEU B 1 192 ? -10.945 21.281 -4.836 1 97.06 192 LEU B N 1
ATOM 5817 C CA . LEU B 1 192 ? -10.664 20.094 -4.027 1 97.06 192 LEU B CA 1
ATOM 5818 C C . LEU B 1 192 ? -9.922 19.047 -4.844 1 97.06 192 LEU B C 1
ATOM 5820 O O . LEU B 1 192 ? -8.953 18.438 -4.359 1 97.06 192 LEU B O 1
ATOM 5824 N N . PRO B 1 193 ? -10.266 18.766 -6.164 1 94.31 193 PRO B N 1
ATOM 5825 C CA . PRO B 1 193 ? -9.641 17.672 -6.918 1 94.31 193 PRO B CA 1
ATOM 5826 C C . PRO B 1 193 ? -8.188 17.969 -7.293 1 94.31 193 PRO B C 1
ATOM 5828 O O . PRO B 1 193 ? -7.805 19.141 -7.402 1 94.31 193 PRO B O 1
ATOM 5831 N N . ARG B 1 194 ? -7.422 16.953 -7.426 1 95.12 194 ARG B N 1
ATOM 5832 C CA . ARG B 1 194 ? -6.016 17.031 -7.797 1 95.12 194 ARG B CA 1
ATOM 5833 C C . ARG B 1 194 ? -5.797 16.594 -9.234 1 95.12 194 ARG B C 1
ATOM 5835 O O . ARG B 1 194 ? -6.695 16.016 -9.852 1 95.12 194 ARG B O 1
ATOM 5842 N N . LEU B 1 195 ? -4.648 16.844 -9.711 1 92 195 LEU B N 1
ATOM 5843 C CA . LEU B 1 195 ? -4.316 16.594 -11.109 1 92 195 LEU B CA 1
ATOM 5844 C C . LEU B 1 195 ? -4.344 15.094 -11.414 1 92 195 LEU B C 1
ATOM 5846 O O . LEU B 1 195 ? -4.82 14.688 -12.477 1 92 195 LEU B O 1
ATOM 5850 N N . ALA B 1 196 ? -3.766 14.344 -10.508 1 90 196 ALA B N 1
ATOM 5851 C CA . ALA B 1 196 ? -3.691 12.883 -10.625 1 90 196 ALA B CA 1
ATOM 5852 C C . ALA B 1 196 ? -3.523 12.234 -9.25 1 90 196 ALA B C 1
ATOM 5854 O O . ALA B 1 196 ? -3.225 12.914 -8.266 1 90 196 ALA B O 1
ATOM 5855 N N . GLY B 1 197 ? -3.793 10.984 -9.219 1 86.56 197 GLY B N 1
ATOM 5856 C CA . GLY B 1 197 ? -3.674 10.273 -7.957 1 86.56 197 GLY B CA 1
ATOM 5857 C C . GLY B 1 197 ? -2.279 10.344 -7.363 1 86.56 197 GLY B C 1
ATOM 5858 O O . GLY B 1 197 ? -2.115 10.273 -6.141 1 86.56 197 GLY B O 1
ATOM 5859 N N . ASN B 1 198 ? -1.308 10.469 -8.242 1 86 198 ASN B N 1
ATOM 5860 C CA . ASN B 1 198 ? 0.071 10.523 -7.766 1 86 198 ASN B CA 1
ATOM 5861 C C . ASN B 1 198 ? 0.622 11.945 -7.801 1 86 198 ASN B C 1
ATOM 5863 O O . ASN B 1 198 ? 1.836 12.148 -7.742 1 86 198 ASN B O 1
ATOM 5867 N N . CYS B 1 199 ? -0.315 12.953 -7.949 1 90.88 199 CYS B N 1
ATOM 5868 C CA . CYS B 1 199 ? 0.074 14.359 -8.016 1 90.88 199 CYS B CA 1
ATOM 5869 C C . CYS B 1 199 ? -0.855 15.227 -7.176 1 90.88 199 CYS B C 1
ATOM 5871 O O . CYS B 1 199 ? -2.057 15.297 -7.445 1 90.88 199 CYS B O 1
ATOM 5873 N N . ASP B 1 200 ? -0.287 15.961 -6.262 1 94.06 200 ASP B N 1
ATOM 5874 C CA . ASP B 1 200 ? -1.083 16.703 -5.285 1 94.06 200 ASP B CA 1
ATOM 5875 C C . ASP B 1 200 ? -1.378 18.109 -5.781 1 94.06 200 ASP B C 1
ATOM 5877 O O . ASP B 1 200 ? -1.959 18.922 -5.055 1 94.06 200 ASP B O 1
ATOM 5881 N N . LEU B 1 201 ? -1.006 18.469 -7.047 1 96.06 201 LEU B N 1
ATOM 5882 C CA . LEU B 1 201 ? -1.322 19.781 -7.629 1 96.06 201 LEU B CA 1
ATOM 5883 C C . LEU B 1 201 ? -2.805 19.875 -7.969 1 96.06 201 LEU B C 1
ATOM 5885 O O . LEU B 1 201 ? -3.447 18.859 -8.266 1 96.06 201 LEU B O 1
ATOM 5889 N N . PRO B 1 202 ? -3.314 21.062 -7.859 1 96.19 202 PRO B N 1
ATOM 5890 C CA . PRO B 1 202 ? -4.746 21.219 -8.125 1 96.19 202 PRO B CA 1
ATOM 5891 C C . PRO B 1 202 ? -5.105 20.906 -9.578 1 96.19 202 PRO B C 1
ATOM 5893 O O . PRO B 1 202 ? -4.336 21.234 -10.492 1 96.19 202 PRO B O 1
ATOM 5896 N N . MET B 1 203 ? -6.211 20.281 -9.742 1 94.5 203 MET B N 1
ATOM 5897 C CA . MET B 1 203 ? -6.738 20.031 -11.086 1 94.5 203 MET B CA 1
ATOM 5898 C C . MET B 1 203 ? -7.047 21.344 -11.797 1 94.5 203 MET B C 1
ATOM 5900 O O . MET B 1 203 ? -7.602 22.266 -11.188 1 94.5 203 MET B O 1
ATOM 5904 N N . LYS B 1 204 ? -6.73 21.391 -13.07 1 91.81 204 LYS B N 1
ATOM 5905 C CA . LYS B 1 204 ? -7.043 22.562 -13.867 1 91.81 204 LYS B CA 1
ATOM 5906 C C . LYS B 1 204 ? -8.523 22.609 -14.234 1 91.81 204 LYS B C 1
ATOM 5908 O O . LYS B 1 204 ? -9.125 21.562 -14.531 1 91.81 204 LYS B O 1
ATOM 5913 N N . GLU B 1 205 ? -9.133 23.672 -14.164 1 90.12 205 GLU B N 1
ATOM 5914 C CA . GLU B 1 205 ? -10.516 23.891 -14.562 1 90.12 205 GLU B CA 1
ATOM 5915 C C . GLU B 1 205 ? -11.477 23.062 -13.727 1 90.12 205 GLU B C 1
ATOM 5917 O O . GLU B 1 205 ? -12.469 22.531 -14.242 1 90.12 205 GLU B O 1
ATOM 5922 N N . ALA B 1 206 ? -11.109 22.812 -12.508 1 92.69 206 ALA B N 1
ATOM 5923 C CA . ALA B 1 206 ? -11.969 22.094 -11.578 1 92.69 206 ALA B CA 1
ATOM 5924 C C . ALA B 1 206 ? -13.203 22.906 -11.219 1 92.69 206 ALA B C 1
ATOM 5926 O O . ALA B 1 206 ? -13.188 24.141 -11.305 1 92.69 206 ALA B O 1
ATOM 5927 N N . VAL B 1 207 ? -14.289 22.25 -10.906 1 93.62 207 VAL B N 1
ATOM 5928 C CA . VAL B 1 207 ? -15.5 22.906 -10.43 1 93.62 207 VAL B CA 1
ATOM 5929 C C . VAL B 1 207 ? -15.273 23.438 -9.016 1 93.62 207 VAL B C 1
ATOM 5931 O O . VAL B 1 207 ? -15.016 22.656 -8.094 1 93.62 207 VAL B O 1
ATOM 5934 N N . PRO B 1 208 ? -15.344 24.734 -8.852 1 96.69 208 PRO B N 1
ATOM 5935 C CA . PRO B 1 208 ? -15.141 25.281 -7.504 1 96.69 208 PRO B CA 1
ATOM 5936 C C . PRO B 1 208 ? -16.25 24.875 -6.539 1 96.69 208 PRO B C 1
ATOM 5938 O O . PRO B 1 208 ? -17.422 24.797 -6.93 1 96.69 208 PRO B O 1
ATOM 5941 N N . PHE B 1 209 ? -15.945 24.734 -5.312 1 97.75 209 PHE B N 1
ATOM 5942 C CA . PHE B 1 209 ? -16.844 24.281 -4.254 1 97.75 209 PHE B CA 1
ATOM 5943 C C . PHE B 1 209 ? -17.828 25.391 -3.887 1 97.75 209 PHE B C 1
ATOM 5945 O O . PHE B 1 209 ? -17.453 26.547 -3.764 1 97.75 209 PHE B O 1
ATOM 5952 N N . ILE B 1 210 ? -19.078 25.078 -3.725 1 98.19 210 ILE B N 1
ATOM 5953 C CA . ILE B 1 210 ? -20.109 26 -3.273 1 98.19 210 ILE B CA 1
ATOM 5954 C C . ILE B 1 210 ? -20.953 25.344 -2.178 1 98.19 210 ILE B C 1
ATOM 5956 O O . ILE B 1 210 ? -21.516 24.266 -2.385 1 98.19 210 ILE B O 1
ATOM 5960 N N . ALA B 1 211 ? -21.047 26.031 -1.052 1 98.19 211 ALA B N 1
ATOM 5961 C CA . ALA B 1 211 ? -21.75 25.484 0.108 1 98.19 211 ALA B CA 1
ATOM 5962 C C . ALA B 1 211 ? -23.266 25.531 -0.084 1 98.19 211 ALA B C 1
ATOM 5964 O O . ALA B 1 211 ? -23.781 26.5 -0.633 1 98.19 211 ALA B O 1
ATOM 5965 N N . PRO B 1 212 ? -23.938 24.469 0.313 1 98.06 212 PRO B N 1
ATOM 5966 C CA . PRO B 1 212 ? -25.391 24.625 0.395 1 98.06 212 PRO B CA 1
ATOM 5967 C C . PRO B 1 212 ? -25.812 25.656 1.44 1 98.06 212 PRO B C 1
ATOM 5969 O O . PRO B 1 212 ? -25.188 25.75 2.5 1 98.06 212 PRO B O 1
ATOM 5972 N N . LYS B 1 213 ? -26.859 26.25 1.207 1 97.19 213 LYS B N 1
ATOM 5973 C CA . LYS B 1 213 ? -27.297 27.375 2.039 1 97.19 213 LYS B CA 1
ATOM 5974 C C . LYS B 1 213 ? -27.516 26.922 3.482 1 97.19 213 LYS B C 1
ATOM 5976 O O . LYS B 1 213 ? -27.172 27.641 4.422 1 97.19 213 LYS B O 1
ATOM 5981 N N . SER B 1 214 ? -28.016 25.781 3.686 1 97.56 214 SER B N 1
ATOM 5982 C CA . SER B 1 214 ? -28.391 25.297 5.008 1 97.56 214 SER B CA 1
ATOM 5983 C C . SER B 1 214 ? -27.156 25.031 5.871 1 97.56 214 SER B C 1
ATOM 5985 O O . SER B 1 214 ? -27.25 24.984 7.098 1 97.56 214 SER B O 1
ATOM 5987 N N . LEU B 1 215 ? -26 24.906 5.266 1 98.19 215 LEU B N 1
ATOM 5988 C CA . LEU B 1 215 ? -24.781 24.609 6.008 1 98.19 215 LEU B CA 1
ATOM 5989 C C . LEU B 1 215 ? -23.766 25.734 5.875 1 98.19 215 LEU B C 1
ATOM 5991 O O . LEU B 1 215 ? -22.594 25.578 6.254 1 98.19 215 LEU B O 1
ATOM 5995 N N . GLU B 1 216 ? -24.172 26.828 5.328 1 98.25 216 GLU B N 1
ATOM 5996 C CA . GLU B 1 216 ? -23.281 27.953 5.105 1 98.25 216 GLU B CA 1
ATOM 5997 C C . GLU B 1 216 ? -22.953 28.672 6.418 1 98.25 216 GLU B C 1
ATOM 5999 O O . GLU B 1 216 ? -23.859 28.938 7.223 1 98.25 216 GLU B O 1
ATOM 6004 N N . VAL B 1 217 ? -21.734 28.938 6.625 1 98.44 217 VAL B N 1
ATOM 6005 C CA . VAL B 1 217 ? -21.266 29.688 7.789 1 98.44 217 VAL B CA 1
ATOM 6006 C C . VAL B 1 217 ? -20.203 30.703 7.359 1 98.44 217 VAL B C 1
ATOM 6008 O O . VAL B 1 217 ? -19.672 30.609 6.254 1 98.44 217 VAL B O 1
ATOM 6011 N N . THR B 1 218 ? -19.984 31.672 8.227 1 98.44 218 THR B N 1
ATOM 6012 C CA . THR B 1 218 ? -18.969 32.688 7.977 1 98.44 218 THR B CA 1
ATOM 6013 C C . THR B 1 218 ? -17.891 32.656 9.055 1 98.44 218 THR B C 1
ATOM 6015 O O . THR B 1 218 ? -18.188 32.656 10.25 1 98.44 218 THR B O 1
ATOM 6018 N N . LEU B 1 219 ? -16.703 32.531 8.648 1 98.5 219 LEU B N 1
ATOM 6019 C CA . LEU B 1 219 ? -15.562 32.656 9.547 1 98.5 219 LEU B CA 1
ATOM 6020 C C . LEU B 1 219 ? -14.797 33.938 9.312 1 98.5 219 LEU B C 1
ATOM 6022 O O . LEU B 1 219 ? -14.758 34.438 8.18 1 98.5 219 LEU B O 1
ATOM 6026 N N . SER B 1 220 ? -14.188 34.438 10.375 1 98 220 SER B N 1
ATOM 6027 C CA . SER B 1 220 ? -13.398 35.656 10.266 1 98 220 SER B CA 1
ATOM 6028 C C . SER B 1 220 ? -11.906 35.344 10.188 1 98 220 SER B C 1
ATOM 6030 O O . SER B 1 220 ? -11.414 34.469 10.898 1 98 220 SER B O 1
ATOM 6032 N N . THR B 1 221 ? -11.281 36.031 9.344 1 98.12 221 THR B N 1
ATOM 6033 C CA . THR B 1 221 ? -9.836 35.906 9.211 1 98.12 221 THR B CA 1
ATOM 6034 C C . THR B 1 221 ? -9.141 37.25 9.367 1 98.12 221 THR B C 1
ATOM 6036 O O . THR B 1 221 ? -9.711 38.281 9.047 1 98.12 221 THR B O 1
ATOM 6039 N N . PRO B 1 222 ? -7.961 37.281 9.859 1 97.88 222 PRO B N 1
ATOM 6040 C CA . PRO B 1 222 ? -7.238 38.531 10.078 1 97.88 222 PRO B CA 1
ATOM 6041 C C . PRO B 1 222 ? -6.848 39.219 8.773 1 97.88 222 PRO B C 1
ATOM 6043 O O . PRO B 1 222 ? -6.758 40.438 8.727 1 97.88 222 PRO B O 1
ATOM 6046 N N . ASN B 1 223 ? -6.688 38.438 7.676 1 98.12 223 ASN B N 1
ATOM 6047 C CA . ASN B 1 223 ? -6.086 39.062 6.5 1 98.12 223 ASN B CA 1
ATOM 6048 C C . ASN B 1 223 ? -7.031 39.031 5.301 1 98.12 223 ASN B C 1
ATOM 6050 O O . ASN B 1 223 ? -6.91 39.844 4.387 1 98.12 223 ASN B O 1
ATOM 6054 N N . GLN B 1 224 ? -7.961 38.125 5.27 1 96.75 224 GLN B N 1
ATOM 6055 C CA . GLN B 1 224 ? -8.859 38.031 4.121 1 96.75 224 GLN B CA 1
ATOM 6056 C C . GLN B 1 224 ? -10.266 38.469 4.48 1 96.75 224 GLN B C 1
ATOM 6058 O O . GLN B 1 224 ? -11.172 38.438 3.641 1 96.75 224 GLN B O 1
ATOM 6063 N N . GLY B 1 225 ? -10.461 38.844 5.672 1 97.38 225 GLY B N 1
ATOM 6064 C CA . GLY B 1 225 ? -11.797 39.219 6.117 1 97.38 225 GLY B CA 1
ATOM 6065 C C . GLY B 1 225 ? -12.703 38.031 6.355 1 97.38 225 GLY B C 1
ATOM 6066 O O . GLY B 1 225 ? -12.266 37 6.875 1 97.38 225 GLY B O 1
ATOM 6067 N N . GLU B 1 226 ? -13.953 38.219 6.023 1 98 226 GLU B N 1
ATOM 6068 C CA . GLU B 1 226 ? -14.93 37.156 6.238 1 98 226 GLU B CA 1
ATOM 6069 C C . GLU B 1 226 ? -14.953 36.188 5.07 1 98 226 GLU B C 1
ATOM 6071 O O . GLU B 1 226 ? -14.93 36.594 3.906 1 98 226 GLU B O 1
ATOM 6076 N N . LEU B 1 227 ? -14.938 34.969 5.438 1 98.25 227 LEU B N 1
ATOM 6077 C CA . LEU B 1 227 ? -15.031 33.906 4.441 1 98.25 227 LEU B CA 1
ATOM 6078 C C . LEU B 1 227 ? -16.297 33.094 4.633 1 98.25 227 LEU B C 1
ATOM 6080 O O . LEU B 1 227 ? -16.594 32.656 5.746 1 98.25 227 LEU B O 1
ATOM 6084 N N . VAL B 1 228 ? -17.031 32.938 3.555 1 98.56 228 VAL B N 1
ATOM 6085 C CA . VAL B 1 228 ? -18.266 32.188 3.568 1 98.56 228 VAL B CA 1
ATOM 6086 C C . VAL B 1 228 ? -18.031 30.797 2.961 1 98.56 228 VAL B C 1
ATOM 6088 O O . VAL B 1 228 ? -17.328 30.656 1.958 1 98.56 228 VAL B O 1
ATOM 6091 N N . GLY B 1 229 ? -18.562 29.812 3.641 1 98.69 229 GLY B N 1
ATOM 6092 C CA . GLY B 1 229 ? -18.422 28.453 3.143 1 98.69 229 GLY B CA 1
ATOM 6093 C C . GLY B 1 229 ? -19.266 27.438 3.896 1 98.69 229 GLY B C 1
ATOM 6094 O O . GLY B 1 229 ? -20.203 27.812 4.598 1 98.69 229 GLY B O 1
ATOM 6095 N N . MET B 1 230 ? -18.969 26.156 3.701 1 98.81 230 MET B N 1
ATOM 6096 C CA . MET B 1 230 ? -19.719 25.078 4.352 1 98.81 230 MET B CA 1
ATOM 6097 C C . MET B 1 230 ? -19.062 24.688 5.672 1 98.81 230 MET B C 1
ATOM 6099 O O . MET B 1 230 ? -17.875 24.359 5.703 1 98.81 230 MET B O 1
ATOM 6103 N N . GLY B 1 231 ? -19.812 24.812 6.723 1 98.75 231 GLY B N 1
ATOM 6104 C CA . GLY B 1 231 ? -19.391 24.25 8 1 98.75 231 GLY B CA 1
ATOM 6105 C C . GLY B 1 231 ? -19.938 22.844 8.234 1 98.75 231 GLY B C 1
ATOM 6106 O O . GLY B 1 231 ? -21.125 22.594 8.031 1 98.75 231 GLY B O 1
ATOM 6107 N N . ILE B 1 232 ? -19.094 21.953 8.555 1 98.75 232 ILE B N 1
ATOM 6108 C CA . ILE B 1 232 ? -19.531 20.609 8.945 1 98.75 232 ILE B CA 1
ATOM 6109 C C . ILE B 1 232 ? -19.656 20.531 10.469 1 98.75 232 ILE B C 1
ATOM 6111 O O . ILE B 1 232 ? -18.672 20.672 11.195 1 98.75 232 ILE B O 1
ATOM 6115 N N . PRO B 1 233 ? -20.797 20.281 10.961 1 98.56 233 PRO B N 1
ATOM 6116 C CA . PRO B 1 233 ? -21.016 20.328 12.406 1 98.56 233 PRO B CA 1
ATOM 6117 C C . PRO B 1 233 ? -20.422 19.125 13.133 1 98.56 233 PRO B C 1
ATOM 6119 O O . PRO B 1 233 ? -20.203 18.062 12.523 1 98.56 233 PRO B O 1
ATOM 6122 N N . GLN B 1 234 ? -20.156 19.328 14.398 1 98.31 234 GLN B N 1
ATOM 6123 C CA . GLN B 1 234 ? -19.844 18.203 15.266 1 98.31 234 GLN B CA 1
ATOM 6124 C C . GLN B 1 234 ? -20.984 17.188 15.312 1 98.31 234 GLN B C 1
ATOM 6126 O O . GLN B 1 234 ? -22.156 17.562 15.141 1 98.31 234 GLN B O 1
ATOM 6131 N N . GLY B 1 235 ? -20.625 15.953 15.555 1 98.31 235 GLY B N 1
ATOM 6132 C CA . GLY B 1 235 ? -21.594 14.875 15.492 1 98.31 235 GLY B CA 1
ATOM 6133 C C . GLY B 1 235 ? -21.281 13.859 14.406 1 98.31 235 GLY B C 1
ATOM 6134 O O . GLY B 1 235 ? -20.109 13.578 14.125 1 98.31 235 GLY B O 1
ATOM 6135 N N . ILE B 1 236 ? -22.344 13.211 13.922 1 98.38 236 ILE B N 1
ATOM 6136 C CA . ILE B 1 236 ? -22.188 12.203 12.883 1 98.38 236 ILE B CA 1
ATOM 6137 C C . ILE B 1 236 ? -22.641 12.766 11.539 1 98.38 236 ILE B C 1
ATOM 6139 O O . ILE B 1 236 ? -23.828 13.07 11.359 1 98.38 236 ILE B O 1
ATOM 6143 N N . THR B 1 237 ? -21.75 12.992 10.625 1 98.5 237 THR B N 1
ATOM 6144 C CA . THR B 1 237 ? -22.047 13.484 9.281 1 98.5 237 THR B CA 1
ATOM 6145 C C . THR B 1 237 ? -21.812 12.391 8.242 1 98.5 237 THR B C 1
ATOM 6147 O O . THR B 1 237 ? -20.75 11.766 8.227 1 98.5 237 THR B O 1
ATOM 6150 N N . LEU B 1 238 ? -22.797 12.156 7.418 1 97.94 238 LEU B N 1
ATOM 6151 C CA . LEU B 1 238 ? -22.672 11.211 6.312 1 97.94 238 LEU B CA 1
ATOM 6152 C C . LEU B 1 238 ? -22.484 11.945 4.988 1 97.94 238 LEU B C 1
ATOM 6154 O O . LEU B 1 238 ? -23.188 12.914 4.711 1 97.94 238 LEU B O 1
ATOM 6158 N N . ILE B 1 239 ? -21.516 11.562 4.258 1 97.12 239 ILE B N 1
ATOM 6159 C CA . ILE B 1 239 ? -21.328 12.023 2.887 1 97.12 239 ILE B CA 1
ATOM 6160 C C . ILE B 1 239 ? -21.75 10.922 1.913 1 97.12 239 ILE B C 1
ATOM 6162 O O . ILE B 1 239 ? -21.156 9.844 1.885 1 97.12 239 ILE B O 1
ATOM 6166 N N . VAL B 1 240 ? -22.781 11.195 1.12 1 95 240 VAL B N 1
ATOM 6167 C CA . VAL B 1 240 ? -23.359 10.195 0.224 1 95 240 VAL B CA 1
ATOM 6168 C C . VAL B 1 240 ? -23.359 10.727 -1.209 1 95 240 VAL B C 1
ATOM 6170 O O . VAL B 1 240 ? -22.953 11.859 -1.458 1 95 240 VAL B O 1
ATOM 6173 N N . GLY B 1 241 ? -23.734 9.891 -2.184 1 90.5 241 GLY B N 1
ATOM 6174 C CA . GLY B 1 241 ? -23.781 10.266 -3.588 1 90.5 241 GLY B CA 1
ATOM 6175 C C . GLY B 1 241 ? -23.375 9.133 -4.52 1 90.5 241 GLY B C 1
ATOM 6176 O O . GLY B 1 241 ? -22.922 8.086 -4.07 1 90.5 241 GLY B O 1
ATOM 6177 N N . GLY B 1 242 ? -23.625 9.422 -5.742 1 84.38 242 GLY B N 1
ATOM 6178 C CA . GLY B 1 242 ? -23.281 8.43 -6.746 1 84.38 242 GLY B CA 1
ATOM 6179 C C . GLY B 1 242 ? -21.781 8.305 -6.98 1 84.38 242 GLY B C 1
ATOM 6180 O O . GLY B 1 242 ? -21 9.078 -6.434 1 84.38 242 GLY B O 1
ATOM 6181 N N . GLY B 1 243 ? -21.453 7.273 -7.727 1 82.19 243 GLY B N 1
ATOM 6182 C CA . GLY B 1 243 ? -20.062 7.102 -8.094 1 82.19 243 GLY B CA 1
ATOM 6183 C C . GLY B 1 243 ? -19.516 8.242 -8.93 1 82.19 243 GLY B C 1
ATOM 6184 O O . GLY B 1 243 ? -20.219 8.781 -9.789 1 82.19 243 GLY B O 1
ATOM 6185 N N . PHE B 1 244 ? -18.281 8.625 -8.609 1 82.38 244 PHE B N 1
ATOM 6186 C CA . PHE B 1 244 ? -17.547 9.609 -9.383 1 82.38 244 PHE B CA 1
ATOM 6187 C C . PHE B 1 244 ? -18.172 10.992 -9.258 1 82.38 244 PHE B C 1
ATOM 6189 O O . PHE B 1 244 ? -18.031 11.828 -10.148 1 82.38 244 PHE B O 1
ATOM 6196 N N . HIS B 1 245 ? -18.891 11.227 -8.18 1 88.69 245 HIS B N 1
ATOM 6197 C CA . HIS B 1 245 ? -19.484 12.539 -7.938 1 88.69 245 HIS B CA 1
ATOM 6198 C C . HIS B 1 245 ? -18.641 13.344 -6.953 1 88.69 245 HIS B C 1
ATOM 6200 O O . HIS B 1 245 ? -19 14.477 -6.613 1 88.69 245 HIS B O 1
ATOM 6206 N N . GLY B 1 246 ? -17.578 12.758 -6.418 1 91.25 246 GLY B N 1
ATOM 6207 C CA . GLY B 1 246 ? -16.625 13.547 -5.648 1 91.25 246 GLY B CA 1
ATOM 6208 C C . GLY B 1 246 ? -16.625 13.203 -4.172 1 91.25 246 GLY B C 1
ATOM 6209 O O . GLY B 1 246 ? -16.094 13.953 -3.354 1 91.25 246 GLY B O 1
ATOM 6210 N N . LYS B 1 247 ? -17.234 12.109 -3.729 1 93.62 247 LYS B N 1
ATOM 6211 C CA . LYS B 1 247 ? -17.297 11.727 -2.32 1 93.62 247 LYS B CA 1
ATOM 6212 C C . LYS B 1 247 ? -15.891 11.57 -1.737 1 93.62 247 LYS B C 1
ATOM 6214 O O . LYS B 1 247 ? -15.547 12.219 -0.743 1 93.62 247 LYS B O 1
ATOM 6219 N N . SER B 1 248 ? -15.117 10.75 -2.373 1 92.31 248 SER B N 1
ATOM 6220 C CA . SER B 1 248 ? -13.766 10.508 -1.879 1 92.31 248 SER B CA 1
ATOM 6221 C C . SER B 1 248 ? -12.891 11.75 -2.012 1 92.31 248 SER B C 1
ATOM 6223 O O . SER B 1 248 ? -12.023 12 -1.173 1 92.31 248 SER B O 1
ATOM 6225 N N . THR B 1 249 ? -13.117 12.578 -3.047 1 94 249 THR B N 1
ATOM 6226 C CA . THR B 1 249 ? -12.383 13.82 -3.242 1 94 249 THR B CA 1
ATOM 6227 C C . THR B 1 249 ? -12.602 14.766 -2.066 1 94 249 THR B C 1
ATOM 6229 O O . THR B 1 249 ? -11.656 15.359 -1.551 1 94 249 THR B O 1
ATOM 6232 N N . LEU B 1 250 ? -13.852 14.828 -1.685 1 97.06 250 LEU B N 1
ATOM 6233 C CA . LEU B 1 250 ? -14.18 15.68 -0.547 1 97.06 250 LEU B CA 1
ATOM 6234 C C . LEU B 1 250 ? -13.516 15.172 0.725 1 97.06 250 LEU B C 1
ATOM 6236 O O . LEU B 1 250 ? -12.891 15.945 1.454 1 97.06 250 LEU B O 1
ATOM 6240 N N . LEU B 1 251 ? -13.625 13.898 0.995 1 96.94 251 LEU B N 1
ATOM 6241 C CA . LEU B 1 251 ? -13.047 13.336 2.213 1 96.94 251 LEU B CA 1
ATOM 6242 C C . LEU B 1 251 ? -11.531 13.5 2.223 1 96.94 251 LEU B C 1
ATOM 6244 O O . LEU B 1 251 ? -10.945 13.82 3.258 1 96.94 251 LEU B O 1
ATOM 6248 N N . THR B 1 252 ? -10.93 13.289 1.104 1 95.69 252 THR B N 1
ATOM 6249 C CA . THR B 1 252 ? -9.477 13.414 1.006 1 95.69 252 THR B CA 1
ATOM 6250 C C . THR B 1 252 ? -9.047 14.852 1.276 1 95.69 252 THR B C 1
ATOM 6252 O O . THR B 1 252 ? -8.047 15.086 1.962 1 95.69 252 THR B O 1
ATOM 6255 N N . ALA B 1 253 ? -9.766 15.766 0.716 1 97.5 253 ALA B N 1
ATOM 6256 C CA . ALA B 1 253 ? -9.461 17.172 0.971 1 97.5 253 ALA B CA 1
ATOM 6257 C C . ALA B 1 253 ? -9.578 17.5 2.457 1 97.5 253 ALA B C 1
ATOM 6259 O O . ALA B 1 253 ? -8.727 18.188 3.014 1 97.5 253 ALA B O 1
ATOM 6260 N N . LEU B 1 254 ? -10.594 16.953 3.092 1 98.12 254 LEU B N 1
ATOM 6261 C CA . LEU B 1 254 ? -10.82 17.188 4.512 1 98.12 254 LEU B CA 1
ATOM 6262 C C . LEU B 1 254 ? -9.703 16.562 5.352 1 98.12 254 LEU B C 1
ATOM 6264 O O . LEU B 1 254 ? -9.211 17.188 6.297 1 98.12 254 LEU B O 1
ATOM 6268 N N . GLU B 1 255 ? -9.328 15.398 5.035 1 97.06 255 GLU B N 1
ATOM 6269 C CA . GLU B 1 255 ? -8.32 14.703 5.828 1 97.06 255 GLU B CA 1
ATOM 6270 C C . GLU B 1 255 ? -6.973 15.406 5.75 1 97.06 255 GLU B C 1
ATOM 6272 O O . GLU B 1 255 ? -6.211 15.414 6.715 1 97.06 255 GLU B O 1
ATOM 6277 N N . ARG B 1 256 ? -6.715 16.078 4.633 1 97.12 256 ARG B N 1
ATOM 6278 C CA . ARG B 1 256 ? -5.441 16.766 4.453 1 97.12 256 ARG B CA 1
ATOM 6279 C C . ARG B 1 256 ? -5.496 18.172 5.035 1 97.12 256 ARG B C 1
ATOM 6281 O O . ARG B 1 256 ? -4.457 18.781 5.32 1 97.12 256 ARG B O 1
ATOM 6288 N N . SER B 1 257 ? -6.656 18.672 5.207 1 98.25 257 SER B N 1
ATOM 6289 C CA . SER B 1 257 ? -6.816 20.047 5.656 1 98.25 257 SER B CA 1
ATOM 6290 C C . SER B 1 257 ? -6.602 20.156 7.164 1 98.25 257 SER B C 1
ATOM 6292 O O . SER B 1 257 ? -6.879 21.203 7.754 1 98.25 257 SER B O 1
ATOM 6294 N N . VAL B 1 258 ? -6.117 19.078 7.762 1 98.31 258 VAL B N 1
ATOM 6295 C CA . VAL B 1 258 ? -5.598 19.188 9.117 1 98.31 258 VAL B CA 1
ATOM 6296 C C . VAL B 1 258 ? -4.316 20.031 9.109 1 98.31 258 VAL B C 1
ATOM 6298 O O . VAL B 1 258 ? -3.912 20.562 10.141 1 98.31 258 VAL B O 1
ATOM 6301 N N . TYR B 1 259 ? -3.742 20.141 7.91 1 98.44 259 TYR B N 1
ATOM 6302 C CA . TYR B 1 259 ? -2.557 20.953 7.691 1 98.44 259 TYR B CA 1
ATOM 6303 C C . TYR B 1 259 ? -2.91 22.234 6.941 1 98.44 259 TYR B C 1
ATOM 6305 O O . TYR B 1 259 ? -3.996 22.344 6.367 1 98.44 259 TYR B O 1
ATOM 6313 N N . ASN B 1 260 ? -1.989 23.203 7.016 1 98.62 260 ASN B N 1
ATOM 6314 C CA . ASN B 1 260 ? -2.107 24.391 6.191 1 98.62 260 ASN B CA 1
ATOM 6315 C C . ASN B 1 260 ? -1.597 24.156 4.773 1 98.62 260 ASN B C 1
ATOM 6317 O O . ASN B 1 260 ? -0.677 23.359 4.566 1 98.62 260 ASN B O 1
ATOM 6321 N N . HIS B 1 261 ? -2.256 24.797 3.818 1 98.69 261 HIS B N 1
ATOM 6322 C CA . HIS B 1 261 ? -1.846 24.688 2.422 1 98.69 261 HIS B CA 1
ATOM 6323 C C . HIS B 1 261 ? -1.332 26.031 1.894 1 98.69 261 HIS B C 1
ATOM 6325 O O . HIS B 1 261 ? -1.708 27.094 2.4 1 98.69 261 HIS B O 1
ATOM 6331 N N . ILE B 1 262 ? -0.489 25.984 0.901 1 98.62 262 ILE B N 1
ATOM 6332 C CA . ILE B 1 262 ? 0.109 27.172 0.307 1 98.62 262 ILE B CA 1
ATOM 6333 C C . ILE B 1 262 ? -0.929 27.906 -0.54 1 98.62 262 ILE B C 1
ATOM 6335 O O . ILE B 1 262 ? -1.92 27.312 -0.97 1 98.62 262 ILE B O 1
ATOM 6339 N N . PRO B 1 263 ? -0.657 29.25 -0.739 1 98.19 263 PRO B N 1
ATOM 6340 C CA . PRO B 1 263 ? -1.554 29.984 -1.634 1 98.19 263 PRO B CA 1
ATOM 6341 C C . PRO B 1 263 ? -1.601 29.391 -3.041 1 98.19 263 PRO B C 1
ATOM 6343 O O . PRO B 1 263 ? -0.563 29.016 -3.59 1 98.19 263 PRO B O 1
ATOM 6346 N N . GLY B 1 264 ? -2.791 29.25 -3.561 1 96.69 264 GLY B N 1
ATOM 6347 C CA . GLY B 1 264 ? -2.951 28.75 -4.918 1 96.69 264 GLY B CA 1
ATOM 6348 C C . GLY B 1 264 ? -3.199 27.266 -4.98 1 96.69 264 GLY B C 1
ATOM 6349 O O . GLY B 1 264 ? -3.49 26.719 -6.047 1 96.69 264 GLY B O 1
ATOM 6350 N N . ASP B 1 265 ? -3.145 26.609 -3.871 1 97.56 265 ASP B N 1
ATOM 6351 C CA . ASP B 1 265 ? -3.379 25.172 -3.82 1 97.56 265 ASP B CA 1
ATOM 6352 C C . ASP B 1 265 ? -4.855 24.844 -4.035 1 97.56 265 ASP B C 1
ATOM 6354 O O . ASP B 1 265 ? -5.195 23.766 -4.52 1 97.56 265 ASP B O 1
ATOM 6358 N N . GLY B 1 266 ? -5.734 25.719 -3.758 1 97.75 266 GLY B N 1
ATOM 6359 C CA . GLY B 1 266 ? -7.168 25.484 -3.832 1 97.75 266 GLY B CA 1
ATOM 6360 C C . GLY B 1 266 ? -7.766 25.047 -2.508 1 97.75 266 GLY B C 1
ATOM 6361 O O . GLY B 1 266 ? -8.984 25.109 -2.32 1 97.75 266 GLY B O 1
ATOM 6362 N N . ARG B 1 267 ? -6.938 24.641 -1.592 1 97.81 267 ARG B N 1
ATOM 6363 C CA . ARG B 1 267 ? -7.406 24.172 -0.291 1 97.81 267 ARG B CA 1
ATOM 6364 C C . ARG B 1 267 ? -6.953 25.125 0.822 1 97.81 267 ARG B C 1
ATOM 6366 O O . ARG B 1 267 ? -7.082 24.797 2.004 1 97.81 267 ARG B O 1
ATOM 6373 N N . GLU B 1 268 ? -6.422 26.234 0.451 1 98.38 268 GLU B N 1
ATOM 6374 C CA . GLU B 1 268 ? -5.863 27.141 1.443 1 98.38 268 GLU B CA 1
ATOM 6375 C C . GLU B 1 268 ? -6.965 27.875 2.205 1 98.38 268 GLU B C 1
ATOM 6377 O O . GLU B 1 268 ? -6.688 28.672 3.102 1 98.38 268 GLU B O 1
ATOM 6382 N N . ARG B 1 269 ? -8.195 27.594 1.896 1 98.25 269 ARG B N 1
ATOM 6383 C CA . ARG B 1 269 ? -9.312 28.156 2.643 1 98.25 269 ARG B CA 1
ATOM 6384 C C . ARG B 1 269 ? -10.203 27.062 3.213 1 98.25 269 ARG B C 1
ATOM 6386 O O . ARG B 1 269 ? -11.398 27.25 3.4 1 98.25 269 ARG B O 1
ATOM 6393 N N . MET B 1 270 ? -9.617 25.953 3.404 1 98 270 MET B N 1
ATOM 6394 C CA . MET B 1 270 ? -10.242 24.797 4.043 1 98 270 MET B CA 1
ATOM 6395 C C . MET B 1 270 ? -9.469 24.391 5.301 1 98 270 MET B C 1
ATOM 6397 O O . MET B 1 270 ? -8.242 24.391 5.305 1 98 270 MET B O 1
ATOM 6401 N N . VAL B 1 271 ? -10.211 24.125 6.391 1 98.81 271 VAL B N 1
ATOM 6402 C CA . VAL B 1 271 ? -9.547 23.688 7.617 1 98.81 271 VAL B CA 1
ATOM 6403 C C . VAL B 1 271 ? -10.344 22.562 8.273 1 98.81 271 VAL B C 1
ATOM 6405 O O . VAL B 1 271 ? -11.57 22.531 8.172 1 98.81 271 VAL B O 1
ATOM 6408 N N . THR B 1 272 ? -9.703 21.656 8.852 1 98.75 272 THR B N 1
ATOM 6409 C CA . THR B 1 272 ? -10.266 20.531 9.609 1 98.75 272 THR B CA 1
ATOM 6410 C C . THR B 1 272 ? -9.664 20.469 11.008 1 98.75 272 THR B C 1
ATOM 6412 O O . THR B 1 272 ? -8.539 20.938 11.219 1 98.75 272 THR B O 1
ATOM 6415 N N . ASP B 1 273 ? -10.398 19.938 11.906 1 97.56 273 ASP B N 1
ATOM 6416 C CA . ASP B 1 273 ? -9.914 19.656 13.258 1 97.56 273 ASP B CA 1
ATOM 6417 C C . ASP B 1 273 ? -8.555 18.969 13.219 1 97.56 273 ASP B C 1
ATOM 6419 O O . ASP B 1 273 ? -8.383 17.953 12.555 1 97.56 273 ASP B O 1
ATOM 6423 N N . VAL B 1 274 ? -7.586 19.531 13.93 1 97.56 274 VAL B N 1
ATOM 6424 C CA . VAL B 1 274 ? -6.215 19.031 13.898 1 97.56 274 VAL B CA 1
ATOM 6425 C C . VAL B 1 274 ? -6.164 17.609 14.469 1 97.56 274 VAL B C 1
ATOM 6427 O O . VAL B 1 274 ? -5.277 16.828 14.125 1 97.56 274 VAL B O 1
ATOM 6430 N N . LYS B 1 275 ? -7.105 17.234 15.312 1 98.06 275 LYS B N 1
ATOM 6431 C CA . LYS B 1 275 ? -7.137 15.914 15.945 1 98.06 275 LYS B CA 1
ATOM 6432 C C . LYS B 1 275 ? -8.055 14.961 15.18 1 98.06 275 LYS B C 1
ATOM 6434 O O . LYS B 1 275 ? -8.633 14.047 15.773 1 98.06 275 LYS B O 1
ATOM 6439 N N . ALA B 1 276 ? -8.258 15.227 13.914 1 98.69 276 ALA B N 1
ATOM 6440 C CA . ALA B 1 276 ? -8.992 14.305 13.055 1 98.69 276 ALA B CA 1
ATOM 6441 C C . ALA B 1 276 ? -8.102 13.172 12.562 1 98.69 276 ALA B C 1
ATOM 6443 O O . ALA B 1 276 ? -6.941 13.398 12.203 1 98.69 276 ALA B O 1
ATOM 6444 N N . MET B 1 277 ? -8.641 11.961 12.664 1 98.62 277 MET B N 1
ATOM 6445 C CA . MET B 1 277 ? -7.895 10.781 12.227 1 98.62 277 MET B CA 1
ATOM 6446 C C . MET B 1 277 ? -8.719 9.953 11.25 1 98.62 277 MET B C 1
ATOM 6448 O O . MET B 1 277 ? -9.875 9.625 11.523 1 98.62 277 MET B O 1
ATOM 6452 N N . LYS B 1 278 ? -8.164 9.688 10.094 1 98.25 278 LYS B N 1
ATOM 6453 C CA . LYS B 1 278 ? -8.797 8.758 9.164 1 98.25 278 LYS B CA 1
ATOM 6454 C C . LYS B 1 278 ? -8.406 7.316 9.477 1 98.25 278 LYS B C 1
ATOM 6456 O O . LYS B 1 278 ? -7.223 7 9.594 1 98.25 278 LYS B O 1
ATOM 6461 N N . ILE B 1 279 ? -9.383 6.469 9.641 1 97.81 279 ILE B N 1
ATOM 6462 C CA . ILE B 1 279 ? -9.102 5.07 9.945 1 97.81 279 ILE B CA 1
ATOM 6463 C C . ILE B 1 279 ? -9.609 4.188 8.805 1 97.81 279 ILE B C 1
ATOM 6465 O O . ILE B 1 279 ? -10.516 4.574 8.07 1 97.81 279 ILE B O 1
ATOM 6469 N N . ARG B 1 280 ? -9.047 3.074 8.594 1 96.75 280 ARG B N 1
ATOM 6470 C CA . ARG B 1 280 ? -9.391 2.107 7.559 1 96.75 280 ARG B CA 1
ATOM 6471 C C . ARG B 1 280 ? -9.031 0.69 7.984 1 96.75 280 ARG B C 1
ATOM 6473 O O . ARG B 1 280 ? -8.414 0.491 9.031 1 96.75 280 ARG B O 1
ATOM 6480 N N . ALA B 1 281 ? -9.477 -0.223 7.199 1 95.25 281 ALA B N 1
ATOM 6481 C CA . ALA B 1 281 ? -9.016 -1.595 7.398 1 95.25 281 ALA B CA 1
ATOM 6482 C C . ALA B 1 281 ? -7.566 -1.755 6.957 1 95.25 281 ALA B C 1
ATOM 6484 O O . ALA B 1 281 ? -7.156 -1.206 5.934 1 95.25 281 ALA B O 1
ATOM 6485 N N . GLU B 1 282 ? -6.793 -2.348 7.773 1 94.56 282 GLU B N 1
ATOM 6486 C CA . GLU B 1 282 ? -5.391 -2.639 7.484 1 94.56 282 GLU B CA 1
ATOM 6487 C C . GLU B 1 282 ? -5.055 -4.094 7.801 1 94.56 282 GLU B C 1
ATOM 6489 O O . GLU B 1 282 ? -4.363 -4.379 8.781 1 94.56 282 GLU B O 1
ATOM 6494 N N . GLU B 1 283 ? -5.414 -4.93 6.934 1 89.62 283 GLU B N 1
ATOM 6495 C CA . GLU B 1 283 ? -5.242 -6.363 7.141 1 89.62 283 GLU B CA 1
ATOM 6496 C C . GLU B 1 283 ? -3.764 -6.734 7.246 1 89.62 283 GLU B C 1
ATOM 6498 O O . GLU B 1 283 ? -2.936 -6.227 6.488 1 89.62 283 GLU B O 1
ATOM 6503 N N . GLY B 1 284 ? -3.473 -7.602 8.195 1 91.31 284 GLY B N 1
ATOM 6504 C CA . GLY B 1 284 ? -2.123 -8.125 8.336 1 91.31 284 GLY B CA 1
ATOM 6505 C C . GLY B 1 284 ? -1.281 -7.336 9.32 1 91.31 284 GLY B C 1
ATOM 6506 O O . GLY B 1 284 ? -0.193 -7.77 9.703 1 91.31 284 GLY B O 1
ATOM 6507 N N . ARG B 1 285 ? -1.756 -6.184 9.797 1 94.69 285 ARG B N 1
ATOM 6508 C CA . ARG B 1 285 ? -0.97 -5.391 10.734 1 94.69 285 ARG B CA 1
ATOM 6509 C C . ARG B 1 285 ? -0.953 -6.035 12.117 1 94.69 285 ARG B C 1
ATOM 6511 O O . ARG B 1 285 ? -1.727 -6.953 12.391 1 94.69 285 ARG B O 1
ATOM 6518 N N . CYS B 1 286 ? -0.104 -5.598 12.992 1 96.56 286 CYS B N 1
ATOM 6519 C CA . CYS B 1 286 ? -0.019 -6.086 14.367 1 96.56 286 CYS B CA 1
ATOM 6520 C C . CYS B 1 286 ? -0.901 -5.262 15.297 1 96.56 286 CYS B C 1
ATOM 6522 O O . CYS B 1 286 ? -1.261 -4.129 14.969 1 96.56 286 CYS B O 1
ATOM 6524 N N . VAL B 1 287 ? -1.308 -5.816 16.344 1 96.62 287 VAL B N 1
ATOM 6525 C CA . VAL B 1 287 ? -2.018 -5.191 17.453 1 96.62 287 VAL B CA 1
ATOM 6526 C C . VAL B 1 287 ? -1.399 -5.633 18.781 1 96.62 287 VAL B C 1
ATOM 6528 O O . VAL B 1 287 ? -1.062 -6.809 18.953 1 96.62 287 VAL B O 1
ATOM 6531 N N . HIS B 1 288 ? -1.17 -4.68 19.703 1 97.81 288 HIS B N 1
ATOM 6532 C CA . HIS B 1 288 ? -0.467 -4.996 20.938 1 97.81 288 HIS B CA 1
ATOM 6533 C C . HIS B 1 288 ? -1.344 -4.727 22.156 1 97.81 288 HIS B C 1
ATOM 6535 O O . HIS B 1 288 ? -1.63 -3.57 22.469 1 97.81 288 HIS B O 1
ATOM 6541 N N . ASN B 1 289 ? -1.755 -5.77 22.906 1 96.56 289 ASN B N 1
ATOM 6542 C CA . ASN B 1 289 ? -2.363 -5.699 24.234 1 96.56 289 ASN B CA 1
ATOM 6543 C C . ASN B 1 289 ? -3.486 -4.664 24.281 1 96.56 289 ASN B C 1
ATOM 6545 O O . ASN B 1 289 ? -3.541 -3.846 25.203 1 96.56 289 ASN B O 1
ATOM 6549 N N . LEU B 1 290 ? -4.305 -4.633 23.344 1 96.56 290 LEU B N 1
ATOM 6550 C CA . LEU B 1 290 ? -5.359 -3.633 23.234 1 96.56 290 LEU B CA 1
ATOM 6551 C C . LEU B 1 290 ? -6.688 -4.184 23.734 1 96.56 290 LEU B C 1
ATOM 6553 O O . LEU B 1 290 ? -7.023 -5.34 23.484 1 96.56 290 LEU B O 1
ATOM 6557 N N . ASN B 1 291 ? -7.375 -3.447 24.531 1 95.31 291 ASN B N 1
ATOM 6558 C CA . ASN B 1 291 ? -8.727 -3.828 24.922 1 95.31 291 ASN B CA 1
ATOM 6559 C C . ASN B 1 291 ? -9.742 -3.518 23.812 1 95.31 291 ASN B C 1
ATOM 6561 O O . ASN B 1 291 ? -10.039 -2.352 23.562 1 95.31 291 ASN B O 1
ATOM 6565 N N . LEU B 1 292 ? -10.273 -4.488 23.203 1 93.94 292 LEU B N 1
ATOM 6566 C CA . LEU B 1 292 ? -11.203 -4.332 22.094 1 93.94 292 LEU B CA 1
ATOM 6567 C C . LEU B 1 292 ? -12.609 -4.793 22.484 1 93.94 292 LEU B C 1
ATOM 6569 O O . LEU B 1 292 ? -13.453 -5.02 21.609 1 93.94 292 LEU B O 1
ATOM 6573 N N . SER B 1 293 ? -12.898 -4.918 23.734 1 92.44 293 SER B N 1
ATOM 6574 C CA . SER B 1 293 ? -14.141 -5.508 24.219 1 92.44 293 SER B CA 1
ATOM 6575 C C . SER B 1 293 ? -15.344 -4.672 23.812 1 92.44 293 SER B C 1
ATOM 6577 O O . SER B 1 293 ? -16.469 -5.18 23.75 1 92.44 293 SER B O 1
ATOM 6579 N N . ASN B 1 294 ? -15.148 -3.414 23.516 1 93.31 294 ASN B N 1
ATOM 6580 C CA . ASN B 1 294 ? -16.234 -2.57 23.047 1 93.31 294 ASN B CA 1
ATOM 6581 C C . ASN B 1 294 ? -16.75 -3.027 21.672 1 93.31 294 ASN B C 1
ATOM 6583 O O . ASN B 1 294 ? -17.891 -2.75 21.312 1 93.31 294 ASN B O 1
ATOM 6587 N N . TYR B 1 295 ? -15.891 -3.766 20.906 1 93.19 295 TYR B N 1
ATOM 6588 C CA . TYR B 1 295 ? -16.203 -3.994 19.5 1 93.19 295 TYR B CA 1
ATOM 6589 C C . TYR B 1 295 ? -16.172 -5.48 19.172 1 93.19 295 TYR B C 1
ATOM 6591 O O . TYR B 1 295 ? -16.766 -5.914 18.172 1 93.19 295 TYR B O 1
ATOM 6599 N N . ILE B 1 296 ? -15.359 -6.152 19.812 1 90 296 ILE B N 1
ATOM 6600 C CA . ILE B 1 296 ? -15.156 -7.57 19.531 1 90 296 ILE B CA 1
ATOM 6601 C C . ILE B 1 296 ? -15.375 -8.391 20.797 1 90 296 ILE B C 1
ATOM 6603 O O . ILE B 1 296 ? -14.727 -8.148 21.812 1 90 296 ILE B O 1
ATOM 6607 N N . ASN B 1 297 ? -16.266 -9.344 20.609 1 84.44 297 ASN B N 1
ATOM 6608 C CA . ASN B 1 297 ? -16.516 -10.227 21.75 1 84.44 297 ASN B CA 1
ATOM 6609 C C . ASN B 1 297 ? -16.5 -11.695 21.328 1 84.44 297 ASN B C 1
ATOM 6611 O O . ASN B 1 297 ? -16.781 -12.023 20.172 1 84.44 297 ASN B O 1
ATOM 6615 N N . HIS B 1 298 ? -16.109 -12.617 22.125 1 78.88 298 HIS B N 1
ATOM 6616 C CA . HIS B 1 298 ? -16.219 -14.062 21.938 1 78.88 298 HIS B CA 1
ATOM 6617 C C . HIS B 1 298 ? -15.375 -14.531 20.75 1 78.88 298 HIS B C 1
ATOM 6619 O O . HIS B 1 298 ? -15.875 -15.25 19.875 1 78.88 298 HIS B O 1
ATOM 6625 N N . LEU B 1 299 ? -14.195 -14.172 20.75 1 80 299 LEU B N 1
ATOM 6626 C CA . LEU B 1 299 ? -13.32 -14.648 19.688 1 80 299 LEU B CA 1
ATOM 6627 C C . LEU B 1 299 ? -13.172 -16.172 19.75 1 80 299 LEU B C 1
ATOM 6629 O O . LEU B 1 299 ? -13.305 -16.766 20.812 1 80 299 LEU B O 1
ATOM 6633 N N . PRO B 1 300 ? -12.914 -16.766 18.578 1 77.19 300 PRO B N 1
ATOM 6634 C CA . PRO B 1 300 ? -12.703 -18.219 18.562 1 77.19 300 PRO B CA 1
ATOM 6635 C C . PRO B 1 300 ? -11.625 -18.656 19.531 1 77.19 300 PRO B C 1
ATOM 6637 O O . PRO B 1 300 ? -10.68 -17.906 19.797 1 77.19 300 PRO B O 1
ATOM 6640 N N . MET B 1 301 ? -11.742 -19.891 20.062 1 75 301 MET B N 1
ATOM 6641 C CA . MET B 1 301 ? -10.805 -20.547 20.984 1 75 301 MET B CA 1
ATOM 6642 C C . MET B 1 301 ? -10.695 -19.781 22.297 1 75 301 MET B C 1
ATOM 6644 O O . MET B 1 301 ? -9.711 -19.922 23.016 1 75 301 MET B O 1
ATOM 6648 N N . GLY B 1 302 ? -11.594 -18.828 22.531 1 72.38 302 GLY B N 1
ATOM 6649 C CA . GLY B 1 302 ? -11.688 -18.125 23.797 1 72.38 302 GLY B CA 1
ATOM 6650 C C . GLY B 1 302 ? -10.625 -17.062 23.953 1 72.38 302 GLY B C 1
ATOM 6651 O O . GLY B 1 302 ? -10.219 -16.75 25.078 1 72.38 302 GLY B O 1
ATOM 6652 N N . LYS B 1 303 ? -10.18 -16.609 22.891 1 78.56 303 LYS B N 1
ATOM 6653 C CA . LYS B 1 303 ? -9.172 -15.555 22.969 1 78.56 303 LYS B CA 1
ATOM 6654 C C . LYS B 1 303 ? -9.727 -14.32 23.672 1 78.56 303 LYS B C 1
ATOM 6656 O O . LYS B 1 303 ? -10.883 -13.938 23.453 1 78.56 303 LYS B O 1
ATOM 6661 N N . ASP B 1 304 ? -8.883 -13.766 24.531 1 84 304 ASP B N 1
ATOM 6662 C CA . ASP B 1 304 ? -9.266 -12.625 25.359 1 84 304 ASP B CA 1
ATOM 6663 C C . ASP B 1 304 ? -9.25 -11.336 24.547 1 84 304 ASP B C 1
ATOM 6665 O O . ASP B 1 304 ? -8.227 -10.992 23.938 1 84 304 ASP B O 1
ATOM 6669 N N . THR B 1 305 ? -10.359 -10.602 24.5 1 89.06 305 THR B N 1
ATOM 6670 C CA . THR B 1 305 ? -10.445 -9.359 23.75 1 89.06 305 THR B CA 1
ATOM 6671 C C . THR B 1 305 ? -10.102 -8.164 24.625 1 89.06 305 THR B C 1
ATOM 6673 O O . THR B 1 305 ? -9.969 -7.039 24.141 1 89.06 305 THR B O 1
ATOM 6676 N N . THR B 1 306 ? -9.938 -8.367 25.938 1 91.44 306 THR B N 1
ATOM 6677 C CA . THR B 1 306 ? -9.578 -7.289 26.859 1 91.44 306 THR B CA 1
ATOM 6678 C C . THR B 1 306 ? -8.07 -7.039 26.828 1 91.44 306 THR B C 1
ATOM 6680 O O . THR B 1 306 ? -7.602 -6.008 27.312 1 91.44 306 THR B O 1
ATOM 6683 N N . ASP B 1 307 ? -7.418 -7.941 26.375 1 93.56 307 ASP B N 1
ATOM 6684 C CA . ASP B 1 307 ? -5.977 -7.855 26.172 1 93.56 307 ASP B CA 1
ATOM 6685 C C . ASP B 1 307 ? -5.566 -8.531 24.859 1 93.56 307 ASP B C 1
ATOM 6687 O O . ASP B 1 307 ? -4.789 -9.484 24.875 1 93.56 307 ASP B O 1
ATOM 6691 N N . PHE B 1 308 ? -5.945 -7.93 23.828 1 93.19 308 PHE B N 1
ATOM 6692 C CA . PHE B 1 308 ? -5.852 -8.547 22.5 1 93.19 308 PHE B CA 1
ATOM 6693 C C . PHE B 1 308 ? -4.516 -8.227 21.844 1 93.19 308 PHE B C 1
ATOM 6695 O O . PHE B 1 308 ? -4.102 -7.066 21.812 1 93.19 308 PHE B O 1
ATOM 6702 N N . SER B 1 309 ? -3.809 -9.258 21.375 1 93.75 309 SER B N 1
ATOM 6703 C CA . SER B 1 309 ? -2.578 -9.102 20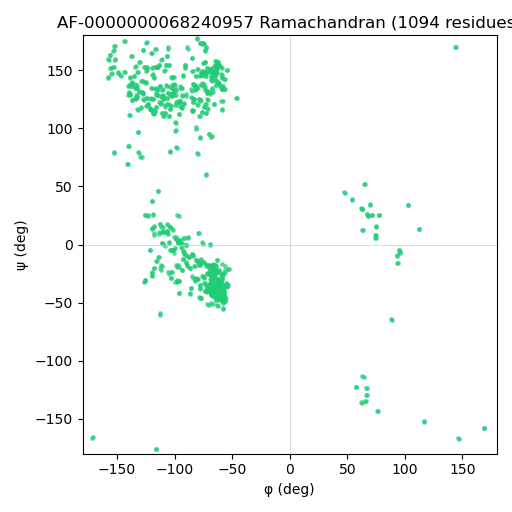.609 1 93.75 309 SER B CA 1
ATOM 6704 C C . SER B 1 309 ? -2.533 -10.062 19.422 1 93.75 309 SER B C 1
ATOM 6706 O O . SER B 1 309 ? -2.977 -11.211 19.531 1 93.75 309 SER B O 1
ATOM 6708 N N . THR B 1 310 ? -2.084 -9.57 18.312 1 91.88 310 THR B N 1
ATOM 6709 C CA . THR B 1 310 ? -1.893 -10.406 17.125 1 91.88 310 THR B CA 1
ATOM 6710 C C . THR B 1 310 ? -0.848 -9.797 16.203 1 91.88 310 THR B C 1
ATOM 6712 O O . THR B 1 310 ? -0.601 -8.586 16.25 1 91.88 310 THR B O 1
ATOM 6715 N N . GLN B 1 311 ? -0.136 -10.586 15.43 1 93 311 GLN B N 1
ATOM 6716 C CA . GLN B 1 311 ? 0.8 -10.125 14.406 1 93 311 GLN B CA 1
ATOM 6717 C C . GLN B 1 311 ? 0.162 -10.156 13.023 1 93 311 GLN B C 1
ATOM 6719 O O . GLN B 1 311 ? 0.812 -9.828 12.031 1 93 311 GLN B O 1
ATOM 6724 N N . ASP B 1 312 ? -1.121 -10.484 13.039 1 91.5 312 ASP B N 1
ATOM 6725 C CA . ASP B 1 312 ? -1.845 -10.633 11.781 1 91.5 312 ASP B CA 1
ATOM 6726 C C . ASP B 1 312 ? -3.334 -10.352 11.969 1 91.5 312 ASP B C 1
ATOM 6728 O O . ASP B 1 312 ? -4.156 -11.266 11.883 1 91.5 312 ASP B O 1
ATOM 6732 N N . ALA B 1 313 ? -3.68 -9.141 12.031 1 91.75 313 ALA B N 1
ATOM 6733 C CA . ALA B 1 313 ? -5.062 -8.742 12.281 1 91.75 313 ALA B CA 1
ATOM 6734 C C . ALA B 1 313 ? -5.914 -8.891 11.023 1 91.75 313 ALA B C 1
ATOM 6736 O O . ALA B 1 313 ? -5.441 -8.641 9.914 1 91.75 313 ALA B O 1
ATOM 6737 N N . SER B 1 314 ? -7.152 -9.25 11.219 1 89.62 314 SER B N 1
ATOM 6738 C CA . SER B 1 314 ? -8.125 -9.258 10.133 1 89.62 314 SER B CA 1
ATOM 6739 C C . SER B 1 314 ? -8.625 -7.848 9.836 1 89.62 314 SER B C 1
ATOM 6741 O O . SER B 1 314 ? -8.297 -6.898 10.547 1 89.62 314 SER B O 1
ATOM 6743 N N . GLY B 1 315 ? -9.391 -7.691 8.805 1 91.5 315 GLY B N 1
ATOM 6744 C CA . GLY B 1 315 ? -9.914 -6.387 8.438 1 91.5 315 GLY B CA 1
ATOM 6745 C C . GLY B 1 315 ? -10.695 -5.719 9.555 1 91.5 315 GLY B C 1
ATOM 6746 O O . GLY B 1 315 ? -10.406 -4.578 9.922 1 91.5 315 GLY B O 1
ATOM 6747 N N . SER B 1 316 ? -11.594 -6.449 10.148 1 92.19 316 SER B N 1
ATOM 6748 C CA . SER B 1 316 ? -12.453 -5.883 11.172 1 92.19 316 SER B CA 1
ATOM 6749 C C . SER B 1 316 ? -11.68 -5.613 12.461 1 92.19 316 SER B C 1
ATOM 6751 O O . SER B 1 316 ? -11.844 -4.559 13.078 1 92.19 316 SER B O 1
ATOM 6753 N N . THR B 1 317 ? -10.75 -6.527 12.781 1 92.31 317 THR B N 1
ATOM 6754 C CA . THR B 1 317 ? -9.984 -6.352 14.008 1 92.31 317 THR B CA 1
ATOM 6755 C C . THR B 1 317 ? -8.969 -5.223 13.852 1 92.31 317 THR B C 1
ATOM 6757 O O . THR B 1 317 ? -8.719 -4.469 14.797 1 92.31 317 THR B O 1
ATOM 6760 N N . SER B 1 318 ? -8.422 -5.086 12.688 1 95.75 318 SER B N 1
ATOM 6761 C CA . SER B 1 318 ? -7.445 -4.027 12.453 1 95.75 318 SER B CA 1
ATOM 6762 C C . SER B 1 318 ? -8.094 -2.65 12.531 1 95.75 318 SER B C 1
ATOM 6764 O O . SER B 1 318 ? -7.531 -1.728 13.125 1 95.75 318 SER B O 1
ATOM 6766 N N . GLN B 1 319 ? -9.258 -2.531 11.969 1 96.81 319 GLN B N 1
ATOM 6767 C CA . GLN B 1 319 ? -9.938 -1.24 11.961 1 96.81 319 GLN B CA 1
ATOM 6768 C C . GLN B 1 319 ? -10.469 -0.884 13.352 1 96.81 319 GLN B C 1
ATOM 6770 O O . GLN B 1 319 ? -10.367 0.267 13.781 1 96.81 319 GLN B O 1
ATOM 6775 N N . SER B 1 320 ? -11.008 -1.862 14.07 1 96.38 320 SER B N 1
ATOM 6776 C CA . SER B 1 320 ? -11.445 -1.617 15.438 1 96.38 320 SER B CA 1
ATOM 6777 C C . SER B 1 320 ? -10.273 -1.229 16.328 1 96.38 320 SER B C 1
ATOM 6779 O O . SER B 1 320 ? -10.406 -0.365 17.203 1 96.38 320 SER B O 1
ATOM 6781 N N . ALA B 1 321 ? -9.172 -1.916 16.062 1 97.25 321 ALA B N 1
ATOM 6782 C CA . ALA B 1 321 ? -7.969 -1.572 16.812 1 97.25 321 ALA B CA 1
ATOM 6783 C C . ALA B 1 321 ? -7.547 -0.131 16.547 1 97.25 321 ALA B C 1
ATOM 6785 O O . ALA B 1 321 ? -7.203 0.607 17.469 1 97.25 321 ALA B O 1
ATOM 6786 N N . TRP B 1 322 ? -7.566 0.274 15.273 1 98.38 322 TRP B N 1
ATOM 6787 C CA . TRP B 1 322 ? -7.191 1.634 14.898 1 98.38 322 TRP B CA 1
ATOM 6788 C C . TRP B 1 322 ? -8.094 2.654 15.578 1 98.38 322 TRP B C 1
ATOM 6790 O O . TRP B 1 322 ? -7.629 3.689 16.062 1 98.38 322 TRP B O 1
ATOM 6800 N N . LEU B 1 323 ? -9.336 2.342 15.68 1 98.06 323 LEU B N 1
ATOM 6801 C CA . LEU B 1 323 ? -10.297 3.207 16.359 1 98.06 323 LEU B CA 1
ATOM 6802 C C . LEU B 1 323 ? -9.945 3.361 17.828 1 98.06 323 LEU B C 1
ATOM 6804 O O . LEU B 1 323 ? -9.805 4.48 18.328 1 98.06 323 LEU B O 1
ATOM 6808 N N . GLN B 1 324 ? -9.766 2.27 18.484 1 97.5 324 GLN B N 1
ATOM 6809 C CA . GLN B 1 324 ? -9.461 2.303 19.906 1 97.5 324 GLN B CA 1
ATOM 6810 C C . GLN B 1 324 ? -8.125 2.979 20.172 1 97.5 324 GLN B C 1
ATOM 6812 O O . GLN B 1 324 ? -7.984 3.738 21.141 1 97.5 324 GLN B O 1
ATOM 6817 N N . GLU B 1 325 ? -7.148 2.672 19.359 1 98.25 325 GLU B N 1
ATOM 6818 C CA . GLU B 1 325 ? -5.84 3.307 19.453 1 98.25 325 GLU B CA 1
ATOM 6819 C C . GLU B 1 325 ? -5.941 4.82 19.281 1 98.25 325 GLU B C 1
ATOM 6821 O O . GLU B 1 325 ? -5.234 5.578 19.938 1 98.25 325 GLU B O 1
ATOM 6826 N N . SER B 1 326 ? -6.793 5.301 18.359 1 98.31 326 SER B N 1
ATOM 6827 C CA . SER B 1 326 ? -7.004 6.727 18.141 1 98.31 326 SER B CA 1
ATOM 6828 C C . SER B 1 326 ? -7.637 7.398 19.344 1 98.31 326 SER B C 1
ATOM 6830 O O . SER B 1 326 ? -7.273 8.523 19.703 1 98.31 326 SER B O 1
ATOM 6832 N N . ILE B 1 327 ? -8.57 6.691 19.969 1 97.5 327 ILE B N 1
ATOM 6833 C CA . ILE B 1 327 ? -9.195 7.211 21.188 1 97.5 327 ILE B CA 1
ATOM 6834 C C . ILE B 1 327 ? -8.141 7.371 22.281 1 97.5 327 ILE B C 1
ATOM 6836 O O . ILE B 1 327 ? -8.078 8.414 22.938 1 97.5 327 ILE B O 1
ATOM 6840 N N . GLU B 1 328 ? -7.289 6.363 22.344 1 96.25 328 GLU B N 1
ATOM 6841 C CA . GLU B 1 328 ? -6.195 6.402 23.312 1 96.25 328 GLU B CA 1
ATOM 6842 C C . GLU B 1 328 ? -5.281 7.598 23.078 1 96.25 328 GLU B C 1
ATOM 6844 O O . GLU B 1 328 ? -4.742 8.172 24.016 1 96.25 328 GLU B O 1
ATOM 6849 N N . ALA B 1 329 ? -5.141 7.988 21.828 1 97.12 329 ALA B N 1
ATOM 6850 C CA . ALA B 1 329 ? -4.207 9.047 21.438 1 97.12 329 ALA B CA 1
ATOM 6851 C C . ALA B 1 329 ? -4.879 10.414 21.484 1 97.12 329 ALA B C 1
ATOM 6853 O O . ALA B 1 329 ? -4.227 11.438 21.281 1 97.12 329 ALA B O 1
ATOM 6854 N N . GLY B 1 330 ? -6.207 10.492 21.672 1 96.88 330 GLY B N 1
ATOM 6855 C CA . GLY B 1 330 ? -6.891 11.75 21.906 1 96.88 330 GLY B CA 1
ATOM 6856 C C . GLY B 1 330 ? -7.629 12.258 20.672 1 96.88 330 GLY B C 1
ATOM 6857 O O . GLY B 1 330 ? -7.793 13.469 20.5 1 96.88 330 GLY B O 1
ATOM 6858 N N . VAL B 1 331 ? -8.164 11.352 19.875 1 98.19 331 VAL B N 1
ATOM 6859 C CA . VAL B 1 331 ? -8.883 11.727 18.656 1 98.19 331 VAL B CA 1
ATOM 6860 C C . VAL B 1 331 ? -10.18 12.438 19.031 1 98.19 331 VAL B C 1
ATOM 6862 O O . VAL B 1 331 ? -10.82 12.102 20.031 1 98.19 331 VAL B O 1
ATOM 6865 N N . THR B 1 332 ? -10.555 13.461 18.234 1 98.31 332 THR B N 1
ATOM 6866 C CA . THR B 1 332 ? -11.82 14.148 18.453 1 98.31 332 THR B CA 1
ATOM 6867 C C . THR B 1 332 ? -12.742 13.992 17.25 1 98.31 332 THR B C 1
ATOM 6869 O O . THR B 1 332 ? -13.945 14.234 17.344 1 98.31 332 THR B O 1
ATOM 6872 N N . THR B 1 333 ? -12.156 13.664 16.125 1 98.69 333 THR B N 1
ATOM 6873 C CA . THR B 1 333 ? -12.93 13.461 14.906 1 98.69 333 THR B CA 1
ATOM 6874 C C . THR B 1 333 ? -12.414 12.258 14.125 1 98.69 333 THR B C 1
ATOM 6876 O O . THR B 1 333 ? -11.211 12.133 13.898 1 98.69 333 THR B O 1
ATOM 6879 N N . LEU B 1 334 ? -13.312 11.367 13.75 1 98.56 334 LEU B N 1
ATOM 6880 C CA . LEU B 1 334 ? -12.961 10.203 12.945 1 98.56 334 LEU B CA 1
ATOM 6881 C C . LEU B 1 334 ? -13.438 10.375 11.5 1 98.56 334 LEU B C 1
ATOM 6883 O O . LEU B 1 334 ? -14.547 10.852 11.258 1 98.56 334 LEU B O 1
ATOM 6887 N N . LEU B 1 335 ? -12.586 10.148 10.586 1 98.62 335 LEU B N 1
ATOM 6888 C CA . LEU B 1 335 ? -12.906 10.102 9.156 1 98.62 335 LEU B CA 1
ATOM 6889 C C . LEU B 1 335 ? -12.891 8.672 8.641 1 98.62 335 LEU B C 1
ATOM 6891 O O . LEU B 1 335 ? -11.922 7.938 8.852 1 98.62 335 LEU B O 1
ATOM 6895 N N . ILE B 1 336 ? -13.961 8.242 8.016 1 97.44 336 ILE B N 1
ATOM 6896 C CA . ILE B 1 336 ? -14.102 6.863 7.574 1 97.44 336 ILE B CA 1
ATOM 6897 C C . ILE B 1 336 ? -14.594 6.828 6.133 1 97.44 336 ILE B C 1
ATOM 6899 O O . ILE B 1 336 ? -15.547 7.531 5.777 1 97.44 336 ILE B O 1
ATOM 6903 N N . ASP B 1 337 ? -13.93 6.121 5.312 1 95.19 337 ASP B N 1
ATOM 6904 C CA . ASP B 1 337 ? -14.352 5.836 3.943 1 95.19 337 ASP B CA 1
ATOM 6905 C C . ASP B 1 337 ? -14.836 4.395 3.805 1 95.19 337 ASP B C 1
ATOM 6907 O O . ASP B 1 337 ? -14.07 3.455 4.055 1 95.19 337 ASP B O 1
ATOM 6911 N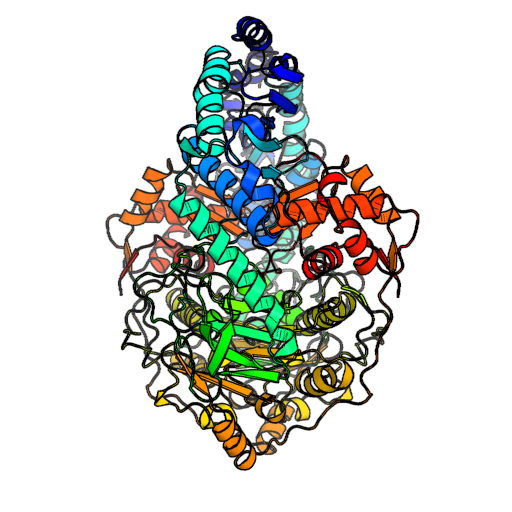 N . GLU B 1 338 ? -16.016 4.246 3.412 1 91.56 338 GLU B N 1
ATOM 6912 C CA . GLU B 1 338 ? -16.609 2.924 3.281 1 91.56 338 GLU B CA 1
ATOM 6913 C C . GLU B 1 338 ? -15.773 2.025 2.373 1 91.56 338 GLU B C 1
ATOM 6915 O O . GLU B 1 338 ? -15.664 0.822 2.613 1 91.56 338 GLU B O 1
ATOM 6920 N N . ASP B 1 339 ? -15.156 2.602 1.392 1 90.5 339 ASP B N 1
ATOM 6921 C CA . ASP B 1 339 ? -14.453 1.841 0.365 1 90.5 339 ASP B CA 1
ATOM 6922 C C . ASP B 1 339 ? -13.156 1.242 0.918 1 90.5 339 ASP B C 1
ATOM 6924 O O . ASP B 1 339 ? -12.578 0.335 0.316 1 90.5 339 ASP B O 1
ATOM 6928 N N . THR B 1 340 ? -12.688 1.738 2.008 1 92.69 340 THR B N 1
ATOM 6929 C CA . THR B 1 340 ? -11.445 1.228 2.576 1 92.69 340 THR B CA 1
ATOM 6930 C C . THR B 1 340 ? -11.688 0.626 3.957 1 92.69 340 THR B C 1
ATOM 6932 O O . THR B 1 340 ? -10.75 0.445 4.734 1 92.69 340 THR B O 1
ATOM 6935 N N . SER B 1 341 ? -12.906 0.369 4.273 1 94.31 341 SER B N 1
ATOM 6936 C CA . SER B 1 341 ? -13.266 -0.164 5.586 1 94.31 341 SER B CA 1
ATOM 6937 C C . SER B 1 341 ? -13.672 -1.631 5.492 1 94.31 341 SER B C 1
ATOM 6939 O O . SER B 1 341 ? -14.062 -2.107 4.426 1 94.31 341 SER B O 1
ATOM 6941 N N . ALA B 1 342 ? -13.508 -2.309 6.586 1 92.81 342 ALA B N 1
ATOM 6942 C CA . ALA B 1 342 ? -14.078 -3.648 6.695 1 92.81 342 ALA B CA 1
ATOM 6943 C C . ALA B 1 342 ? -15.594 -3.59 6.855 1 92.81 342 ALA B C 1
ATOM 6945 O O . ALA B 1 342 ? -16.109 -3.043 7.836 1 92.81 342 ALA B O 1
ATOM 6946 N N . THR B 1 343 ? -16.281 -4.168 5.988 1 89.62 343 THR B N 1
ATOM 6947 C CA . THR B 1 343 ? -17.734 -4.062 5.941 1 89.62 343 THR B CA 1
ATOM 6948 C C . THR B 1 343 ? -18.359 -4.621 7.215 1 89.62 343 THR B C 1
ATOM 6950 O O . THR B 1 343 ? -19.281 -4.02 7.777 1 89.62 343 THR B O 1
ATOM 6953 N N . ASN B 1 344 ? -17.828 -5.711 7.719 1 88.62 344 ASN B N 1
ATOM 6954 C CA . ASN B 1 344 ? -18.422 -6.352 8.883 1 88.62 344 ASN B CA 1
ATOM 6955 C C . ASN B 1 344 ? -18.188 -5.539 10.156 1 88.62 344 ASN B C 1
ATOM 6957 O O . ASN B 1 344 ? -18.859 -5.75 11.164 1 88.62 344 ASN B O 1
ATOM 6961 N N . PHE B 1 345 ? -17.266 -4.676 10.148 1 93.31 345 PHE B N 1
ATOM 6962 C CA . PHE B 1 345 ? -17.094 -3.746 11.258 1 93.31 345 PHE B CA 1
ATOM 6963 C C . PHE B 1 345 ? -18.031 -2.561 11.125 1 93.31 345 PHE B C 1
ATOM 6965 O O . PHE B 1 345 ? -18.453 -1.984 12.125 1 93.31 345 PHE B O 1
ATOM 6972 N N . MET B 1 346 ? -18.312 -2.23 9.883 1 92.94 346 MET B N 1
ATOM 6973 C CA . MET B 1 346 ? -19.172 -1.07 9.633 1 92.94 346 MET B CA 1
ATOM 6974 C C . MET B 1 346 ? -20.625 -1.414 9.867 1 92.94 346 MET B C 1
ATOM 6976 O O . MET B 1 346 ? -21.359 -0.645 10.492 1 92.94 346 MET B O 1
ATOM 6980 N N . ILE B 1 347 ? -21.016 -2.598 9.305 1 89.06 347 ILE B N 1
ATOM 6981 C CA . ILE B 1 347 ? -22.438 -2.926 9.375 1 89.06 347 ILE B CA 1
ATOM 6982 C C . ILE B 1 347 ? -22.609 -4.441 9.367 1 89.06 347 ILE B C 1
ATOM 6984 O O . ILE B 1 347 ? -21.688 -5.18 9.008 1 89.06 347 ILE B O 1
ATOM 6988 N N . ARG B 1 348 ? -23.781 -4.863 9.867 1 86.88 348 ARG B N 1
ATOM 6989 C CA . ARG B 1 348 ? -24.344 -6.199 9.688 1 86.88 348 ARG B CA 1
ATOM 6990 C C . ARG B 1 348 ? -25.844 -6.137 9.422 1 86.88 348 ARG B C 1
ATOM 6992 O O . ARG B 1 348 ? -26.625 -5.809 10.32 1 86.88 348 ARG B O 1
ATOM 6999 N N . ASP B 1 349 ? -26.172 -6.496 8.195 1 81.94 349 ASP B N 1
ATOM 7000 C CA . ASP B 1 349 ? -27.578 -6.316 7.84 1 81.94 349 ASP B CA 1
ATOM 7001 C C . ASP B 1 349 ? -28.422 -7.465 8.375 1 81.94 349 ASP B C 1
ATOM 7003 O O . ASP B 1 349 ? -27.906 -8.398 8.992 1 81.94 349 ASP B O 1
ATOM 7007 N N . GLU B 1 350 ? -29.656 -7.375 8.172 1 81.81 350 GLU B N 1
ATOM 7008 C CA . GLU B 1 350 ? -30.609 -8.297 8.766 1 81.81 350 GLU B CA 1
ATOM 7009 C C . GLU B 1 350 ? -30.406 -9.719 8.25 1 81.81 350 GLU B C 1
ATOM 7011 O O . GLU B 1 350 ? -30.516 -10.68 9.008 1 81.81 350 GLU B O 1
ATOM 7016 N N . ARG B 1 351 ? -30.109 -9.844 7.031 1 84.88 351 ARG B N 1
ATOM 7017 C CA . ARG B 1 351 ? -29.953 -11.164 6.43 1 84.88 351 ARG B CA 1
ATOM 7018 C C . ARG B 1 351 ? -28.688 -11.852 6.949 1 84.88 351 ARG B C 1
ATOM 7020 O O . ARG B 1 351 ? -28.703 -13.055 7.238 1 84.88 351 ARG B O 1
ATOM 7027 N N . MET B 1 352 ? -27.703 -11.133 7.086 1 87.31 352 MET B N 1
ATOM 7028 C CA . MET B 1 352 ? -26.469 -11.695 7.633 1 87.31 352 MET B CA 1
ATOM 7029 C C . MET B 1 352 ? -26.625 -12.047 9.109 1 87.31 352 MET B C 1
ATOM 7031 O O . MET B 1 352 ? -26.078 -13.039 9.578 1 87.31 352 MET B O 1
ATOM 7035 N N . GLN B 1 353 ? -27.422 -11.219 9.766 1 85.12 353 GLN B N 1
ATOM 7036 C CA . GLN B 1 353 ? -27.703 -11.516 11.164 1 85.12 353 GLN B CA 1
ATOM 7037 C C . GLN B 1 353 ? -28.469 -12.836 11.305 1 85.12 353 GLN B C 1
ATOM 7039 O O . GLN B 1 353 ? -28.25 -13.586 12.258 1 85.12 353 GLN B O 1
ATOM 7044 N N . ALA B 1 354 ? -29.234 -13.039 10.336 1 86.25 354 ALA B N 1
ATOM 7045 C CA . ALA B 1 354 ? -30.047 -14.258 10.352 1 86.25 354 ALA B CA 1
ATOM 7046 C C . ALA B 1 354 ? -29.203 -15.469 9.961 1 86.25 354 ALA B C 1
ATOM 7048 O O . ALA B 1 354 ? -29.406 -16.562 10.492 1 86.25 354 ALA B O 1
ATOM 7049 N N . LEU B 1 355 ? -28.312 -15.297 9.117 1 89.38 355 LEU B N 1
ATOM 7050 C CA . LEU B 1 355 ? -27.5 -16.391 8.602 1 89.38 355 LEU B CA 1
ATOM 7051 C C . LEU B 1 355 ? -26.422 -16.797 9.602 1 89.38 355 LEU B C 1
ATOM 7053 O O . LEU B 1 355 ? -26.203 -17.984 9.836 1 89.38 355 LEU B O 1
ATOM 7057 N N . VAL B 1 356 ? -25.766 -15.828 10.141 1 86.19 356 VAL B N 1
ATOM 7058 C CA . VAL B 1 356 ? -24.703 -16.031 11.141 1 86.19 356 VAL B CA 1
ATOM 7059 C C . VAL B 1 356 ? -25.188 -15.531 12.5 1 86.19 356 VAL B C 1
ATOM 7061 O O . VAL B 1 356 ? -25.297 -14.328 12.727 1 86.19 356 VAL B O 1
ATOM 7064 N N . SER B 1 357 ? -25.391 -16.438 13.328 1 80.69 357 SER B N 1
ATOM 7065 C CA . SER B 1 357 ? -25.953 -16.094 14.633 1 80.69 357 SER B CA 1
ATOM 7066 C C . SER B 1 357 ? -25 -15.195 15.422 1 80.69 357 SER B C 1
ATOM 7068 O O . SER B 1 357 ? -23.781 -15.227 15.203 1 80.69 357 SER B O 1
ATOM 7070 N N . LYS B 1 358 ? -25.641 -14.453 16.281 1 76.31 358 LYS B N 1
ATOM 7071 C CA . LYS B 1 358 ? -24.859 -13.5 17.062 1 76.31 358 LYS B CA 1
ATOM 7072 C C . LYS B 1 358 ? -23.812 -14.203 17.906 1 76.31 358 LYS B C 1
ATOM 7074 O O . LYS B 1 358 ? -22.703 -13.688 18.094 1 76.31 358 LYS B O 1
ATOM 7079 N N . GLY B 1 359 ? -24.094 -15.281 18.344 1 75 359 GLY B N 1
ATOM 7080 C CA . GLY B 1 359 ? -23.109 -16.031 19.125 1 75 359 GLY B CA 1
ATOM 7081 C C . GLY B 1 359 ? -21.891 -16.438 18.312 1 75 359 GLY B C 1
ATOM 7082 O O . GLY B 1 359 ? -20.828 -16.688 18.875 1 75 359 GLY B O 1
ATOM 7083 N N . GLU B 1 360 ? -22.094 -16.375 17.078 1 78.12 360 GLU B N 1
ATOM 7084 C CA . GLU B 1 360 ? -21.016 -16.797 16.188 1 78.12 360 GLU B CA 1
ATOM 7085 C C . GLU B 1 360 ? -20.328 -15.586 15.547 1 78.12 360 GLU B C 1
ATOM 7087 O O . GLU B 1 360 ? -19.422 -15.742 14.727 1 78.12 360 GLU B O 1
ATOM 7092 N N . GLU B 1 361 ? -20.828 -14.438 15.961 1 79.69 361 GLU B N 1
ATOM 7093 C CA . GLU B 1 361 ? -20.234 -13.203 15.445 1 79.69 361 GLU B CA 1
ATOM 7094 C C . GLU B 1 361 ? -19.641 -12.367 16.578 1 79.69 361 GLU B C 1
ATOM 7096 O O . GLU B 1 361 ? -20.359 -11.719 17.328 1 79.69 361 GLU B O 1
ATOM 7101 N N . PRO B 1 362 ? -18.375 -12.289 16.516 1 83.44 362 PRO B N 1
ATOM 7102 C CA . PRO B 1 362 ? -17.719 -11.594 17.625 1 83.44 362 PRO B CA 1
ATOM 7103 C C . PRO B 1 362 ? -17.766 -10.07 17.469 1 83.44 362 PRO B C 1
ATOM 7105 O O . PRO B 1 362 ? -17.578 -9.344 18.453 1 83.44 362 PRO B O 1
ATOM 7108 N N . ILE B 1 363 ? -18.078 -9.492 16.344 1 87.62 363 ILE B N 1
ATOM 7109 C CA . ILE B 1 363 ? -17.906 -8.07 16.078 1 87.62 363 ILE B CA 1
ATOM 7110 C C . ILE B 1 363 ? -19.203 -7.324 16.344 1 87.62 363 ILE B C 1
ATOM 7112 O O . ILE B 1 363 ? -20.281 -7.754 15.914 1 87.62 363 ILE B O 1
ATOM 7116 N N . THR B 1 364 ? -19.156 -6.406 17.156 1 90.62 364 THR B N 1
ATOM 7117 C CA . THR B 1 364 ? -20.203 -5.395 17.234 1 90.62 364 THR B CA 1
ATOM 7118 C C . THR B 1 364 ? -19.969 -4.289 16.203 1 90.62 364 THR B C 1
ATOM 7120 O O . THR B 1 364 ? -18.984 -3.551 16.297 1 90.62 364 THR B O 1
ATOM 7123 N N . PRO B 1 365 ? -20.859 -4.199 15.289 1 92.19 365 PRO B N 1
ATOM 7124 C CA . PRO B 1 365 ? -20.609 -3.242 14.203 1 92.19 365 PRO B CA 1
ATOM 7125 C C . PRO B 1 365 ? -20.547 -1.798 14.695 1 92.19 365 PRO B C 1
ATOM 7127 O O . PRO B 1 365 ? -21.188 -1.453 15.695 1 92.19 365 PRO B O 1
ATOM 7130 N N . LEU B 1 366 ? -19.844 -0.985 14.031 1 94.69 366 LEU B N 1
ATOM 7131 C CA . LEU B 1 366 ? -19.625 0.412 14.391 1 94.69 366 LEU B CA 1
ATOM 7132 C C . LEU B 1 366 ? -20.953 1.182 14.375 1 94.69 366 LEU B C 1
ATOM 7134 O O . LEU B 1 366 ? -21.156 2.094 15.18 1 94.69 366 LEU B O 1
ATOM 7138 N N . VAL B 1 367 ? -21.891 0.795 13.492 1 93.38 367 VAL B N 1
ATOM 7139 C CA . VAL B 1 367 ? -23.172 1.473 13.367 1 93.38 367 VAL B CA 1
ATOM 7140 C C . VAL B 1 367 ? -23.906 1.434 14.703 1 93.38 367 VAL B C 1
ATOM 7142 O O . VAL B 1 367 ? -24.688 2.332 15.016 1 93.38 367 VAL B O 1
ATOM 7145 N N . ASP B 1 368 ? -23.594 0.466 15.539 1 93.12 368 ASP B N 1
ATOM 7146 C CA . ASP B 1 368 ? -24.266 0.3 16.828 1 93.12 368 ASP B CA 1
ATOM 7147 C C . ASP B 1 368 ? -23.516 1.03 17.938 1 93.12 368 ASP B C 1
ATOM 7149 O O . ASP B 1 368 ? -24.031 1.205 19.047 1 93.12 368 ASP B O 1
ATOM 7153 N N . ARG B 1 369 ? -22.312 1.459 17.656 1 94.69 369 ARG B N 1
ATOM 7154 C CA . ARG B 1 369 ? -21.469 2.084 18.672 1 94.69 369 ARG B CA 1
ATOM 7155 C C . ARG B 1 369 ? -21.25 3.562 18.375 1 94.69 369 ARG B C 1
ATOM 7157 O O . ARG B 1 369 ? -20.922 4.344 19.266 1 94.69 369 ARG B O 1
ATOM 7164 N N . ILE B 1 370 ? -21.438 3.967 17.203 1 95.44 370 ILE B N 1
ATOM 7165 C CA . ILE B 1 370 ? -21.031 5.281 16.703 1 95.44 370 ILE B CA 1
ATOM 7166 C C . ILE B 1 370 ? -21.797 6.367 17.453 1 95.44 370 ILE B C 1
ATOM 7168 O O . ILE B 1 370 ? -21.25 7.441 17.719 1 95.44 370 ILE B O 1
ATOM 7172 N N . GLY B 1 371 ? -23.047 6.148 17.797 1 95.25 371 GLY B N 1
ATOM 7173 C CA . GLY B 1 371 ? -23.828 7.086 18.609 1 95.25 371 GLY B CA 1
ATOM 7174 C C . GLY B 1 371 ? -23.234 7.305 19.984 1 95.25 371 GLY B C 1
ATOM 7175 O O . GLY B 1 371 ? -23.234 8.43 20.5 1 95.25 371 GLY B O 1
ATOM 7176 N N . GLN B 1 372 ? -22.75 6.242 20.547 1 95.12 372 GLN B N 1
ATOM 7177 C CA . GLN B 1 372 ? -22.141 6.316 21.875 1 95.12 372 GLN B CA 1
ATOM 7178 C C . GLN B 1 372 ? -20.812 7.07 21.828 1 95.12 372 GLN B C 1
ATOM 7180 O O . GLN B 1 372 ? -20.469 7.758 22.797 1 95.12 372 GLN B O 1
ATOM 7185 N N . LEU B 1 373 ? -20.109 6.902 20.781 1 96.75 373 LEU B N 1
ATOM 7186 C CA . LEU B 1 373 ? -18.859 7.656 20.625 1 96.75 373 LEU B CA 1
ATOM 7187 C C . LEU B 1 373 ? -19.141 9.156 20.641 1 96.75 373 LEU B C 1
ATOM 7189 O O . LEU B 1 373 ? -18.406 9.922 21.281 1 96.75 373 LEU B O 1
ATOM 7193 N N . ARG B 1 374 ? -20.172 9.508 19.953 1 96.12 374 ARG B N 1
ATOM 7194 C CA . ARG B 1 374 ? -20.594 10.906 19.922 1 96.12 374 ARG B CA 1
ATOM 7195 C C . ARG B 1 374 ? -21.094 11.359 21.297 1 96.12 374 ARG B C 1
ATOM 7197 O O . ARG B 1 374 ? -20.594 12.344 21.844 1 96.12 374 ARG B O 1
ATOM 7204 N N . ASP B 1 375 ? -21.984 10.633 21.906 1 96 375 ASP B N 1
ATOM 7205 C CA . ASP B 1 375 ? -22.734 11.055 23.094 1 96 375 ASP B CA 1
ATOM 7206 C C . ASP B 1 375 ? -21.875 10.945 24.344 1 96 375 ASP B C 1
ATOM 7208 O O . ASP B 1 375 ? -21.922 11.82 25.219 1 96 375 ASP B O 1
ATOM 7212 N N . ASP B 1 376 ? -21.062 9.883 24.391 1 95.12 376 ASP B N 1
ATOM 7213 C CA . ASP B 1 376 ? -20.344 9.594 25.625 1 95.12 376 ASP B CA 1
ATOM 7214 C C . ASP B 1 376 ? -18.922 10.141 25.578 1 95.12 376 ASP B C 1
ATOM 7216 O O . ASP B 1 376 ? -18.375 10.523 26.609 1 95.12 376 ASP B O 1
ATOM 7220 N N . LEU B 1 377 ? -18.328 10.18 24.406 1 96.06 377 LEU B N 1
ATOM 7221 C CA . LEU B 1 377 ? -16.922 10.555 24.328 1 96.06 377 LEU B CA 1
ATOM 7222 C C . LEU B 1 377 ? -16.734 11.867 23.594 1 96.06 377 LEU B C 1
ATOM 7224 O O . LEU B 1 377 ? -15.641 12.422 23.547 1 96.06 377 LEU B O 1
ATOM 7228 N N . GLY B 1 378 ? -17.797 12.367 22.953 1 96.5 378 GLY B N 1
ATOM 7229 C CA . GLY B 1 378 ? -17.703 13.625 22.219 1 96.5 378 GLY B CA 1
ATOM 7230 C C . GLY B 1 378 ? -16.891 13.516 20.953 1 96.5 378 GLY B C 1
ATOM 7231 O O . GLY B 1 378 ? -16.266 14.492 20.516 1 96.5 378 GLY B O 1
ATOM 7232 N N . ILE B 1 379 ? -16.812 12.328 20.375 1 98.06 379 ILE B N 1
ATOM 7233 C CA . ILE B 1 379 ? -16.047 12.102 19.156 1 98.06 379 ILE B CA 1
ATOM 7234 C C . ILE B 1 379 ? -16.953 12.227 17.938 1 98.06 379 ILE B C 1
ATOM 7236 O O . ILE B 1 379 ? -17.953 11.508 17.828 1 98.06 379 ILE B O 1
ATOM 7240 N N . SER B 1 380 ? -16.672 13.195 17.078 1 98.62 380 SER B N 1
ATOM 7241 C CA . SER B 1 380 ? -17.406 13.352 15.836 1 98.62 380 SER B CA 1
ATOM 7242 C C . SER B 1 380 ? -16.922 12.367 14.781 1 98.62 380 SER B C 1
ATOM 7244 O O . SER B 1 380 ? -15.789 11.883 14.844 1 98.62 380 SER B O 1
ATOM 7246 N N . THR B 1 381 ? -17.844 12 13.875 1 98.25 381 THR B N 1
ATOM 7247 C CA . THR B 1 381 ? -17.469 11.062 12.82 1 98.25 381 THR B CA 1
ATOM 7248 C C . THR B 1 381 ? -17.984 11.547 11.469 1 98.25 381 THR B C 1
ATOM 7250 O O . THR B 1 381 ? -19.141 11.945 11.344 1 98.25 381 THR B O 1
ATOM 7253 N N . LEU B 1 382 ? -17.141 11.656 10.523 1 98.25 382 LEU B N 1
ATOM 7254 C CA . LEU B 1 382 ? -17.5 11.844 9.117 1 98.25 382 LEU B CA 1
ATOM 7255 C C . LEU B 1 382 ? -17.328 10.547 8.336 1 98.25 382 LEU B C 1
ATOM 7257 O O . LEU B 1 382 ? -16.234 9.992 8.273 1 98.25 382 LEU B O 1
ATOM 7261 N N . VAL B 1 383 ? -18.406 10.039 7.734 1 97.19 383 VAL B N 1
ATOM 7262 C CA . VAL B 1 383 ? -18.406 8.75 7.055 1 97.19 383 VAL B CA 1
ATOM 7263 C C . VAL B 1 383 ? -18.844 8.93 5.605 1 97.19 383 VAL B C 1
ATOM 7265 O O . VAL B 1 383 ? -19.922 9.453 5.336 1 97.19 383 VAL B O 1
ATOM 7268 N N . VAL B 1 384 ? -17.984 8.555 4.742 1 95.62 384 VAL B N 1
ATOM 7269 C CA . VAL B 1 384 ? -18.391 8.469 3.338 1 95.62 384 VAL B CA 1
ATOM 7270 C C . VAL B 1 384 ? -19.062 7.129 3.07 1 95.62 384 VAL B C 1
ATOM 7272 O O . VAL B 1 384 ? -18.469 6.074 3.318 1 95.62 384 VAL B O 1
ATOM 7275 N N . MET B 1 385 ? -20.281 7.203 2.596 1 91.88 385 MET B N 1
ATOM 7276 C CA . MET B 1 385 ? -21.062 6 2.33 1 91.88 385 MET B CA 1
ATOM 7277 C C . MET B 1 385 ? -21.609 6.008 0.905 1 91.88 385 MET B C 1
ATOM 7279 O O . MET B 1 385 ? -22.078 7.039 0.421 1 91.88 385 MET B O 1
ATOM 7283 N N . GLY B 1 386 ? -21.609 4.875 0.24 1 82.62 386 GLY B N 1
ATOM 7284 C CA . GLY B 1 386 ? -22.125 4.777 -1.114 1 82.62 386 GLY B CA 1
ATOM 7285 C C . GLY B 1 386 ? -23.188 3.709 -1.268 1 82.62 386 GLY B C 1
ATOM 7286 O O . GLY B 1 386 ? -24.125 3.865 -2.053 1 82.62 386 GLY B O 1
ATOM 7287 N N . GLY B 1 387 ? -23.125 2.672 -0.514 1 81.56 387 GLY B N 1
ATOM 7288 C CA . GLY B 1 387 ? -23.969 1.53 -0.806 1 81.56 387 GLY B CA 1
ATOM 7289 C C . GLY B 1 387 ? -24.922 1.188 0.326 1 81.56 387 GLY B C 1
ATOM 7290 O O . GLY B 1 387 ? -26 0.649 0.094 1 81.56 387 GLY B O 1
ATOM 7291 N N . SER B 1 388 ? -24.578 1.519 1.474 1 83.06 388 SER B N 1
ATOM 7292 C CA . SER B 1 388 ? -25.375 1.109 2.623 1 83.06 388 SER B CA 1
ATOM 7293 C C . SER B 1 388 ? -26.078 2.303 3.26 1 83.06 388 SER B C 1
ATOM 7295 O O . SER B 1 388 ? -25.469 3.344 3.49 1 83.06 388 SER B O 1
ATOM 7297 N N . GLY B 1 389 ? -27.344 2.133 3.537 1 86.5 389 GLY B N 1
ATOM 7298 C CA . GLY B 1 389 ? -28.109 3.205 4.148 1 86.5 389 GLY B CA 1
ATOM 7299 C C . GLY B 1 389 ? -28.312 3.023 5.641 1 86.5 389 GLY B C 1
ATOM 7300 O O . GLY B 1 389 ? -29.078 3.758 6.262 1 86.5 389 GLY B O 1
ATOM 7301 N N . ASP B 1 390 ? -27.609 2.123 6.273 1 87.06 390 ASP B N 1
ATOM 7302 C CA . ASP B 1 390 ? -27.812 1.79 7.68 1 87.06 390 ASP B CA 1
ATOM 7303 C C . ASP B 1 390 ? -27.359 2.938 8.586 1 87.06 390 ASP B C 1
ATOM 7305 O O . ASP B 1 390 ? -27.891 3.115 9.68 1 87.06 390 ASP B O 1
ATOM 7309 N N . TYR B 1 391 ? -26.516 3.738 8.133 1 92.62 391 TYR B N 1
ATOM 7310 C CA . TYR B 1 391 ? -25.969 4.805 8.961 1 92.62 391 TYR B CA 1
ATOM 7311 C C . TYR B 1 391 ? -26.891 6.023 8.953 1 92.62 391 TYR B C 1
ATOM 7313 O O . TYR B 1 391 ? -26.672 6.973 9.711 1 92.62 391 TYR B O 1
ATOM 7321 N N . LEU B 1 392 ? -27.891 6.035 8.102 1 93.31 392 LEU B N 1
ATOM 7322 C CA . LEU B 1 392 ? -28.812 7.156 8.047 1 93.31 392 LEU B CA 1
ATOM 7323 C C . LEU B 1 392 ? -29.531 7.34 9.383 1 93.31 392 LEU B C 1
ATOM 7325 O O . LEU B 1 392 ? -29.812 8.469 9.789 1 93.31 392 LEU B O 1
ATOM 7329 N N . ASP B 1 393 ? -29.719 6.258 10.109 1 91.62 393 ASP B N 1
ATOM 7330 C CA . ASP B 1 393 ? -30.469 6.273 11.359 1 91.62 393 ASP B CA 1
ATOM 7331 C C . ASP B 1 393 ? -29.719 7.039 12.445 1 91.62 393 ASP B C 1
ATOM 7333 O O . ASP B 1 393 ? -30.328 7.566 13.375 1 91.62 393 ASP B O 1
ATOM 7337 N N . VAL B 1 394 ? -28.438 7.098 12.328 1 93.44 394 VAL B N 1
ATOM 7338 C CA . VAL B 1 394 ? -27.641 7.66 13.414 1 93.44 394 VAL B CA 1
ATOM 7339 C C . VAL B 1 394 ? -27.031 8.984 12.969 1 93.44 394 VAL B C 1
ATOM 7341 O O . VAL B 1 394 ? -26.359 9.656 13.758 1 93.44 394 VAL B O 1
ATOM 7344 N N . ALA B 1 395 ? -27.297 9.422 11.773 1 96.5 395 ALA B N 1
ATOM 7345 C CA . ALA B 1 395 ? -26.641 10.609 11.211 1 96.5 395 ALA B CA 1
ATOM 7346 C C . ALA B 1 395 ? -27.328 11.883 11.688 1 96.5 395 ALA B C 1
ATOM 7348 O O . ALA B 1 395 ? -28.562 11.953 11.75 1 96.5 395 ALA B O 1
ATOM 7349 N N . ASP B 1 396 ? -26.531 12.859 12.062 1 97.81 396 ASP B N 1
ATOM 7350 C CA . ASP B 1 396 ? -27.047 14.188 12.383 1 97.81 396 ASP B CA 1
ATOM 7351 C C . ASP B 1 396 ? -27.172 15.055 11.133 1 97.81 396 ASP B C 1
ATOM 7353 O O . ASP B 1 396 ? -28.047 15.914 11.047 1 97.81 396 ASP B O 1
ATOM 7357 N N . THR B 1 397 ? -26.234 14.922 10.25 1 98.19 397 THR B N 1
ATOM 7358 C CA . THR B 1 397 ? -26.156 15.664 8.992 1 98.19 397 THR B CA 1
ATOM 7359 C C . THR B 1 397 ? -25.844 14.727 7.828 1 98.19 397 THR B C 1
ATOM 7361 O O . THR B 1 397 ? -25.031 13.812 7.965 1 98.19 397 THR B O 1
ATOM 7364 N N . VAL B 1 398 ? -26.547 14.898 6.742 1 98 398 VAL B N 1
ATOM 7365 C CA . VAL B 1 398 ? -26.312 14.094 5.547 1 98 398 VAL B CA 1
ATOM 7366 C C . VAL B 1 398 ? -26.047 15.016 4.352 1 98 398 VAL B C 1
ATOM 7368 O O . VAL B 1 398 ? -26.906 15.82 3.986 1 98 398 VAL B O 1
ATOM 7371 N N . ILE B 1 399 ? -24.891 14.906 3.756 1 97.94 399 ILE B N 1
ATOM 7372 C CA . ILE B 1 399 ? -24.484 15.703 2.607 1 97.94 399 ILE B CA 1
ATOM 7373 C C . ILE B 1 399 ? -24.359 14.812 1.374 1 97.94 399 ILE B C 1
ATOM 7375 O O . ILE B 1 399 ? -23.609 13.828 1.381 1 97.94 399 ILE B O 1
ATOM 7379 N N . GLN B 1 400 ? -25.078 15.094 0.313 1 96.69 400 GLN B N 1
ATOM 7380 C CA . GLN B 1 400 ? -24.984 14.375 -0.952 1 96.69 400 GLN B CA 1
ATOM 7381 C C . GLN B 1 400 ? -24.094 15.133 -1.945 1 96.69 400 GLN B C 1
ATOM 7383 O O . GLN B 1 400 ? -24.297 16.328 -2.184 1 96.69 400 GLN B O 1
ATOM 7388 N N . MET B 1 401 ? -23.078 14.477 -2.41 1 95.25 401 MET B N 1
ATOM 7389 C CA . MET B 1 401 ? -22.312 15.047 -3.514 1 95.25 401 MET B CA 1
ATOM 7390 C C . MET B 1 401 ? -23.016 14.789 -4.848 1 95.25 401 MET B C 1
ATOM 7392 O O . MET B 1 401 ? -23.25 13.641 -5.219 1 95.25 401 MET B O 1
ATOM 7396 N N . HIS B 1 402 ? -23.328 15.789 -5.508 1 92.44 402 HIS B N 1
ATOM 7397 C CA . HIS B 1 402 ? -23.969 15.734 -6.812 1 92.44 402 HIS B CA 1
ATOM 7398 C C . HIS B 1 402 ? -23.281 16.656 -7.812 1 92.44 402 HIS B C 1
ATOM 7400 O O . HIS B 1 402 ? -23.266 17.875 -7.645 1 92.44 402 HIS B O 1
ATOM 7406 N N . ASP B 1 403 ? -22.703 16.047 -8.898 1 91 403 ASP B N 1
ATOM 7407 C CA . ASP B 1 403 ? -21.938 16.797 -9.898 1 91 403 ASP B CA 1
ATOM 7408 C C . ASP B 1 403 ? -20.828 17.625 -9.234 1 91 403 ASP B C 1
ATOM 7410 O O . ASP B 1 403 ? -20.719 18.812 -9.5 1 91 403 ASP B O 1
ATOM 7414 N N . TYR B 1 404 ? -20.25 17.078 -8.289 1 92.31 404 TYR B N 1
ATOM 7415 C CA . TYR B 1 404 ? -19.078 17.594 -7.594 1 92.31 404 TYR B CA 1
ATOM 7416 C C . TYR B 1 404 ? -19.469 18.75 -6.668 1 92.31 404 TYR B C 1
ATOM 7418 O O . TYR B 1 404 ? -18.609 19.531 -6.25 1 92.31 404 TYR B O 1
ATOM 7426 N N . GLN B 1 405 ? -20.781 18.875 -6.391 1 95.94 405 GLN B N 1
ATOM 7427 C CA . GLN B 1 405 ? -21.266 19.891 -5.457 1 95.94 405 GLN B CA 1
ATOM 7428 C C . GLN B 1 405 ? -21.984 19.25 -4.273 1 95.94 405 GLN B C 1
ATOM 7430 O O . GLN B 1 405 ? -22.641 18.219 -4.426 1 95.94 405 GLN B O 1
ATOM 7435 N N . PRO B 1 406 ? -21.859 19.859 -3.105 1 97.5 406 PRO B N 1
ATOM 7436 C CA . PRO B 1 406 ? -22.578 19.328 -1.939 1 97.5 406 PRO B CA 1
ATOM 7437 C C . PRO B 1 406 ? -24.016 19.812 -1.859 1 97.5 406 PRO B C 1
ATOM 7439 O O . PRO B 1 406 ? -24.297 20.984 -2.137 1 97.5 406 PRO B O 1
ATOM 7442 N N . VAL B 1 407 ? -24.891 18.922 -1.524 1 97.19 407 VAL B N 1
ATOM 7443 C CA . VAL B 1 407 ? -26.281 19.234 -1.271 1 97.19 407 VAL B CA 1
ATOM 7444 C C . VAL B 1 407 ? -26.703 18.688 0.096 1 97.19 407 VAL B C 1
ATOM 7446 O O . VAL B 1 407 ? -26.422 17.531 0.421 1 97.19 407 VAL B O 1
ATOM 7449 N N . ASP B 1 408 ? -27.312 19.562 0.892 1 97.94 408 ASP B N 1
ATOM 7450 C CA . ASP B 1 408 ? -27.812 19.109 2.182 1 97.94 408 ASP B CA 1
ATOM 7451 C C . ASP B 1 408 ? -29.109 18.312 2.014 1 97.94 408 ASP B C 1
ATOM 7453 O O . ASP B 1 408 ? -30.141 18.859 1.653 1 97.94 408 ASP B O 1
ATOM 7457 N N . VAL B 1 409 ? -29 17.031 2.344 1 97.06 409 VAL B N 1
ATOM 7458 C CA . VAL B 1 409 ? -30.172 16.172 2.18 1 97.06 409 VAL B CA 1
ATOM 7459 C C . VAL B 1 409 ? -30.578 15.602 3.531 1 97.06 409 VAL B C 1
ATOM 7461 O O . VAL B 1 409 ? -31.078 14.469 3.604 1 97.06 409 VAL B O 1
ATOM 7464 N N . THR B 1 410 ? -30.281 16.266 4.59 1 97.5 410 THR B N 1
ATOM 7465 C CA . THR B 1 410 ? -30.578 15.805 5.941 1 97.5 410 THR B CA 1
ATOM 7466 C C . THR B 1 410 ? -32.094 15.547 6.102 1 97.5 410 THR B C 1
ATOM 7468 O O . THR B 1 410 ? -32.469 14.508 6.621 1 97.5 410 THR B O 1
ATOM 7471 N N . GLU B 1 411 ? -32.875 16.453 5.645 1 96.56 411 GLU B N 1
ATOM 7472 C CA . GLU B 1 411 ? -34.344 16.297 5.758 1 96.56 411 GLU B CA 1
ATOM 7473 C C . GLU B 1 411 ? -34.844 15.164 4.875 1 96.56 411 GLU B C 1
ATOM 7475 O O . GLU B 1 411 ? -35.688 14.383 5.289 1 96.56 411 GLU B O 1
ATOM 7480 N N . LYS B 1 412 ? -34.281 15.125 3.729 1 95.38 412 LYS B N 1
ATOM 7481 C CA . LYS B 1 412 ? -34.656 14.031 2.836 1 95.38 412 LYS B CA 1
ATOM 7482 C C . LYS B 1 412 ? -34.312 12.68 3.457 1 95.38 412 LYS B C 1
ATOM 7484 O O . LYS B 1 412 ? -35.062 11.719 3.328 1 95.38 412 LYS B O 1
ATOM 7489 N N . ALA B 1 413 ? -33.188 12.57 4.031 1 95.38 413 ALA B N 1
ATOM 7490 C CA . ALA B 1 413 ? -32.75 11.336 4.691 1 95.38 413 ALA B CA 1
ATOM 7491 C C . ALA B 1 413 ? -33.75 10.93 5.789 1 95.38 413 ALA B C 1
ATOM 7493 O O . ALA B 1 413 ? -34.031 9.75 5.949 1 95.38 413 ALA B O 1
ATOM 7494 N N . ARG B 1 414 ? -34.219 11.883 6.508 1 95.12 414 ARG B N 1
ATOM 7495 C CA . ARG B 1 414 ? -35.219 11.602 7.555 1 95.12 414 ARG B CA 1
ATOM 7496 C C . ARG B 1 414 ? -36.5 11.016 6.965 1 95.12 414 ARG B C 1
ATOM 7498 O O . ARG B 1 414 ? -37.094 10.109 7.551 1 95.12 414 ARG B O 1
ATOM 7505 N N . GLU B 1 415 ? -36.812 11.523 5.867 1 94.88 415 GLU B N 1
ATOM 7506 C CA . GLU B 1 415 ? -38 11.008 5.172 1 94.88 415 GLU B CA 1
ATOM 7507 C C . GLU B 1 415 ? -37.781 9.562 4.727 1 94.88 415 GLU B C 1
ATOM 7509 O O . GLU B 1 415 ? -38.656 8.727 4.852 1 94.88 415 GLU B O 1
ATOM 7514 N N . VAL B 1 416 ? -36.656 9.336 4.238 1 92.31 416 VAL B N 1
ATOM 7515 C CA . VAL B 1 416 ? -36.312 8 3.758 1 92.31 416 VAL B CA 1
ATOM 7516 C C . VAL B 1 416 ? -36.344 7.012 4.918 1 92.31 416 VAL B C 1
ATOM 7518 O O . VAL B 1 416 ? -36.844 5.887 4.77 1 92.31 416 VAL B O 1
ATOM 7521 N N . ILE B 1 417 ? -35.844 7.398 6.02 1 92.5 417 ILE B N 1
ATOM 7522 C CA . ILE B 1 417 ? -35.844 6.555 7.211 1 92.5 417 ILE B CA 1
ATOM 7523 C C . ILE B 1 417 ? -37.281 6.207 7.609 1 92.5 417 ILE B C 1
ATOM 7525 O O . ILE B 1 417 ? -37.562 5.062 7.965 1 92.5 417 ILE B O 1
ATOM 7529 N N . ALA B 1 418 ? -38.094 7.168 7.527 1 92.38 418 ALA B N 1
ATOM 7530 C CA . ALA B 1 418 ? -39.5 6.969 7.906 1 92.38 418 ALA B CA 1
ATOM 7531 C C . ALA B 1 418 ? -40.188 6.012 6.945 1 92.38 418 ALA B C 1
ATOM 7533 O O . ALA B 1 418 ? -41 5.191 7.363 1 92.38 418 ALA B O 1
ATOM 7534 N N . GLN B 1 419 ? -39.844 6.043 5.738 1 90.38 419 GLN B N 1
ATOM 7535 C CA . GLN B 1 419 ? -40.5 5.25 4.703 1 90.38 419 GLN B CA 1
ATOM 7536 C C . GLN B 1 419 ? -39.938 3.838 4.645 1 90.38 419 GLN B C 1
ATOM 7538 O O . GLN B 1 419 ? -40.625 2.898 4.234 1 90.38 419 GLN B O 1
ATOM 7543 N N . HIS B 1 420 ? -38.656 3.77 5.043 1 87.62 420 HIS B N 1
ATOM 7544 C CA . HIS B 1 420 ? -37.969 2.492 4.969 1 87.62 420 HIS B CA 1
ATOM 7545 C C . HIS B 1 420 ? -37.312 2.152 6.301 1 87.62 420 HIS B C 1
ATOM 7547 O O . HIS B 1 420 ? -36.062 2.098 6.387 1 87.62 420 HIS B O 1
ATOM 7553 N N . PRO B 1 421 ? -38.094 1.766 7.227 1 83.69 421 PRO B N 1
ATOM 7554 C CA . PRO B 1 421 ? -37.5 1.468 8.539 1 83.69 421 PRO B CA 1
ATOM 7555 C C . PRO B 1 421 ? -36.625 0.23 8.516 1 83.69 421 PRO B C 1
ATOM 7557 O O . PRO B 1 421 ? -36.875 -0.72 7.777 1 83.69 421 PRO B O 1
ATOM 7560 N N . THR B 1 422 ? -35.594 0.338 9.219 1 78.56 422 THR B N 1
ATOM 7561 C CA . THR B 1 422 ? -34.625 -0.769 9.266 1 78.56 422 THR B CA 1
ATOM 7562 C C . THR B 1 422 ? -35.219 -1.956 10.023 1 78.56 422 THR B C 1
ATOM 7564 O O . THR B 1 422 ? -36 -1.776 10.961 1 78.56 422 THR B O 1
ATOM 7567 N N . LEU B 1 423 ? -34.75 -3.141 9.57 1 75.69 423 LEU B N 1
ATOM 7568 C CA . LEU B 1 423 ? -35.156 -4.355 10.281 1 75.69 423 LEU B CA 1
ATOM 7569 C C . LEU B 1 423 ? -33.938 -4.941 11.031 1 75.69 423 LEU B C 1
ATOM 7571 O O . LEU B 1 423 ? -34.062 -6.023 11.609 1 75.69 423 LEU B O 1
ATOM 7575 N N . ARG B 1 424 ? -32.938 -4.125 11.031 1 80 424 ARG B N 1
ATOM 7576 C CA . ARG B 1 424 ? -31.719 -4.562 11.734 1 80 424 ARG B CA 1
ATOM 7577 C C . ARG B 1 424 ? -31.906 -4.438 13.242 1 80 424 ARG B C 1
ATOM 7579 O O . ARG B 1 424 ? -32.562 -3.52 13.727 1 80 424 ARG B O 1
ATOM 7586 N N . ARG B 1 425 ? -31.266 -5.391 14 1 79.69 425 ARG B N 1
ATOM 7587 C CA . ARG B 1 425 ? -31.266 -5.34 15.453 1 79.69 425 ARG B CA 1
ATOM 7588 C C . ARG B 1 425 ? -29.953 -4.785 15.984 1 79.69 425 ARG B C 1
ATOM 7590 O O . ARG B 1 425 ? -28.875 -5.133 15.492 1 79.69 425 ARG B O 1
ATOM 7597 N N . ASN B 1 426 ? -30.078 -3.881 16.859 1 82.69 426 ASN B N 1
ATOM 7598 C CA . ASN B 1 426 ? -28.891 -3.389 17.531 1 82.69 426 ASN B CA 1
ATOM 7599 C C . ASN B 1 426 ? -28.172 -4.504 18.281 1 82.69 426 ASN B C 1
ATOM 7601 O O . ASN B 1 426 ? -28.797 -5.27 19.016 1 82.69 426 ASN B O 1
ATOM 7605 N N . GLU B 1 427 ? -26.891 -4.578 18.156 1 80.31 427 GLU B N 1
ATOM 7606 C CA . GLU B 1 427 ? -26.156 -5.719 18.703 1 80.31 427 GLU B CA 1
ATOM 7607 C C . GLU B 1 427 ? -25.297 -5.301 19.891 1 80.31 427 GLU B C 1
ATOM 7609 O O . GLU B 1 427 ? -24.422 -6.062 20.328 1 80.31 427 GLU B O 1
ATOM 7614 N N . CYS B 1 428 ? -25.5 -4.133 20.359 1 79 428 CYS B N 1
ATOM 7615 C CA . CYS B 1 428 ? -24.766 -3.693 21.531 1 79 428 CYS B CA 1
ATOM 7616 C C . CYS B 1 428 ? -25.25 -4.418 22.781 1 79 428 CYS B C 1
ATOM 7618 O O . CYS B 1 428 ? -26.453 -4.398 23.094 1 79 428 CYS B O 1
ATOM 7620 N N . GLU B 1 429 ? -24.281 -5.027 23.422 1 77.75 429 GLU B N 1
ATOM 7621 C CA . GLU B 1 429 ? -24.656 -5.781 24.609 1 77.75 429 GLU B CA 1
ATOM 7622 C C . GLU B 1 429 ? -24.266 -5.043 25.891 1 77.75 429 GLU B C 1
ATOM 7624 O O . GLU B 1 429 ? -24.844 -5.262 26.953 1 77.75 429 GLU B O 1
ATOM 7629 N N . THR B 1 430 ? -23.266 -4.184 25.828 1 82.25 430 THR B N 1
ATOM 7630 C CA . THR B 1 430 ? -22.703 -3.49 26.984 1 82.25 430 THR B CA 1
ATOM 7631 C C . THR B 1 430 ? -22.516 -2.008 26.688 1 82.25 430 THR B C 1
ATOM 7633 O O . THR B 1 430 ? -22.406 -1.617 25.516 1 82.25 430 THR B O 1
ATOM 7636 N N . PRO B 1 431 ? -22.547 -1.227 27.766 1 87.44 431 PRO B N 1
ATOM 7637 C CA . PRO B 1 431 ? -22.188 0.177 27.547 1 87.44 431 PRO B CA 1
ATOM 7638 C C . PRO B 1 431 ? -20.75 0.351 27.047 1 87.44 431 PRO B C 1
ATOM 7640 O O . PRO B 1 431 ? -19.938 -0.553 27.219 1 87.44 431 PRO B O 1
ATOM 7643 N N . LEU B 1 432 ? -20.594 1.485 26.422 1 91.5 432 LEU B N 1
ATOM 7644 C CA . LEU B 1 432 ? -19.234 1.795 25.969 1 91.5 432 LEU B CA 1
ATOM 7645 C C . LEU B 1 432 ? -18.297 1.988 27.141 1 91.5 432 LEU B C 1
ATOM 7647 O O . LEU B 1 432 ? -18.531 2.84 28 1 91.5 432 LEU B O 1
ATOM 7651 N N . ALA B 1 433 ? -17.297 1.177 27.141 1 90.44 433 ALA B N 1
ATOM 7652 C CA . ALA B 1 433 ? -16.328 1.257 28.219 1 90.44 433 ALA B CA 1
ATOM 7653 C C . ALA B 1 433 ? -15.172 2.184 27.844 1 90.44 433 ALA B C 1
ATOM 7655 O O . ALA B 1 433 ? -14.844 2.344 26.672 1 90.44 433 ALA B O 1
ATOM 7656 N N . THR B 1 434 ? -14.656 2.883 28.844 1 90.94 434 THR B N 1
ATOM 7657 C CA . THR B 1 434 ? -13.438 3.67 28.688 1 90.94 434 THR B CA 1
ATOM 7658 C C . THR B 1 434 ? -12.25 2.957 29.328 1 90.94 434 THR B C 1
ATOM 7660 O O . THR B 1 434 ? -12.383 2.324 30.375 1 90.94 434 THR B O 1
ATOM 7663 N N . PHE B 1 435 ? -11.172 3.143 28.641 1 91 435 PHE B N 1
ATOM 7664 C CA . PHE B 1 435 ? -9.984 2.42 29.094 1 91 435 PHE B CA 1
ATOM 7665 C C . PHE B 1 435 ? -8.836 3.379 29.359 1 91 435 PHE B C 1
ATOM 7667 O O . PHE B 1 435 ? -8.742 4.434 28.719 1 91 435 PHE B O 1
ATOM 7674 N N . THR B 1 436 ? -7.953 2.967 30.266 1 91.75 436 THR B N 1
ATOM 7675 C CA . THR B 1 436 ? -6.703 3.691 30.469 1 91.75 436 THR B CA 1
ATOM 7676 C C . THR B 1 436 ? -5.742 3.441 29.312 1 91.75 436 THR B C 1
ATOM 7678 O O . THR B 1 436 ? -5.723 2.35 28.734 1 91.75 436 THR B O 1
ATOM 7681 N N . PRO B 1 437 ? -4.973 4.473 28.969 1 94.69 437 PRO B N 1
ATOM 7682 C CA . PRO B 1 437 ? -3.992 4.266 27.906 1 94.69 437 PRO B CA 1
ATOM 7683 C C . PRO B 1 437 ? -2.998 3.152 28.219 1 94.69 437 PRO B C 1
ATOM 7685 O O . PRO B 1 437 ? -2.59 2.996 29.375 1 94.69 437 PRO B O 1
ATOM 7688 N N . ARG B 1 438 ? -2.602 2.43 27.297 1 96.56 438 ARG B N 1
ATOM 7689 C CA . ARG B 1 438 ? -1.615 1.365 27.469 1 96.56 438 ARG B CA 1
ATOM 7690 C C . ARG B 1 438 ? -0.235 1.939 27.766 1 96.56 438 ARG B C 1
ATOM 7692 O O . ARG B 1 438 ? 0.125 3.004 27.266 1 96.56 438 ARG B O 1
ATOM 7699 N N . ALA B 1 439 ? 0.482 1.188 28.469 1 97.62 439 ALA B N 1
ATOM 7700 C CA . ALA B 1 439 ? 1.863 1.565 28.766 1 97.62 439 ALA B CA 1
ATOM 7701 C C . ALA B 1 439 ? 2.816 1.003 27.703 1 97.62 439 ALA B C 1
ATOM 7703 O O . ALA B 1 439 ? 2.512 -0.001 27.062 1 97.62 439 ALA B O 1
ATOM 7704 N N . LEU B 1 440 ? 3.926 1.676 27.484 1 98.12 440 LEU B N 1
ATOM 7705 C CA . LEU B 1 440 ? 4.941 1.274 26.516 1 98.12 440 LEU B CA 1
ATOM 7706 C C . LEU B 1 440 ? 6.258 0.954 27.219 1 98.12 440 LEU B C 1
ATOM 7708 O O . LEU B 1 440 ? 6.691 1.69 28.109 1 98.12 440 LEU B O 1
ATOM 7712 N N . ASN B 1 441 ? 6.855 -0.112 26.859 1 98 441 ASN B N 1
ATOM 7713 C CA . ASN B 1 441 ? 8.172 -0.473 27.359 1 98 441 ASN B CA 1
ATOM 7714 C C . ASN B 1 441 ? 9.281 0.251 26.609 1 98 441 ASN B C 1
ATOM 7716 O O . ASN B 1 441 ? 9.734 -0.215 25.562 1 98 441 ASN B O 1
ATOM 7720 N N . CYS B 1 442 ? 9.797 1.238 27.156 1 97.56 442 CYS B N 1
ATOM 7721 C CA . CYS B 1 442 ? 10.805 2.07 26.5 1 97.56 442 CYS B CA 1
ATOM 7722 C C . CYS B 1 442 ? 12.125 1.317 26.359 1 97.56 442 CYS B C 1
ATOM 7724 O O . CYS B 1 442 ? 12.906 1.592 25.453 1 97.56 442 CYS B O 1
ATOM 7726 N N . ALA B 1 443 ? 12.344 0.347 27.203 1 96.19 443 ALA B N 1
ATOM 7727 C CA . ALA B 1 443 ? 13.57 -0.441 27.156 1 96.19 443 ALA B CA 1
ATOM 7728 C C . ALA B 1 443 ? 13.656 -1.243 25.859 1 96.19 443 ALA B C 1
ATOM 7730 O O . ALA B 1 443 ? 14.75 -1.45 25.328 1 96.19 443 ALA B O 1
ATOM 7731 N N . THR B 1 444 ? 12.57 -1.68 25.453 1 96 444 THR B N 1
ATOM 7732 C CA . THR B 1 444 ? 12.539 -2.436 24.219 1 96 444 THR B CA 1
ATOM 7733 C C . THR B 1 444 ? 12.945 -1.553 23.031 1 96 444 THR B C 1
ATOM 7735 O O . THR B 1 444 ? 13.633 -2.01 22.109 1 96 444 THR B O 1
ATOM 7738 N N . LEU B 1 445 ? 12.57 -0.301 23 1 96.62 445 LEU B N 1
ATOM 7739 C CA . LEU B 1 445 ? 12.969 0.642 21.953 1 96.62 445 LEU B CA 1
ATOM 7740 C C . LEU B 1 445 ? 14.477 0.861 21.969 1 96.62 445 LEU B C 1
ATOM 7742 O O . LEU B 1 445 ? 15.109 0.918 20.922 1 96.62 445 LEU B O 1
ATOM 7746 N N . GLN B 1 446 ? 14.969 0.937 23.141 1 96.06 446 GLN B N 1
ATOM 7747 C CA . GLN B 1 446 ? 16.406 1.131 23.297 1 96.06 446 GLN B CA 1
ATOM 7748 C C . GLN B 1 446 ? 17.188 -0.06 22.734 1 96.06 446 GLN B C 1
ATOM 7750 O O . GLN B 1 446 ? 18.203 0.115 22.078 1 96.06 446 GLN B O 1
ATOM 7755 N N . LYS B 1 447 ? 16.719 -1.203 23.047 1 95.88 447 LYS B N 1
ATOM 7756 C CA . LYS B 1 447 ? 17.344 -2.416 22.531 1 95.88 447 LYS B CA 1
ATOM 7757 C C . LYS B 1 447 ? 17.344 -2.443 21.016 1 95.88 447 LYS B C 1
ATOM 7759 O O . LYS B 1 447 ? 18.328 -2.832 20.391 1 95.88 447 LYS B O 1
ATOM 7764 N N . LEU B 1 448 ? 16.266 -2.039 20.406 1 95.56 448 LEU B N 1
ATOM 7765 C CA . LEU B 1 448 ? 16.141 -2.004 18.953 1 95.56 448 LEU B CA 1
ATOM 7766 C C . LEU B 1 448 ? 17.172 -1.044 18.359 1 95.56 448 LEU B C 1
ATOM 7768 O O . LEU B 1 448 ? 17.781 -1.344 17.328 1 95.56 448 LEU B O 1
ATOM 7772 N N . LEU B 1 449 ? 17.328 0.123 18.953 1 95.25 449 LEU B N 1
ATOM 7773 C CA . LEU B 1 449 ? 18.281 1.115 18.484 1 95.25 449 LEU B CA 1
ATOM 7774 C C . LEU B 1 449 ? 19.703 0.574 18.578 1 95.25 449 LEU B C 1
ATOM 7776 O O . LEU B 1 449 ? 20.5 0.745 17.641 1 95.25 449 LEU B O 1
ATOM 7780 N N . LEU B 1 450 ? 19.984 -0.079 19.672 1 93.56 450 LEU B N 1
ATOM 7781 C CA . LEU B 1 450 ? 21.312 -0.645 19.891 1 93.56 450 LEU B CA 1
ATOM 7782 C C . LEU B 1 450 ? 21.625 -1.698 18.828 1 93.56 450 LEU B C 1
ATOM 7784 O O . LEU B 1 450 ? 22.734 -1.714 18.266 1 93.56 450 LEU B O 1
ATOM 7788 N N . ASP B 1 451 ? 20.703 -2.506 18.562 1 92.44 451 ASP B N 1
ATOM 7789 C CA . ASP B 1 451 ? 20.875 -3.586 17.594 1 92.44 451 ASP B CA 1
ATOM 7790 C C . ASP B 1 451 ? 21.094 -3.035 16.188 1 92.44 451 ASP B C 1
ATOM 7792 O O . ASP B 1 451 ? 21.75 -3.666 15.359 1 92.44 451 ASP B O 1
ATOM 7796 N N . GLY B 1 452 ? 20.531 -1.904 15.922 1 92.44 452 GLY B N 1
ATOM 7797 C CA . GLY B 1 452 ? 20.578 -1.347 14.578 1 92.44 452 GLY B CA 1
ATOM 7798 C C . GLY B 1 452 ? 21.547 -0.182 14.453 1 92.44 452 GLY B C 1
ATOM 7799 O O . GLY B 1 452 ? 21.375 0.685 13.594 1 92.44 452 GLY B O 1
ATOM 7800 N N . LYS B 1 453 ? 22.391 -0.039 15.344 1 92.38 453 LYS B N 1
ATOM 7801 C CA . LYS B 1 453 ? 23.438 0.982 15.328 1 92.38 453 LYS B CA 1
ATOM 7802 C C . LYS B 1 453 ? 22.828 2.383 15.352 1 92.38 453 LYS B C 1
ATOM 7804 O O . LYS B 1 453 ? 23.312 3.279 14.648 1 92.38 453 LYS B O 1
ATOM 7809 N N . PHE B 1 454 ? 21.688 2.535 15.969 1 91.94 454 PHE B N 1
ATOM 7810 C CA . PHE B 1 454 ? 21.031 3.799 16.266 1 91.94 454 PHE B CA 1
ATOM 7811 C C . PHE B 1 454 ? 20.562 4.488 14.984 1 91.94 454 PHE B C 1
ATOM 7813 O O . PHE B 1 454 ? 20.484 5.715 14.93 1 91.94 454 PHE B O 1
ATOM 7820 N N . ARG B 1 455 ? 20.312 3.705 13.961 1 93.62 455 ARG B N 1
ATOM 7821 C CA . ARG B 1 455 ? 19.828 4.27 12.703 1 93.62 455 ARG B CA 1
ATOM 7822 C C . ARG B 1 455 ? 18.344 4.578 12.766 1 93.62 455 ARG B C 1
ATOM 7824 O O . ARG B 1 455 ? 17.547 3.74 13.195 1 93.62 455 ARG B O 1
ATOM 7831 N N . VAL B 1 456 ? 17.984 5.805 12.469 1 96.12 456 VAL B N 1
ATOM 7832 C CA . VAL B 1 456 ? 16.594 6.27 12.375 1 96.12 456 VAL B CA 1
ATOM 7833 C C . VAL B 1 456 ? 16.391 7.008 11.047 1 96.12 456 VAL B C 1
ATOM 7835 O O . VAL B 1 456 ? 17.094 7.992 10.766 1 96.12 456 VAL B O 1
ATOM 7838 N N . SER B 1 457 ? 15.5 6.465 10.211 1 95.69 457 SER B N 1
ATOM 7839 C CA . SER B 1 457 ? 15.32 7.141 8.93 1 95.69 457 SER B CA 1
ATOM 7840 C C . SER B 1 457 ? 13.969 6.805 8.305 1 95.69 457 SER B C 1
ATOM 7842 O O . SER B 1 457 ? 13.5 5.668 8.414 1 95.69 457 SER B O 1
ATOM 7844 N N . ALA B 1 458 ? 13.438 7.816 7.66 1 95.5 458 ALA B N 1
ATOM 7845 C CA . ALA B 1 458 ? 12.203 7.625 6.898 1 95.5 458 ALA B CA 1
ATOM 7846 C C . ALA B 1 458 ? 12.5 7.059 5.512 1 95.5 458 ALA B C 1
ATOM 7848 O O . ALA B 1 458 ? 13.477 7.445 4.871 1 95.5 458 ALA B O 1
ATOM 7849 N N . LYS B 1 459 ? 11.75 6.137 5.074 1 92.5 459 LYS B N 1
ATOM 7850 C CA . LYS B 1 459 ? 11.703 5.703 3.682 1 92.5 459 LYS B CA 1
ATOM 7851 C C . LYS B 1 459 ? 10.453 6.227 2.98 1 92.5 459 LYS B C 1
ATOM 7853 O O . LYS B 1 459 ? 9.484 5.492 2.793 1 92.5 459 LYS B O 1
ATOM 7858 N N . GLY B 1 460 ? 10.57 7.531 2.584 1 92.12 460 GLY B N 1
ATOM 7859 C CA . GLY B 1 460 ? 9.375 8.195 2.086 1 92.12 460 GLY B CA 1
ATOM 7860 C C . GLY B 1 460 ? 8.273 8.297 3.123 1 92.12 460 GLY B C 1
ATOM 7861 O O . GLY B 1 460 ? 8.523 8.664 4.273 1 92.12 460 GLY B O 1
ATOM 7862 N N . LEU B 1 461 ? 7.074 7.992 2.635 1 93.31 461 LEU B N 1
ATOM 7863 C CA . LEU B 1 461 ? 5.914 7.992 3.518 1 93.31 461 LEU B CA 1
ATOM 7864 C C . LEU B 1 461 ? 5.457 6.566 3.816 1 93.31 461 LEU B C 1
ATOM 7866 O O . LEU B 1 461 ? 4.434 6.363 4.473 1 93.31 461 LEU B O 1
ATOM 7870 N N . ASP B 1 462 ? 6.273 5.59 3.453 1 92.25 462 ASP B N 1
ATOM 7871 C CA . ASP B 1 462 ? 5.801 4.207 3.461 1 92.25 462 ASP B CA 1
ATOM 7872 C C . ASP B 1 462 ? 6.332 3.451 4.672 1 92.25 462 ASP B C 1
ATOM 7874 O O . ASP B 1 462 ? 5.719 2.484 5.129 1 92.25 462 ASP B O 1
ATOM 7878 N N . ALA B 1 463 ? 7.484 3.869 5.117 1 96.25 463 ALA B N 1
ATOM 7879 C CA . ALA B 1 463 ? 8.102 3.078 6.18 1 96.25 463 ALA B CA 1
ATOM 7880 C C . ALA B 1 463 ? 9.016 3.939 7.047 1 96.25 463 ALA B C 1
ATOM 7882 O O . ALA B 1 463 ? 9.539 4.953 6.582 1 96.25 463 ALA B O 1
ATOM 7883 N N . LEU B 1 464 ? 9.172 3.561 8.258 1 98 464 LEU B N 1
ATOM 7884 C CA . LEU B 1 464 ? 10.102 4.156 9.211 1 98 464 LEU B CA 1
ATOM 7885 C C . LEU B 1 464 ? 11.102 3.117 9.719 1 98 464 LEU B C 1
ATOM 7887 O O . LEU B 1 464 ? 10.703 2.1 10.297 1 98 464 LEU B O 1
ATOM 7891 N N . ARG B 1 465 ? 12.312 3.34 9.43 1 97.5 465 ARG B N 1
ATOM 7892 C CA . ARG B 1 465 ? 13.375 2.486 9.961 1 97.5 465 ARG B CA 1
ATOM 7893 C C . ARG B 1 465 ? 13.773 2.914 11.367 1 97.5 465 ARG B C 1
ATOM 7895 O O . ARG B 1 465 ? 14.086 4.082 11.602 1 97.5 465 ARG B O 1
ATOM 7902 N N . PHE B 1 466 ? 13.75 2.068 12.281 1 97.94 466 PHE B N 1
ATOM 7903 C CA . PHE B 1 466 ? 14.172 2.258 13.664 1 97.94 466 PHE B CA 1
ATOM 7904 C C . PHE B 1 466 ? 15.078 1.123 14.117 1 97.94 466 PHE B C 1
ATOM 7906 O O . PHE B 1 466 ? 14.602 0.062 14.523 1 97.94 466 PHE B O 1
ATOM 7913 N N . GLY B 1 467 ? 16.344 1.39 14.031 1 96.06 467 GLY B N 1
ATOM 7914 C CA . GLY B 1 467 ? 17.297 0.303 14.188 1 96.06 467 GLY B CA 1
ATOM 7915 C C . GLY B 1 467 ? 17.234 -0.705 13.055 1 96.06 467 GLY B C 1
ATOM 7916 O O . GLY B 1 467 ? 17.359 -0.339 11.883 1 96.06 467 GLY B O 1
ATOM 7917 N N . LYS B 1 468 ? 17.016 -1.907 13.375 1 93.19 468 LYS B N 1
ATOM 7918 C CA . LYS B 1 468 ? 16.922 -2.957 12.367 1 93.19 468 LYS B CA 1
ATOM 7919 C C . LYS B 1 468 ? 15.484 -3.168 11.922 1 93.19 468 LYS B C 1
ATOM 7921 O O . LYS B 1 468 ? 15.234 -3.842 10.914 1 93.19 468 LYS B O 1
ATOM 7926 N N . GLU B 1 469 ? 14.625 -2.451 12.625 1 94.31 469 GLU B N 1
ATOM 7927 C CA . GLU B 1 469 ? 13.203 -2.668 12.367 1 94.31 469 GLU B CA 1
ATOM 7928 C C . GLU B 1 469 ? 12.664 -1.675 11.344 1 94.31 469 GLU B C 1
ATOM 7930 O O . GLU B 1 469 ? 13.031 -0.498 11.359 1 94.31 469 GLU B O 1
ATOM 7935 N N . PHE B 1 470 ? 11.898 -2.186 10.398 1 94.5 470 PHE B N 1
ATOM 7936 C CA . PHE B 1 470 ? 11.141 -1.356 9.477 1 94.5 470 PHE B CA 1
ATOM 7937 C C . PHE B 1 470 ? 9.648 -1.426 9.781 1 94.5 470 PHE B C 1
ATOM 7939 O O . PHE B 1 470 ? 9.062 -2.51 9.789 1 94.5 470 PHE B O 1
ATOM 7946 N N . THR B 1 471 ? 9.125 -0.325 10.102 1 97 471 THR B N 1
ATOM 7947 C CA . THR B 1 471 ? 7.699 -0.238 10.391 1 97 471 THR B CA 1
ATOM 7948 C C . THR B 1 471 ? 6.93 0.254 9.164 1 97 471 THR B C 1
ATOM 7950 O O . THR B 1 471 ? 7.184 1.353 8.664 1 97 471 THR B O 1
ATOM 7953 N N . ASP B 1 472 ? 6.031 -0.587 8.727 1 95.94 472 ASP B N 1
ATOM 7954 C CA . ASP B 1 472 ? 5.18 -0.215 7.598 1 95.94 472 ASP B CA 1
ATOM 7955 C C . ASP B 1 472 ? 4.121 0.803 8.023 1 95.94 472 ASP B C 1
ATOM 7957 O O . ASP B 1 472 ? 3.27 0.508 8.859 1 95.94 472 ASP B O 1
ATOM 7961 N N . ILE B 1 473 ? 4.184 1.98 7.406 1 97.31 473 ILE B N 1
ATOM 7962 C CA . ILE B 1 473 ? 3.213 3.012 7.762 1 97.31 473 ILE B CA 1
ATOM 7963 C C . ILE B 1 473 ? 2.506 3.51 6.504 1 97.31 473 ILE B C 1
ATOM 7965 O O . ILE B 1 473 ? 2.051 4.656 6.453 1 97.31 473 ILE B O 1
ATOM 7969 N N . SER B 1 474 ? 2.42 2.729 5.484 1 94.19 474 SER B N 1
ATOM 7970 C CA . SER B 1 474 ? 1.854 3.102 4.191 1 94.19 474 SER B CA 1
ATOM 7971 C C . SER B 1 474 ? 0.359 3.379 4.305 1 94.19 474 SER B C 1
ATOM 7973 O O . SER B 1 474 ? -0.203 4.117 3.49 1 94.19 474 SER B O 1
ATOM 7975 N N . ALA B 1 475 ? -0.261 2.818 5.355 1 95.12 475 ALA B N 1
ATOM 7976 C CA . ALA B 1 475 ? -1.702 2.986 5.523 1 95.12 475 ALA B CA 1
ATOM 7977 C C . ALA B 1 475 ? -2.029 4.359 6.102 1 95.12 475 ALA B C 1
ATOM 7979 O O . ALA B 1 475 ? -3.184 4.793 6.082 1 95.12 475 ALA B O 1
ATOM 7980 N N . LEU B 1 476 ? -1.059 5.062 6.695 1 97.12 476 LEU B N 1
ATOM 7981 C CA . LEU B 1 476 ? -1.276 6.375 7.293 1 97.12 476 LEU B CA 1
ATOM 7982 C C . LEU B 1 476 ? -1.34 7.457 6.219 1 97.12 476 LEU B C 1
ATOM 7984 O O . LEU B 1 476 ? -0.359 8.164 5.988 1 97.12 476 LEU B O 1
ATOM 7988 N N . GLU B 1 477 ? -2.457 7.738 5.773 1 94.88 477 GLU B N 1
ATOM 7989 C CA . GLU B 1 477 ? -2.672 8.562 4.586 1 94.88 477 GLU B CA 1
ATOM 7990 C C . GLU B 1 477 ? -2.502 10.047 4.902 1 94.88 477 GLU B C 1
ATOM 7992 O O . GLU B 1 477 ? -2.328 10.859 3.996 1 94.88 477 GLU B O 1
ATOM 7997 N N . GLN B 1 478 ? -2.533 10.383 6.141 1 97.25 478 GLN B N 1
ATOM 7998 C CA . GLN B 1 478 ? -2.527 11.797 6.48 1 97.25 478 GLN B CA 1
ATOM 7999 C C . GLN B 1 478 ? -1.102 12.336 6.59 1 97.25 478 GLN B C 1
ATOM 8001 O O . GLN B 1 478 ? -0.89 13.547 6.668 1 97.25 478 GLN B O 1
ATOM 8006 N N . LEU B 1 479 ? -0.09 11.477 6.59 1 97.38 479 LEU B N 1
ATOM 8007 C CA . LEU B 1 479 ? 1.29 11.945 6.539 1 97.38 479 LEU B CA 1
ATOM 8008 C C . LEU B 1 479 ? 1.598 12.586 5.191 1 97.38 479 LEU B C 1
ATOM 8010 O O . LEU B 1 479 ? 1.279 12.016 4.141 1 97.38 479 LEU B O 1
ATOM 8014 N N . GLN B 1 480 ? 2.271 13.797 5.199 1 95.94 480 GLN B N 1
ATOM 8015 C CA . GLN B 1 480 ? 2.42 14.57 3.971 1 95.94 480 GLN B CA 1
ATOM 8016 C C . GLN B 1 480 ? 3.887 14.68 3.562 1 95.94 480 GLN B C 1
ATOM 8018 O O . GLN B 1 480 ? 4.195 15.039 2.426 1 95.94 480 GLN B O 1
ATOM 8023 N N . SER B 1 481 ? 4.789 14.328 4.539 1 96.62 481 SER B N 1
ATOM 8024 C CA . SER B 1 481 ? 6.207 14.516 4.25 1 96.62 481 SER B CA 1
ATOM 8025 C C . SER B 1 481 ? 7.059 13.477 4.973 1 96.62 481 SER B C 1
ATOM 8027 O O . SER B 1 481 ? 6.73 13.062 6.086 1 96.62 481 SER B O 1
ATOM 8029 N N . SER B 1 482 ? 8.125 13.148 4.324 1 97.38 482 SER B N 1
ATOM 8030 C CA . SER B 1 482 ? 9.094 12.266 4.977 1 97.38 482 SER B CA 1
ATOM 8031 C C . SER B 1 482 ? 9.703 12.938 6.207 1 97.38 482 SER B C 1
ATOM 8033 O O . SER B 1 482 ? 10.164 12.258 7.125 1 97.38 482 SER B O 1
ATOM 8035 N N . SER B 1 483 ? 9.703 14.273 6.219 1 98.19 483 SER B N 1
ATOM 8036 C CA . SER B 1 483 ? 10.227 15.008 7.367 1 98.19 483 SER B CA 1
ATOM 8037 C C . SER B 1 483 ? 9.406 14.719 8.625 1 98.19 483 SER B C 1
ATOM 8039 O O . SER B 1 483 ? 9.953 14.688 9.727 1 98.19 483 SER B O 1
ATOM 8041 N N . GLU B 1 484 ? 8.117 14.531 8.453 1 98.38 484 GLU B N 1
ATOM 8042 C CA . GLU B 1 484 ? 7.281 14.125 9.578 1 98.38 484 GLU B CA 1
ATOM 8043 C C . GLU B 1 484 ? 7.672 12.742 10.094 1 98.38 484 GLU B C 1
ATOM 8045 O O . GLU B 1 484 ? 7.773 12.531 11.297 1 98.38 484 GLU B O 1
ATOM 8050 N N . VAL B 1 485 ? 7.898 11.883 9.156 1 98.5 485 VAL B N 1
ATOM 8051 C CA . VAL B 1 485 ? 8.242 10.5 9.492 1 98.5 485 VAL B CA 1
ATOM 8052 C C . VAL B 1 485 ? 9.586 10.469 10.227 1 98.5 485 VAL B C 1
ATOM 8054 O O . VAL B 1 485 ? 9.742 9.758 11.219 1 98.5 485 VAL B O 1
ATOM 8057 N N . ASN B 1 486 ? 10.531 11.258 9.719 1 98.25 486 ASN B N 1
ATOM 8058 C CA . ASN B 1 486 ? 11.812 11.375 10.414 1 98.25 486 ASN B CA 1
ATOM 8059 C C . ASN B 1 486 ? 11.617 11.852 11.852 1 98.25 486 ASN B C 1
ATOM 8061 O O . ASN B 1 486 ? 12.211 11.289 12.781 1 98.25 486 ASN B O 1
ATOM 8065 N N . ALA B 1 487 ? 10.812 12.844 11.977 1 98.38 487 ALA B N 1
ATOM 8066 C CA . ALA B 1 487 ? 10.586 13.406 13.312 1 98.38 487 ALA B CA 1
ATOM 8067 C C . ALA B 1 487 ? 9.93 12.383 14.234 1 98.38 487 ALA B C 1
ATOM 8069 O O . ALA B 1 487 ? 10.242 12.328 15.43 1 98.38 487 ALA B O 1
ATOM 8070 N N . ILE B 1 488 ? 9.039 11.562 13.727 1 98.56 488 ILE B N 1
ATOM 8071 C CA . ILE B 1 488 ? 8.414 10.492 14.5 1 98.56 488 ILE B CA 1
ATOM 8072 C C . ILE B 1 488 ? 9.484 9.523 15 1 98.56 488 ILE B C 1
ATOM 8074 O O . ILE B 1 488 ? 9.477 9.133 16.172 1 98.56 488 ILE B O 1
ATOM 8078 N N . GLY B 1 489 ? 10.391 9.188 14.109 1 98.38 489 GLY B N 1
ATOM 8079 C CA . GLY B 1 489 ? 11.492 8.328 14.523 1 98.38 489 GLY B CA 1
ATOM 8080 C C . GLY B 1 489 ? 12.297 8.906 15.672 1 98.38 489 GLY B C 1
ATOM 8081 O O . GLY B 1 489 ? 12.648 8.188 16.609 1 98.38 489 GLY B O 1
ATOM 8082 N N . TRP B 1 490 ? 12.531 10.156 15.609 1 97.5 490 TRP B N 1
ATOM 8083 C CA . TRP B 1 490 ? 13.336 10.789 16.641 1 97.5 490 TRP B CA 1
ATOM 8084 C C . TRP B 1 490 ? 12.539 10.961 17.938 1 97.5 490 TRP B C 1
ATOM 8086 O O . TRP B 1 490 ? 13.117 11.008 19.016 1 97.5 490 TRP B O 1
ATOM 8096 N N . LEU B 1 491 ? 11.227 11.07 17.844 1 97.69 491 LEU B N 1
ATOM 8097 C CA . LEU B 1 491 ? 10.398 11.016 19.031 1 97.69 491 LEU B CA 1
ATOM 8098 C C . LEU B 1 491 ? 10.539 9.664 19.734 1 97.69 491 LEU B C 1
ATOM 8100 O O . LEU B 1 491 ? 10.648 9.594 20.953 1 97.69 491 LEU B O 1
ATOM 8104 N N . TRP B 1 492 ? 10.508 8.586 18.859 1 97.81 492 TRP B N 1
ATOM 8105 C CA . TRP B 1 492 ? 10.711 7.246 19.406 1 97.81 492 TRP B CA 1
ATOM 8106 C C . TRP B 1 492 ? 12.062 7.141 20.109 1 97.81 492 TRP B C 1
ATOM 8108 O O . TRP B 1 492 ? 12.188 6.484 21.141 1 97.81 492 TRP B O 1
ATOM 8118 N N . PHE B 1 493 ? 13.047 7.785 19.531 1 97.5 493 PHE B N 1
ATOM 8119 C CA . PHE B 1 493 ? 14.391 7.816 20.094 1 97.5 493 PHE B CA 1
ATOM 8120 C C . PHE B 1 493 ? 14.375 8.438 21.484 1 97.5 493 PHE B C 1
ATOM 8122 O O . PHE B 1 493 ? 15.008 7.922 22.406 1 97.5 493 PHE B O 1
ATOM 8129 N N . GLN B 1 494 ? 13.664 9.531 21.625 1 96.69 494 GLN B N 1
ATOM 8130 C CA . GLN B 1 494 ? 13.547 10.195 22.922 1 96.69 494 GLN B CA 1
ATOM 8131 C C . GLN B 1 494 ? 12.805 9.312 23.922 1 96.69 494 GLN B C 1
ATOM 8133 O O . GLN B 1 494 ? 13.188 9.234 25.094 1 96.69 494 GLN B O 1
ATOM 8138 N N . LEU B 1 495 ? 11.773 8.656 23.484 1 97.12 495 LEU B N 1
ATOM 8139 C CA . LEU B 1 495 ? 11.062 7.719 24.344 1 97.12 495 LEU B CA 1
ATOM 8140 C C . LEU B 1 495 ? 12 6.629 24.859 1 97.12 495 LEU B C 1
ATOM 8142 O O . LEU B 1 495 ? 11.93 6.234 26.016 1 97.12 495 LEU B O 1
ATOM 8146 N N . ALA B 1 496 ? 12.844 6.184 23.953 1 96.81 496 ALA B N 1
ATOM 8147 C CA . ALA B 1 496 ? 13.766 5.094 24.266 1 96.81 496 ALA B CA 1
ATOM 8148 C C . ALA B 1 496 ? 14.711 5.477 25.391 1 96.81 496 ALA B C 1
ATOM 8150 O O . ALA B 1 496 ? 15.289 4.609 26.047 1 96.81 496 ALA B O 1
ATOM 8151 N N . GLN B 1 497 ? 14.875 6.762 25.562 1 95 497 GLN B N 1
ATOM 8152 C CA . GLN B 1 497 ? 15.805 7.234 26.578 1 95 497 GLN B CA 1
ATOM 8153 C C . GLN B 1 497 ? 15.156 7.211 27.953 1 95 497 GLN B C 1
ATOM 8155 O O . GLN B 1 497 ? 15.852 7.324 28.969 1 95 497 GLN B O 1
ATOM 8160 N N . LEU B 1 498 ? 13.883 7.059 27.984 1 95.19 498 LEU B N 1
ATOM 8161 C CA . LEU B 1 498 ? 13.188 6.984 29.266 1 95.19 498 LEU B CA 1
ATOM 8162 C C . LEU B 1 498 ? 13.391 5.621 29.922 1 95.19 498 LEU B C 1
ATOM 8164 O O . LEU B 1 498 ? 13.5 4.605 29.219 1 95.19 498 LEU B O 1
ATOM 8168 N N . PRO B 1 499 ? 13.43 5.586 31.25 1 93.12 499 PRO B N 1
ATOM 8169 C CA . PRO B 1 499 ? 13.625 4.301 31.922 1 93.12 499 PRO B CA 1
ATOM 8170 C C . PRO B 1 499 ? 12.344 3.482 32.031 1 93.12 499 PRO B C 1
ATOM 8172 O O . PRO B 1 499 ? 11.289 4.023 32.375 1 93.12 499 PRO B O 1
ATOM 8175 N N . GLY B 1 500 ? 12.398 2.32 31.766 1 93.94 500 GLY B N 1
ATOM 8176 C CA . GLY B 1 500 ? 11.32 1.376 32.031 1 93.94 500 GLY B CA 1
ATOM 8177 C C . GLY B 1 500 ? 10.086 1.633 31.188 1 93.94 500 GLY B C 1
ATOM 8178 O O . GLY B 1 500 ? 10.188 1.758 29.953 1 93.94 500 GLY B O 1
ATOM 8179 N N . TRP B 1 501 ? 8.938 1.689 31.906 1 96.25 501 TRP B N 1
ATOM 8180 C CA . TRP B 1 501 ? 7.648 1.811 31.234 1 96.25 501 TRP B CA 1
ATOM 8181 C C . TRP B 1 501 ? 7.133 3.244 31.297 1 96.25 501 TRP B C 1
ATOM 8183 O O . TRP B 1 501 ? 7.305 3.924 32.312 1 96.25 501 TRP B O 1
ATOM 8193 N N . THR B 1 502 ? 6.629 3.707 30.25 1 96.69 502 THR B N 1
ATOM 8194 C CA . THR B 1 502 ? 5.855 4.941 30.266 1 96.69 502 THR B CA 1
ATOM 8195 C C . THR B 1 502 ? 4.359 4.645 30.219 1 96.69 502 THR B C 1
ATOM 8197 O O . THR B 1 502 ? 3.881 3.982 29.297 1 96.69 502 THR B O 1
ATOM 8200 N N . ASP B 1 503 ? 3.605 5.188 31.125 1 95.38 503 ASP B N 1
ATOM 8201 C CA . ASP B 1 503 ? 2.197 4.848 31.312 1 95.38 503 ASP B CA 1
ATOM 8202 C C . ASP B 1 503 ? 1.339 5.469 30.203 1 95.38 503 ASP B C 1
ATOM 8204 O O . ASP B 1 503 ? 0.251 4.973 29.906 1 95.38 503 ASP B O 1
ATOM 8208 N N . ASN B 1 504 ? 1.827 6.562 29.719 1 96.75 504 ASN B N 1
ATOM 8209 C CA . ASN B 1 504 ? 1.082 7.266 28.672 1 96.75 504 ASN B CA 1
ATOM 8210 C C . ASN B 1 504 ? 2.01 7.82 27.594 1 96.75 504 ASN B C 1
ATOM 8212 O O . ASN B 1 504 ? 2.348 9.008 27.609 1 96.75 504 ASN B O 1
ATOM 8216 N N . PRO B 1 505 ? 2.33 6.988 26.656 1 97.44 505 PRO B N 1
ATOM 8217 C CA . PRO B 1 505 ? 3.271 7.422 25.625 1 97.44 505 PRO B CA 1
ATOM 8218 C C . PRO B 1 505 ? 2.779 8.641 24.844 1 97.44 505 PRO B C 1
ATOM 8220 O O . PRO B 1 505 ? 3.582 9.477 24.438 1 97.44 505 PRO B O 1
ATOM 8223 N N . ALA B 1 506 ? 1.486 8.797 24.625 1 97.44 506 ALA B N 1
ATOM 8224 C CA . ALA B 1 506 ? 0.943 9.969 23.938 1 97.44 506 ALA B CA 1
ATOM 8225 C C . ALA B 1 506 ? 1.248 11.25 24.703 1 97.44 506 ALA B C 1
ATOM 8227 O O . ALA B 1 506 ? 1.678 12.25 24.125 1 97.44 506 ALA B O 1
ATOM 8228 N N . LYS B 1 507 ? 1.042 11.211 26 1 97 507 LYS B N 1
ATOM 8229 C CA . LYS B 1 507 ? 1.325 12.367 26.844 1 97 507 LYS B CA 1
ATOM 8230 C C . LYS B 1 507 ? 2.822 12.664 26.891 1 97 507 LYS B C 1
ATOM 8232 O O . LYS B 1 507 ? 3.232 13.828 26.875 1 97 507 LYS B O 1
ATOM 8237 N N . ALA B 1 508 ? 3.588 11.602 26.984 1 97.12 508 ALA B N 1
ATOM 8238 C CA . ALA B 1 508 ? 5.039 11.781 26.984 1 97.12 508 ALA B CA 1
ATOM 8239 C C . ALA B 1 508 ? 5.512 12.477 25.719 1 97.12 508 ALA B C 1
ATOM 8241 O O . ALA B 1 508 ? 6.297 13.422 25.766 1 97.12 508 ALA B O 1
ATOM 8242 N N . MET B 1 509 ? 5.008 12.031 24.594 1 97.31 509 MET B N 1
ATOM 8243 C CA . MET B 1 509 ? 5.414 12.625 23.328 1 97.31 509 MET B CA 1
ATOM 8244 C C . MET B 1 509 ? 4.875 14.039 23.188 1 97.31 509 MET B C 1
ATOM 8246 O O . MET B 1 509 ? 5.52 14.898 22.578 1 97.31 509 MET B O 1
ATOM 8250 N N . THR B 1 510 ? 3.709 14.305 23.734 1 97.19 510 THR B N 1
ATOM 8251 C CA . THR B 1 510 ? 3.168 15.656 23.734 1 97.19 510 THR B CA 1
ATOM 8252 C C . THR B 1 510 ? 4.109 16.625 24.453 1 97.19 510 THR B C 1
ATOM 8254 O O . THR B 1 510 ? 4.375 17.719 23.969 1 97.19 510 THR B O 1
ATOM 8257 N N . LYS B 1 511 ? 4.602 16.188 25.516 1 96.38 511 LYS B N 1
ATOM 8258 C CA . LYS B 1 511 ? 5.531 17.016 26.297 1 96.38 511 LYS B CA 1
ATOM 8259 C C . LYS B 1 511 ? 6.82 17.266 25.516 1 96.38 511 LYS B C 1
ATOM 8261 O O . LYS B 1 511 ? 7.367 18.375 25.547 1 96.38 511 LYS B O 1
ATOM 8266 N N . MET B 1 512 ? 7.234 16.297 24.812 1 96.38 512 MET B N 1
ATOM 8267 C CA . MET B 1 512 ? 8.469 16.391 24.047 1 96.38 512 MET B CA 1
ATOM 8268 C C . MET B 1 512 ? 8.312 17.406 22.906 1 96.38 512 MET B C 1
ATOM 8270 O O . MET B 1 512 ? 9.289 18.016 22.484 1 96.38 512 MET B O 1
ATOM 8274 N N . LEU B 1 513 ? 7.102 17.578 22.438 1 96.56 513 LEU B N 1
ATOM 8275 C CA . LEU B 1 513 ? 6.863 18.438 21.266 1 96.56 513 LEU B CA 1
ATOM 8276 C C . LEU B 1 513 ? 6.484 19.844 21.703 1 96.56 513 LEU B C 1
ATOM 8278 O O . LEU B 1 513 ? 6.227 20.719 20.859 1 96.56 513 LEU B O 1
ATOM 8282 N N . GLU B 1 514 ? 6.484 20.141 22.984 1 94.12 514 GLU B N 1
ATOM 8283 C CA . GLU B 1 514 ? 6.16 21.469 23.469 1 94.12 514 GLU B CA 1
ATOM 8284 C C . GLU B 1 514 ? 7.324 22.438 23.281 1 94.12 514 GLU B C 1
ATOM 8286 O O . GLU B 1 514 ? 8.484 22.016 23.266 1 94.12 514 GLU B O 1
ATOM 8291 N N . GLY B 1 515 ? 6.953 23.672 23.047 1 91.69 515 GLY B N 1
ATOM 8292 C CA . GLY B 1 515 ? 7.977 24.703 22.891 1 91.69 515 GLY B CA 1
ATOM 8293 C C . GLY B 1 515 ? 8.852 24.5 21.672 1 91.69 515 GLY B C 1
ATOM 8294 O O . GLY B 1 515 ? 8.344 24.312 20.562 1 91.69 515 GLY B O 1
ATOM 8295 N N . ASP B 1 516 ? 10.188 24.656 21.906 1 91.94 516 ASP B N 1
ATOM 8296 C CA . ASP B 1 516 ? 11.141 24.406 20.828 1 91.94 516 ASP B CA 1
ATOM 8297 C C . ASP B 1 516 ? 11.406 22.906 20.656 1 91.94 516 ASP B C 1
ATOM 8299 O O . ASP B 1 516 ? 12.5 22.438 20.984 1 91.94 516 ASP B O 1
ATOM 8303 N N . TRP B 1 517 ? 10.5 22.281 20.047 1 94.75 517 TRP B N 1
ATOM 8304 C CA . TRP B 1 517 ? 10.438 20.828 19.969 1 94.75 517 TRP B CA 1
ATOM 8305 C C . TRP B 1 517 ? 11.68 20.25 19.297 1 94.75 517 TRP B C 1
ATOM 8307 O O . TRP B 1 517 ? 12.125 19.156 19.625 1 94.75 517 TRP B O 1
ATOM 8317 N N . TYR B 1 518 ? 12.289 21.016 18.344 1 94.12 518 TYR B N 1
ATOM 8318 C CA . TYR B 1 518 ? 13.383 20.516 17.531 1 94.12 518 TYR B CA 1
ATOM 8319 C C . TYR B 1 518 ? 14.695 20.5 18.297 1 94.12 518 TYR B C 1
ATOM 8321 O O . TYR B 1 518 ? 15.68 19.891 17.875 1 94.12 518 TYR B O 1
ATOM 8329 N N . GLN B 1 519 ? 14.734 21.141 19.422 1 91.88 519 GLN B N 1
ATOM 8330 C CA . GLN B 1 519 ? 15.961 21.25 20.203 1 91.88 519 GLN B CA 1
ATOM 8331 C C . GLN B 1 519 ? 16.375 19.891 20.766 1 91.88 519 GLN B C 1
ATOM 8333 O O . GLN B 1 519 ? 17.547 19.641 21.016 1 91.88 519 GLN B O 1
ATOM 8338 N N . ALA B 1 520 ? 15.375 19.047 20.953 1 88.88 520 ALA B N 1
ATOM 8339 C CA . ALA B 1 520 ? 15.656 17.719 21.5 1 88.88 520 ALA B CA 1
ATOM 8340 C C . ALA B 1 520 ? 15.984 16.734 20.391 1 88.88 520 ALA B C 1
ATOM 8342 O O . ALA B 1 520 ? 16.234 15.555 20.641 1 88.88 520 ALA B O 1
ATOM 8343 N N . MET B 1 521 ? 16.094 17.203 19.188 1 94.06 521 MET B N 1
ATOM 8344 C CA . MET B 1 521 ? 16.359 16.375 18.016 1 94.06 521 MET B CA 1
ATOM 8345 C C . MET B 1 521 ? 17.656 16.797 17.344 1 94.06 521 MET B C 1
ATOM 8347 O O . MET B 1 521 ? 18.25 17.828 17.703 1 94.06 521 MET B O 1
ATOM 8351 N N . PRO B 1 522 ? 18.172 15.945 16.469 1 94.06 522 PRO B N 1
ATOM 8352 C CA . PRO B 1 522 ? 19.391 16.344 15.773 1 94.06 522 PRO B CA 1
ATOM 8353 C C . PRO B 1 522 ? 19.219 17.594 14.914 1 94.06 522 PRO B C 1
ATOM 8355 O O . PRO B 1 522 ? 18.109 17.891 14.477 1 94.06 522 PRO B O 1
ATOM 8358 N N . ASN B 1 523 ? 20.328 18.234 14.727 1 93.94 523 ASN B N 1
ATOM 8359 C CA . ASN B 1 523 ? 20.297 19.422 13.891 1 93.94 523 ASN B CA 1
ATOM 8360 C C . ASN B 1 523 ? 20.125 19.078 12.414 1 93.94 523 ASN B C 1
ATOM 8362 O O . ASN B 1 523 ? 20.969 19.422 11.594 1 93.94 523 ASN B O 1
ATOM 8366 N N . HIS B 1 524 ? 19.062 18.438 12.172 1 95.94 524 HIS B N 1
ATOM 8367 C CA . HIS B 1 524 ? 18.734 18.062 10.805 1 95.94 524 HIS B CA 1
ATOM 8368 C C . HIS B 1 524 ? 17.703 19.016 10.203 1 95.94 524 HIS B C 1
ATOM 8370 O O . HIS B 1 524 ? 16.859 19.547 10.914 1 95.94 524 HIS B O 1
ATOM 8376 N N . GLY B 1 525 ? 17.844 19.266 8.969 1 97.62 525 GLY B N 1
ATOM 8377 C CA . GLY B 1 525 ? 16.922 20.188 8.297 1 97.62 525 GLY B CA 1
ATOM 8378 C C . GLY B 1 525 ? 15.711 19.484 7.711 1 97.62 525 GLY B C 1
ATOM 8379 O O . GLY B 1 525 ? 14.82 20.125 7.152 1 97.62 525 GLY B O 1
ATOM 8380 N N . ASP B 1 526 ? 15.641 18.188 7.863 1 97.62 526 ASP B N 1
ATOM 8381 C CA . ASP B 1 526 ? 14.555 17.422 7.262 1 97.62 526 ASP B CA 1
ATOM 8382 C C . ASP B 1 526 ? 13.664 16.797 8.336 1 97.62 526 ASP B C 1
ATOM 8384 O O . ASP B 1 526 ? 13.336 15.609 8.273 1 97.62 526 ASP B O 1
ATOM 8388 N N . LEU B 1 527 ? 13.305 17.625 9.336 1 98.31 527 LEU B N 1
ATOM 8389 C CA . LEU B 1 527 ? 12.328 17.266 10.359 1 98.31 527 LEU B CA 1
ATOM 8390 C C . LEU B 1 527 ? 11.125 18.203 10.312 1 98.31 527 LEU B C 1
ATOM 8392 O O . LEU B 1 527 ? 11.266 19.391 10.016 1 98.31 527 LEU B O 1
ATOM 8396 N N . ALA B 1 528 ? 9.984 17.672 10.555 1 98.38 528 ALA B N 1
ATOM 8397 C CA . ALA B 1 528 ? 8.75 18.438 10.672 1 98.38 528 ALA B CA 1
ATOM 8398 C C . ALA B 1 528 ? 7.906 17.953 11.844 1 98.38 528 ALA B C 1
ATOM 8400 O O . ALA B 1 528 ? 7.809 16.75 12.078 1 98.38 528 ALA B O 1
ATOM 8401 N N . LYS B 1 529 ? 7.375 18.875 12.578 1 98.12 529 LYS B N 1
ATOM 8402 C CA . LYS B 1 529 ? 6.609 18.531 13.773 1 98.12 529 LYS B CA 1
ATOM 8403 C C . LYS B 1 529 ? 5.426 17.625 13.438 1 98.12 529 LYS B C 1
ATOM 8405 O O . LYS B 1 529 ? 4.527 18.031 12.688 1 98.12 529 LYS B O 1
ATOM 8410 N N . PRO B 1 530 ? 5.434 16.406 13.945 1 97.75 530 PRO B N 1
ATOM 8411 C CA . PRO B 1 530 ? 4.316 15.508 13.656 1 97.75 530 PRO B CA 1
ATOM 8412 C C . PRO B 1 530 ? 3.139 15.703 14.609 1 97.75 530 PRO B C 1
ATOM 8414 O O . PRO B 1 530 ? 3.293 16.312 15.672 1 97.75 530 PRO B O 1
ATOM 8417 N N . ARG B 1 531 ? 1.97 15.25 14.195 1 97.69 531 ARG B N 1
ATOM 8418 C CA . ARG B 1 531 ? 0.847 15.148 15.125 1 97.69 531 ARG B CA 1
ATOM 8419 C C . ARG B 1 531 ? 1.013 13.953 16.047 1 97.69 531 ARG B C 1
ATOM 8421 O O . ARG B 1 531 ? 1.567 12.922 15.664 1 97.69 531 ARG B O 1
ATOM 8428 N N . ILE B 1 532 ? 0.5 14.086 17.234 1 97.94 532 ILE B N 1
ATOM 8429 C CA . ILE B 1 532 ? 0.597 13.008 18.203 1 97.94 532 ILE B CA 1
ATOM 8430 C C . ILE B 1 532 ? -0.174 11.789 17.703 1 97.94 532 ILE B C 1
ATOM 8432 O O . ILE B 1 532 ? 0.274 10.656 17.875 1 97.94 532 ILE B O 1
ATOM 8436 N N . LEU B 1 533 ? -1.312 12 17.078 1 98.44 533 LEU B N 1
ATOM 8437 C CA . LEU B 1 533 ? -2.125 10.922 16.547 1 98.44 533 LEU B CA 1
ATOM 8438 C C . LEU B 1 533 ? -1.326 10.094 15.539 1 98.44 533 LEU B C 1
ATOM 8440 O O . LEU B 1 533 ? -1.385 8.859 15.555 1 98.44 533 LEU B O 1
ATOM 8444 N N . ASP B 1 534 ? -0.528 10.781 14.719 1 98.5 534 ASP B N 1
ATOM 8445 C CA . ASP B 1 534 ? 0.272 10.094 13.711 1 98.5 534 ASP B CA 1
ATOM 8446 C C . ASP B 1 534 ? 1.448 9.359 14.344 1 98.5 534 ASP B C 1
ATOM 8448 O O . ASP B 1 534 ? 1.785 8.242 13.945 1 98.5 534 ASP B O 1
ATOM 8452 N N . ALA B 1 535 ? 2.037 9.977 15.297 1 98.5 535 ALA B N 1
ATOM 8453 C CA . ALA B 1 535 ? 3.164 9.359 15.984 1 98.5 535 ALA B CA 1
ATOM 8454 C C . ALA B 1 535 ? 2.736 8.07 16.688 1 98.5 535 ALA B C 1
ATOM 8456 O O . ALA B 1 535 ? 3.426 7.055 16.609 1 98.5 535 ALA B O 1
ATOM 8457 N N . MET B 1 536 ? 1.602 8.133 17.359 1 98.56 536 MET B N 1
ATOM 8458 C CA . MET B 1 536 ? 1.088 6.961 18.062 1 98.56 536 MET B CA 1
ATOM 8459 C C . MET B 1 536 ? 0.654 5.883 17.062 1 98.56 536 MET B C 1
ATOM 8461 O O . MET B 1 536 ? 0.873 4.695 17.312 1 98.56 536 MET B O 1
ATOM 8465 N N . ALA B 1 537 ? -0.017 6.312 16 1 98.69 537 ALA B N 1
ATOM 8466 C CA . ALA B 1 537 ? -0.44 5.348 14.992 1 98.69 537 ALA B CA 1
ATOM 8467 C C . ALA B 1 537 ? 0.755 4.582 14.43 1 98.69 537 ALA B C 1
ATOM 8469 O O . ALA B 1 537 ? 0.682 3.367 14.227 1 98.69 537 ALA B O 1
ATOM 8470 N N . ALA B 1 538 ? 1.842 5.316 14.148 1 98.62 538 ALA B N 1
ATOM 8471 C CA . ALA B 1 538 ? 3.061 4.676 13.664 1 98.62 538 ALA B CA 1
ATOM 8472 C C . ALA B 1 538 ? 3.633 3.721 14.703 1 98.62 538 ALA B C 1
ATOM 8474 O O . ALA B 1 538 ? 4.008 2.592 14.375 1 98.62 538 ALA B O 1
ATOM 8475 N N . LEU B 1 539 ? 3.668 4.133 15.938 1 98.44 539 LEU B N 1
ATOM 8476 C CA . LEU B 1 539 ? 4.215 3.32 17.016 1 98.44 539 LEU B CA 1
ATOM 8477 C C . LEU B 1 539 ? 3.424 2.027 17.172 1 98.44 539 LEU B C 1
ATOM 8479 O O . LEU B 1 539 ? 4.004 0.964 17.406 1 98.44 539 LEU B O 1
ATOM 8483 N N . ASN B 1 540 ? 2.129 2.111 17.078 1 98.44 540 ASN B N 1
ATOM 8484 C CA . ASN B 1 540 ? 1.246 0.957 17.203 1 98.44 540 ASN B CA 1
ATOM 8485 C C . ASN B 1 540 ? 1.493 -0.06 16.094 1 98.44 540 ASN B C 1
ATOM 8487 O O . ASN B 1 540 ? 1.074 -1.214 16.203 1 98.44 540 ASN B O 1
ATOM 8491 N N . ARG B 1 541 ? 2.205 0.297 15.062 1 98 541 ARG B N 1
ATOM 8492 C CA . ARG B 1 541 ? 2.441 -0.571 13.914 1 98 541 ARG B CA 1
ATOM 8493 C C . ARG B 1 541 ? 3.838 -1.182 13.969 1 98 541 ARG B C 1
ATOM 8495 O O . ARG B 1 541 ? 4.207 -1.979 13.102 1 98 541 ARG B O 1
ATOM 8502 N N . MET B 1 542 ? 4.621 -0.759 14.953 1 97.56 542 MET B N 1
ATOM 8503 C CA . MET B 1 542 ? 5.92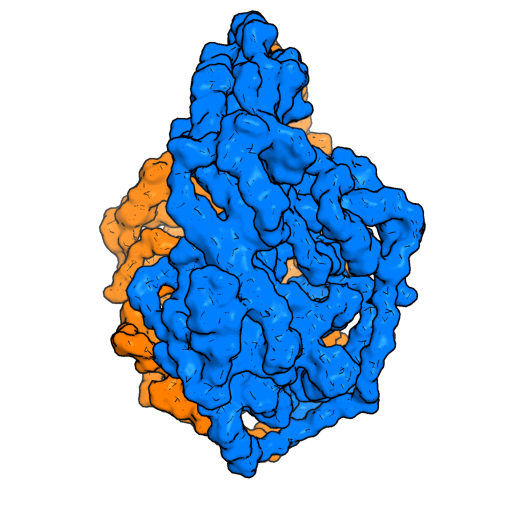2 -1.393 15.148 1 97.56 542 MET B CA 1
ATOM 8504 C C . MET B 1 542 ? 5.766 -2.793 15.734 1 97.56 542 MET B C 1
ATOM 8506 O O . MET B 1 542 ? 5.383 -2.949 16.891 1 97.56 542 MET B O 1
ATOM 8510 N N . ARG B 1 543 ? 6.09 -3.797 15.023 1 96.38 543 ARG B N 1
ATOM 8511 C CA . ARG B 1 543 ? 5.812 -5.184 15.375 1 96.38 543 ARG B CA 1
ATOM 8512 C C . ARG B 1 543 ? 6.547 -5.586 16.656 1 96.38 543 ARG B C 1
ATOM 8514 O O . ARG B 1 543 ? 6.043 -6.395 17.438 1 96.38 543 ARG B O 1
ATOM 8521 N N . LYS B 1 544 ? 7.691 -5 16.938 1 96.12 544 LYS B N 1
ATOM 8522 C CA . LYS B 1 544 ? 8.5 -5.422 18.078 1 96.12 544 LYS B CA 1
ATOM 8523 C C . LYS B 1 544 ? 8.234 -4.543 19.297 1 96.12 544 LYS B C 1
ATOM 8525 O O . LYS B 1 544 ? 8.867 -4.719 20.344 1 96.12 544 LYS B O 1
ATOM 8530 N N . ALA B 1 545 ? 7.316 -3.596 19.141 1 96.75 545 ALA B N 1
ATOM 8531 C CA . ALA B 1 545 ? 6.965 -2.775 20.297 1 96.75 545 ALA B CA 1
ATOM 8532 C C . ALA B 1 545 ? 6.301 -3.613 21.391 1 96.75 545 ALA B C 1
ATOM 8534 O O . ALA B 1 545 ? 5.617 -4.598 21.094 1 96.75 545 ALA B O 1
ATOM 8535 N N . GLN B 1 546 ? 6.512 -3.242 22.625 1 97.12 546 GLN B N 1
ATOM 8536 C CA . GLN B 1 546 ? 5.91 -3.941 23.766 1 97.12 546 GLN B CA 1
ATOM 8537 C C . GLN B 1 546 ? 5.027 -3.006 24.578 1 97.12 546 GLN B C 1
ATOM 8539 O O . GLN B 1 546 ? 5.508 -2.014 25.125 1 97.12 546 GLN B O 1
ATOM 8544 N N . PHE B 1 547 ? 3.764 -3.326 24.578 1 97.62 547 PHE B N 1
ATOM 8545 C CA . PHE B 1 547 ? 2.777 -2.578 25.344 1 97.62 547 PHE B CA 1
ATOM 8546 C C . PHE B 1 547 ? 2.234 -3.42 26.5 1 97.62 547 PHE B C 1
ATOM 8548 O O . PHE B 1 547 ? 2.395 -4.641 26.516 1 97.62 547 PHE B O 1
ATOM 8555 N N . LYS B 1 548 ? 1.711 -2.883 27.469 1 94.94 548 LYS B N 1
ATOM 8556 C CA . LYS B 1 548 ? 0.968 -3.574 28.516 1 94.94 548 LYS B CA 1
ATOM 8557 C C . LYS B 1 548 ? -0.298 -2.809 28.891 1 94.94 548 LYS B C 1
ATOM 8559 O O . LYS B 1 548 ? -0.301 -1.576 28.922 1 94.94 548 LYS B O 1
ATOM 8564 N N . ALA B 1 549 ? -1.376 -3.58 29.109 1 87.12 549 ALA B N 1
ATOM 8565 C CA . ALA B 1 549 ? -2.67 -2.998 29.453 1 87.12 549 ALA B CA 1
ATOM 8566 C C . ALA B 1 549 ? -2.695 -2.539 30.906 1 87.12 549 ALA B C 1
ATOM 8568 O O . ALA B 1 549 ? -1.994 -3.102 31.75 1 87.12 549 ALA B O 1
#